Protein AF-A0A1Q9CQS1-F1 (afdb_monomer_lite)

Sequence (1114 aa):
MCAARSRPFFLSLGTTNGERVPVEINGAPVEFDSPGFKGLFHVIHDTGNEPGNVKPEHTNGPRKGLIVQFQGKFKHNATMGQENSTNIWAGGTLDGELNLGWIMSNVVSVGAKFAKKKTGGRFVIDLGSKTSPCQMGFHIRALMCFVRTPDGEEPPPLGSEEVENVAWAGPGLLEVDTTSTYTFIWRVAYLDLCTWELLKVPAISPLPLESVLGEIKSGCAFIYDLGRCGGEHGSWRDSLILQIFFARGSQGDEWQVERRPSMDAPAGMDDESPKTVLEVASDASEEVSAAGSDVQLVTADDQSDSETTQDSLDDDEAMYDQDEEEIRELSKSHSQALLQIESWRPRNVDEILPDKLQVQVPFYIEAIDRFRRRKVRYWYIFSLTDPGGTFWTAKDSQELASLCRPKRRLRTFRRGPGARRYTCCAVKTLEQFRTVVSSHLDLESESKLRSVVVRAAVTGSMTPDQTDASVEGSPRPDSGHLSSPARLARKVRRRTLGQRRRVQLMPPRFFVAADSIICGLAFAHARQGRASVIREALVGSVHFEGRICEELLRLSSDGFLRCFTPYDCEKPRISVHAGEILQIEALPGPTLGRFMLWQVHTFLRVFVFCCADSAEREQWISNLSRMVAQVGGDAHHADGAYQKDSKLSPEIGSPREPPSQEPPSPKTPATWKSGRSNPVDVFGFSIAKKAAGRVAGGARNGLRAITGGQRVPSKEAMLLMDSTRSRRWGHRRRLVLNDRILASLPEKRLAPDFAACLLEKALSLGAAPAAADVTAFLDATCLFKAVSFQNWTEAEMLTFWVNTYHCILLHGLLIFGAPQSKSELNNFRNRVSYLIGSRPMSLREIESAMLRVPKTDPQAARQARVRARQLLGFCGLCRKGATPPDPSSPASQRGQQRLPDAPMCLPKMPLPKGPWTYDKTQACLYIGSPPELWLPPKQDLRVVLTLNRGTLSSLSAVPIFDAASMDSQLNEMAHQFVGTFVEVQLRDGIPQKVTLPVWCRVLLQEFRDDEAQLLSFVWKFMSKEVPQLPDKKVQLKFKKFPQESRQRVQFFKAILGAQEAKPTSAFYALDGAAKAAHLTLLTRGQNSQALPLTVTEPEPEHDDEFKDLSLISL

Foldseek 3Di:
DLVPQFFDKWKWWQACVRATHTADEVDDWDWGHHPFWGWTKYKYAFLVSDPPPPPPPPPPDDGQGIKIKIKGFTPDWFDQDPVRAGQKKKKKWFPDAWPDDPVRVVVVVVVQVVLCVQLVNQKDWDRADPPGTTMIMGRQLSFKAKDKAAAPGDDDDPPDPVLVPRDRPHDDHDGHDRRIMMMIMGTDNQAHSRNCWGPPDPPDHTHRCCNGRPPGFKIKIFMFRCVQLVNDPRSRVSGTHIIMIMGGDDHPDDPPSDDDDDPPDDDDDDDDDDDDDDDDDDDDDDDDDDDDDDDDDDDDDDDDDDDDDDDDDDPPPVVVVVVVVVVVVLVVLVVVLLVVVLVLAADQDPPDPLLQKQKAFLAKEFFDPLPPPFETWIKTKIWIADPVFIAIDIDTPVVLLVQFPPRDDQDWDADDPPRPRYTDGDPVSVLVSNVSLRVCCDSPHPGPSSVVVSCSRHCSDDDPPPPPPDDDDDDDDDDDDDDDPVVVVVVVVCVVVVPPPPPPPDDHSAFDDQPDVSVCVLLVLLPPDDDFWPDKGWKFWCDPPNYTYTWIWTDGNVQWIFTGHSSGSPHGLDIDGLLQFLDKAWDPAAFSNFWTWIWTAGQAAIIIITHGDDVVVVVVRVVSVVSSVVVVVVVVVVVVVPPPDDDDDDDDDDDDDDDDDDDDDDDDDDDDDDDDDDDDDDDDDDDDDDDDDDDDDDDDDDDDDDDPDDPDPPPLVVVQVNDNCLVVDDDDGARARLPHALFDQDPDADFLCLLLLLLVLLQVQAPPRRSVSSVLSSLSLNNLLNHDCPPPDLLSLLLSLLSNLSSLVSSLCVVNNWQADPVRLVVSQVHRFHNGLQDTAGSVNSCCPQQVQFDPPVVVVVVVVVVVCVVVVVVVPPPDDDDDDDDDDDDDDDDDDDDDDDPPPDPPDPDPDPPCPPVPPDGNSSNVDRRDDDDRRDHDNLCLQQRDSQFPLHDLAHENDDSVCNVVQSLVSLLVSCVVAWDFDDDPLAGQEIEGAQSLVSVCVVVVVDPVVSCVVSQSNYDPPRDDHDPDDHHYHHDHDPRGGHTSNSHHHDPDDDPPDPPDPCSVVSSVSSVVSRSCSRPVTDDDDDDDDDDDDDDDDDDDDDDDDDDDDD

Radius of gyration: 41.97 Å; chains: 1; bounding box: 112×119×138 Å

Organism: Symbiodinium microadriaticum (NCBI:txid2951)

InterPro domains:
  IPR006869 Domain of unknown function DUF547 [PF04784] (790-857)
  IPR013897 Domain of unknown function at the cortex 1 [PF08588] (17-214)

Secondary structure (DSSP, 8-state):
-GGGS---EEEEEE-TTS-EEEE-TTS--EEEE-SSEEEEEEEEEESS--TT----TT--PPP-EEEEEEEEEESSPPPB-TTSSB-EEEEEEESS-----HHHHHHHHHHHHHHHHHTTT-EEEE--BTTB--EEEEEHHHH-EEEEE-TTSPPPPTTSHHHHH-----S-PPP--SSSEEEEEEEETTEETTTTEE-S-TT---EETHHHHTT--EEEEEEEETTTTTT-GGGGGGGEEEEEEEEEPPTT-------PPPS----------------------------------------------------SSTTHHHHHHHHHHHHHHHHHHHHHHGGGSPP--TT--GGG-EEEEEEEEEEEESSSTTEEEEEEEEEEEETTEEEEEEEEHHHHHHHSSS-----EEE-SSS-TT-EEE-HHHHHHHHHHHHHTSSTT---HHHHHHHHHHH-----TTSSSS-----PPPP------HHHHHHHHHHHHHH-------PPP-TT--TT-HHHHHHTHHHHSS-S-EEEEEEEEEEETTTEEEEEEEEEETTSEEEEEBTTB-SS-SEEEEGGGEEEEEEEEEEETTTEEEEEEEESS-EEEEEESSHHHHHHHHHHHHHHHHHHHHHHHHHHHTTSS-----PPPP----------------------------------------------------------PPPHHHHHTT--SSTTSSTTTT-EETT-SS-PPPPSSPPPTTHHHHHHHHHHHS-SS--HHHHHHHHHHHHGGGG---TT--HHHHHHHHHHHHHHHHHHHHHHH-S-SSHHHHHHHHHHEEEEETTEEEEHHHIIIIIS------HHHHHHHHHHHHHHHHHGGGS-S--PPPP-----------PPP--------PPPPPPS--GGGS---TTTSSPPPP-PPPPP-THHHHH---SBTTS-SEE----STTHHHHHHHHHHHHHHHH-EEEEETTEEEEEEEEGGGHHHHHHTTT-HHHHHHHHHTTS-TTSPPPPSS-PEEEEE----PBPPGGG-EE-----------TTHHHHHHHHHHHHHHHHHTTS--------PPPPPPP-------------

pLDDT: mean 71.09, std 24.12, range [22.05, 98.19]

Structure (mmCIF, N/CA/C/O backbone):
data_AF-A0A1Q9CQS1-F1
#
_entry.id   AF-A0A1Q9CQS1-F1
#
loop_
_atom_site.group_PDB
_atom_site.id
_atom_site.type_symbol
_atom_site.label_atom_id
_atom_site.label_alt_id
_atom_site.label_comp_id
_atom_site.label_asym_id
_atom_site.label_entity_id
_atom_site.label_seq_id
_atom_site.pdbx_PDB_ins_code
_atom_site.Cartn_x
_atom_site.Cartn_y
_atom_site.Cartn_z
_atom_site.occupancy
_atom_site.B_iso_or_equiv
_atom_site.auth_seq_id
_atom_site.auth_comp_id
_atom_site.auth_asym_id
_atom_site.auth_atom_id
_atom_site.pdbx_PDB_model_num
ATOM 1 N N . MET A 1 1 ? -3.249 12.258 -33.614 1.00 29.64 1 MET A N 1
ATOM 2 C CA . MET A 1 1 ? -4.246 12.072 -32.533 1.00 29.64 1 MET A CA 1
ATOM 3 C C . MET A 1 1 ? -4.119 13.097 -31.401 1.00 29.64 1 MET A C 1
ATOM 5 O O . MET A 1 1 ? -5.163 13.566 -30.985 1.00 29.64 1 MET A O 1
ATOM 9 N N . CYS A 1 2 ? -2.928 13.515 -30.933 1.00 27.11 2 CYS A N 1
ATOM 10 C CA . CYS A 1 2 ? -2.834 14.618 -29.946 1.00 27.11 2 CYS A CA 1
ATOM 11 C C . CYS A 1 2 ? -3.217 16.003 -30.506 1.00 27.11 2 CYS A C 1
ATOM 13 O O . CYS A 1 2 ? -3.766 16.808 -29.771 1.00 27.11 2 CYS A O 1
ATOM 15 N N . ALA A 1 3 ? -3.039 16.243 -31.810 1.00 35.03 3 ALA A N 1
ATOM 16 C CA . ALA A 1 3 ? -3.455 17.491 -32.464 1.00 35.03 3 ALA A CA 1
ATOM 17 C C . ALA A 1 3 ? -4.987 17.698 -32.541 1.00 35.03 3 ALA A C 1
ATOM 19 O O . ALA A 1 3 ? -5.436 18.770 -32.909 1.00 35.03 3 ALA A O 1
ATOM 20 N N . ALA A 1 4 ? -5.803 16.690 -32.199 1.00 38.72 4 ALA A N 1
ATOM 21 C CA . ALA A 1 4 ? -7.263 16.746 -32.344 1.00 38.72 4 ALA A CA 1
ATOM 22 C C . ALA A 1 4 ? -8.007 17.193 -31.066 1.00 38.72 4 ALA A C 1
ATOM 24 O O . ALA A 1 4 ? -9.222 17.034 -30.989 1.00 38.72 4 ALA A O 1
ATOM 25 N N . ARG A 1 5 ? -7.301 17.673 -30.028 1.00 52.53 5 ARG A N 1
ATOM 26 C CA . ARG A 1 5 ? -7.916 18.052 -28.736 1.00 52.53 5 ARG A CA 1
ATOM 27 C C . ARG A 1 5 ? -7.618 19.469 -28.245 1.00 52.53 5 ARG A C 1
ATOM 29 O O . ARG A 1 5 ? -8.295 19.905 -27.319 1.00 52.53 5 ARG A O 1
ATOM 36 N N . SER A 1 6 ? -6.659 20.189 -28.827 1.00 59.53 6 SER A N 1
ATOM 37 C CA . SER A 1 6 ? -6.400 21.581 -28.447 1.00 59.53 6 SER A CA 1
ATOM 38 C C . SER A 1 6 ? -7.469 22.476 -29.069 1.00 59.53 6 SER A C 1
ATOM 40 O O . SER A 1 6 ? -7.469 22.706 -30.277 1.00 59.53 6 SER A O 1
ATOM 42 N N . ARG A 1 7 ? -8.411 22.938 -28.248 1.00 71.06 7 ARG A N 1
ATOM 43 C CA . ARG A 1 7 ? -9.294 24.051 -28.611 1.00 71.06 7 ARG A CA 1
ATOM 44 C C . ARG A 1 7 ? -8.546 25.368 -28.377 1.00 71.06 7 ARG A C 1
ATOM 46 O O . ARG A 1 7 ? -7.728 25.400 -27.456 1.00 71.06 7 ARG A O 1
ATOM 53 N N . PRO A 1 8 ? -8.802 26.425 -29.163 1.00 78.19 8 PRO A N 1
ATOM 54 C CA . PRO A 1 8 ? -8.166 27.715 -28.937 1.00 78.19 8 PRO A CA 1
ATOM 55 C C . PRO A 1 8 ? -8.543 28.252 -27.550 1.00 78.19 8 PRO A C 1
ATOM 57 O O . PRO A 1 8 ? -9.701 28.180 -27.122 1.00 78.19 8 PRO A O 1
ATOM 60 N N . PHE A 1 9 ? -7.540 28.744 -26.828 1.00 86.06 9 PHE A N 1
ATOM 61 C CA . PHE A 1 9 ? -7.713 29.453 -25.568 1.00 86.06 9 PHE A CA 1
ATOM 62 C C . PHE A 1 9 ? -7.353 30.909 -25.801 1.00 86.06 9 PHE A C 1
ATOM 64 O O . PHE A 1 9 ? -6.274 31.208 -26.309 1.00 86.06 9 PHE A O 1
ATOM 71 N N . PHE A 1 10 ? -8.258 31.796 -25.427 1.00 90.12 10 PHE A N 1
ATOM 72 C CA . PHE A 1 10 ? -8.122 33.211 -25.686 1.00 90.12 10 PHE A CA 1
ATOM 73 C C . PHE A 1 10 ? -7.989 33.986 -24.389 1.00 90.12 10 PHE A C 1
ATOM 75 O O . PHE A 1 10 ? -8.675 33.699 -23.401 1.00 90.12 10 PHE A O 1
ATOM 82 N N . LEU A 1 11 ? -7.132 34.998 -24.423 1.00 93.75 11 LEU A N 1
ATOM 83 C CA . LEU A 1 11 ? -6.831 35.860 -23.296 1.00 93.75 11 LEU A CA 1
ATOM 84 C C . LEU A 1 11 ? -6.867 37.316 -23.757 1.00 93.75 11 LEU A C 1
ATOM 86 O O . LEU A 1 11 ? -6.361 37.641 -24.828 1.00 93.75 11 LEU A O 1
ATOM 90 N N . SER A 1 12 ? -7.466 38.198 -22.962 1.00 95.38 12 SER A N 1
ATOM 91 C CA . SER A 1 12 ? -7.425 39.642 -23.212 1.00 95.38 12 SER A CA 1
ATOM 92 C C . SER A 1 12 ? -7.436 40.449 -21.916 1.00 95.38 12 SER A C 1
ATOM 94 O O . SER A 1 12 ? -7.853 39.951 -20.870 1.00 95.38 12 SER A O 1
ATOM 96 N N . LEU A 1 13 ? -6.975 41.694 -21.981 1.00 95.06 13 LEU A N 1
ATOM 97 C CA . LEU A 1 13 ? -6.874 42.621 -20.854 1.00 95.06 13 LEU A CA 1
ATOM 98 C C . LEU A 1 13 ? -7.917 43.724 -20.983 1.00 95.06 13 LEU A C 1
ATOM 100 O O . LEU A 1 13 ? -8.109 44.247 -22.076 1.00 95.06 13 LEU A O 1
ATOM 104 N N . GLY A 1 14 ? -8.571 44.087 -19.882 1.00 92.12 14 GLY A N 1
ATOM 105 C CA . GLY A 1 14 ? -9.452 45.257 -19.841 1.00 92.12 14 GLY A CA 1
ATOM 106 C C . GLY A 1 14 ? -8.660 46.558 -19.691 1.00 92.12 14 GLY A C 1
ATOM 107 O O . GLY A 1 14 ? -7.793 46.645 -18.819 1.00 92.12 14 GLY A O 1
ATOM 108 N N . THR A 1 15 ? -8.973 47.565 -20.508 1.00 92.38 15 THR A N 1
ATOM 109 C CA . THR A 1 15 ? -8.370 48.908 -20.430 1.00 92.38 15 THR A CA 1
ATOM 110 C C . THR A 1 15 ? -9.268 49.915 -19.708 1.00 92.38 15 THR A C 1
ATOM 112 O O . THR A 1 15 ? -10.437 49.642 -19.431 1.00 92.38 15 THR A O 1
ATOM 115 N N . THR A 1 16 ? -8.744 51.114 -19.428 1.00 87.62 16 THR A N 1
ATOM 116 C CA . THR A 1 16 ? -9.516 52.253 -18.890 1.00 87.62 16 THR A CA 1
ATOM 117 C C . THR A 1 16 ? -10.746 52.600 -19.722 1.00 87.62 16 THR A C 1
ATOM 119 O O . THR A 1 16 ? -11.730 53.075 -19.167 1.00 87.62 16 THR A O 1
ATOM 122 N N . ASN A 1 17 ? -10.701 52.352 -21.032 1.00 88.69 17 ASN A N 1
ATOM 123 C CA . ASN A 1 17 ? -11.773 52.700 -21.965 1.00 88.69 17 ASN A CA 1
ATOM 124 C C . ASN A 1 17 ? -12.790 51.557 -22.134 1.00 88.69 17 ASN A C 1
ATOM 126 O O . ASN A 1 17 ? -13.693 51.652 -22.959 1.00 88.69 17 ASN A O 1
ATOM 130 N N . GLY A 1 18 ? -12.626 50.452 -21.395 1.00 87.06 18 GLY A N 1
ATOM 131 C CA . GLY A 1 18 ? -13.430 49.239 -21.554 1.00 87.06 18 GLY A CA 1
ATOM 132 C C . GLY A 1 18 ? -13.056 48.394 -22.778 1.00 87.06 18 GLY A C 1
ATOM 133 O O . GLY A 1 18 ? -13.695 47.371 -23.032 1.00 87.06 18 GLY A O 1
ATOM 134 N N . GLU A 1 19 ? -12.016 48.781 -23.521 1.00 90.75 19 GLU A N 1
ATOM 135 C CA . GLU A 1 19 ? -11.497 47.997 -24.641 1.00 90.75 19 GLU A CA 1
ATOM 136 C C . GLU A 1 19 ? -10.779 46.738 -24.141 1.00 90.75 19 GLU A C 1
ATOM 138 O O . GLU A 1 19 ? -10.294 46.672 -23.007 1.00 90.75 19 GLU A O 1
ATOM 143 N N . ARG A 1 20 ? -10.721 45.718 -25.004 1.00 91.69 20 ARG A N 1
ATOM 144 C CA . ARG A 1 20 ? -10.031 44.457 -24.728 1.00 91.69 20 ARG A CA 1
ATOM 145 C C . ARG A 1 20 ? -8.776 44.348 -25.578 1.00 91.69 20 ARG A C 1
ATOM 147 O O . ARG A 1 20 ? -8.879 44.244 -26.796 1.00 91.69 20 ARG A O 1
ATOM 154 N N . VAL A 1 21 ? -7.613 44.302 -24.935 1.00 94.94 21 VAL A N 1
ATOM 155 C CA . VAL A 1 21 ? -6.332 44.079 -25.620 1.00 94.94 21 VAL A CA 1
ATOM 156 C C . VAL A 1 21 ? -6.048 42.576 -25.655 1.00 94.94 21 VAL A C 1
ATOM 158 O O . VAL A 1 21 ? -5.940 41.980 -24.580 1.00 94.94 21 VAL A O 1
ATOM 161 N N . PRO A 1 22 ? -5.974 41.924 -26.828 1.00 94.75 22 PRO A N 1
ATOM 162 C CA . PRO A 1 22 ? -5.677 40.496 -26.912 1.00 94.75 22 PRO A CA 1
ATOM 163 C C . PRO A 1 22 ? -4.252 40.198 -26.425 1.00 94.75 22 PRO A C 1
ATOM 165 O O . PRO A 1 22 ? -3.335 40.983 -26.645 1.00 94.75 22 PRO A O 1
ATOM 168 N N . VAL A 1 23 ? -4.069 39.051 -25.768 1.00 94.19 23 VAL A N 1
ATOM 169 C CA . VAL A 1 23 ? -2.767 38.579 -25.280 1.00 94.19 23 VAL A CA 1
ATOM 170 C C . VAL A 1 23 ? -2.442 37.240 -25.921 1.00 94.19 23 VAL A C 1
ATOM 172 O O . VAL A 1 23 ? -3.169 36.261 -25.743 1.00 94.19 23 VAL A O 1
ATOM 175 N N . GLU A 1 24 ? -1.318 37.189 -26.629 1.00 92.00 24 GLU A N 1
ATOM 176 C CA . GLU A 1 24 ? -0.794 35.958 -27.209 1.00 92.00 24 GLU A CA 1
ATOM 177 C C . GLU A 1 24 ? -0.025 35.140 -26.156 1.00 92.00 24 GLU A C 1
ATOM 179 O O . GLU A 1 24 ? 0.829 35.652 -25.429 1.00 92.00 24 GLU A O 1
ATOM 184 N N . ILE A 1 25 ? -0.330 33.843 -26.057 1.00 90.75 25 ILE A N 1
ATOM 185 C CA . ILE A 1 25 ? 0.372 32.928 -25.148 1.00 90.75 25 ILE A CA 1
ATOM 186 C C . ILE A 1 25 ? 1.767 32.656 -25.710 1.00 90.75 25 ILE A C 1
ATOM 188 O O . ILE A 1 25 ? 1.883 32.180 -26.834 1.00 90.75 25 ILE A O 1
ATOM 192 N N . ASN A 1 26 ? 2.808 32.870 -24.901 1.00 91.56 26 ASN A N 1
ATOM 193 C CA . ASN A 1 26 ? 4.213 32.845 -25.326 1.00 91.56 26 ASN A CA 1
ATOM 194 C C . ASN A 1 26 ? 4.577 33.917 -26.375 1.00 91.56 26 ASN A C 1
ATOM 196 O O . ASN A 1 26 ? 5.634 33.805 -26.994 1.00 91.56 26 ASN A O 1
ATOM 200 N N . GLY A 1 27 ? 3.722 34.925 -26.581 1.00 92.62 27 GLY A N 1
ATOM 201 C CA . GLY A 1 27 ? 4.030 36.090 -27.409 1.00 92.62 27 GLY A CA 1
ATOM 202 C C . GLY A 1 27 ? 4.846 37.143 -26.654 1.00 92.62 27 GLY A C 1
ATOM 203 O O . GLY A 1 27 ? 5.245 36.944 -25.507 1.00 92.62 27 GLY A O 1
ATOM 204 N N . ALA A 1 28 ? 5.083 38.289 -27.293 1.00 95.44 28 ALA A N 1
ATOM 205 C CA . ALA A 1 28 ? 5.748 39.418 -26.647 1.00 95.44 28 ALA A CA 1
ATOM 206 C C . ALA A 1 28 ? 4.888 40.011 -25.505 1.00 95.44 28 ALA A C 1
ATOM 208 O O . ALA A 1 28 ? 3.656 39.941 -25.566 1.00 95.44 28 ALA A O 1
ATOM 209 N N . PRO A 1 29 ? 5.503 40.619 -24.469 1.00 97.31 29 PRO A N 1
ATOM 210 C CA . PRO A 1 29 ? 4.769 41.378 -23.463 1.00 97.31 29 PRO A CA 1
ATOM 211 C C . PRO A 1 29 ? 3.880 42.461 -24.088 1.00 97.31 29 PRO A C 1
ATOM 213 O O . PRO A 1 29 ? 4.308 43.188 -24.981 1.00 97.31 29 PRO A O 1
ATOM 216 N N . VAL A 1 30 ? 2.650 42.578 -23.592 1.00 97.25 30 VAL A N 1
ATOM 217 C CA . VAL A 1 30 ? 1.622 43.483 -24.115 1.00 97.25 30 VAL A CA 1
ATOM 218 C C . VAL A 1 30 ? 1.442 44.665 -23.170 1.00 97.25 30 VAL A C 1
ATOM 220 O O . VAL A 1 30 ? 1.226 44.472 -21.971 1.00 97.25 30 VAL A O 1
ATOM 223 N N . GLU A 1 31 ? 1.508 45.885 -23.699 1.00 96.94 31 GLU A N 1
ATOM 224 C CA . GLU A 1 31 ? 1.186 47.096 -22.943 1.00 96.94 31 GLU A CA 1
ATOM 225 C C . GLU A 1 31 ? -0.313 47.184 -22.645 1.00 96.94 31 GLU A C 1
ATOM 227 O O . GLU A 1 31 ? -1.162 46.913 -23.495 1.00 96.94 31 GLU A O 1
ATOM 232 N N . PHE A 1 32 ? -0.648 47.592 -21.424 1.00 96.50 32 PHE A N 1
ATOM 233 C CA . PHE A 1 32 ? -2.020 47.863 -21.026 1.00 96.50 32 PHE A CA 1
ATOM 234 C C . PHE A 1 32 ? -2.095 49.045 -20.060 1.00 96.50 32 PHE A C 1
ATOM 236 O O . PHE A 1 32 ? -1.202 49.293 -19.242 1.00 96.50 32 PHE A O 1
ATOM 243 N N . ASP A 1 33 ? -3.213 49.761 -20.141 1.00 96.75 33 ASP A N 1
ATOM 244 C CA . ASP A 1 33 ? -3.529 50.865 -19.250 1.00 96.75 33 ASP A CA 1
ATOM 245 C C . ASP A 1 33 ? -4.921 50.658 -18.646 1.00 96.75 33 ASP A C 1
ATOM 247 O O . ASP A 1 33 ? -5.927 50.633 -19.353 1.00 96.75 33 ASP A O 1
ATOM 251 N N . SER A 1 34 ? -4.976 50.463 -17.331 1.00 95.38 34 SER A N 1
ATOM 252 C CA . SER A 1 34 ? -6.194 50.203 -16.557 1.00 95.38 34 SER A CA 1
ATOM 253 C C . SER A 1 34 ? -6.444 51.334 -15.547 1.00 95.38 34 SER A C 1
ATOM 255 O O . SER A 1 34 ? -5.560 52.169 -15.327 1.00 95.38 34 SER A O 1
ATOM 257 N N . PRO A 1 35 ? -7.616 51.405 -14.891 1.00 94.12 35 PRO A N 1
ATOM 258 C CA . PRO A 1 35 ? -7.900 52.477 -13.934 1.00 94.12 35 PRO A CA 1
ATOM 259 C C . PRO A 1 35 ? -6.887 52.578 -12.782 1.00 94.12 35 PRO A C 1
ATOM 261 O O . PRO A 1 35 ? -6.521 53.684 -12.394 1.00 94.12 35 PRO A O 1
ATOM 264 N N . GLY A 1 36 ? -6.395 51.447 -12.264 1.00 94.50 36 GLY A N 1
ATOM 265 C CA . GLY A 1 36 ? -5.467 51.410 -11.128 1.00 94.50 36 GLY A CA 1
ATOM 266 C C . GLY A 1 36 ? -3.993 51.166 -11.470 1.00 94.50 36 GLY A C 1
ATOM 267 O O . GLY A 1 36 ? -3.140 51.348 -10.598 1.00 94.50 36 GLY A O 1
ATOM 268 N N . PHE A 1 37 ? -3.666 50.758 -12.700 1.00 97.00 37 PHE A N 1
ATOM 269 C CA . PHE A 1 37 ? -2.320 50.297 -13.066 1.00 97.00 37 PHE A CA 1
ATOM 270 C C . PHE A 1 37 ? -2.000 50.541 -14.540 1.00 97.00 37 PHE A C 1
ATOM 272 O O . PHE A 1 37 ? -2.856 50.324 -15.399 1.00 97.00 37 PHE A O 1
ATOM 279 N N . LYS A 1 38 ? -0.755 50.919 -14.834 1.00 97.44 38 LYS A N 1
ATOM 280 C CA . LYS A 1 38 ? -0.235 51.044 -16.202 1.00 97.44 38 LYS A CA 1
ATOM 281 C C . LYS A 1 38 ? 1.062 50.253 -16.332 1.00 97.44 38 LYS A C 1
ATOM 283 O O . LYS A 1 38 ? 1.961 50.430 -15.506 1.00 97.44 38 LYS A O 1
ATOM 288 N N . GLY A 1 39 ? 1.163 49.389 -17.342 1.00 97.25 39 GLY A N 1
ATOM 289 C CA . GLY A 1 39 ? 2.326 48.519 -17.486 1.00 97.25 39 GLY A CA 1
ATOM 290 C C . GLY A 1 39 ? 2.258 47.507 -18.627 1.00 97.25 39 GLY A C 1
ATOM 291 O O . GLY A 1 39 ? 1.511 47.669 -19.583 1.00 97.25 39 GLY A O 1
ATOM 292 N N . LEU A 1 40 ? 3.060 46.455 -18.492 1.00 98.06 40 LEU A N 1
ATOM 293 C CA . LEU A 1 40 ? 3.219 45.329 -19.404 1.00 98.06 40 LEU A CA 1
ATOM 294 C C . LEU A 1 40 ? 2.638 44.052 -18.789 1.00 98.06 40 LEU A C 1
ATOM 296 O O . LEU A 1 40 ? 2.734 43.833 -17.579 1.00 98.06 40 LEU A O 1
ATOM 300 N N . PHE A 1 41 ? 2.087 43.176 -19.620 1.00 97.88 41 PHE A N 1
ATOM 301 C CA . PHE A 1 41 ? 1.539 41.879 -19.234 1.00 97.88 41 PHE A CA 1
ATOM 302 C C . PHE A 1 41 ? 2.094 40.776 -20.135 1.00 97.88 41 PHE A C 1
ATOM 304 O O . PHE A 1 41 ? 2.152 40.932 -21.350 1.00 97.88 41 PHE A O 1
ATOM 311 N N . HIS A 1 42 ? 2.490 39.645 -19.556 1.00 97.31 42 HIS A N 1
ATOM 312 C CA . HIS A 1 42 ? 3.126 38.551 -20.284 1.00 97.31 42 HIS A CA 1
ATOM 313 C C . HIS A 1 42 ? 2.683 37.190 -19.736 1.00 97.31 42 HIS A C 1
ATOM 315 O O . HIS A 1 42 ? 2.576 36.989 -18.522 1.00 97.31 42 HIS A O 1
ATOM 321 N N . VAL A 1 43 ? 2.430 36.235 -20.634 1.00 95.88 43 VAL A N 1
ATOM 322 C CA . VAL A 1 43 ? 2.017 34.872 -20.280 1.00 95.88 43 VAL A CA 1
ATOM 323 C C . VAL A 1 43 ? 2.911 33.860 -20.961 1.00 95.88 43 VAL A C 1
ATOM 325 O O . VAL A 1 43 ? 2.973 33.795 -22.184 1.00 95.88 43 VAL A O 1
ATOM 328 N N . ILE A 1 44 ? 3.530 33.013 -20.145 1.00 94.00 44 ILE A N 1
ATOM 329 C CA . ILE A 1 44 ? 4.405 31.934 -20.585 1.00 94.00 44 ILE A CA 1
ATOM 330 C C . ILE A 1 44 ? 3.742 30.610 -20.215 1.00 94.00 44 ILE A C 1
ATOM 332 O O . ILE A 1 44 ? 3.371 30.375 -19.064 1.00 94.00 44 ILE A O 1
ATOM 336 N N . HIS A 1 45 ? 3.602 29.724 -21.188 1.00 92.06 45 HIS A N 1
ATOM 337 C CA . HIS A 1 45 ? 3.028 28.399 -21.038 1.00 92.06 45 HIS A CA 1
ATOM 338 C C . HIS A 1 45 ? 4.055 27.349 -21.472 1.00 92.06 45 HIS A C 1
ATOM 340 O O . HIS A 1 45 ? 4.373 27.230 -22.654 1.00 92.06 45 HIS A O 1
ATOM 346 N N . ASP A 1 46 ? 4.579 26.598 -20.499 1.00 89.25 46 ASP A N 1
ATOM 347 C CA . ASP A 1 46 ? 5.607 25.563 -20.666 1.00 89.25 46 ASP A CA 1
ATOM 348 C C . ASP A 1 46 ? 5.176 24.249 -19.992 1.00 89.25 46 ASP A C 1
ATOM 350 O O . ASP A 1 46 ? 5.709 23.776 -18.982 1.00 89.25 46 ASP A O 1
ATOM 354 N N . THR A 1 47 ? 4.134 23.662 -20.554 1.00 83.44 47 THR A N 1
ATOM 355 C CA . THR A 1 47 ? 3.564 22.361 -20.197 1.00 83.44 47 THR A CA 1
ATOM 356 C C . THR A 1 47 ? 3.981 21.262 -21.168 1.00 83.44 47 THR A C 1
ATOM 358 O O . THR A 1 47 ? 3.808 20.086 -20.839 1.00 83.44 47 THR A O 1
ATOM 361 N N . GLY A 1 48 ? 4.556 21.609 -22.325 1.00 81.12 48 GLY A N 1
ATOM 362 C CA . GLY A 1 48 ? 4.953 20.701 -23.401 1.00 81.12 48 GLY A CA 1
ATOM 363 C C . GLY A 1 48 ? 3.786 20.183 -24.244 1.00 81.12 48 GLY A C 1
ATOM 364 O O . GLY A 1 48 ? 3.928 19.125 -24.864 1.00 81.12 48 GLY A O 1
ATOM 365 N N . ASN A 1 49 ? 2.648 20.878 -24.195 1.00 79.06 49 ASN A N 1
ATOM 366 C CA . ASN A 1 49 ? 1.444 20.632 -24.989 1.00 79.06 49 ASN A CA 1
ATOM 367 C C . ASN A 1 49 ? 1.082 21.840 -25.875 1.00 79.06 49 ASN A C 1
ATOM 369 O O . ASN A 1 49 ? -0.006 21.879 -26.446 1.00 79.06 49 ASN A O 1
ATOM 373 N N . GLU A 1 50 ? 1.971 22.828 -25.978 1.00 77.94 50 GLU A N 1
ATOM 374 C CA . GLU A 1 50 ? 1.754 24.035 -26.766 1.00 77.94 50 GLU A CA 1
ATOM 375 C C . GLU A 1 50 ? 1.708 23.694 -28.269 1.00 77.94 50 GLU A C 1
ATOM 377 O O . GLU A 1 50 ? 2.572 22.954 -28.759 1.00 77.94 50 GLU A O 1
ATOM 382 N N . PRO A 1 51 ? 0.738 24.222 -29.035 1.00 66.00 51 PRO A N 1
ATOM 383 C CA . PRO A 1 51 ? 0.742 24.088 -30.487 1.00 66.00 51 PRO A CA 1
ATOM 384 C C . PRO A 1 51 ? 1.943 24.841 -31.085 1.00 66.00 51 PRO A C 1
ATOM 386 O O . PRO A 1 51 ? 2.222 25.974 -30.714 1.00 66.00 51 PRO A O 1
ATOM 389 N N . GLY A 1 52 ? 2.688 24.197 -31.989 1.00 67.81 52 GLY A N 1
ATOM 390 C CA . GLY A 1 52 ? 3.819 24.809 -32.708 1.00 67.81 52 GLY A CA 1
ATOM 391 C C . GLY A 1 52 ? 5.161 24.846 -31.961 1.00 67.81 52 GLY A C 1
ATOM 392 O O . GLY A 1 52 ? 6.200 24.934 -32.610 1.00 67.81 52 GLY A O 1
ATOM 393 N N . ASN A 1 53 ? 5.185 24.685 -30.633 1.00 61.00 53 ASN A N 1
ATOM 394 C CA . ASN A 1 53 ? 6.428 24.734 -29.856 1.00 61.00 53 ASN A CA 1
ATOM 395 C C . ASN A 1 53 ? 7.148 23.371 -29.850 1.00 61.00 53 ASN A C 1
ATOM 397 O O . ASN A 1 53 ? 7.102 22.604 -28.884 1.00 61.00 53 ASN A O 1
ATOM 401 N N . VAL A 1 54 ? 7.813 23.039 -30.958 1.00 55.50 54 VAL A N 1
ATOM 402 C CA . VAL A 1 54 ? 8.765 21.921 -31.011 1.00 55.50 54 VAL A CA 1
ATOM 403 C C . VAL A 1 54 ? 10.082 22.415 -30.416 1.00 55.50 54 VAL A C 1
ATOM 405 O O . VAL A 1 54 ? 11.022 22.713 -31.148 1.00 55.50 54 VAL A O 1
ATOM 408 N N . LYS A 1 55 ? 10.164 22.551 -29.084 1.00 55.81 55 LYS A N 1
ATOM 409 C CA . LYS A 1 55 ? 11.462 22.825 -28.447 1.00 55.81 55 LYS A CA 1
ATOM 410 C C . LYS A 1 55 ? 12.475 21.770 -28.929 1.00 55.81 55 LYS A C 1
ATOM 412 O O . LYS A 1 55 ? 12.137 20.579 -28.901 1.00 55.81 55 LYS A O 1
ATOM 417 N N . PRO A 1 56 ? 13.685 22.167 -29.366 1.00 50.16 56 PRO A N 1
ATOM 418 C CA . PRO A 1 56 ? 14.729 21.218 -29.735 1.00 50.16 56 PRO A CA 1
ATOM 419 C C . PRO A 1 56 ? 14.983 20.269 -28.556 1.00 50.16 56 PRO A C 1
ATOM 421 O O . PRO A 1 56 ? 15.002 20.696 -27.402 1.00 50.16 56 PRO A O 1
ATOM 424 N N . GLU A 1 57 ? 15.124 18.971 -28.841 1.00 48.59 57 GLU A N 1
ATOM 425 C CA . GLU A 1 57 ? 15.047 17.836 -27.896 1.00 48.59 57 GLU A CA 1
ATOM 426 C C . GLU A 1 57 ? 16.079 17.835 -26.731 1.00 48.59 57 GLU A C 1
ATOM 428 O O . GLU A 1 57 ? 16.189 16.838 -26.016 1.00 48.59 57 GLU A O 1
ATOM 433 N N . HIS A 1 58 ? 16.831 18.918 -26.493 1.00 44.16 58 HIS A N 1
ATOM 434 C CA . HIS A 1 58 ? 18.018 18.939 -25.627 1.00 44.16 58 HIS A CA 1
ATOM 435 C C . HIS A 1 58 ? 17.969 19.835 -24.381 1.00 44.16 58 HIS A C 1
ATOM 437 O O . HIS A 1 58 ? 18.859 19.723 -23.538 1.00 44.16 58 HIS A O 1
ATOM 443 N N . THR A 1 59 ? 16.935 20.648 -24.151 1.00 50.91 59 THR A N 1
ATOM 444 C CA . THR A 1 59 ? 16.819 21.358 -22.863 1.00 50.91 59 THR A CA 1
ATOM 445 C C . THR A 1 59 ? 16.167 20.449 -21.813 1.00 50.91 59 THR A C 1
ATOM 447 O O . THR A 1 59 ? 14.944 20.406 -21.693 1.00 50.91 59 THR A O 1
ATOM 450 N N . ASN A 1 60 ? 16.975 19.721 -21.033 1.00 61.50 60 ASN A N 1
ATOM 451 C CA . ASN A 1 60 ? 16.561 18.814 -19.940 1.00 61.50 60 ASN A CA 1
ATOM 452 C C . ASN A 1 60 ? 15.912 19.515 -18.715 1.00 61.50 60 ASN A C 1
ATOM 454 O O . ASN A 1 60 ? 15.879 18.960 -17.615 1.00 61.50 60 ASN A O 1
ATOM 458 N N . GLY A 1 61 ? 15.399 20.736 -18.873 1.00 73.25 61 GLY A N 1
ATOM 459 C CA . GLY A 1 61 ? 14.784 21.499 -17.791 1.00 73.25 61 GLY A CA 1
ATOM 460 C C . GLY A 1 61 ? 13.430 20.917 -17.351 1.00 73.25 61 GLY A C 1
ATOM 461 O O . GLY A 1 61 ? 12.664 20.413 -18.179 1.00 73.25 61 GLY A O 1
ATOM 462 N N . PRO A 1 62 ? 13.086 20.977 -16.050 1.00 78.00 62 PRO A N 1
ATOM 463 C CA . PRO A 1 62 ? 11.745 20.640 -15.592 1.00 78.00 62 PRO A CA 1
ATOM 464 C C . PRO A 1 62 ? 10.722 21.610 -16.202 1.00 78.00 62 PRO A C 1
ATOM 466 O O . PRO A 1 62 ? 10.872 22.822 -16.090 1.00 78.00 62 PRO A O 1
ATOM 469 N N . ARG A 1 63 ? 9.659 21.066 -16.810 1.00 82.00 63 ARG A N 1
ATOM 470 C CA . ARG A 1 63 ? 8.532 21.845 -17.362 1.00 82.00 63 ARG A CA 1
ATOM 471 C C . ARG A 1 63 ? 7.987 22.831 -16.328 1.00 82.00 63 ARG A C 1
ATOM 473 O O . ARG A 1 63 ? 7.581 22.392 -15.239 1.00 82.00 63 ARG A O 1
ATOM 480 N N . LYS A 1 64 ? 7.952 24.118 -16.682 1.00 83.75 64 LYS A N 1
ATOM 481 C CA . LYS A 1 64 ? 7.659 25.220 -15.753 1.00 83.75 64 LYS A CA 1
ATOM 482 C C . LYS A 1 64 ? 6.159 25.408 -15.471 1.00 83.75 64 LYS A C 1
ATOM 484 O O . LYS A 1 64 ? 5.805 25.909 -14.405 1.00 83.75 64 LYS A O 1
ATOM 489 N N . GLY A 1 65 ? 5.274 24.909 -16.338 1.00 90.06 65 GLY A N 1
ATOM 490 C CA . GLY A 1 65 ? 3.820 25.091 -16.220 1.00 90.06 65 GLY A CA 1
ATOM 491 C C . GLY A 1 65 ? 3.357 26.431 -16.794 1.00 90.06 65 GLY A C 1
ATOM 492 O O . GLY A 1 65 ? 3.953 26.919 -17.747 1.00 90.06 65 GLY A O 1
ATOM 493 N N . LEU A 1 66 ? 2.299 27.014 -16.227 1.00 93.62 66 LEU A N 1
ATOM 494 C CA . LEU A 1 66 ? 1.831 28.357 -16.579 1.00 93.62 66 LEU A CA 1
ATOM 495 C C . LEU A 1 66 ? 2.501 29.402 -15.678 1.00 93.62 66 LEU A C 1
ATOM 497 O O . LEU A 1 66 ? 2.481 29.273 -14.449 1.00 93.62 66 LEU A O 1
ATOM 501 N N . ILE A 1 67 ? 3.043 30.450 -16.291 1.00 95.06 67 ILE A N 1
ATOM 502 C CA . ILE A 1 67 ? 3.598 31.626 -15.628 1.00 95.06 67 ILE A CA 1
ATOM 503 C C . ILE A 1 67 ? 2.874 32.860 -16.167 1.00 95.06 67 ILE A C 1
ATOM 505 O O . ILE A 1 67 ? 2.891 33.122 -17.366 1.00 95.06 67 ILE A O 1
ATOM 509 N N . VAL A 1 68 ? 2.252 33.626 -15.276 1.00 96.12 68 VAL A N 1
ATOM 510 C CA . VAL A 1 68 ? 1.641 34.923 -15.592 1.00 96.12 68 VAL A CA 1
ATOM 511 C C . VAL A 1 68 ? 2.468 36.007 -14.923 1.00 96.12 68 VAL A C 1
ATOM 513 O O . VAL A 1 68 ? 2.721 35.931 -13.716 1.00 96.12 68 VAL A O 1
ATOM 516 N N . GLN A 1 69 ? 2.892 36.994 -15.702 1.00 97.56 69 GLN A N 1
ATOM 517 C CA . GLN A 1 69 ? 3.706 38.109 -15.242 1.00 97.56 69 GLN A CA 1
ATOM 518 C C . GLN A 1 69 ? 3.052 39.429 -15.635 1.00 97.56 69 GLN A C 1
ATOM 520 O O . GLN A 1 69 ? 2.511 39.555 -16.731 1.00 97.56 69 GLN A O 1
ATOM 525 N N . PHE A 1 70 ? 3.122 40.424 -14.761 1.00 97.38 70 PHE A N 1
ATOM 526 C CA . PHE A 1 70 ? 2.818 41.798 -15.145 1.00 97.38 70 PHE A CA 1
ATOM 527 C C . PHE A 1 70 ? 3.723 42.769 -14.403 1.00 97.38 70 PHE A C 1
ATOM 529 O O . PHE A 1 70 ? 4.083 42.532 -13.249 1.00 97.38 70 PHE A O 1
ATOM 536 N N . GLN A 1 71 ? 4.119 43.834 -15.086 1.00 98.19 71 GLN A N 1
ATOM 537 C CA . GLN A 1 71 ? 5.106 44.795 -14.617 1.00 98.19 71 GLN A CA 1
ATOM 538 C C . GLN A 1 71 ? 4.634 46.212 -14.902 1.00 98.19 71 GLN A C 1
ATOM 540 O O . GLN A 1 71 ? 4.233 46.497 -16.019 1.00 98.19 71 GLN A O 1
ATOM 545 N N . GLY A 1 72 ? 4.681 47.112 -13.927 1.00 97.75 72 GLY A N 1
ATOM 546 C CA . GLY A 1 72 ? 4.226 48.487 -14.137 1.00 97.75 72 GLY A CA 1
ATOM 547 C C . GLY A 1 72 ? 4.095 49.295 -12.857 1.00 97.75 72 GLY A C 1
ATOM 548 O O . GLY A 1 72 ? 4.518 48.853 -11.787 1.00 97.75 72 GLY A O 1
ATOM 549 N N . LYS A 1 73 ? 3.504 50.485 -12.973 1.00 97.88 73 LYS A N 1
ATOM 550 C CA . LYS A 1 73 ? 3.315 51.418 -11.856 1.00 97.88 73 LYS A CA 1
ATOM 551 C C . LYS A 1 73 ? 1.841 51.502 -11.466 1.00 97.88 73 LYS A C 1
ATOM 553 O O . LYS A 1 73 ? 0.946 51.507 -12.317 1.00 97.88 73 LYS A O 1
ATOM 558 N N . PHE A 1 74 ? 1.591 51.597 -10.163 1.00 97.25 74 PHE A N 1
ATOM 559 C CA . PHE A 1 74 ? 0.257 51.879 -9.641 1.00 97.25 74 PHE A CA 1
ATOM 560 C C . PHE A 1 74 ? -0.087 53.350 -9.871 1.00 97.25 74 PHE A C 1
ATOM 562 O O . PHE A 1 74 ? 0.728 54.234 -9.620 1.00 97.25 74 PHE A O 1
ATOM 569 N N . LYS A 1 75 ? -1.317 53.626 -10.310 1.00 96.38 75 LYS A N 1
ATOM 570 C CA . LYS A 1 75 ? -1.804 55.004 -10.498 1.00 96.38 75 LYS A CA 1
ATOM 571 C C . LYS A 1 75 ? -2.165 55.688 -9.186 1.00 96.38 75 LYS A C 1
ATOM 573 O O . LYS A 1 75 ? -2.221 56.914 -9.109 1.00 96.38 75 LYS A O 1
ATOM 578 N N . HIS A 1 76 ? -2.417 54.896 -8.149 1.00 94.38 76 HIS A N 1
ATOM 579 C CA . HIS A 1 76 ? -2.769 55.393 -6.833 1.00 94.38 76 HIS A CA 1
ATOM 580 C C . HIS A 1 76 ? -2.147 54.540 -5.728 1.00 94.38 76 HIS A C 1
ATOM 582 O O . HIS A 1 76 ? -1.957 53.338 -5.899 1.00 94.38 76 HIS A O 1
ATOM 588 N N . ASN A 1 77 ? -1.911 55.153 -4.565 1.00 92.06 77 ASN A N 1
ATOM 589 C CA . ASN A 1 77 ? -1.511 54.423 -3.364 1.00 92.06 77 ASN A CA 1
ATOM 590 C C . ASN A 1 77 ? -2.606 53.424 -2.960 1.00 92.06 77 ASN A C 1
ATOM 592 O O . ASN A 1 77 ? -3.800 53.763 -2.954 1.00 92.06 77 ASN A O 1
ATOM 596 N N . ALA A 1 78 ? -2.182 52.212 -2.604 1.00 89.88 78 ALA A N 1
ATOM 597 C CA . ALA A 1 78 ? -3.076 51.176 -2.107 1.00 89.88 78 ALA A CA 1
ATOM 598 C C . ALA A 1 78 ? -3.554 51.511 -0.690 1.00 89.88 78 ALA A C 1
ATOM 600 O O . ALA A 1 78 ? -2.795 52.022 0.136 1.00 89.88 78 ALA A O 1
ATOM 601 N N . THR A 1 79 ? -4.812 51.204 -0.390 1.00 90.19 79 THR A N 1
ATOM 602 C CA . THR A 1 79 ? -5.353 51.396 0.952 1.00 90.19 79 THR A CA 1
ATOM 603 C C . THR A 1 79 ? -4.739 50.400 1.930 1.00 90.19 79 THR A C 1
ATOM 605 O O . THR A 1 79 ? -4.458 49.240 1.603 1.00 90.19 79 THR A O 1
ATOM 608 N N . MET A 1 80 ? -4.541 50.863 3.162 1.00 83.50 80 MET A N 1
ATOM 609 C CA . MET A 1 80 ? -4.057 50.031 4.256 1.00 83.50 80 MET A CA 1
ATOM 610 C C . MET A 1 80 ? -5.231 49.284 4.899 1.00 83.50 80 MET A C 1
ATOM 612 O O . MET A 1 80 ? -6.258 49.873 5.233 1.00 83.50 80 MET A O 1
ATOM 616 N N . GLY A 1 81 ? -5.084 47.973 5.061 1.00 75.12 81 GLY A N 1
ATOM 617 C CA . GLY A 1 81 ? -6.019 47.102 5.769 1.00 75.12 81 GLY A CA 1
ATOM 618 C C . GLY A 1 81 ? -5.817 47.100 7.283 1.00 75.12 81 GLY A C 1
ATOM 619 O O . GLY A 1 81 ? -4.851 47.655 7.804 1.00 75.12 81 GLY A O 1
ATOM 620 N N . GLN A 1 82 ? -6.714 46.405 7.994 1.00 64.12 82 GLN A N 1
ATOM 621 C CA . GLN A 1 82 ? -6.743 46.334 9.467 1.00 64.12 82 GLN A CA 1
ATOM 622 C C . GLN A 1 82 ? -5.453 45.781 10.109 1.00 64.12 82 GLN A C 1
ATOM 624 O O . GLN A 1 82 ? -5.209 46.018 11.288 1.00 64.12 82 GLN A O 1
ATOM 629 N N . GLU A 1 83 ? -4.618 45.060 9.353 1.00 63.09 83 GLU A N 1
ATOM 630 C CA . GLU A 1 83 ? -3.368 44.445 9.831 1.00 63.09 83 GLU A CA 1
ATOM 631 C C . GLU A 1 83 ? -2.106 45.167 9.324 1.00 63.09 83 GLU A C 1
ATOM 633 O O . GLU A 1 83 ? -1.061 44.538 9.153 1.00 63.09 83 GLU A O 1
ATOM 638 N N . ASN A 1 84 ? -2.196 46.467 9.023 1.00 62.97 84 ASN A N 1
ATOM 639 C CA . ASN A 1 84 ? -1.121 47.241 8.391 1.00 62.97 84 ASN A CA 1
ATOM 640 C C . ASN A 1 84 ? -0.617 46.616 7.080 1.00 62.97 84 ASN A C 1
ATOM 642 O O . ASN A 1 84 ? 0.536 46.826 6.740 1.00 62.97 84 ASN A O 1
ATOM 646 N N . SER A 1 85 ? -1.443 45.842 6.364 1.00 69.06 85 SER A N 1
ATOM 647 C CA . SER A 1 85 ? -1.124 45.264 5.050 1.00 69.06 85 SER A CA 1
ATOM 648 C C . SER A 1 85 ? -1.921 45.919 3.940 1.00 69.06 85 SER A C 1
ATOM 650 O O . SER A 1 85 ? -3.051 46.337 4.170 1.00 69.06 85 SER A O 1
ATOM 652 N N . THR A 1 86 ? -1.336 46.053 2.747 1.00 75.38 86 THR A N 1
ATOM 653 C CA . THR A 1 86 ? -2.070 46.599 1.602 1.00 75.38 86 THR A CA 1
ATOM 654 C C . THR A 1 86 ? -3.257 45.713 1.268 1.00 75.38 86 THR A C 1
ATOM 656 O O . THR A 1 86 ? -3.143 44.493 1.185 1.00 75.38 86 THR A O 1
ATOM 659 N N . ASN A 1 87 ? -4.408 46.334 1.040 1.00 88.62 87 ASN A N 1
ATOM 660 C CA . ASN A 1 87 ? -5.651 45.652 0.702 1.00 88.62 87 ASN A CA 1
ATOM 661 C C . ASN A 1 87 ? -5.688 45.183 -0.762 1.00 88.62 87 ASN A C 1
ATOM 663 O O . ASN A 1 87 ? -6.747 45.184 -1.376 1.00 88.62 87 ASN A O 1
ATOM 667 N N . ILE A 1 88 ? -4.563 44.767 -1.349 1.00 95.25 88 ILE A N 1
ATOM 668 C CA . ILE A 1 88 ? -4.542 44.293 -2.737 1.00 95.25 88 ILE A CA 1
ATOM 669 C C . ILE A 1 88 ? -4.877 42.804 -2.779 1.00 95.25 88 ILE A C 1
ATOM 671 O O . ILE A 1 88 ? -4.186 41.957 -2.199 1.00 95.25 88 ILE A O 1
ATOM 675 N N . TRP A 1 89 ? -5.929 42.478 -3.520 1.00 95.75 89 TRP A N 1
ATOM 676 C CA . TRP A 1 89 ? -6.423 41.122 -3.706 1.00 95.75 89 TRP A CA 1
ATOM 677 C C . TRP A 1 89 ? -6.382 40.733 -5.176 1.00 95.75 89 TRP A C 1
ATOM 679 O O . TRP A 1 89 ? -6.647 41.546 -6.053 1.00 95.75 89 TRP A O 1
ATOM 689 N N . ALA A 1 90 ? -6.062 39.468 -5.428 1.00 96.56 90 ALA A N 1
ATOM 690 C CA . ALA A 1 90 ? -6.172 38.822 -6.724 1.00 96.56 90 ALA A CA 1
ATOM 691 C C . ALA A 1 90 ? -7.307 37.799 -6.649 1.00 96.56 90 ALA A C 1
ATOM 693 O O . ALA A 1 90 ? -7.313 36.919 -5.785 1.00 96.56 90 ALA A O 1
ATOM 694 N N . GLY A 1 91 ? -8.287 37.927 -7.528 1.00 95.31 91 GLY A N 1
ATOM 695 C CA . GLY A 1 91 ? -9.466 37.083 -7.560 1.00 95.31 91 GLY A CA 1
ATOM 696 C C . GLY A 1 91 ? -9.860 36.684 -8.967 1.00 95.31 91 GLY A C 1
ATOM 697 O O . GLY A 1 91 ? -9.178 36.980 -9.946 1.00 95.31 91 GLY A O 1
ATOM 698 N N . GLY A 1 92 ? -10.974 35.977 -9.052 1.00 95.12 92 GLY A N 1
ATOM 699 C CA . GLY A 1 92 ? -11.598 35.650 -10.317 1.00 95.12 92 GLY A CA 1
ATOM 700 C C . GLY A 1 92 ? -13.072 35.353 -10.139 1.00 95.12 92 GLY A C 1
ATOM 701 O O . GLY A 1 92 ? -13.509 34.963 -9.054 1.00 95.12 92 GLY A O 1
ATOM 702 N N . THR A 1 93 ? -13.815 35.551 -11.217 1.00 95.38 93 THR A N 1
ATOM 703 C CA . THR A 1 93 ? -15.227 35.210 -11.331 1.00 95.38 93 THR A CA 1
ATOM 704 C C . THR A 1 93 ? -15.451 34.394 -12.596 1.00 95.38 93 THR A C 1
ATOM 706 O O . THR A 1 93 ? -14.712 34.529 -13.576 1.00 95.38 93 THR A O 1
ATOM 709 N N . LEU A 1 94 ? -16.451 33.527 -12.559 1.00 93.06 94 LEU A N 1
ATOM 710 C CA . LEU A 1 94 ? -16.873 32.717 -13.696 1.00 93.06 94 LEU A CA 1
ATOM 711 C C . LEU A 1 94 ? -18.214 33.229 -14.222 1.00 93.06 94 LEU A C 1
ATOM 713 O O . LEU A 1 94 ? -19.048 33.675 -13.436 1.00 93.06 94 LEU A O 1
ATOM 717 N N . ASP A 1 95 ? -18.444 33.116 -15.531 1.00 88.38 95 ASP A N 1
ATOM 718 C CA . ASP A 1 95 ? -19.670 33.617 -16.176 1.00 88.38 95 ASP A CA 1
ATOM 719 C C . ASP A 1 95 ? -20.918 32.747 -15.890 1.00 88.38 95 ASP A C 1
ATOM 721 O O . ASP A 1 95 ? -21.986 32.982 -16.451 1.00 88.38 95 ASP A O 1
ATOM 725 N N . GLY A 1 96 ? -20.812 31.743 -15.012 1.00 85.50 96 GLY A N 1
ATOM 726 C CA . GLY A 1 96 ? -21.917 30.863 -14.632 1.00 85.50 96 GLY A CA 1
ATOM 727 C C . GLY A 1 96 ? -21.730 30.188 -13.271 1.00 85.50 96 GLY A C 1
ATOM 728 O O . GLY A 1 96 ? -20.687 30.309 -12.623 1.00 85.50 96 GLY A O 1
ATOM 729 N N . GLU A 1 97 ? -22.762 29.462 -12.837 1.00 84.19 97 GLU A N 1
ATOM 730 C CA . GLU A 1 97 ? -22.741 28.674 -11.602 1.00 84.19 97 GLU A CA 1
ATOM 731 C C . GLU A 1 97 ? -21.898 27.403 -11.754 1.00 84.19 97 GLU A C 1
ATOM 733 O O . GLU A 1 97 ? -22.001 26.666 -12.740 1.00 84.19 97 GLU A O 1
ATOM 738 N N . LEU A 1 98 ? -21.102 27.087 -10.731 1.00 85.88 98 LEU A N 1
ATOM 739 C CA . LEU A 1 98 ? -20.398 25.812 -10.680 1.00 85.88 98 LEU A CA 1
ATOM 740 C C . LEU A 1 98 ? -21.393 24.672 -10.416 1.00 85.88 98 LEU A C 1
ATOM 742 O O . LEU A 1 98 ? -21.795 24.428 -9.276 1.00 85.88 98 LEU A O 1
ATOM 746 N N . ASN A 1 99 ? -21.723 23.909 -11.457 1.00 81.31 99 ASN A N 1
ATOM 747 C CA . ASN A 1 99 ? -22.545 22.699 -11.362 1.00 81.31 99 ASN A CA 1
ATOM 748 C C . ASN A 1 99 ? -21.769 21.525 -10.733 1.00 81.31 99 ASN A C 1
ATOM 750 O O . ASN A 1 99 ? -21.456 20.519 -11.373 1.00 81.31 99 ASN A O 1
ATOM 754 N N . LEU A 1 100 ? -21.434 21.645 -9.445 1.00 83.94 100 LEU A N 1
ATOM 755 C CA . LEU A 1 100 ? -20.694 20.623 -8.710 1.00 83.94 100 LEU A CA 1
ATOM 756 C C . LEU A 1 100 ? -21.638 19.534 -8.198 1.00 83.94 100 LEU A C 1
ATOM 758 O O . LEU A 1 100 ? -22.451 19.756 -7.300 1.00 83.94 100 LEU A O 1
ATOM 762 N N . GLY A 1 101 ? -21.448 18.301 -8.671 1.00 83.00 101 GLY A N 1
ATOM 763 C CA . GLY A 1 101 ? -22.056 17.134 -8.030 1.00 83.00 101 GLY A CA 1
ATOM 764 C C . GLY A 1 101 ? -21.652 17.017 -6.549 1.00 83.00 101 GLY A C 1
ATOM 765 O O . GLY A 1 101 ? -20.600 17.509 -6.132 1.00 83.00 101 GLY A O 1
ATOM 766 N N . TRP A 1 102 ? -22.452 16.308 -5.744 1.00 80.38 102 TRP A N 1
ATOM 767 C CA . TRP A 1 102 ? -22.280 16.204 -4.280 1.00 80.38 102 TRP A CA 1
ATOM 768 C C . TRP A 1 102 ? -20.848 15.857 -3.824 1.00 80.38 102 TRP A C 1
ATOM 770 O O . TRP A 1 102 ? -20.349 16.388 -2.829 1.00 80.38 102 TRP A O 1
ATOM 780 N N . ILE A 1 103 ? -20.151 14.983 -4.557 1.00 77.25 103 ILE A N 1
ATOM 781 C CA . ILE A 1 103 ? -18.760 14.616 -4.253 1.00 77.25 103 ILE A CA 1
ATOM 782 C C . ILE A 1 103 ? -17.820 15.806 -4.485 1.00 77.25 103 ILE A C 1
ATOM 784 O O . ILE A 1 103 ? -17.017 16.131 -3.610 1.00 77.25 103 ILE A O 1
ATOM 788 N N . MET A 1 104 ? -17.934 16.474 -5.634 1.00 78.25 104 MET A N 1
ATOM 789 C CA . MET A 1 104 ? -17.067 17.594 -6.003 1.00 78.25 104 MET A CA 1
ATOM 790 C C . MET A 1 104 ? -17.303 18.815 -5.118 1.00 78.25 104 MET A C 1
ATOM 792 O O . MET A 1 104 ? -16.335 19.442 -4.702 1.00 78.25 104 MET A O 1
ATOM 796 N N . SER A 1 105 ? -18.548 19.083 -4.717 1.00 82.62 105 SER A N 1
ATOM 797 C CA . SER A 1 105 ? -18.866 20.135 -3.742 1.00 82.62 105 SER A CA 1
ATOM 798 C C . SER A 1 105 ? -18.128 19.923 -2.408 1.00 82.62 105 SER A C 1
ATOM 800 O O . SER A 1 105 ? -17.508 20.842 -1.865 1.00 82.62 105 SER A O 1
ATOM 802 N N . ASN A 1 106 ? -18.072 18.680 -1.914 1.00 80.94 106 ASN A N 1
ATOM 803 C CA . ASN A 1 106 ? -17.301 18.352 -0.712 1.00 80.94 106 ASN A CA 1
ATOM 804 C C . ASN A 1 106 ? -15.787 18.516 -0.917 1.00 80.94 106 ASN A C 1
ATOM 806 O O . ASN A 1 106 ? -15.100 19.007 -0.019 1.00 80.94 106 ASN A O 1
ATOM 810 N N . VAL A 1 107 ? -15.259 18.121 -2.080 1.00 79.00 107 VAL A N 1
ATOM 811 C CA . VAL A 1 107 ? -13.837 18.298 -2.420 1.00 79.00 107 VAL A CA 1
ATOM 812 C C . VAL A 1 107 ? -13.475 19.782 -2.466 1.00 79.00 107 VAL A C 1
ATOM 814 O O . VAL A 1 107 ? -12.502 20.181 -1.825 1.00 79.00 107 VAL A O 1
ATOM 817 N N . VAL A 1 108 ? -14.288 20.606 -3.131 1.00 82.94 108 VAL A N 1
ATOM 818 C CA . VAL A 1 108 ? -14.113 22.063 -3.198 1.00 82.94 108 VAL A CA 1
ATOM 819 C C . VAL A 1 108 ? -14.211 22.685 -1.805 1.00 82.94 108 VAL A C 1
ATOM 821 O O . VAL A 1 108 ? -13.348 23.475 -1.440 1.00 82.94 108 VAL A O 1
ATOM 824 N N . SER A 1 109 ? -15.154 22.258 -0.958 1.00 83.94 109 SER A N 1
ATOM 825 C CA . SER A 1 109 ? -15.256 22.733 0.433 1.00 83.94 109 SER A CA 1
ATOM 826 C C . SER A 1 109 ? -14.014 22.398 1.271 1.00 83.94 109 SER A C 1
ATOM 828 O O . SER A 1 109 ? -13.541 23.216 2.067 1.00 83.94 109 SER A O 1
ATOM 830 N N . VAL A 1 110 ? -13.455 21.195 1.109 1.00 83.62 110 VAL A N 1
ATOM 831 C CA . VAL A 1 110 ? -12.213 20.796 1.788 1.00 83.62 110 VAL A CA 1
ATOM 832 C C . VAL A 1 110 ? -11.024 21.597 1.256 1.00 83.62 110 VAL A C 1
ATOM 834 O O . VAL A 1 110 ? -10.223 22.081 2.059 1.00 83.62 110 VAL A O 1
ATOM 837 N N . GLY A 1 111 ? -10.936 21.784 -0.063 1.00 84.56 111 GLY A N 1
ATOM 838 C CA . GLY A 1 111 ? -9.925 22.616 -0.716 1.00 84.56 111 GLY A CA 1
ATOM 839 C C . GLY A 1 111 ? -9.979 24.065 -0.237 1.00 84.56 111 GLY A C 1
ATOM 840 O O . GLY A 1 111 ? -8.961 24.605 0.182 1.00 84.56 111 GLY A O 1
ATOM 841 N N . ALA A 1 112 ? -11.174 24.650 -0.166 1.00 87.31 112 ALA A N 1
ATOM 842 C CA . ALA A 1 112 ? -11.409 26.000 0.328 1.00 87.31 112 ALA A CA 1
ATOM 843 C C . ALA A 1 112 ? -10.984 26.169 1.793 1.00 87.31 112 ALA A C 1
ATOM 845 O O . ALA A 1 112 ? -10.290 27.123 2.142 1.00 87.31 112 ALA A O 1
ATOM 846 N N . LYS A 1 113 ? -11.329 25.212 2.666 1.00 87.00 113 LYS A N 1
ATOM 847 C CA . LYS A 1 113 ? -10.879 25.213 4.071 1.00 87.00 113 LYS A CA 1
ATOM 848 C C . LYS A 1 113 ? -9.364 25.089 4.185 1.00 87.00 113 LYS A C 1
ATOM 850 O O . LYS A 1 113 ? -8.760 25.714 5.056 1.00 87.00 113 LYS A O 1
ATOM 855 N N . PHE A 1 114 ? -8.749 24.276 3.329 1.00 85.44 114 PHE A N 1
ATOM 856 C CA . PHE A 1 114 ? -7.301 24.129 3.286 1.00 85.44 114 PHE A CA 1
ATOM 857 C C . PHE A 1 114 ? -6.619 25.416 2.810 1.00 85.44 114 PHE A C 1
ATOM 859 O O . PHE A 1 114 ? -5.695 25.872 3.482 1.00 85.44 114 PHE A O 1
ATOM 866 N N . ALA A 1 115 ? -7.108 26.026 1.728 1.00 85.00 115 ALA A N 1
ATOM 867 C CA . ALA A 1 115 ? -6.633 27.306 1.214 1.00 85.00 115 ALA A CA 1
ATOM 868 C C . ALA A 1 115 ? -6.757 28.395 2.284 1.00 85.00 115 ALA A C 1
ATOM 870 O O . ALA A 1 115 ? -5.744 28.964 2.678 1.00 85.00 115 ALA A O 1
ATOM 871 N N . LYS A 1 116 ? -7.944 28.563 2.884 1.00 89.31 116 LYS A N 1
ATOM 872 C CA . LYS A 1 116 ? -8.177 29.501 3.994 1.00 89.31 116 LYS A CA 1
ATOM 873 C C . LYS A 1 116 ? -7.224 29.280 5.163 1.00 89.31 116 LYS A C 1
ATOM 875 O O . LYS A 1 116 ? -6.691 30.235 5.713 1.00 89.31 116 LYS A O 1
ATOM 880 N N . LYS A 1 117 ? -6.952 28.028 5.538 1.00 87.25 117 LYS A N 1
ATOM 881 C CA . LYS A 1 117 ? -5.977 27.724 6.594 1.00 87.25 117 LYS A CA 1
ATOM 882 C C . LYS A 1 117 ? -4.545 28.085 6.183 1.00 87.25 117 LYS A C 1
ATOM 884 O O . LYS A 1 117 ? -3.788 28.577 7.013 1.00 87.25 117 LYS A O 1
ATOM 889 N N . LYS A 1 118 ? -4.152 27.812 4.936 1.00 83.81 118 LYS A N 1
ATOM 890 C CA . LYS A 1 118 ? -2.791 28.049 4.429 1.00 83.81 118 LYS A CA 1
ATOM 891 C C . LYS A 1 118 ? -2.482 29.522 4.192 1.00 83.81 118 LYS A C 1
ATOM 893 O O . LYS A 1 118 ? -1.338 29.914 4.380 1.00 83.81 118 LYS A O 1
ATOM 898 N N . THR A 1 119 ? -3.487 30.325 3.864 1.00 83.75 119 THR A N 1
ATOM 899 C CA . THR A 1 119 ? -3.356 31.777 3.691 1.00 83.75 119 THR A CA 1
ATOM 900 C C . THR A 1 119 ? -3.541 32.560 4.996 1.00 83.75 119 THR A C 1
ATOM 902 O O . THR A 1 119 ? -3.573 33.789 4.983 1.00 83.75 119 THR A O 1
ATOM 905 N N . GLY A 1 120 ? -3.673 31.876 6.140 1.00 86.94 120 GLY A N 1
ATOM 906 C CA . GLY A 1 120 ? -3.909 32.527 7.432 1.00 86.94 120 GLY A CA 1
ATOM 907 C C . GLY A 1 120 ? -5.257 33.250 7.501 1.00 86.94 120 GLY A C 1
ATOM 908 O O . GLY A 1 120 ? -5.365 34.271 8.158 1.00 86.94 120 GLY A O 1
ATOM 909 N N . GLY A 1 121 ? -6.271 32.753 6.790 1.00 87.56 121 GLY A N 1
ATOM 910 C CA . GLY A 1 121 ? -7.599 33.361 6.697 1.00 87.56 121 GLY A CA 1
ATOM 911 C C . GLY A 1 121 ? -7.803 34.251 5.470 1.00 87.56 121 GLY A C 1
ATOM 912 O O . GLY A 1 121 ? -8.950 34.535 5.138 1.00 87.56 121 GLY A O 1
ATOM 913 N N . ARG A 1 122 ? -6.733 34.613 4.750 1.00 89.06 122 ARG A N 1
ATOM 914 C CA . ARG A 1 122 ? -6.740 35.525 3.589 1.00 89.06 122 ARG A CA 1
ATOM 915 C C . ARG A 1 122 ? -7.106 34.834 2.272 1.00 89.06 122 ARG A C 1
ATOM 917 O O . ARG A 1 122 ? -6.375 34.889 1.284 1.00 89.06 122 ARG A O 1
ATOM 924 N N . PHE A 1 123 ? -8.201 34.086 2.300 1.00 93.50 123 PHE A N 1
ATOM 925 C CA . PHE A 1 123 ? -8.806 33.452 1.133 1.00 93.50 123 PHE A CA 1
ATOM 926 C C . PHE A 1 123 ? -10.322 33.454 1.296 1.00 93.50 123 PHE A C 1
ATOM 928 O O . PHE A 1 123 ? -10.842 33.007 2.327 1.00 93.50 123 PHE A O 1
ATOM 935 N N . VAL A 1 124 ? -11.006 33.931 0.263 1.00 93.31 124 VAL A N 1
ATOM 936 C CA . VAL A 1 124 ? -12.462 34.006 0.183 1.00 93.31 124 VAL A CA 1
ATOM 937 C C . VAL A 1 124 ? -12.913 33.258 -1.062 1.00 93.31 124 VAL A C 1
ATOM 939 O O . VAL A 1 124 ? -12.271 33.317 -2.107 1.00 93.31 124 VAL A O 1
ATOM 942 N N . ILE A 1 125 ? -14.002 32.512 -0.927 1.00 93.81 125 ILE A N 1
ATOM 943 C CA . ILE A 1 125 ? -14.672 31.853 -2.039 1.00 93.81 125 ILE A CA 1
ATOM 944 C C . ILE A 1 125 ? -16.173 31.942 -1.808 1.00 93.81 125 ILE A C 1
ATOM 946 O O . ILE A 1 125 ? -16.662 31.580 -0.736 1.00 93.81 125 ILE A O 1
ATOM 950 N N . ASP A 1 126 ? -16.865 32.423 -2.824 1.00 91.00 126 ASP A N 1
ATOM 951 C CA . ASP A 1 126 ? -18.297 32.341 -3.018 1.00 91.00 126 ASP A CA 1
ATOM 952 C C . ASP A 1 126 ? -18.525 31.407 -4.211 1.00 91.00 126 ASP A C 1
ATOM 954 O O . ASP A 1 126 ? -17.999 31.631 -5.297 1.00 91.00 126 ASP A O 1
ATOM 958 N N . LEU A 1 127 ? -19.260 30.314 -4.009 1.00 87.56 127 LEU A N 1
ATOM 959 C CA . LEU A 1 127 ? -19.523 29.347 -5.083 1.00 87.56 127 LEU A CA 1
ATOM 960 C C . LEU A 1 127 ? -20.602 29.831 -6.062 1.00 87.56 127 LEU A C 1
ATOM 962 O O . LEU A 1 127 ? -20.912 29.117 -7.015 1.00 87.56 127 LEU A O 1
ATOM 966 N N . GLY A 1 128 ? -21.126 31.036 -5.840 1.00 83.12 128 GLY A N 1
ATOM 967 C CA . GLY A 1 128 ? -22.187 31.628 -6.627 1.00 83.12 128 GLY A CA 1
ATOM 968 C C . GLY A 1 128 ? -23.567 31.162 -6.174 1.00 83.12 128 GLY A C 1
ATOM 969 O O . GLY A 1 128 ? -23.737 30.209 -5.407 1.00 83.12 128 GLY A O 1
ATOM 970 N N . SER A 1 129 ? -24.564 31.876 -6.670 1.00 82.06 129 SER A N 1
ATOM 971 C CA . SER A 1 129 ? -25.987 31.587 -6.566 1.00 82.06 129 SER A CA 1
ATOM 972 C C . SER A 1 129 ? -26.661 31.990 -7.877 1.00 82.06 129 SER A C 1
ATOM 974 O O . SER A 1 129 ? -26.025 32.595 -8.740 1.00 82.06 129 SER A O 1
ATOM 976 N N . LYS A 1 130 ? -27.973 31.766 -8.008 1.00 77.94 130 LYS A N 1
ATOM 977 C CA . LYS A 1 130 ? -28.693 32.112 -9.249 1.00 77.94 130 LYS A CA 1
ATOM 978 C C . LYS A 1 130 ? -28.593 33.593 -9.598 1.00 77.94 130 LYS A C 1
ATOM 980 O O . LYS A 1 130 ? -28.798 33.977 -10.743 1.00 77.94 130 LYS A O 1
ATOM 985 N N . THR A 1 131 ? -28.309 34.414 -8.593 1.00 81.50 131 THR A N 1
ATOM 986 C CA . THR A 1 131 ? -28.230 35.868 -8.676 1.00 81.50 131 THR A CA 1
ATOM 987 C C . THR A 1 131 ? -26.806 36.402 -8.529 1.00 81.50 131 THR A C 1
ATOM 989 O O . THR A 1 131 ? -26.607 37.599 -8.707 1.00 81.50 131 THR A O 1
ATOM 992 N N . SER A 1 132 ? -25.815 35.565 -8.194 1.00 83.44 132 SER A N 1
ATOM 993 C CA . SER A 1 132 ? -24.423 35.995 -7.999 1.00 83.44 132 SER A CA 1
ATOM 994 C C . SER A 1 132 ? -23.434 35.030 -8.660 1.00 83.44 132 SER A C 1
ATOM 996 O O . SER A 1 132 ? -23.510 33.822 -8.439 1.00 83.44 132 SER A O 1
ATOM 998 N N . PRO A 1 133 ? -22.475 35.520 -9.462 1.00 86.12 133 PRO A N 1
ATOM 999 C CA . PRO A 1 133 ? -21.501 34.642 -10.091 1.00 86.12 133 PRO A CA 1
ATOM 1000 C C . PRO A 1 133 ? -20.566 34.020 -9.045 1.00 86.12 133 PRO A C 1
ATOM 1002 O O . PRO A 1 133 ? -20.337 34.579 -7.971 1.00 86.12 133 PRO A O 1
ATOM 1005 N N . CYS A 1 134 ? -20.004 32.854 -9.366 1.00 89.38 134 CYS A N 1
ATOM 1006 C CA . CYS A 1 134 ? -18.993 32.227 -8.521 1.00 89.38 134 CYS A CA 1
ATOM 1007 C C . CYS A 1 134 ? -17.746 33.112 -8.471 1.00 89.38 134 CYS A C 1
ATOM 1009 O O . CYS A 1 134 ? -17.131 33.354 -9.507 1.00 89.38 134 CYS A O 1
ATOM 1011 N N . GLN A 1 135 ? -17.323 33.508 -7.273 1.00 92.31 135 GLN A N 1
ATOM 1012 C CA . GLN A 1 135 ? -16.184 34.386 -7.048 1.00 92.31 135 GLN A CA 1
ATOM 1013 C C . GLN A 1 135 ? -15.160 33.744 -6.108 1.00 92.31 135 GLN A C 1
ATOM 1015 O O . GLN A 1 135 ? -15.495 33.121 -5.107 1.00 92.31 135 GLN A O 1
ATOM 1020 N N . MET A 1 136 ? -13.871 33.943 -6.366 1.00 94.94 136 MET A N 1
ATOM 1021 C CA . MET A 1 136 ? -12.824 33.648 -5.386 1.00 94.94 136 MET A CA 1
ATOM 1022 C C . MET A 1 136 ? -11.801 34.773 -5.299 1.00 94.94 136 MET A C 1
ATOM 1024 O O . MET A 1 136 ? -11.609 35.518 -6.255 1.00 94.94 136 MET A O 1
ATOM 1028 N N . GLY A 1 137 ? -11.130 34.884 -4.156 1.00 94.75 137 GLY A N 1
ATOM 1029 C CA . GLY A 1 137 ? -10.144 35.922 -3.888 1.00 94.75 137 GLY A CA 1
ATOM 1030 C C . GLY A 1 137 ? -9.045 35.454 -2.943 1.00 94.75 137 GLY A C 1
ATOM 1031 O O . GLY A 1 137 ? -9.298 34.806 -1.925 1.00 94.75 137 GLY A O 1
ATOM 1032 N N . PHE A 1 138 ? -7.815 35.826 -3.271 1.00 94.88 138 PHE A N 1
ATOM 1033 C CA . PHE A 1 138 ? -6.621 35.676 -2.453 1.00 94.88 138 PHE A CA 1
ATOM 1034 C C . PHE A 1 138 ? -6.029 37.053 -2.198 1.00 94.88 138 PHE A C 1
ATOM 1036 O O . PHE A 1 138 ? -5.969 37.887 -3.099 1.00 94.88 138 PHE A O 1
ATOM 1043 N N . HIS A 1 139 ? -5.512 37.281 -0.997 1.00 93.50 139 HIS A N 1
ATOM 1044 C CA . HIS A 1 139 ? -4.620 38.417 -0.800 1.00 93.50 139 HIS A CA 1
ATOM 1045 C C . HIS A 1 139 ? -3.405 38.250 -1.725 1.00 93.50 139 HIS A C 1
ATOM 1047 O O . HIS A 1 139 ? -2.846 37.153 -1.788 1.00 93.50 139 HIS A O 1
ATOM 1053 N N . ILE A 1 140 ? -2.965 39.303 -2.421 1.00 93.44 140 ILE A N 1
ATOM 1054 C CA . ILE A 1 140 ? -2.030 39.168 -3.554 1.00 93.44 140 ILE A CA 1
ATOM 1055 C C . ILE A 1 140 ? -0.737 38.424 -3.187 1.00 93.44 140 ILE A C 1
ATOM 1057 O O . ILE A 1 140 ? -0.319 37.514 -3.895 1.00 93.44 140 ILE A O 1
ATOM 1061 N N . ARG A 1 141 ? -0.167 38.688 -2.004 1.00 89.94 141 ARG A N 1
ATOM 1062 C CA . ARG A 1 141 ? 1.029 37.984 -1.495 1.00 89.94 141 ARG A CA 1
ATOM 1063 C C . ARG A 1 141 ? 0.839 36.509 -1.145 1.00 89.94 141 ARG A C 1
ATOM 1065 O O . ARG A 1 141 ? 1.820 35.782 -1.004 1.00 89.94 141 ARG A O 1
ATOM 1072 N N . ALA A 1 142 ? -0.394 36.061 -0.938 1.00 89.94 142 ALA A N 1
ATOM 1073 C CA . ALA A 1 142 ? -0.676 34.645 -0.741 1.00 89.94 142 ALA A CA 1
ATOM 1074 C C . ALA A 1 142 ? -0.618 33.867 -2.066 1.00 89.94 142 ALA A C 1
ATOM 1076 O O . ALA A 1 142 ? -0.497 32.643 -2.034 1.00 89.94 142 ALA A O 1
ATOM 1077 N N . LEU A 1 143 ? -0.706 34.572 -3.201 1.00 89.94 143 LEU A N 1
ATOM 1078 C CA . LEU A 1 143 ? -0.789 33.988 -4.535 1.00 89.94 143 LEU A CA 1
ATOM 1079 C C . LEU A 1 143 ? 0.458 34.261 -5.391 1.00 89.94 143 LEU A C 1
ATOM 1081 O O . LEU A 1 143 ? 0.924 33.351 -6.071 1.00 89.94 143 LEU A O 1
ATOM 1085 N N . MET A 1 144 ? 0.993 35.483 -5.361 1.00 93.88 144 MET A N 1
ATOM 1086 C CA . MET A 1 144 ? 2.031 35.954 -6.283 1.00 93.88 144 MET A CA 1
ATOM 1087 C C . MET A 1 144 ? 3.353 36.262 -5.569 1.00 93.88 144 MET A C 1
ATOM 1089 O O . MET A 1 144 ? 3.374 36.731 -4.427 1.00 93.88 144 MET A O 1
ATOM 1093 N N . CYS A 1 145 ? 4.464 36.027 -6.268 1.00 94.94 145 CYS A N 1
ATOM 1094 C CA . CYS A 1 145 ? 5.748 36.655 -5.967 1.00 94.94 145 CYS A CA 1
ATOM 1095 C C . CYS A 1 145 ? 5.755 38.072 -6.545 1.00 94.94 145 CYS A C 1
ATOM 1097 O O . CYS A 1 145 ? 5.028 38.346 -7.502 1.00 94.94 145 CYS A O 1
ATOM 1099 N N . PHE A 1 146 ? 6.585 38.959 -6.002 1.00 95.50 146 PHE A N 1
ATOM 1100 C CA . PHE A 1 146 ? 6.788 40.265 -6.613 1.00 95.50 146 PHE A CA 1
ATOM 1101 C C . PHE A 1 146 ? 8.207 40.789 -6.401 1.00 95.50 146 PHE A C 1
ATOM 1103 O O . PHE A 1 146 ? 8.883 40.389 -5.453 1.00 95.50 146 PHE A O 1
ATOM 1110 N N . VAL A 1 147 ? 8.609 41.707 -7.274 1.00 96.19 147 VAL A N 1
ATOM 1111 C CA . VAL A 1 147 ? 9.811 42.539 -7.171 1.00 96.19 147 VAL A CA 1
ATOM 1112 C C . VAL A 1 147 ? 9.359 43.993 -7.216 1.00 96.19 147 VAL A C 1
ATOM 1114 O O . VAL A 1 147 ? 8.529 44.348 -8.053 1.00 96.19 147 VAL A O 1
ATOM 1117 N N . ARG A 1 148 ? 9.861 44.817 -6.296 1.00 96.50 148 ARG A N 1
ATOM 1118 C CA . ARG A 1 148 ? 9.694 46.273 -6.328 1.00 96.50 148 ARG A CA 1
ATOM 1119 C C . ARG A 1 148 ? 11.006 46.861 -6.820 1.00 96.50 148 ARG A C 1
ATOM 1121 O O . ARG A 1 148 ? 12.021 46.676 -6.157 1.00 96.50 148 ARG A O 1
ATOM 1128 N N . THR A 1 149 ? 10.951 47.555 -7.942 1.00 97.69 149 THR A N 1
ATOM 1129 C CA . THR A 1 149 ? 12.059 48.307 -8.518 1.00 97.69 149 THR A CA 1
ATOM 1130 C C . THR A 1 149 ? 11.832 49.784 -8.192 1.00 97.69 149 THR A C 1
ATOM 1132 O O . THR A 1 149 ? 10.832 50.346 -8.654 1.00 97.69 149 THR A O 1
ATOM 1135 N N . PRO A 1 150 ? 12.673 50.399 -7.344 1.00 97.44 150 PRO A N 1
ATOM 1136 C CA . PRO A 1 150 ? 12.626 51.827 -7.054 1.00 97.44 150 PRO A CA 1
ATOM 1137 C C . PRO A 1 150 ? 12.636 52.689 -8.319 1.00 97.44 150 PRO A C 1
ATOM 1139 O O . PRO A 1 150 ? 13.101 52.274 -9.379 1.00 97.44 150 PRO A O 1
ATOM 1142 N N . ASP A 1 151 ? 12.119 53.908 -8.202 1.00 96.88 151 ASP A N 1
ATOM 1143 C CA . ASP A 1 151 ? 12.158 54.857 -9.311 1.00 96.88 151 ASP A CA 1
ATOM 1144 C C . ASP A 1 151 ? 13.610 55.173 -9.711 1.00 96.88 151 ASP A C 1
ATOM 1146 O O . ASP A 1 151 ? 14.461 55.397 -8.850 1.00 96.88 151 ASP A O 1
ATOM 1150 N N . GLY A 1 152 ? 13.892 55.161 -11.014 1.00 95.44 152 GLY A N 1
ATOM 1151 C CA . GLY A 1 152 ? 15.240 55.328 -11.568 1.00 95.44 152 GLY A CA 1
ATOM 1152 C C . GLY A 1 152 ? 16.054 54.037 -11.735 1.00 95.44 152 GLY A C 1
ATOM 1153 O O . GLY A 1 152 ? 17.060 54.068 -12.440 1.00 95.44 152 GLY A O 1
ATOM 1154 N N . GLU A 1 153 ? 15.627 52.909 -11.159 1.00 97.44 153 GLU A N 1
ATOM 1155 C CA . GLU A 1 153 ? 16.234 51.596 -11.421 1.00 97.44 153 GLU A CA 1
ATOM 1156 C C . GLU A 1 153 ? 15.532 50.880 -12.590 1.00 97.44 153 GLU A C 1
ATOM 1158 O O . GLU A 1 153 ? 14.322 51.023 -12.797 1.00 97.44 153 GLU A O 1
ATOM 1163 N N . GLU A 1 154 ? 16.286 50.096 -13.365 1.00 96.94 154 GLU A N 1
ATOM 1164 C CA . GLU A 1 154 ? 15.736 49.318 -14.478 1.00 96.94 154 GLU A CA 1
ATOM 1165 C C . GLU A 1 154 ? 15.022 48.062 -13.945 1.00 96.94 154 GLU A C 1
ATOM 1167 O O . GLU A 1 154 ? 15.625 47.268 -13.216 1.00 96.94 154 GLU A O 1
ATOM 1172 N N . PRO A 1 155 ? 13.725 47.866 -14.246 1.00 97.50 155 PRO A N 1
ATOM 1173 C CA . PRO A 1 155 ? 13.002 46.697 -13.775 1.00 97.50 155 PRO A CA 1
ATOM 1174 C C . PRO A 1 155 ? 13.408 45.452 -14.580 1.00 97.50 155 PRO A C 1
ATOM 1176 O O . PRO A 1 155 ? 13.682 45.551 -15.775 1.00 97.50 155 PRO A O 1
ATOM 1179 N N . PRO A 1 156 ? 13.409 44.256 -13.966 1.00 97.25 156 PRO A N 1
ATOM 1180 C CA . PRO A 1 156 ? 13.885 43.054 -14.639 1.00 97.25 156 PRO A CA 1
ATOM 1181 C C . PRO A 1 156 ? 12.969 42.702 -15.826 1.00 97.25 156 PRO A C 1
ATOM 1183 O O . PRO A 1 156 ? 11.743 42.709 -15.667 1.00 97.25 156 PRO A O 1
ATOM 1186 N N . PRO A 1 157 ? 13.507 42.371 -17.012 1.00 97.44 157 PRO A N 1
ATOM 1187 C CA . PRO A 1 157 ? 12.692 42.190 -18.209 1.00 97.44 157 PRO A CA 1
ATOM 1188 C C . PRO A 1 157 ? 11.721 41.010 -18.063 1.00 97.44 157 PRO A C 1
ATOM 1190 O O . PRO A 1 157 ? 12.097 39.928 -17.597 1.00 97.44 157 PRO A O 1
ATOM 1193 N N . LEU A 1 158 ? 10.460 41.198 -18.469 1.00 97.31 158 LEU A N 1
ATOM 1194 C CA . LEU A 1 158 ? 9.455 40.131 -18.443 1.00 97.31 158 LEU A CA 1
ATOM 1195 C C . LEU A 1 158 ? 9.903 38.948 -19.316 1.00 97.31 158 LEU A C 1
ATOM 1197 O O . LEU A 1 158 ? 10.392 39.117 -20.425 1.00 97.31 158 LEU A O 1
ATOM 1201 N N . GLY A 1 159 ? 9.724 37.731 -18.807 1.00 94.31 159 GLY A N 1
ATOM 1202 C CA . GLY A 1 159 ? 10.188 36.492 -19.439 1.00 94.31 159 GLY A CA 1
ATOM 1203 C C . GLY A 1 159 ? 11.661 36.148 -19.228 1.00 94.31 159 GLY A C 1
ATOM 1204 O O . GLY A 1 159 ? 12.078 35.064 -19.628 1.00 94.31 159 GLY A O 1
ATOM 1205 N N . SER A 1 160 ? 12.432 37.004 -18.555 1.00 95.50 160 SER A N 1
ATOM 1206 C CA . SER A 1 160 ? 13.804 36.672 -18.175 1.00 95.50 160 SER A CA 1
ATOM 1207 C C . SER A 1 160 ? 13.870 35.626 -17.062 1.00 95.50 160 SER A C 1
ATOM 1209 O O . SER A 1 160 ? 12.967 35.490 -16.228 1.00 95.50 160 SER A O 1
ATOM 1211 N N . GLU A 1 161 ? 14.993 34.912 -17.015 1.00 91.31 161 GLU A N 1
ATOM 1212 C CA . GLU A 1 161 ? 15.281 33.937 -15.963 1.00 91.31 161 GLU A CA 1
ATOM 1213 C C . GLU A 1 161 ? 15.322 34.587 -14.564 1.00 91.31 161 GLU A C 1
ATOM 1215 O O . GLU A 1 161 ? 14.938 33.958 -13.576 1.00 91.31 161 GLU A O 1
ATOM 1220 N N . GLU A 1 162 ? 15.697 35.867 -14.470 1.00 94.44 162 GLU A N 1
ATOM 1221 C CA . GLU A 1 162 ? 15.675 36.637 -13.222 1.00 94.44 162 GLU A CA 1
ATOM 1222 C C . GLU A 1 162 ? 14.257 36.715 -12.637 1.00 94.44 162 GLU A C 1
ATOM 1224 O O . GLU A 1 162 ? 14.027 36.326 -11.488 1.00 94.44 162 GLU A O 1
ATOM 1229 N N . VAL A 1 163 ? 13.277 37.117 -13.457 1.00 93.50 163 VAL A N 1
ATOM 1230 C CA . VAL A 1 163 ? 11.855 37.177 -13.079 1.00 93.50 163 VAL A CA 1
ATOM 1231 C C . VAL A 1 163 ? 11.308 35.776 -12.783 1.00 93.50 163 VAL A C 1
ATOM 1233 O O . VAL A 1 163 ? 10.517 35.568 -11.855 1.00 93.50 163 VAL A O 1
ATOM 1236 N N . GLU A 1 164 ? 11.735 34.760 -13.528 1.00 88.94 164 GLU A N 1
ATOM 1237 C CA . GLU A 1 164 ? 11.306 33.378 -13.306 1.00 88.94 164 GLU A CA 1
ATOM 1238 C C . GLU A 1 164 ? 11.858 32.749 -12.019 1.00 88.94 164 GLU A C 1
ATOM 1240 O O . GLU A 1 164 ? 11.197 31.876 -11.450 1.00 88.94 164 GLU A O 1
ATOM 1245 N N . ASN A 1 165 ? 13.002 33.213 -11.518 1.00 90.62 165 ASN A N 1
ATOM 1246 C CA . ASN A 1 165 ? 13.653 32.659 -10.331 1.00 90.62 165 ASN A CA 1
ATOM 1247 C C . ASN A 1 165 ? 13.319 33.398 -9.026 1.00 90.62 165 ASN A C 1
ATOM 1249 O O . ASN A 1 165 ? 13.712 32.945 -7.949 1.00 90.62 165 ASN A O 1
ATOM 1253 N N . VAL A 1 166 ? 12.522 34.475 -9.074 1.00 93.19 166 VAL A N 1
ATOM 1254 C CA . VAL A 1 166 ? 12.078 35.197 -7.866 1.00 93.19 166 VAL A CA 1
ATOM 1255 C C . VAL A 1 166 ? 11.371 34.247 -6.894 1.00 93.19 166 VAL A C 1
ATOM 1257 O O . VAL A 1 166 ? 10.316 33.674 -7.205 1.00 93.19 166 VAL A O 1
ATOM 1260 N N . ALA A 1 167 ? 11.943 34.089 -5.701 1.00 90.94 167 ALA A N 1
ATOM 1261 C CA . ALA A 1 167 ? 11.410 33.232 -4.651 1.00 90.94 167 ALA A CA 1
ATOM 1262 C C . ALA A 1 167 ? 10.192 33.863 -3.957 1.00 90.94 167 ALA A C 1
ATOM 1264 O O . ALA A 1 167 ? 10.066 35.081 -3.834 1.00 90.94 167 ALA A O 1
ATOM 1265 N N . TRP A 1 168 ? 9.288 33.021 -3.456 1.00 89.50 168 TRP A N 1
ATOM 1266 C CA . TRP A 1 168 ? 8.130 33.497 -2.704 1.00 89.50 168 TRP A CA 1
ATOM 1267 C C . TRP A 1 168 ? 8.551 33.992 -1.316 1.00 89.50 168 TRP A C 1
ATOM 1269 O O . TRP A 1 168 ? 8.902 33.199 -0.444 1.00 89.50 168 TRP A O 1
ATOM 1279 N N . ALA A 1 169 ? 8.465 35.304 -1.093 1.00 81.88 169 ALA A N 1
ATOM 1280 C CA . ALA A 1 169 ? 8.857 35.970 0.154 1.00 81.88 169 ALA A CA 1
ATOM 1281 C C . ALA A 1 169 ? 7.843 35.812 1.311 1.00 81.88 169 ALA A C 1
ATOM 1283 O O . ALA A 1 169 ? 7.880 36.555 2.293 1.00 81.88 169 ALA A O 1
ATOM 1284 N N . GLY A 1 170 ? 6.888 34.886 1.201 1.00 82.06 170 GLY A N 1
ATOM 1285 C CA . GLY A 1 170 ? 5.858 34.675 2.213 1.00 82.06 170 GLY A CA 1
ATOM 1286 C C . GLY A 1 170 ? 4.808 35.798 2.297 1.00 82.06 170 GLY A C 1
ATOM 1287 O O . GLY A 1 170 ? 4.830 36.780 1.543 1.00 82.06 170 GLY A O 1
ATOM 1288 N N . PRO A 1 171 ? 3.862 35.688 3.245 1.00 75.25 171 PRO A N 1
ATOM 1289 C CA . PRO A 1 171 ? 2.655 36.505 3.261 1.00 75.25 171 PRO A CA 1
ATOM 1290 C C . PRO A 1 171 ? 2.809 37.806 4.082 1.00 75.25 171 PRO A C 1
ATOM 1292 O O . PRO A 1 171 ? 1.861 38.215 4.755 1.00 75.25 171 PRO A O 1
ATOM 1295 N N . GLY A 1 172 ? 4.011 38.402 4.076 1.00 74.38 172 GLY A N 1
ATOM 1296 C CA . GLY A 1 172 ? 4.369 39.626 4.813 1.00 74.38 172 GLY A CA 1
ATOM 1297 C C . GLY A 1 172 ? 3.690 40.906 4.303 1.00 74.38 172 GLY A C 1
ATOM 1298 O O . GLY A 1 172 ? 2.682 40.844 3.612 1.00 74.38 172 GLY A O 1
ATOM 1299 N N . LEU A 1 173 ? 4.237 42.075 4.634 1.00 76.06 173 LEU A N 1
ATOM 1300 C CA . LEU A 1 173 ? 3.696 43.374 4.221 1.00 76.06 173 LEU A CA 1
ATOM 1301 C C . LEU A 1 173 ? 4.138 43.745 2.794 1.00 76.06 173 LEU A C 1
ATOM 1303 O O . LEU A 1 173 ? 5.333 43.792 2.525 1.00 76.06 173 LEU A O 1
ATOM 1307 N N . LEU A 1 174 ? 3.205 43.960 1.857 1.00 85.94 174 LEU A N 1
ATOM 1308 C CA . LEU A 1 174 ? 3.484 44.622 0.571 1.00 85.94 174 LEU A CA 1
ATOM 1309 C C . LEU A 1 174 ? 3.178 46.109 0.746 1.00 85.94 174 LEU A C 1
ATOM 1311 O O . LEU A 1 174 ? 2.027 46.434 1.001 1.00 85.94 174 LEU A O 1
ATOM 1315 N N . GLU A 1 175 ? 4.169 46.981 0.609 1.00 88.19 175 GLU A N 1
ATOM 1316 C CA . GLU A 1 175 ? 3.965 48.433 0.564 1.00 88.19 175 GLU A CA 1
ATOM 1317 C C . GLU A 1 175 ? 3.915 48.872 -0.896 1.00 88.19 175 GLU A C 1
ATOM 1319 O O . GLU A 1 175 ? 4.825 48.557 -1.675 1.00 88.19 175 GLU A O 1
ATOM 1324 N N . VAL A 1 176 ? 2.830 49.553 -1.264 1.00 92.31 176 VAL A N 1
ATOM 1325 C CA . VAL A 1 176 ? 2.607 50.043 -2.624 1.00 92.31 176 VAL A CA 1
ATOM 1326 C C . VAL A 1 176 ? 2.674 51.559 -2.647 1.00 92.31 176 VAL A C 1
ATOM 1328 O O . VAL A 1 176 ? 1.880 52.215 -1.975 1.00 92.31 176 VAL A O 1
ATOM 1331 N N . ASP A 1 177 ? 3.598 52.083 -3.445 1.00 94.00 177 ASP A N 1
ATOM 1332 C CA . ASP A 1 177 ? 3.657 53.486 -3.842 1.00 94.00 177 ASP A CA 1
ATOM 1333 C C . ASP A 1 177 ? 3.370 53.637 -5.346 1.00 94.00 177 ASP A C 1
ATOM 1335 O O . ASP A 1 177 ? 3.215 52.655 -6.079 1.00 94.00 177 ASP A O 1
ATOM 1339 N N . THR A 1 178 ? 3.271 54.882 -5.803 1.00 96.62 178 THR A N 1
ATOM 1340 C CA . THR A 1 178 ? 3.025 55.221 -7.212 1.00 96.62 178 THR A CA 1
ATOM 1341 C C . THR A 1 178 ? 4.300 55.489 -8.014 1.00 96.62 178 THR A C 1
ATOM 1343 O O . THR A 1 178 ? 4.215 55.767 -9.209 1.00 96.62 178 THR A O 1
ATOM 1346 N N . THR A 1 179 ? 5.476 55.478 -7.381 1.00 96.94 179 THR A N 1
ATOM 1347 C CA . THR A 1 179 ? 6.748 55.863 -8.017 1.00 96.94 179 THR A CA 1
ATOM 1348 C C . THR A 1 179 ? 7.544 54.650 -8.485 1.00 96.94 179 THR A C 1
ATOM 1350 O O . THR A 1 179 ? 8.136 54.688 -9.562 1.00 96.94 179 THR A O 1
ATOM 1353 N N . SER A 1 180 ? 7.509 53.563 -7.723 1.00 97.75 180 SER A N 1
ATOM 1354 C CA . SER A 1 180 ? 8.194 52.303 -7.986 1.00 97.75 180 SER A CA 1
ATOM 1355 C C . SER A 1 180 ? 7.491 51.497 -9.079 1.00 97.75 180 SER A C 1
ATOM 1357 O O . SER A 1 180 ? 6.263 51.494 -9.201 1.00 97.75 180 SER A O 1
ATOM 1359 N N . THR A 1 181 ? 8.278 50.733 -9.833 1.00 98.06 181 THR A N 1
ATOM 1360 C CA . THR A 1 181 ? 7.777 49.720 -10.764 1.00 98.06 181 THR A CA 1
ATOM 1361 C C . THR A 1 181 ? 7.658 48.382 -10.040 1.00 98.06 181 THR A C 1
ATOM 1363 O O . THR A 1 181 ? 8.604 47.903 -9.419 1.00 98.06 181 THR A O 1
ATOM 1366 N N . TYR A 1 182 ? 6.494 47.747 -10.120 1.00 97.75 182 TYR A N 1
ATOM 1367 C CA . TYR A 1 182 ? 6.231 46.456 -9.496 1.00 97.75 182 TYR A CA 1
ATOM 1368 C C . TYR A 1 182 ? 6.130 45.372 -10.556 1.00 97.75 182 TYR A C 1
ATOM 1370 O O . TYR A 1 182 ? 5.342 45.504 -11.486 1.00 97.75 182 TYR A O 1
ATOM 1378 N N . THR A 1 183 ? 6.875 44.284 -10.374 1.00 98.00 183 THR A N 1
ATOM 1379 C CA . THR A 1 183 ? 6.802 43.075 -11.204 1.00 98.00 183 THR A CA 1
ATOM 1380 C C . THR A 1 183 ? 6.149 41.966 -10.400 1.00 98.00 183 THR A C 1
ATOM 1382 O O . THR A 1 183 ? 6.730 41.511 -9.420 1.00 98.00 183 THR A O 1
ATOM 1385 N N . PHE A 1 184 ? 4.964 41.513 -10.794 1.00 97.19 184 PHE A N 1
ATOM 1386 C CA . PHE A 1 184 ? 4.235 40.425 -10.146 1.00 97.19 184 PHE A CA 1
ATOM 1387 C C . PHE A 1 184 ? 4.320 39.148 -10.964 1.00 97.19 184 PHE A C 1
ATOM 1389 O O . PHE A 1 184 ? 4.231 39.174 -12.188 1.00 97.19 184 PHE A O 1
ATOM 1396 N N . ILE A 1 185 ? 4.473 38.018 -10.275 1.00 97.00 185 ILE A N 1
ATOM 1397 C CA . ILE A 1 185 ? 4.706 36.719 -10.901 1.00 97.00 185 ILE A CA 1
ATOM 1398 C C . ILE A 1 185 ? 3.828 35.668 -10.232 1.00 97.00 185 ILE A C 1
ATOM 1400 O O . ILE A 1 185 ? 3.929 35.421 -9.027 1.00 97.00 185 ILE A O 1
ATOM 1404 N N . TRP A 1 186 ? 2.997 35.002 -11.025 1.00 95.81 186 TRP A N 1
ATOM 1405 C CA . TRP A 1 186 ? 2.219 33.846 -10.599 1.00 95.81 186 TRP A CA 1
ATOM 1406 C C . TRP A 1 186 ? 2.648 32.614 -11.383 1.00 95.81 186 TRP A C 1
ATOM 1408 O O . TRP A 1 186 ? 2.673 32.635 -12.610 1.00 95.81 186 TRP A O 1
ATOM 1418 N N . ARG A 1 187 ? 2.992 31.536 -10.670 1.00 93.56 187 ARG A N 1
ATOM 1419 C CA . ARG A 1 187 ? 3.441 30.271 -11.265 1.00 93.56 187 ARG A CA 1
ATOM 1420 C C . ARG A 1 187 ? 2.523 29.144 -10.825 1.00 93.56 187 ARG A C 1
ATOM 1422 O O . ARG A 1 187 ? 2.323 28.936 -9.626 1.00 93.56 187 ARG A O 1
ATOM 1429 N N . VAL A 1 188 ? 2.015 28.372 -11.779 1.00 91.56 188 VAL A N 1
ATOM 1430 C CA . VAL A 1 188 ? 1.189 27.200 -11.499 1.00 91.56 188 VAL A CA 1
ATOM 1431 C C . VAL A 1 188 ? 1.602 26.019 -12.377 1.00 91.56 188 VAL A C 1
ATOM 1433 O O . VAL A 1 188 ? 1.396 25.977 -13.583 1.00 91.56 188 VAL A O 1
ATOM 1436 N N . ALA A 1 189 ? 2.155 24.991 -11.731 1.00 89.06 189 ALA A N 1
ATOM 1437 C CA . ALA A 1 189 ? 2.517 23.728 -12.382 1.00 89.06 189 ALA A CA 1
ATOM 1438 C C . ALA A 1 189 ? 1.326 22.763 -12.548 1.00 89.06 189 ALA A C 1
ATOM 1440 O O . ALA A 1 189 ? 1.504 21.644 -13.037 1.00 89.06 189 ALA A O 1
ATOM 1441 N N . TYR A 1 190 ? 0.145 23.168 -12.072 1.00 88.44 190 TYR A N 1
ATOM 1442 C CA . TYR A 1 190 ? -1.057 22.340 -11.980 1.00 88.44 190 TYR A CA 1
ATOM 1443 C C . TYR A 1 190 ? -2.127 22.691 -13.014 1.00 88.44 190 TYR A C 1
ATOM 1445 O O . TYR A 1 190 ? -3.187 22.081 -12.988 1.00 88.44 190 TYR A O 1
ATOM 1453 N N . LEU A 1 191 ? -1.884 23.662 -13.893 1.00 89.19 191 LEU A N 1
ATOM 1454 C CA . LEU A 1 191 ? -2.853 24.133 -14.876 1.00 89.19 191 LEU A CA 1
ATOM 1455 C C . LEU A 1 191 ? -2.209 24.123 -16.259 1.00 89.19 191 LEU A C 1
ATOM 1457 O O . LEU A 1 191 ? -1.104 24.636 -16.423 1.00 89.19 191 LEU A O 1
ATOM 1461 N N . ASP A 1 192 ? -2.906 23.540 -17.224 1.00 89.44 192 ASP A N 1
ATOM 1462 C CA . ASP A 1 192 ? -2.564 23.586 -18.639 1.00 89.44 192 ASP A CA 1
ATOM 1463 C C . ASP A 1 192 ? -3.717 24.256 -19.389 1.00 89.44 192 ASP A C 1
ATOM 1465 O O . ASP A 1 192 ? -4.818 23.709 -19.470 1.00 89.44 192 ASP A O 1
ATOM 1469 N N . LEU A 1 193 ? -3.473 25.471 -19.881 1.00 85.56 193 LEU A N 1
ATOM 1470 C CA . LEU A 1 193 ? -4.461 26.274 -20.601 1.00 85.56 193 LEU A CA 1
ATOM 1471 C C . LEU A 1 193 ? -4.717 25.723 -22.007 1.00 85.56 193 LEU A C 1
ATOM 1473 O O . LEU A 1 193 ? -5.844 25.792 -22.487 1.00 85.56 193 LEU A O 1
ATOM 1477 N N . CYS A 1 194 ? -3.695 25.141 -22.644 1.00 82.75 194 CYS A N 1
ATOM 1478 C CA . CYS A 1 194 ? -3.790 24.617 -24.008 1.00 82.75 194 CYS A CA 1
ATOM 1479 C C . CYS A 1 194 ? -4.637 23.339 -24.067 1.00 82.75 194 CYS A C 1
ATOM 1481 O O . CYS A 1 194 ? -5.424 23.144 -24.996 1.00 82.75 194 CYS A O 1
ATOM 1483 N N . THR A 1 195 ? -4.486 22.453 -23.078 1.00 85.00 195 THR A N 1
ATOM 1484 C CA . THR A 1 195 ? -5.293 21.223 -22.983 1.00 85.00 195 THR A CA 1
ATOM 1485 C C . THR A 1 195 ? -6.545 21.387 -22.131 1.00 85.00 195 THR A C 1
ATOM 1487 O O . THR A 1 195 ? -7.461 20.574 -22.250 1.00 85.00 195 THR A O 1
ATOM 1490 N N . TRP A 1 196 ? -6.627 22.463 -21.344 1.00 88.38 196 TRP A N 1
ATOM 1491 C CA . TRP A 1 196 ? -7.695 22.715 -20.377 1.00 88.38 196 TRP A CA 1
ATOM 1492 C C . TRP A 1 196 ? -7.774 21.624 -19.298 1.00 88.38 196 TRP A C 1
ATOM 1494 O O . TRP A 1 196 ? -8.851 21.178 -18.908 1.00 88.38 196 TRP A O 1
ATOM 1504 N N . GLU A 1 197 ? -6.618 21.176 -18.804 1.00 89.00 197 GLU A N 1
ATOM 1505 C CA . GLU A 1 197 ? -6.503 20.111 -17.804 1.00 89.00 197 GLU A CA 1
ATOM 1506 C C . GLU A 1 197 ? -5.787 20.593 -16.534 1.00 89.00 197 GLU A C 1
ATOM 1508 O O . GLU A 1 197 ? -4.842 21.386 -16.563 1.00 89.00 197 GLU A O 1
ATOM 1513 N N . LEU A 1 198 ? -6.200 20.052 -15.387 1.00 87.00 198 LEU A N 1
ATOM 1514 C CA . LEU A 1 198 ? -5.451 20.151 -14.143 1.00 87.00 198 LEU A CA 1
ATOM 1515 C C . LEU A 1 198 ? -4.366 19.075 -14.107 1.00 87.00 198 LEU A C 1
ATOM 1517 O O . LEU A 1 198 ? -4.646 17.876 -14.011 1.00 87.00 198 LEU A O 1
ATOM 1521 N N . LEU A 1 199 ? -3.111 19.509 -14.147 1.00 86.00 199 LEU A N 1
ATOM 1522 C CA . LEU A 1 199 ? -1.933 18.653 -14.095 1.00 86.00 199 LEU A CA 1
ATOM 1523 C C . LEU A 1 199 ? -1.478 18.417 -12.653 1.00 86.00 199 LEU A C 1
ATOM 1525 O O . LEU A 1 199 ? -1.754 19.204 -11.758 1.00 86.00 199 LEU A O 1
ATOM 1529 N N . LYS A 1 200 ? -0.731 17.329 -12.422 1.00 81.69 200 LYS A N 1
ATOM 1530 C CA . LYS A 1 200 ? 0.024 17.056 -11.177 1.00 81.69 200 LYS A CA 1
ATOM 1531 C C . LYS A 1 200 ? -0.786 17.133 -9.864 1.00 81.69 200 LYS A C 1
ATOM 1533 O O . LYS A 1 200 ? -0.185 17.201 -8.792 1.00 81.69 200 LYS A O 1
ATOM 1538 N N . VAL A 1 201 ? -2.119 17.066 -9.905 1.00 75.19 201 VAL A N 1
ATOM 1539 C CA . VAL A 1 201 ? -2.950 17.028 -8.694 1.00 75.19 201 VAL A CA 1
ATOM 1540 C C . VAL A 1 201 ? -2.692 15.702 -7.959 1.00 75.19 201 VAL A C 1
ATOM 1542 O O . VAL A 1 201 ? -2.877 14.630 -8.542 1.00 75.19 201 VAL A O 1
ATOM 1545 N N . PRO A 1 202 ? -2.243 15.711 -6.688 1.00 68.25 202 PRO A N 1
ATOM 1546 C CA . PRO A 1 202 ? -1.894 14.480 -5.989 1.00 68.25 202 PRO A CA 1
ATOM 1547 C C . PRO A 1 202 ? -3.041 13.463 -5.984 1.00 68.25 202 PRO A C 1
ATOM 1549 O O . PRO A 1 202 ? -4.150 13.757 -5.549 1.00 68.25 202 PRO A O 1
ATOM 1552 N N . ALA A 1 203 ? -2.739 12.237 -6.423 1.00 73.94 203 ALA A N 1
ATOM 1553 C CA . ALA A 1 203 ? -3.669 11.106 -6.514 1.00 73.94 203 ALA A CA 1
ATOM 1554 C C . ALA A 1 203 ? -4.800 11.220 -7.557 1.00 73.94 203 ALA A C 1
ATOM 1556 O O . ALA A 1 203 ? -5.649 10.326 -7.593 1.00 73.94 203 ALA A O 1
ATOM 1557 N N . ILE A 1 204 ? -4.782 12.240 -8.417 1.00 71.75 204 ILE A N 1
ATOM 1558 C CA . ILE A 1 204 ? -5.737 12.427 -9.512 1.00 71.75 204 ILE A CA 1
ATOM 1559 C C . ILE A 1 204 ? -4.932 12.439 -10.827 1.00 71.75 204 ILE A C 1
ATOM 1561 O O . ILE A 1 204 ? -3.916 13.124 -10.937 1.00 71.75 204 ILE A O 1
ATOM 1565 N N . SER A 1 205 ? -5.307 11.599 -11.802 1.00 78.94 205 SER A N 1
ATOM 1566 C CA . SER A 1 205 ? -4.780 11.703 -13.178 1.00 78.94 205 SER A CA 1
ATOM 1567 C C . SER A 1 205 ? -5.131 13.078 -13.757 1.00 78.94 205 SER A C 1
ATOM 1569 O O . SER A 1 205 ? -6.069 13.665 -13.227 1.00 78.94 205 SER A O 1
ATOM 1571 N N . PRO A 1 206 ? -4.460 13.581 -14.816 1.00 82.62 206 PRO A N 1
ATOM 1572 C CA . PRO A 1 206 ? -4.851 14.840 -15.453 1.00 82.62 206 PRO A CA 1
ATOM 1573 C C . PRO A 1 206 ? -6.374 14.954 -15.556 1.00 82.62 206 PRO A C 1
ATOM 1575 O O . PRO A 1 206 ? -7.030 14.036 -16.061 1.00 82.62 206 PRO A O 1
ATOM 1578 N N . LEU A 1 207 ? -6.924 15.983 -14.909 1.00 83.44 207 LEU A N 1
ATOM 1579 C CA . LEU A 1 207 ? -8.362 16.142 -14.720 1.00 83.44 207 LEU A CA 1
ATOM 1580 C C . LEU A 1 207 ? -8.832 17.254 -15.655 1.00 83.44 207 LEU A C 1
ATOM 1582 O O . LEU A 1 207 ? -8.444 18.398 -15.426 1.00 83.44 207 LEU A O 1
ATOM 1586 N N . PRO A 1 208 ? -9.657 16.956 -16.671 1.00 86.50 208 PRO A N 1
ATOM 1587 C CA . PRO A 1 208 ? -10.215 17.985 -17.541 1.00 86.50 208 PRO A CA 1
ATOM 1588 C C . PRO A 1 208 ? -10.955 19.034 -16.709 1.00 86.50 208 PRO A C 1
ATOM 1590 O O . PRO A 1 208 ? -11.790 18.673 -15.871 1.00 86.50 208 PRO A O 1
ATOM 1593 N N . LEU A 1 209 ? -10.647 20.318 -16.891 1.00 85.50 209 LEU A N 1
ATOM 1594 C CA . LEU A 1 209 ? -11.272 21.413 -16.141 1.00 85.50 209 LEU A CA 1
ATOM 1595 C C . LEU A 1 209 ? -12.785 21.452 -16.356 1.00 85.50 209 LEU A C 1
ATOM 1597 O O . LEU A 1 209 ? -13.509 21.833 -15.446 1.00 85.50 209 LEU A O 1
ATOM 1601 N N . GLU A 1 210 ? -13.281 20.981 -17.497 1.00 85.12 210 GLU A N 1
ATOM 1602 C CA . GLU A 1 210 ? -14.708 20.841 -17.816 1.00 85.12 210 GLU A CA 1
ATOM 1603 C C . GLU A 1 210 ? -15.434 19.934 -16.823 1.00 85.12 210 GLU A C 1
ATOM 1605 O O . GLU A 1 210 ? -16.612 20.125 -16.547 1.00 85.12 210 GLU A O 1
ATOM 1610 N N . SER A 1 211 ? -14.735 18.965 -16.224 1.00 81.75 211 SER A N 1
ATOM 1611 C CA . SER A 1 211 ? -15.330 18.125 -15.177 1.00 81.75 211 SER A CA 1
ATOM 1612 C C . SER A 1 211 ? -15.629 18.894 -13.884 1.00 81.75 211 SER A C 1
ATOM 1614 O O . SER A 1 211 ? -16.411 18.423 -13.059 1.00 81.75 211 SER A O 1
ATOM 1616 N N . VAL A 1 212 ? -15.003 20.062 -13.702 1.00 81.81 212 VAL A N 1
ATOM 1617 C CA . VAL A 1 212 ? -15.178 20.949 -12.544 1.00 81.81 212 VAL A CA 1
ATOM 1618 C C . VAL A 1 212 ? -16.028 22.165 -12.910 1.00 81.81 212 VAL A C 1
ATOM 1620 O O . VAL A 1 212 ? -16.915 22.535 -12.149 1.00 81.81 212 VAL A O 1
ATOM 1623 N N . LEU A 1 213 ? -15.752 22.775 -14.064 1.00 84.00 213 LEU A N 1
ATOM 1624 C CA . LEU A 1 213 ? -16.387 24.001 -14.548 1.00 84.00 213 LEU A CA 1
ATOM 1625 C C . LEU A 1 213 ? -17.709 23.739 -15.290 1.00 84.00 213 LEU A C 1
ATOM 1627 O O . LEU A 1 213 ? -18.475 24.670 -15.517 1.00 84.00 213 LEU A O 1
ATOM 1631 N N . GLY A 1 214 ? -17.996 22.492 -15.669 1.00 85.75 214 GLY A N 1
ATOM 1632 C CA . GLY A 1 214 ? -19.171 22.152 -16.466 1.00 85.75 214 GLY A CA 1
ATOM 1633 C C . GLY A 1 214 ? -19.120 22.809 -17.845 1.00 85.75 214 GLY A C 1
ATOM 1634 O O . GLY A 1 214 ? -18.130 22.688 -18.568 1.00 85.75 214 GLY A O 1
ATOM 1635 N N . GLU A 1 215 ? -20.196 23.509 -18.201 1.00 83.25 215 GLU A N 1
ATOM 1636 C CA . GLU A 1 215 ? -20.345 24.213 -19.481 1.00 83.25 215 GLU A CA 1
ATOM 1637 C C . GLU A 1 215 ? -19.764 25.633 -19.474 1.00 83.25 215 GLU A C 1
ATOM 1639 O O . GLU A 1 215 ? -19.808 26.315 -20.496 1.00 83.25 215 GLU A O 1
ATOM 1644 N N . ILE A 1 216 ? -19.194 26.087 -18.352 1.00 83.12 216 ILE A N 1
ATOM 1645 C CA . ILE A 1 216 ? -18.579 27.412 -18.260 1.00 83.12 216 ILE A CA 1
ATOM 1646 C C . ILE A 1 216 ? -17.333 27.446 -19.153 1.00 83.12 216 ILE A C 1
ATOM 1648 O O . ILE A 1 216 ? -16.339 26.759 -18.899 1.00 83.12 216 ILE A O 1
ATOM 1652 N N . LYS A 1 217 ? -17.389 28.272 -20.201 1.00 83.25 217 LYS A N 1
ATOM 1653 C CA . LYS A 1 217 ? -16.304 28.444 -21.181 1.00 83.25 217 LYS A CA 1
ATOM 1654 C C . LYS A 1 217 ? -15.486 29.714 -20.968 1.00 83.25 217 LYS A C 1
ATOM 1656 O O . LYS A 1 217 ? -14.420 29.829 -21.565 1.00 83.25 217 LYS A O 1
ATOM 1661 N N . SER A 1 218 ? -15.951 30.643 -20.140 1.00 90.25 218 SER A N 1
ATOM 1662 C CA . SER A 1 218 ? -15.321 31.948 -19.943 1.00 90.25 218 SER A CA 1
ATOM 1663 C C . SER A 1 218 ? -15.423 32.440 -18.502 1.00 90.25 218 SER A C 1
ATOM 1665 O O . SER A 1 218 ? -16.221 31.957 -17.693 1.00 90.25 218 SER A O 1
ATOM 1667 N N . GLY A 1 219 ? -14.558 33.390 -18.178 1.00 92.62 219 GLY A N 1
ATOM 16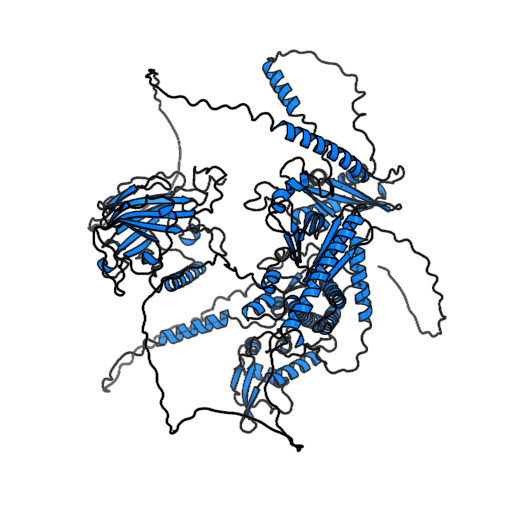68 C CA . GLY A 1 219 ? -14.566 34.105 -16.914 1.00 92.62 219 GLY A CA 1
ATOM 1669 C C . GLY A 1 219 ? -13.584 35.265 -16.948 1.00 92.62 219 GLY A C 1
ATOM 1670 O O . GLY A 1 219 ? -12.979 35.574 -17.982 1.00 92.62 219 GLY A O 1
ATOM 1671 N N . CYS A 1 220 ? -13.393 35.906 -15.800 1.00 94.81 220 CYS A N 1
ATOM 1672 C CA . CYS A 1 220 ? -12.344 36.902 -15.656 1.00 94.81 220 CYS A CA 1
ATOM 1673 C C . CYS A 1 220 ? -11.575 36.747 -14.348 1.00 94.81 220 CYS A C 1
ATOM 1675 O O . CYS A 1 220 ? -12.161 36.538 -13.288 1.00 94.81 220 CYS A O 1
ATOM 1677 N N . ALA A 1 221 ? -10.255 36.884 -14.427 1.00 95.81 221 ALA A N 1
ATOM 1678 C CA . ALA A 1 221 ? -9.393 37.114 -13.280 1.00 95.81 221 ALA A CA 1
ATOM 1679 C C . ALA A 1 221 ? -9.197 38.621 -13.099 1.00 95.81 221 ALA A C 1
ATOM 1681 O O . ALA A 1 221 ? -9.208 39.376 -14.070 1.00 95.81 221 ALA A O 1
ATOM 1682 N N . PHE A 1 222 ? -9.040 39.075 -11.865 1.00 96.06 222 PHE A N 1
ATOM 1683 C CA . PHE A 1 222 ? -8.898 40.495 -11.574 1.00 96.06 222 PHE A CA 1
ATOM 1684 C C . PHE A 1 222 ? -8.030 40.746 -10.347 1.00 96.06 222 PHE A C 1
ATOM 1686 O O . PHE A 1 222 ? -7.947 39.919 -9.440 1.00 96.06 222 PHE A O 1
ATOM 1693 N N . ILE A 1 223 ? -7.393 41.910 -10.318 1.00 97.19 223 ILE A N 1
ATOM 1694 C CA . ILE A 1 223 ? -6.666 42.444 -9.170 1.00 97.19 223 ILE A CA 1
ATOM 1695 C C . ILE A 1 223 ? -7.325 43.759 -8.790 1.00 97.19 223 ILE A C 1
ATOM 1697 O O . ILE A 1 223 ? -7.682 44.540 -9.668 1.00 97.19 223 ILE A O 1
ATOM 1701 N N . TYR A 1 224 ? -7.520 43.982 -7.497 1.00 97.06 224 TYR A N 1
ATOM 1702 C CA . TYR A 1 224 ? -8.277 45.116 -6.979 1.00 97.06 224 TYR A CA 1
ATOM 1703 C C . TYR A 1 224 ? -7.830 45.479 -5.566 1.00 97.06 224 TYR A C 1
ATOM 1705 O O . TYR A 1 224 ? -7.221 44.666 -4.864 1.00 97.06 224 TYR A O 1
ATOM 1713 N N . ASP A 1 225 ? -8.137 46.706 -5.156 1.00 96.19 225 ASP A N 1
ATOM 1714 C CA . ASP A 1 225 ? -7.907 47.192 -3.798 1.00 96.19 225 ASP A CA 1
ATOM 1715 C C . ASP A 1 225 ? -9.210 47.120 -2.984 1.00 96.19 225 ASP A C 1
ATOM 1717 O O . ASP A 1 225 ? -10.153 47.888 -3.182 1.00 96.19 225 ASP A O 1
ATOM 1721 N N . LEU A 1 226 ? -9.266 46.167 -2.054 1.00 94.69 226 LEU A N 1
ATOM 1722 C CA . LEU A 1 226 ? -10.443 45.856 -1.247 1.00 94.69 226 LEU A CA 1
ATOM 1723 C C . LEU A 1 226 ? -10.883 47.028 -0.360 1.00 94.69 226 LEU A C 1
ATOM 1725 O O . LEU A 1 226 ? -12.079 47.178 -0.117 1.00 94.69 226 LEU A O 1
ATOM 1729 N N . GLY A 1 227 ? -9.963 47.871 0.122 1.00 92.25 227 GLY A N 1
ATOM 1730 C CA . GLY A 1 227 ? -10.355 48.981 0.996 1.00 92.25 227 GLY A CA 1
ATOM 1731 C C . GLY A 1 227 ? -11.061 50.102 0.236 1.00 92.25 227 GLY A C 1
ATOM 1732 O O . GLY A 1 227 ? -11.928 50.762 0.801 1.00 92.25 227 GLY A O 1
ATOM 1733 N N . ARG A 1 228 ? -10.780 50.255 -1.063 1.00 92.31 228 ARG A N 1
ATOM 1734 C CA . ARG A 1 228 ? -11.550 51.138 -1.954 1.00 92.31 228 ARG A CA 1
ATOM 1735 C C . ARG A 1 228 ? -12.897 50.541 -2.367 1.00 92.31 228 ARG A C 1
ATOM 1737 O O . ARG A 1 228 ? -13.801 51.292 -2.698 1.00 92.31 228 ARG A O 1
ATOM 1744 N N . CYS A 1 229 ? -13.053 49.222 -2.264 1.00 91.25 229 CYS A N 1
ATOM 1745 C CA . CYS A 1 229 ? -14.323 48.513 -2.470 1.00 91.25 229 CYS A CA 1
ATOM 1746 C C . CYS A 1 229 ? -15.207 48.492 -1.202 1.00 91.25 229 CYS A C 1
ATOM 1748 O O . CYS A 1 229 ? -16.047 47.609 -1.049 1.00 91.25 229 CYS A O 1
ATOM 1750 N N . GLY A 1 230 ? -14.954 49.365 -0.218 1.00 91.25 230 GLY A N 1
ATOM 1751 C CA . GLY A 1 230 ? -15.694 49.376 1.051 1.00 91.25 230 GLY A CA 1
ATOM 1752 C C . GLY A 1 230 ? -15.476 48.141 1.940 1.00 91.25 230 GLY A C 1
ATOM 1753 O O . GLY A 1 230 ? -16.229 47.932 2.887 1.00 91.25 230 GLY A O 1
ATOM 1754 N N . GLY A 1 231 ? -14.457 47.317 1.666 1.00 88.25 231 GLY A N 1
ATOM 1755 C CA . GLY A 1 231 ? -14.212 46.062 2.384 1.00 88.25 231 GLY A CA 1
ATOM 1756 C C . GLY A 1 231 ? -14.966 44.849 1.827 1.00 88.25 231 GLY A C 1
ATOM 1757 O O . GLY A 1 231 ? -14.823 43.750 2.367 1.00 88.25 231 GLY A O 1
ATOM 1758 N N . GLU A 1 232 ? -15.732 45.012 0.747 1.00 90.50 232 GLU A N 1
ATOM 1759 C CA . GLU A 1 232 ? -16.538 43.948 0.152 1.00 90.50 232 GLU A CA 1
ATOM 1760 C C . GLU A 1 232 ? -15.892 43.392 -1.121 1.00 90.50 232 GLU A C 1
ATOM 1762 O O . GLU A 1 232 ? -15.590 44.111 -2.070 1.00 90.50 232 GLU A O 1
ATOM 1767 N N . HIS A 1 233 ? -15.700 42.070 -1.172 1.00 92.00 233 HIS A N 1
ATOM 1768 C CA . HIS A 1 233 ? -15.110 41.418 -2.345 1.00 92.00 233 HIS A CA 1
ATOM 1769 C C . HIS A 1 233 ? -16.021 41.481 -3.580 1.00 92.00 233 HIS A C 1
ATOM 1771 O O . HIS A 1 233 ? -15.508 41.464 -4.697 1.00 92.00 233 HIS A O 1
ATOM 1777 N N . GLY A 1 234 ? -17.345 41.559 -3.402 1.00 88.62 234 GLY A N 1
ATOM 1778 C CA . GLY A 1 234 ? -18.312 41.620 -4.506 1.00 88.62 234 GLY A CA 1
ATOM 1779 C C . GLY A 1 234 ? -18.182 42.886 -5.359 1.00 88.62 234 GLY A C 1
ATOM 1780 O O . GLY A 1 234 ? -18.397 42.831 -6.568 1.00 88.62 234 GLY A O 1
ATOM 1781 N N . SER A 1 235 ? -17.722 43.984 -4.757 1.00 92.88 235 SER A N 1
ATOM 1782 C CA . SER A 1 235 ? -17.600 45.311 -5.377 1.00 92.88 235 SER A CA 1
ATOM 1783 C C . SER A 1 235 ? -16.216 45.562 -5.990 1.00 92.88 235 SER A C 1
ATOM 1785 O O . SER A 1 235 ? -15.774 46.696 -6.129 1.00 92.88 235 SER A O 1
ATOM 1787 N N . TRP A 1 236 ? -15.505 44.499 -6.382 1.00 93.94 236 TRP A N 1
ATOM 1788 C CA . TRP A 1 236 ? -14.125 44.559 -6.891 1.00 93.94 236 TRP A CA 1
ATOM 1789 C C . TRP A 1 236 ? -13.922 45.492 -8.098 1.00 93.94 236 TRP A C 1
ATOM 1791 O O . TRP A 1 236 ? -12.798 45.929 -8.350 1.00 93.94 236 TRP A O 1
ATOM 1801 N N . ARG A 1 237 ? -14.987 45.792 -8.855 1.00 93.62 237 ARG A N 1
ATOM 1802 C CA . ARG A 1 237 ? -14.946 46.696 -10.016 1.00 93.62 237 ARG A CA 1
ATOM 1803 C C . ARG A 1 237 ? -14.662 48.144 -9.630 1.00 93.62 237 ARG A C 1
ATOM 1805 O O . ARG A 1 237 ? -14.000 48.835 -10.398 1.00 93.62 237 ARG A O 1
ATOM 1812 N N . ASP A 1 238 ? -15.073 48.560 -8.435 1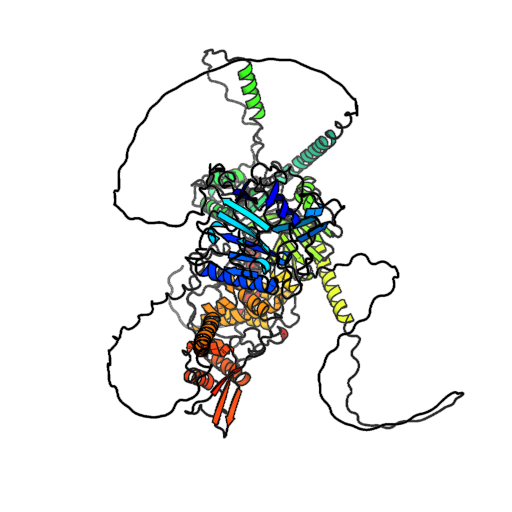.00 93.88 238 ASP A N 1
ATOM 1813 C CA . ASP A 1 238 ? -14.938 49.941 -7.955 1.00 93.88 238 ASP A CA 1
ATOM 1814 C C . ASP A 1 238 ? -13.473 50.335 -7.732 1.00 93.88 238 ASP A C 1
ATOM 1816 O O . ASP A 1 238 ? -13.132 51.513 -7.644 1.00 93.88 238 ASP A O 1
ATOM 1820 N N . SER A 1 239 ? -12.580 49.344 -7.658 1.00 94.25 239 SER A N 1
ATOM 1821 C CA . SER A 1 239 ? -11.154 49.572 -7.480 1.00 94.25 239 SER A CA 1
ATOM 1822 C C . SER A 1 239 ? -10.282 48.616 -8.283 1.00 94.25 239 SER A C 1
ATOM 1824 O O . SER A 1 239 ? -9.311 48.044 -7.772 1.00 94.25 239 SER A O 1
ATOM 1826 N N . LEU A 1 240 ? -10.627 48.459 -9.555 1.00 95.88 240 LEU A N 1
ATOM 1827 C CA . LEU A 1 240 ? -9.917 47.597 -10.483 1.00 95.88 240 LEU A CA 1
ATOM 1828 C C . LEU A 1 240 ? -8.475 48.072 -10.749 1.00 95.88 240 LEU A C 1
ATOM 1830 O O . LEU A 1 240 ? -8.235 49.193 -11.193 1.00 95.88 240 LEU A O 1
ATOM 1834 N N . ILE A 1 241 ? -7.515 47.176 -10.524 1.00 96.31 241 ILE A N 1
ATOM 1835 C CA . ILE A 1 241 ? -6.084 47.344 -10.830 1.00 96.31 241 ILE A CA 1
ATOM 1836 C C . ILE A 1 241 ? -5.721 46.585 -12.107 1.00 96.31 241 ILE A C 1
ATOM 1838 O O . ILE A 1 241 ? -4.910 47.050 -12.887 1.00 96.31 241 ILE A O 1
ATOM 1842 N N . LEU A 1 242 ? -6.285 45.398 -12.323 1.00 96.19 242 LEU A N 1
ATOM 1843 C CA . LEU A 1 242 ? -6.045 44.598 -13.523 1.00 96.19 242 LEU A CA 1
ATOM 1844 C C . LEU A 1 242 ? -7.261 43.714 -13.767 1.00 96.19 242 LEU A C 1
ATOM 1846 O O . LEU A 1 242 ? -7.765 43.113 -12.823 1.00 96.19 242 LEU A O 1
ATOM 1850 N N . GLN A 1 243 ? -7.698 43.587 -15.017 1.00 96.81 243 GLN A N 1
ATOM 1851 C CA . GLN A 1 243 ? -8.723 42.628 -15.419 1.00 96.81 243 GLN A CA 1
ATOM 1852 C C . GLN A 1 243 ? -8.231 41.805 -16.597 1.00 96.81 243 GLN A C 1
ATOM 1854 O O . GLN A 1 243 ? -7.810 42.352 -17.612 1.00 96.81 243 GLN A O 1
ATOM 1859 N N . ILE A 1 244 ? -8.320 40.490 -16.456 1.00 96.31 244 ILE A N 1
ATOM 1860 C CA . ILE A 1 244 ? -7.911 39.510 -17.448 1.00 96.31 244 ILE A CA 1
ATOM 1861 C C . ILE A 1 244 ? -9.150 38.697 -17.804 1.00 96.31 244 ILE A C 1
ATOM 1863 O O . ILE A 1 244 ? -9.677 37.958 -16.972 1.00 96.31 244 ILE A O 1
ATOM 1867 N N . PHE A 1 245 ? -9.618 38.820 -19.035 1.00 95.44 245 PHE A N 1
ATOM 1868 C CA . PHE A 1 245 ? -10.688 37.996 -19.576 1.00 95.44 245 PHE A CA 1
ATOM 1869 C C . PHE A 1 245 ? -10.091 36.763 -20.222 1.00 95.44 245 PHE A C 1
ATOM 1871 O O . PHE A 1 245 ? -9.138 36.865 -20.995 1.00 95.44 245 PHE A O 1
ATOM 1878 N N . PHE A 1 246 ? -10.688 35.612 -19.950 1.00 93.31 246 PHE A N 1
ATOM 1879 C CA . PHE A 1 246 ? -10.330 34.387 -20.635 1.00 93.31 246 PHE A CA 1
ATOM 1880 C C . PHE A 1 246 ? -11.566 33.666 -21.145 1.00 93.31 246 PHE A C 1
ATOM 1882 O O . PHE A 1 246 ? -12.610 33.640 -20.489 1.00 93.31 246 PHE A O 1
ATOM 1889 N N . ALA A 1 247 ? -11.432 33.057 -22.316 1.00 90.56 247 ALA A N 1
ATOM 1890 C CA . ALA A 1 247 ? -12.472 32.235 -22.902 1.00 90.56 247 ALA A CA 1
ATOM 1891 C C . ALA A 1 247 ? -11.859 31.063 -23.661 1.00 90.56 247 ALA A C 1
ATOM 1893 O O . ALA A 1 247 ? -10.784 31.161 -24.252 1.00 90.56 247 ALA A O 1
ATOM 1894 N N . ARG A 1 248 ? -12.569 29.942 -23.660 1.00 86.62 248 ARG A N 1
ATOM 1895 C CA . ARG A 1 248 ? -12.215 28.764 -24.435 1.00 86.62 248 ARG A CA 1
ATOM 1896 C C . ARG A 1 248 ? -13.122 28.657 -25.648 1.00 86.62 248 ARG A C 1
ATOM 1898 O O . ARG A 1 248 ? -14.327 28.449 -25.498 1.00 86.62 248 ARG A O 1
ATOM 1905 N N . GLY A 1 249 ? -12.525 28.764 -26.830 1.00 81.19 249 GLY A N 1
ATOM 1906 C CA . GLY A 1 249 ? -13.232 28.614 -28.094 1.00 81.19 249 GLY A CA 1
ATOM 1907 C C . GLY A 1 249 ? -13.627 27.171 -28.386 1.00 81.19 249 GLY A C 1
ATOM 1908 O O . GLY A 1 249 ? -13.163 26.211 -27.760 1.00 81.19 249 GLY A O 1
ATOM 1909 N N . SER A 1 250 ? -14.506 27.014 -29.361 1.00 78.75 250 SER A N 1
ATOM 1910 C CA . SER A 1 250 ? -14.763 25.769 -30.074 1.00 78.75 250 SER A CA 1
ATOM 1911 C C . SER A 1 250 ? -13.691 25.554 -31.150 1.00 78.75 250 SER A C 1
ATOM 1913 O O . SER A 1 250 ? -12.855 26.414 -31.421 1.00 78.75 250 SER A O 1
ATOM 1915 N N . GLN A 1 251 ? -13.632 24.350 -31.715 1.00 62.81 251 GLN A N 1
ATOM 1916 C CA . GLN A 1 251 ? -12.654 24.048 -32.758 1.00 62.81 251 GLN A CA 1
ATOM 1917 C C . GLN A 1 251 ? -12.986 24.852 -34.024 1.00 62.81 251 GLN A C 1
ATOM 1919 O O . GLN A 1 251 ? -14.065 24.665 -34.573 1.00 62.81 251 GLN A O 1
ATOM 1924 N N . GLY A 1 252 ? -12.052 25.689 -34.482 1.00 66.25 252 GLY A N 1
ATOM 1925 C CA . GLY A 1 252 ? -12.251 26.571 -35.638 1.00 66.25 252 GLY A CA 1
ATOM 1926 C C . GLY A 1 252 ? -12.759 27.971 -35.288 1.00 66.25 252 GLY A C 1
ATOM 1927 O O . GLY A 1 252 ? -12.873 28.789 -36.192 1.00 66.25 252 GLY A O 1
ATOM 1928 N N . ASP A 1 253 ? -13.017 28.264 -34.008 1.00 73.06 253 ASP A N 1
ATOM 1929 C CA . ASP A 1 253 ? -13.348 29.625 -33.588 1.00 73.06 253 ASP A CA 1
ATOM 1930 C C . ASP A 1 253 ? -12.100 30.507 -33.733 1.00 73.06 253 ASP A C 1
ATOM 1932 O O . ASP A 1 253 ? -11.054 30.220 -33.144 1.00 73.06 253 ASP A O 1
ATOM 1936 N N . GLU A 1 254 ? -12.217 31.584 -34.503 1.00 68.44 254 GLU A N 1
ATOM 1937 C CA . GLU A 1 254 ? -11.303 32.722 -34.441 1.00 68.44 254 GLU A CA 1
ATOM 1938 C C . GLU A 1 254 ? -11.787 33.694 -33.360 1.00 68.44 254 GLU A C 1
ATOM 1940 O O . GLU A 1 254 ? -12.970 33.724 -33.009 1.00 68.44 254 GLU A O 1
ATOM 1945 N N . TRP A 1 255 ? -10.872 34.480 -32.788 1.00 55.91 255 TRP A N 1
ATOM 1946 C CA . TRP A 1 255 ? -11.246 35.491 -31.803 1.00 55.91 255 TRP A CA 1
ATOM 1947 C C . TRP A 1 255 ? -12.091 36.566 -32.483 1.00 55.91 255 TRP A C 1
ATOM 1949 O O . TRP A 1 255 ? -11.561 37.459 -33.144 1.00 55.91 255 TRP A O 1
ATOM 1959 N N . GLN A 1 256 ? -13.411 36.489 -32.333 1.00 53.16 256 GLN A N 1
ATOM 1960 C CA . GLN A 1 256 ? -14.285 37.545 -32.817 1.00 53.16 256 GLN A CA 1
ATOM 1961 C C . GLN A 1 256 ? -14.075 38.784 -31.942 1.00 53.16 256 GLN A C 1
ATOM 1963 O O . GLN A 1 256 ? -14.469 38.820 -30.775 1.00 53.16 256 GLN A O 1
ATOM 1968 N N . VAL A 1 257 ? -13.436 39.811 -32.509 1.00 52.72 257 VAL A N 1
ATOM 1969 C CA . VAL A 1 257 ? -13.370 41.167 -31.944 1.00 52.72 257 VAL A CA 1
ATOM 1970 C C . VAL A 1 257 ? -14.756 41.809 -32.095 1.00 52.72 257 VAL A C 1
ATOM 1972 O O . VAL A 1 257 ? -14.941 42.793 -32.803 1.00 52.72 257 VAL A O 1
ATOM 1975 N N . GLU A 1 258 ? -15.782 41.217 -31.489 1.00 45.38 258 GLU A N 1
ATOM 1976 C CA . GLU A 1 258 ? -17.104 41.830 -31.456 1.00 45.38 258 GLU A CA 1
ATOM 1977 C C . GLU A 1 258 ? -17.104 42.958 -30.419 1.00 45.38 258 GLU A C 1
ATOM 1979 O O . GLU A 1 258 ? -16.949 42.736 -29.212 1.00 45.38 258 GLU A O 1
ATOM 1984 N N . ARG A 1 259 ? -17.306 44.194 -30.893 1.00 41.44 259 ARG A N 1
ATOM 1985 C CA . ARG A 1 259 ? -17.741 45.314 -30.051 1.00 41.44 259 ARG A CA 1
ATOM 1986 C C . ARG A 1 259 ? -19.077 44.921 -29.419 1.00 41.44 259 ARG A C 1
ATOM 1988 O O . ARG A 1 259 ? -20.096 44.917 -30.103 1.00 41.44 259 ARG A O 1
ATOM 1995 N N . ARG A 1 260 ? -19.098 44.605 -28.120 1.00 43.66 260 ARG A N 1
ATOM 1996 C CA . ARG A 1 260 ? -20.374 44.500 -27.398 1.00 43.66 260 ARG A CA 1
ATOM 1997 C C . ARG A 1 260 ? -21.098 45.855 -27.445 1.00 43.66 260 ARG A C 1
ATOM 1999 O O . ARG A 1 260 ? -20.442 46.875 -27.229 1.00 43.66 260 ARG A O 1
ATOM 2006 N N . PRO A 1 261 ? -22.427 45.884 -27.650 1.00 39.12 261 PRO A N 1
ATOM 2007 C CA . PRO A 1 261 ? -23.216 47.071 -27.356 1.00 39.12 261 PRO A CA 1
ATOM 2008 C C . PRO A 1 261 ? -23.148 47.346 -25.845 1.00 39.12 261 PRO A C 1
ATOM 2010 O O . PRO A 1 261 ? -23.169 46.420 -25.031 1.00 39.12 261 PRO A O 1
ATOM 2013 N N . SER A 1 262 ? -22.991 48.618 -25.483 1.00 37.47 262 SER A N 1
ATOM 2014 C CA . SER A 1 262 ? -22.854 49.110 -24.108 1.00 37.47 262 SER A CA 1
ATOM 2015 C C . SER A 1 262 ? -23.943 48.554 -23.187 1.00 37.47 262 SER A C 1
ATOM 2017 O O . SER A 1 262 ? -25.127 48.645 -23.501 1.00 37.47 262 SER A O 1
ATOM 2019 N N . MET A 1 263 ? -23.546 48.026 -22.028 1.00 41.06 263 MET A N 1
ATOM 2020 C CA . MET A 1 263 ? -24.444 47.408 -21.045 1.00 41.06 263 MET A CA 1
ATOM 2021 C C . MET A 1 263 ? -25.092 48.426 -20.077 1.00 41.06 263 MET A C 1
ATOM 2023 O O . MET A 1 263 ? -25.662 48.021 -19.070 1.00 41.06 263 MET A O 1
ATOM 2027 N N . ASP A 1 264 ? -25.049 49.724 -20.405 1.00 38.59 264 ASP A N 1
ATOM 2028 C CA . ASP A 1 264 ? -25.529 50.836 -19.568 1.00 38.59 264 ASP A CA 1
ATOM 2029 C C . ASP A 1 264 ? -26.692 51.617 -20.221 1.00 38.59 264 ASP A C 1
ATOM 2031 O O . ASP A 1 264 ? -26.636 52.837 -20.364 1.00 38.59 264 ASP A O 1
ATOM 2035 N N . ALA A 1 265 ? -27.766 50.930 -20.625 1.00 35.97 265 ALA A N 1
ATOM 2036 C CA . ALA A 1 265 ? -29.043 51.579 -20.949 1.00 35.97 265 ALA A CA 1
ATOM 2037 C C . ALA A 1 265 ? -30.113 51.172 -19.913 1.00 35.97 265 ALA A C 1
ATOM 2039 O O . ALA A 1 265 ? -30.283 49.972 -19.675 1.00 35.97 265 ALA A O 1
ATOM 2040 N N . PRO A 1 266 ? -30.830 52.120 -19.272 1.00 44.25 266 PRO A N 1
ATOM 2041 C CA . PRO A 1 266 ? -31.846 51.792 -18.279 1.00 44.25 266 PRO A CA 1
ATOM 2042 C C . PRO A 1 266 ? -33.063 51.134 -18.931 1.00 44.25 266 PRO A C 1
ATOM 2044 O O . PRO A 1 266 ? -33.492 51.519 -20.017 1.00 44.25 266 PRO A O 1
ATOM 2047 N N . ALA A 1 267 ? -33.641 50.167 -18.221 1.00 43.44 267 ALA A N 1
ATOM 2048 C CA . ALA A 1 267 ? -34.871 49.488 -18.592 1.00 43.44 267 ALA A CA 1
ATOM 2049 C C . ALA A 1 267 ? -36.054 50.469 -18.709 1.00 43.44 267 ALA A C 1
ATOM 2051 O O . ALA A 1 267 ? -36.427 51.116 -17.730 1.00 43.44 267 ALA A O 1
ATOM 2052 N N . GLY A 1 268 ? -36.673 50.515 -19.888 1.00 34.28 268 GLY A N 1
ATOM 2053 C CA . GLY A 1 268 ? -37.994 51.095 -20.117 1.00 34.28 268 GLY A CA 1
ATOM 2054 C C . GLY A 1 268 ? -38.855 50.129 -20.934 1.00 34.28 268 GLY A C 1
ATOM 2055 O O . GLY A 1 268 ? -38.397 49.671 -21.976 1.00 34.28 268 GLY A O 1
ATOM 2056 N N . MET A 1 269 ? -40.028 49.786 -20.376 1.00 40.06 269 MET A N 1
ATOM 2057 C CA . MET A 1 269 ? -41.355 49.607 -21.013 1.00 40.06 269 MET A CA 1
ATOM 2058 C C . MET A 1 269 ? -41.363 49.520 -22.557 1.00 40.06 269 MET A C 1
ATOM 2060 O O . MET A 1 269 ? -40.802 50.384 -23.215 1.00 40.06 269 MET A O 1
ATOM 2064 N N . ASP A 1 270 ? -41.963 48.535 -23.229 1.00 36.44 270 ASP A N 1
ATOM 2065 C CA . ASP A 1 270 ? -43.288 47.946 -23.030 1.00 36.44 270 ASP A CA 1
ATOM 2066 C C . ASP A 1 270 ? -43.435 46.581 -23.734 1.00 36.44 270 ASP A C 1
ATOM 2068 O O . ASP A 1 270 ? -42.614 46.146 -24.540 1.00 36.44 270 ASP A O 1
ATOM 2072 N N . ASP A 1 271 ? -44.538 45.960 -23.340 1.00 41.09 271 ASP A N 1
ATOM 2073 C CA . ASP A 1 271 ? -45.316 44.836 -23.845 1.00 41.09 271 ASP A CA 1
ATOM 2074 C C . ASP A 1 271 ? -45.220 44.469 -25.346 1.00 41.09 271 ASP A C 1
ATOM 2076 O O . ASP A 1 271 ? -45.318 45.319 -26.224 1.00 41.09 271 ASP A O 1
ATOM 2080 N N . GLU A 1 272 ? -45.101 43.165 -25.618 1.00 31.34 272 GLU A N 1
ATOM 2081 C CA . GLU A 1 272 ? -46.057 42.347 -26.393 1.00 31.34 272 GLU A CA 1
ATOM 2082 C C . GLU A 1 272 ? -45.369 41.092 -26.965 1.00 31.34 272 GLU A C 1
ATOM 2084 O O . GLU A 1 272 ? -44.438 41.125 -27.767 1.00 31.34 272 GLU A O 1
ATOM 2089 N N . SER A 1 273 ? -45.872 39.930 -26.545 1.00 38.91 273 SER A N 1
ATOM 2090 C CA . SER A 1 273 ? -45.634 38.647 -27.221 1.00 38.91 273 SER A CA 1
ATOM 2091 C C . SER A 1 273 ? -46.431 38.600 -28.539 1.00 38.91 273 SER A C 1
ATOM 2093 O O . SER A 1 273 ? -47.509 39.188 -28.588 1.00 38.91 273 SER A O 1
ATOM 2095 N N . PRO A 1 274 ? -46.042 37.796 -29.554 1.00 40.00 274 PRO A N 1
ATOM 2096 C CA . PRO A 1 274 ? -46.531 36.412 -29.537 1.00 40.00 274 PRO A CA 1
ATOM 2097 C C . PRO A 1 274 ? -45.609 35.338 -30.161 1.00 40.00 274 PRO A C 1
ATOM 2099 O O . PRO A 1 274 ? -45.042 35.482 -31.233 1.00 40.00 274 PRO A O 1
ATOM 2102 N N . LYS A 1 275 ? -45.569 34.202 -29.454 1.00 29.12 275 LYS A N 1
ATOM 2103 C CA . LYS A 1 275 ? -45.765 32.804 -29.898 1.00 29.12 275 LYS A CA 1
ATOM 2104 C C . LYS A 1 275 ? -45.254 32.307 -31.271 1.00 29.12 275 LYS A C 1
ATOM 2106 O O . LYS A 1 275 ? -45.742 32.708 -32.320 1.00 29.12 275 LYS A O 1
ATOM 2111 N N . THR A 1 276 ? -44.600 31.136 -31.154 1.00 31.53 276 THR A N 1
ATOM 2112 C CA . THR A 1 276 ? -44.615 29.946 -32.053 1.00 31.53 276 THR A CA 1
ATOM 2113 C C . THR A 1 276 ? -43.844 30.100 -33.381 1.00 31.53 276 THR A C 1
ATOM 2115 O O . THR A 1 276 ? -43.627 31.209 -33.825 1.00 31.53 276 THR A O 1
ATOM 2118 N N . VAL A 1 277 ? -43.297 29.078 -34.051 1.00 27.55 277 VAL A N 1
ATOM 2119 C CA . VAL A 1 277 ? -43.730 27.696 -34.322 1.00 27.55 277 VAL A CA 1
ATOM 2120 C C . VAL A 1 277 ? -42.490 26.825 -34.639 1.00 27.55 277 VAL A C 1
ATOM 2122 O O . VAL A 1 277 ? -41.452 27.321 -35.068 1.00 27.55 277 VAL A O 1
ATOM 2125 N N . LEU A 1 278 ? -42.632 25.524 -34.385 1.00 31.19 278 LEU A N 1
ATOM 2126 C CA . LEU A 1 278 ? -41.770 24.410 -34.783 1.00 31.19 278 LEU A CA 1
ATOM 2127 C C . LEU A 1 278 ? -41.565 24.295 -36.315 1.00 31.19 278 LEU A C 1
ATOM 2129 O O . LEU A 1 278 ? -42.437 24.639 -37.095 1.00 31.19 278 LEU A O 1
ATOM 2133 N N . GLU A 1 279 ? -40.512 23.562 -36.674 1.00 31.92 279 GLU A N 1
ATOM 2134 C CA . GLU A 1 279 ? -40.480 22.580 -37.773 1.00 31.92 279 GLU A CA 1
ATOM 2135 C C . GLU A 1 279 ? -40.026 22.944 -39.205 1.00 31.92 279 GLU A C 1
ATOM 2137 O O . GLU A 1 279 ? -40.459 23.900 -39.832 1.00 31.92 279 GLU A O 1
ATOM 2142 N N . VAL A 1 280 ? -39.237 21.981 -39.713 1.00 27.88 280 VAL A N 1
ATOM 2143 C CA . VAL A 1 280 ? -39.137 21.487 -41.100 1.00 27.88 280 VAL A CA 1
ATOM 2144 C C . VAL A 1 280 ? -38.132 22.179 -42.034 1.00 27.88 280 VAL A C 1
ATOM 2146 O O . VAL A 1 280 ? -38.400 23.178 -42.679 1.00 27.88 280 VAL A O 1
ATOM 2149 N N . ALA A 1 281 ? -36.979 21.505 -42.109 1.00 27.94 281 ALA A N 1
ATOM 2150 C CA . ALA A 1 281 ? -36.410 20.835 -43.285 1.00 27.94 281 ALA A CA 1
ATOM 2151 C C . ALA A 1 281 ? -36.026 21.607 -44.556 1.00 27.94 281 ALA A C 1
ATOM 2153 O O . ALA A 1 281 ? -36.672 22.550 -44.994 1.00 27.94 281 ALA A O 1
ATOM 2154 N N . SER A 1 282 ? -35.076 20.946 -45.232 1.00 28.34 282 SER A N 1
ATOM 2155 C CA . SER A 1 282 ? -34.776 20.991 -46.666 1.00 28.34 282 SER A CA 1
ATOM 2156 C C . SER A 1 282 ? -34.030 22.242 -47.122 1.00 28.34 282 SER A C 1
ATOM 2158 O O . SER A 1 282 ? -34.198 23.307 -46.549 1.00 28.34 282 SER A O 1
ATOM 2160 N N . ASP A 1 283 ? -33.210 22.246 -48.155 1.00 25.44 283 ASP A N 1
ATOM 2161 C CA . ASP A 1 283 ? -32.511 21.286 -49.020 1.00 25.44 283 ASP A CA 1
ATOM 2162 C C . ASP A 1 283 ? -31.961 22.194 -50.139 1.00 25.44 283 ASP A C 1
ATOM 2164 O O . ASP A 1 283 ? -32.522 23.270 -50.351 1.00 25.44 283 ASP A O 1
ATOM 2168 N N . ALA A 1 284 ? -30.948 21.732 -50.876 1.00 28.22 284 ALA A N 1
ATOM 2169 C CA . ALA A 1 284 ? -30.53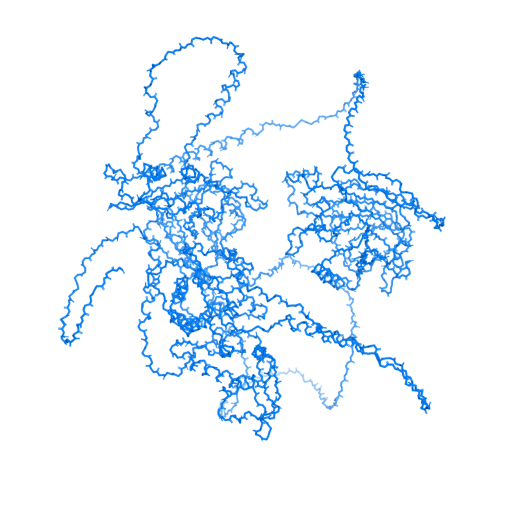7 22.282 -52.180 1.00 28.22 284 ALA A CA 1
ATOM 2170 C C . ALA A 1 284 ? -29.949 23.727 -52.142 1.00 28.22 284 ALA A C 1
ATOM 2172 O O . ALA A 1 284 ? -30.484 24.634 -51.524 1.00 28.22 284 ALA A O 1
ATOM 2173 N N . SER A 1 285 ? -28.811 24.098 -52.727 1.00 30.61 285 SER A N 1
ATOM 2174 C CA . SER A 1 285 ? -28.047 23.701 -53.919 1.00 30.61 285 SER A CA 1
ATOM 2175 C C . SER A 1 285 ? -27.570 25.029 -54.535 1.00 30.61 285 SER A C 1
ATOM 2177 O O . SER A 1 285 ? -28.249 26.037 -54.354 1.00 30.61 285 SER A O 1
ATOM 2179 N N . GLU A 1 286 ? -26.498 24.983 -55.339 1.00 28.14 286 GLU A N 1
ATOM 2180 C CA . GLU A 1 286 ? -26.208 25.966 -56.410 1.00 28.14 286 GLU A CA 1
ATOM 2181 C C . GLU A 1 286 ? -25.747 27.374 -55.951 1.00 28.14 286 GLU A C 1
ATOM 2183 O O . GLU A 1 286 ? -26.204 27.911 -54.956 1.00 28.14 286 GLU A O 1
ATOM 2188 N N . GLU A 1 287 ? -24.831 28.099 -56.593 1.00 28.25 287 GLU A N 1
ATOM 2189 C CA . GLU A 1 287 ? -23.870 27.898 -57.685 1.00 28.25 287 GLU A CA 1
ATOM 2190 C C . GLU A 1 287 ? -23.119 29.253 -57.861 1.00 28.25 287 GLU A C 1
ATOM 2192 O O . GLU A 1 287 ? -23.643 30.278 -57.430 1.00 28.25 287 GLU A O 1
ATOM 2197 N N . VAL A 1 288 ? -21.969 29.267 -58.570 1.00 28.78 288 VAL A N 1
ATOM 2198 C CA . VAL A 1 288 ? -21.395 30.434 -59.316 1.00 28.78 288 VAL A CA 1
ATOM 2199 C C . VAL A 1 288 ? -20.789 31.570 -58.442 1.00 28.78 288 VAL A C 1
ATOM 2201 O O . VAL A 1 288 ? -21.313 31.912 -57.396 1.00 28.78 288 VAL A O 1
ATOM 2204 N N . SER A 1 289 ? -19.642 32.223 -58.685 1.00 32.09 289 SER A N 1
ATOM 2205 C CA . SER A 1 289 ? -18.759 32.562 -59.831 1.00 32.09 289 SER A CA 1
ATOM 2206 C C . SER A 1 289 ? -17.391 32.979 -59.236 1.00 32.09 289 SER A C 1
ATOM 2208 O O . SER A 1 289 ? -17.362 33.581 -58.169 1.00 32.09 289 SER A O 1
ATOM 2210 N N . ALA A 1 290 ? -16.225 32.571 -59.750 1.00 29.53 290 ALA A N 1
ATOM 2211 C CA . ALA A 1 290 ? -15.482 33.107 -60.907 1.00 29.53 290 ALA A CA 1
ATOM 2212 C C . ALA A 1 290 ? -14.950 34.559 -60.772 1.00 29.53 290 ALA A C 1
ATOM 2214 O O . ALA A 1 290 ? -15.732 35.500 -60.810 1.00 29.53 290 ALA A O 1
ATOM 2215 N N . ALA A 1 291 ? -13.613 34.690 -60.686 1.00 31.42 291 ALA A N 1
ATOM 2216 C CA . ALA A 1 291 ? -12.699 35.727 -61.232 1.00 31.42 291 ALA A CA 1
ATOM 2217 C C . ALA A 1 291 ? -11.353 35.590 -60.469 1.00 31.42 291 ALA A C 1
ATOM 2219 O O . ALA A 1 291 ? -11.355 35.608 -59.245 1.00 31.42 291 ALA A O 1
ATOM 2220 N N . GLY A 1 292 ? -10.196 35.265 -61.063 1.00 27.72 292 GLY A N 1
ATOM 2221 C CA . GLY A 1 292 ? -9.491 35.996 -62.126 1.00 27.72 292 GLY A CA 1
ATOM 2222 C C . GLY A 1 292 ? -8.778 37.197 -61.487 1.00 27.72 292 GLY A C 1
ATOM 2223 O O . GLY A 1 292 ? -9.457 38.146 -61.130 1.00 27.72 292 GLY A O 1
ATOM 2224 N N . SER A 1 293 ? -7.470 37.171 -61.213 1.00 29.66 293 SER A N 1
ATOM 2225 C CA . SER A 1 293 ? -6.463 37.605 -62.193 1.00 29.66 293 SER A CA 1
ATOM 2226 C C . SER A 1 293 ? -5.018 37.238 -61.807 1.00 29.66 293 SER A C 1
ATOM 2228 O O . SER A 1 293 ? -4.601 37.417 -60.663 1.00 29.66 293 SER A O 1
ATOM 2230 N N . ASP A 1 294 ? -4.258 36.813 -62.817 1.00 29.17 294 ASP A N 1
ATOM 2231 C CA . ASP A 1 294 ? -2.793 36.830 -62.905 1.00 29.17 294 ASP A CA 1
ATOM 2232 C C . ASP A 1 294 ? -2.201 38.253 -62.773 1.00 29.17 294 ASP A C 1
ATOM 2234 O O . ASP A 1 294 ? -2.892 39.229 -63.064 1.00 29.17 294 ASP A O 1
ATOM 2238 N N . VAL A 1 295 ? -0.899 38.352 -62.441 1.00 30.44 295 VAL A N 1
ATOM 2239 C CA . VAL A 1 295 ? 0.172 38.989 -63.261 1.00 30.44 295 VAL A CA 1
ATOM 2240 C C . VAL A 1 295 ? 1.360 39.522 -62.416 1.00 30.44 295 VAL A C 1
ATOM 2242 O O . VAL A 1 295 ? 1.202 40.392 -61.572 1.00 30.44 295 VAL A O 1
ATOM 2245 N N . GLN A 1 296 ? 2.543 38.979 -62.760 1.00 27.88 296 GLN A N 1
ATOM 2246 C CA . GLN A 1 296 ? 3.943 39.485 -62.782 1.00 27.88 296 GLN A CA 1
ATOM 2247 C C . GLN A 1 296 ? 4.615 40.091 -61.527 1.00 27.88 296 GLN A C 1
ATOM 2249 O O . GLN A 1 296 ? 4.090 40.987 -60.888 1.00 27.88 296 GLN A O 1
ATOM 2254 N N . LEU A 1 297 ? 5.780 39.598 -61.066 1.00 35.81 297 LEU A N 1
ATOM 2255 C CA . LEU A 1 297 ? 7.152 39.628 -61.644 1.00 35.81 297 LEU A CA 1
ATOM 2256 C C . LEU A 1 297 ? 7.716 41.047 -61.851 1.00 35.81 297 LEU A C 1
ATOM 2258 O O . LEU A 1 297 ? 7.533 41.620 -62.919 1.00 35.81 297 LEU A O 1
ATOM 2262 N N . VAL A 1 298 ? 8.495 41.538 -60.876 1.00 29.53 298 VAL A N 1
ATOM 2263 C CA . VAL A 1 298 ? 9.604 42.489 -61.090 1.00 29.53 298 VAL A CA 1
ATOM 2264 C C . VAL A 1 298 ? 10.750 42.172 -60.118 1.00 29.53 298 VAL A C 1
ATOM 2266 O O . VAL A 1 298 ? 10.548 42.017 -58.916 1.00 29.53 298 VAL A O 1
ATOM 2269 N N . THR A 1 299 ? 11.940 42.049 -60.695 1.00 31.98 299 THR A N 1
ATOM 2270 C CA . THR A 1 299 ? 13.284 41.911 -60.115 1.00 31.98 299 THR A CA 1
ATOM 2271 C C . THR A 1 299 ? 13.970 43.273 -59.950 1.00 31.98 299 THR A C 1
ATOM 2273 O O . THR A 1 299 ? 13.800 44.108 -60.835 1.00 31.98 299 THR A O 1
ATOM 2276 N N . ALA A 1 300 ? 14.791 43.441 -58.906 1.00 32.09 300 ALA A N 1
ATOM 2277 C CA . ALA A 1 300 ? 16.058 44.210 -58.831 1.00 32.09 300 ALA A CA 1
ATOM 2278 C C . ALA A 1 300 ? 16.488 44.222 -57.344 1.00 32.09 300 ALA A C 1
ATOM 2280 O O . ALA A 1 300 ? 15.684 44.584 -56.491 1.00 32.09 300 ALA A O 1
ATOM 2281 N N . ASP A 1 301 ? 17.564 43.539 -56.948 1.00 35.69 301 ASP A N 1
ATOM 2282 C CA . ASP A 1 301 ? 18.964 44.010 -56.918 1.00 35.69 301 ASP A CA 1
ATOM 2283 C C . ASP A 1 301 ? 19.154 45.328 -56.151 1.00 35.69 301 ASP A C 1
ATOM 2285 O O . ASP A 1 301 ? 18.795 46.383 -56.661 1.00 35.69 301 ASP A O 1
ATOM 2289 N N . ASP A 1 302 ? 19.770 45.258 -54.961 1.00 34.38 302 ASP A N 1
ATOM 2290 C CA . ASP A 1 302 ? 20.921 46.116 -54.651 1.00 34.38 302 ASP A CA 1
ATOM 2291 C C . ASP A 1 302 ? 21.779 45.602 -53.476 1.00 34.38 302 ASP A C 1
ATOM 2293 O O . ASP A 1 302 ? 21.323 44.880 -52.588 1.00 34.38 302 ASP A O 1
ATOM 2297 N N . GLN A 1 303 ? 23.060 45.949 -53.566 1.00 38.12 303 GLN A N 1
ATOM 2298 C CA . GLN A 1 303 ? 24.248 45.413 -52.894 1.00 38.12 303 GLN A CA 1
ATOM 2299 C C . GLN A 1 303 ? 24.521 46.013 -51.499 1.00 38.12 303 GLN A C 1
ATOM 2301 O O . GLN A 1 303 ? 24.148 47.152 -51.249 1.00 38.12 303 GLN A O 1
ATOM 2306 N N . SER A 1 304 ? 25.272 45.290 -50.645 1.00 34.84 304 SER A N 1
ATOM 2307 C CA . SER A 1 304 ? 26.599 45.712 -50.116 1.00 34.84 304 SER A CA 1
ATOM 2308 C C . SER A 1 304 ? 27.067 44.858 -48.915 1.00 34.84 304 SER A C 1
ATOM 2310 O O . SER A 1 304 ? 26.344 44.787 -47.924 1.00 34.84 304 SER A O 1
ATOM 2312 N N . ASP A 1 305 ? 28.259 44.250 -49.054 1.00 33.47 305 ASP A N 1
ATOM 2313 C CA . ASP A 1 305 ? 29.436 44.170 -48.144 1.00 33.47 305 ASP A CA 1
ATOM 2314 C C . ASP A 1 305 ? 29.235 43.932 -46.628 1.00 33.47 305 ASP A C 1
ATOM 2316 O O . ASP A 1 305 ? 28.335 44.482 -46.013 1.00 33.47 305 ASP A O 1
ATOM 2320 N N . SER A 1 306 ? 30.055 43.225 -45.843 1.00 35.88 306 SER A N 1
ATOM 2321 C CA . SER A 1 306 ? 31.328 42.477 -45.900 1.00 35.88 306 SER A CA 1
ATOM 2322 C C . SER A 1 306 ? 31.464 41.883 -44.468 1.00 35.88 306 SER A C 1
ATOM 2324 O O . SER A 1 306 ? 30.953 42.477 -43.525 1.00 35.88 306 SER A O 1
ATOM 2326 N N . GLU A 1 307 ? 32.002 40.700 -44.182 1.00 31.73 307 GLU A N 1
ATOM 2327 C CA . GLU A 1 307 ? 33.427 40.441 -43.938 1.00 31.73 307 GLU A CA 1
ATOM 2328 C C . GLU A 1 307 ? 33.613 38.966 -43.526 1.00 31.73 307 GLU A C 1
ATOM 2330 O O . GLU A 1 307 ? 32.736 38.302 -42.975 1.00 31.73 307 GLU A O 1
ATOM 2335 N N . THR A 1 308 ? 34.808 38.487 -43.828 1.00 39.22 308 THR A N 1
ATOM 2336 C CA . THR A 1 308 ? 35.375 37.143 -43.732 1.00 39.22 308 THR A CA 1
ATOM 2337 C C . THR A 1 308 ? 35.571 36.595 -42.315 1.00 39.22 308 THR A C 1
ATOM 2339 O O . THR A 1 308 ? 36.143 37.262 -41.457 1.00 39.22 308 THR A O 1
ATOM 2342 N N . THR A 1 309 ? 35.286 35.304 -42.118 1.00 34.06 309 THR A N 1
ATOM 2343 C CA . THR A 1 309 ? 36.053 34.442 -41.197 1.00 34.06 309 THR A CA 1
ATOM 2344 C C . THR A 1 309 ? 36.165 33.045 -41.802 1.00 34.06 309 THR A C 1
ATOM 2346 O O . THR A 1 309 ? 35.174 32.410 -42.154 1.00 34.06 309 THR A O 1
ATOM 2349 N N . GLN A 1 310 ? 37.408 32.622 -41.998 1.00 41.06 310 GLN A N 1
ATOM 2350 C CA . GLN A 1 310 ? 37.819 31.393 -42.652 1.00 41.06 310 GLN A CA 1
ATOM 2351 C C . GLN A 1 310 ? 38.413 30.509 -41.556 1.00 41.06 310 GLN A C 1
ATOM 2353 O O . GLN A 1 310 ? 39.536 30.761 -41.137 1.00 41.06 310 GLN A O 1
ATOM 2358 N N . ASP A 1 311 ? 37.650 29.524 -41.080 1.00 35.56 311 ASP A N 1
ATOM 2359 C CA . ASP A 1 311 ? 38.130 28.500 -40.147 1.00 35.56 311 ASP A CA 1
ATOM 2360 C C . ASP A 1 311 ? 37.981 27.109 -40.774 1.00 35.56 311 ASP A C 1
ATOM 2362 O O . ASP A 1 311 ? 36.965 26.757 -41.377 1.00 35.56 311 ASP A O 1
ATOM 2366 N N . SER A 1 312 ? 39.072 26.361 -40.663 1.00 43.84 312 SER A N 1
ATOM 2367 C CA . SER A 1 312 ? 39.382 25.059 -41.244 1.00 43.84 312 SER A CA 1
ATOM 2368 C C . SER A 1 312 ? 38.449 23.935 -40.783 1.00 43.84 312 SER A C 1
ATOM 2370 O O . SER A 1 312 ? 38.315 23.692 -39.584 1.00 43.84 312 SER A O 1
ATOM 2372 N N . LEU A 1 313 ? 37.893 23.194 -41.744 1.00 45.69 313 LEU A N 1
ATOM 2373 C CA . LEU A 1 313 ? 37.138 21.953 -41.557 1.00 45.69 313 LEU A CA 1
ATOM 2374 C C . LEU A 1 313 ? 37.817 20.832 -42.357 1.00 45.69 313 LEU A C 1
ATOM 2376 O O . LEU A 1 313 ? 37.397 20.578 -43.477 1.00 45.69 313 LEU A O 1
ATOM 2380 N N . ASP A 1 314 ? 38.847 20.185 -41.803 1.00 44.38 314 ASP A N 1
ATOM 2381 C CA . ASP A 1 314 ? 39.492 19.020 -42.447 1.00 44.38 314 ASP A CA 1
ATOM 2382 C C . ASP A 1 314 ? 39.874 17.868 -41.477 1.00 44.38 314 ASP A C 1
ATOM 2384 O O . ASP A 1 314 ? 40.535 16.924 -41.895 1.00 44.38 314 ASP A O 1
ATOM 2388 N N . ASP A 1 315 ? 39.412 17.852 -40.215 1.00 46.91 315 ASP A N 1
ATOM 2389 C CA . ASP A 1 315 ? 39.832 16.829 -39.221 1.00 46.91 315 ASP A CA 1
ATOM 2390 C C . ASP A 1 315 ? 38.764 15.773 -38.822 1.00 46.91 315 ASP A C 1
ATOM 2392 O O . ASP A 1 315 ? 39.027 14.917 -37.976 1.00 46.91 315 ASP A O 1
ATOM 2396 N N . ASP A 1 316 ? 37.574 15.747 -39.439 1.00 46.59 316 ASP A N 1
ATOM 2397 C CA . ASP A 1 316 ? 36.464 14.864 -39.006 1.00 46.59 316 ASP A CA 1
ATOM 2398 C C . ASP A 1 316 ? 36.379 13.482 -39.706 1.00 46.59 316 ASP A C 1
ATOM 2400 O O . ASP A 1 316 ? 35.527 12.663 -39.345 1.00 46.59 316 ASP A O 1
ATOM 2404 N N . GLU A 1 317 ? 37.245 13.155 -40.676 1.00 46.06 317 GLU A N 1
ATOM 2405 C CA . GLU A 1 317 ? 37.190 11.838 -41.351 1.00 46.06 317 GLU A CA 1
ATOM 2406 C C . GLU A 1 317 ? 37.828 10.688 -40.544 1.00 46.06 317 GLU A C 1
ATOM 2408 O O . GLU A 1 317 ? 37.420 9.538 -40.700 1.00 46.06 317 GLU A O 1
ATOM 2413 N N . ALA A 1 318 ? 38.746 10.961 -39.609 1.00 46.81 318 ALA A N 1
ATOM 2414 C CA . ALA A 1 318 ? 39.464 9.908 -38.876 1.00 46.81 318 ALA A CA 1
ATOM 2415 C C . ALA A 1 318 ? 38.649 9.227 -37.750 1.00 46.81 318 ALA A C 1
ATOM 2417 O O . ALA A 1 318 ? 39.049 8.178 -37.242 1.00 46.81 318 ALA A O 1
ATOM 2418 N N . MET A 1 319 ? 37.498 9.786 -37.347 1.00 42.41 319 MET A N 1
ATOM 2419 C CA . MET A 1 319 ? 36.665 9.220 -36.270 1.00 42.41 319 MET A CA 1
ATOM 2420 C C . MET A 1 319 ? 35.776 8.054 -36.747 1.00 42.41 319 MET A C 1
ATOM 2422 O O . MET A 1 319 ? 35.337 7.243 -35.934 1.00 42.41 319 MET A O 1
ATOM 2426 N N . TYR A 1 320 ? 35.525 7.929 -38.055 1.00 49.94 320 TYR A N 1
ATOM 2427 C CA . TYR A 1 320 ? 34.626 6.903 -38.601 1.00 49.94 320 TYR A CA 1
ATOM 2428 C C . TYR A 1 320 ? 35.277 5.519 -38.768 1.00 49.94 320 TYR A C 1
ATOM 2430 O O . TYR A 1 320 ? 34.565 4.512 -38.756 1.00 49.94 320 TYR A O 1
ATOM 2438 N N . ASP A 1 321 ? 36.607 5.440 -38.855 1.00 48.91 321 ASP A N 1
ATOM 2439 C CA . ASP A 1 321 ? 37.314 4.167 -39.058 1.00 48.91 321 ASP A CA 1
ATOM 2440 C C . ASP A 1 321 ? 37.411 3.316 -37.777 1.00 48.91 321 ASP A C 1
ATOM 2442 O O . ASP A 1 321 ? 37.378 2.084 -37.849 1.00 48.91 321 ASP A O 1
ATOM 2446 N N . GLN A 1 322 ? 37.432 3.942 -36.591 1.00 51.69 322 GLN A N 1
ATOM 2447 C CA . GLN A 1 322 ? 37.411 3.216 -35.310 1.00 51.69 322 GLN A CA 1
ATOM 2448 C C . GLN A 1 322 ? 36.089 2.463 -35.092 1.00 51.69 322 GLN A C 1
ATOM 2450 O O . GLN A 1 322 ? 36.095 1.328 -34.610 1.00 51.69 322 GLN A O 1
ATOM 2455 N N . ASP A 1 323 ? 34.965 3.042 -35.524 1.00 55.75 323 ASP A N 1
ATOM 2456 C CA . ASP A 1 323 ? 33.649 2.405 -35.433 1.00 55.75 323 ASP A CA 1
ATOM 2457 C C . ASP A 1 323 ? 33.547 1.170 -36.356 1.00 55.75 323 ASP A C 1
ATOM 2459 O O . ASP A 1 323 ? 32.899 0.180 -36.005 1.00 55.75 323 ASP A O 1
ATOM 2463 N N . GLU A 1 324 ? 34.187 1.177 -37.533 1.00 58.22 324 GLU A N 1
ATOM 2464 C CA . GLU A 1 324 ? 34.168 0.041 -38.470 1.00 58.22 324 GLU A CA 1
ATOM 2465 C C . GLU A 1 324 ? 34.958 -1.171 -37.959 1.00 58.22 324 GLU A C 1
ATOM 2467 O O . GLU A 1 324 ? 34.513 -2.318 -38.111 1.00 58.22 324 GLU A O 1
ATOM 2472 N N . GLU A 1 325 ? 36.121 -0.942 -37.350 1.00 63.22 325 GLU A N 1
ATOM 2473 C CA . GLU A 1 325 ? 36.951 -2.012 -36.799 1.00 63.22 325 GLU A CA 1
ATOM 2474 C C . GLU A 1 325 ? 36.309 -2.629 -35.548 1.00 63.22 325 GLU A C 1
ATOM 2476 O O . GLU A 1 325 ? 36.213 -3.859 -35.447 1.00 63.22 325 GLU A O 1
ATOM 2481 N N . GLU A 1 326 ? 35.707 -1.798 -34.689 1.00 57.56 326 GLU A N 1
ATOM 2482 C CA . GLU A 1 326 ? 34.902 -2.255 -33.555 1.00 57.56 326 GLU A CA 1
ATOM 2483 C C . GLU A 1 326 ? 33.695 -3.086 -34.040 1.00 57.56 326 GLU A C 1
ATOM 2485 O O . GLU A 1 326 ? 33.407 -4.164 -33.507 1.00 57.56 326 GLU A O 1
ATOM 2490 N N . ILE A 1 327 ? 33.036 -2.674 -35.134 1.00 56.25 327 ILE A N 1
ATOM 2491 C CA . ILE A 1 327 ? 31.963 -3.441 -35.795 1.00 56.25 327 ILE A CA 1
ATOM 2492 C C . ILE A 1 327 ? 32.470 -4.786 -36.362 1.00 56.25 327 ILE A C 1
ATOM 2494 O O . ILE A 1 327 ? 31.737 -5.786 -36.311 1.00 56.25 327 ILE A O 1
ATOM 2498 N N . ARG A 1 328 ? 33.704 -4.867 -36.881 1.00 59.94 328 ARG A N 1
ATOM 2499 C CA . ARG A 1 328 ? 34.295 -6.122 -37.392 1.00 59.94 328 ARG A CA 1
ATOM 2500 C C . ARG A 1 328 ? 34.669 -7.089 -36.273 1.00 59.94 328 ARG A C 1
ATOM 2502 O O . ARG A 1 328 ? 34.361 -8.279 -36.395 1.00 59.94 328 ARG A O 1
ATOM 2509 N N . GLU A 1 329 ? 35.256 -6.623 -35.176 1.00 58.22 329 GLU A N 1
ATOM 2510 C CA . GLU A 1 329 ? 35.499 -7.457 -33.988 1.00 58.22 329 GLU A CA 1
ATOM 2511 C C . GLU A 1 329 ? 34.186 -7.918 -33.335 1.00 58.22 329 GLU A C 1
ATOM 2513 O O . GLU A 1 329 ? 34.031 -9.091 -32.963 1.00 58.22 329 GLU A O 1
ATOM 2518 N N . LEU A 1 330 ? 33.171 -7.047 -33.318 1.00 50.41 330 LEU A N 1
ATOM 2519 C CA . LEU A 1 330 ? 31.796 -7.384 -32.941 1.00 50.41 330 LEU A CA 1
ATOM 2520 C C . LEU A 1 330 ? 31.198 -8.487 -33.820 1.00 50.41 330 LEU A C 1
ATOM 2522 O O . LEU A 1 330 ? 30.405 -9.286 -33.321 1.00 50.41 330 LEU A O 1
ATOM 2526 N N . SER A 1 331 ? 31.559 -8.542 -35.105 1.00 48.34 331 SER A N 1
ATOM 2527 C CA . SER A 1 331 ? 31.127 -9.566 -36.066 1.00 48.34 331 SER A CA 1
ATOM 2528 C C . SER A 1 331 ? 31.882 -10.898 -35.904 1.00 48.34 331 SER A C 1
ATOM 2530 O O . SER A 1 331 ? 31.286 -11.976 -36.003 1.00 48.34 331 SER A O 1
ATOM 2532 N N . LYS A 1 332 ? 33.180 -10.864 -35.575 1.00 52.31 332 LYS A N 1
ATOM 2533 C CA . LYS A 1 332 ? 33.983 -12.072 -35.300 1.00 52.31 332 LYS A CA 1
ATOM 2534 C C . LYS A 1 332 ? 33.567 -12.747 -33.989 1.00 52.31 332 LYS A C 1
ATOM 2536 O O . LYS A 1 332 ? 33.242 -13.935 -33.992 1.00 52.31 332 LYS A O 1
ATOM 2541 N N . SER A 1 333 ? 33.447 -11.977 -32.904 1.00 49.53 333 SER A N 1
ATOM 2542 C CA . SER A 1 333 ? 32.893 -12.461 -31.627 1.00 49.53 333 SER A CA 1
ATOM 2543 C C . SER A 1 333 ? 31.438 -12.935 -31.771 1.00 49.53 333 SER A C 1
ATOM 2545 O O . SER A 1 333 ? 31.022 -13.891 -31.115 1.00 49.53 333 SER A O 1
ATOM 2547 N N . HIS A 1 334 ? 30.670 -12.331 -32.695 1.00 43.94 334 HIS A N 1
ATOM 2548 C CA . HIS A 1 334 ? 29.354 -12.828 -33.114 1.00 43.94 334 HIS A CA 1
ATOM 2549 C C . HIS A 1 334 ? 29.451 -14.262 -33.613 1.00 43.94 334 HIS A C 1
ATOM 2551 O O . HIS A 1 334 ? 28.757 -15.124 -33.093 1.00 43.94 334 HIS A O 1
ATOM 2557 N N . SER A 1 335 ? 30.303 -14.496 -34.608 1.00 42.84 335 SER A N 1
ATOM 2558 C CA . SER A 1 335 ? 30.402 -15.760 -35.338 1.00 42.84 335 SER A CA 1
ATOM 2559 C C . SER A 1 335 ? 30.843 -16.902 -34.420 1.00 42.84 335 SER A C 1
ATOM 2561 O O . SER A 1 335 ? 30.306 -18.003 -34.495 1.00 42.84 335 SER A O 1
ATOM 2563 N N . GLN A 1 336 ? 31.725 -16.614 -33.463 1.00 44.00 336 GLN A N 1
ATOM 2564 C CA . GLN A 1 336 ? 32.161 -17.579 -32.455 1.00 44.00 336 GLN A CA 1
ATOM 2565 C C . GLN A 1 336 ? 31.056 -17.913 -31.432 1.00 44.00 336 GLN A C 1
ATOM 2567 O O . GLN A 1 336 ? 30.881 -19.073 -31.063 1.00 44.00 336 GLN A O 1
ATOM 2572 N N . ALA A 1 337 ? 30.238 -16.931 -31.033 1.00 42.47 337 ALA A N 1
ATOM 2573 C CA . ALA A 1 337 ? 29.058 -17.173 -30.198 1.00 42.47 337 ALA A CA 1
ATOM 2574 C C . ALA A 1 337 ? 27.954 -17.953 -30.944 1.00 42.47 337 ALA A C 1
ATOM 2576 O O . ALA A 1 337 ? 27.193 -18.684 -30.314 1.00 42.47 337 ALA A O 1
ATOM 2577 N N . LEU A 1 338 ? 27.874 -17.834 -32.277 1.00 37.19 338 LEU A N 1
ATOM 2578 C CA . LEU A 1 338 ? 26.957 -18.628 -33.104 1.00 37.19 338 LEU A CA 1
ATOM 2579 C C . LEU A 1 338 ? 27.344 -20.103 -33.131 1.00 37.19 338 LEU A C 1
ATOM 2581 O O . LEU A 1 338 ? 26.467 -20.936 -32.921 1.00 37.19 338 LEU A O 1
ATOM 2585 N N . LEU A 1 339 ? 28.635 -20.416 -33.262 1.00 44.81 339 LEU A N 1
ATOM 2586 C CA . LEU A 1 339 ? 29.149 -21.786 -33.138 1.00 44.81 339 LEU A CA 1
ATOM 2587 C C . LEU A 1 339 ? 28.818 -22.399 -31.762 1.00 44.81 339 LEU A C 1
ATOM 2589 O O . LEU A 1 339 ? 28.512 -23.581 -31.655 1.00 44.81 339 LEU A O 1
ATOM 2593 N N . GLN A 1 340 ? 28.770 -21.589 -30.698 1.00 46.81 340 GLN A N 1
ATOM 2594 C CA . GLN A 1 340 ? 28.342 -22.045 -29.368 1.00 46.81 340 GLN A CA 1
ATOM 2595 C C . GLN A 1 340 ? 26.816 -22.188 -29.206 1.00 46.81 340 GLN A C 1
ATOM 2597 O O . GLN A 1 340 ? 26.362 -22.871 -28.285 1.00 46.81 340 GLN A O 1
ATOM 2602 N N . ILE A 1 341 ? 26.000 -21.549 -30.052 1.00 45.94 341 ILE A N 1
ATOM 2603 C CA . ILE A 1 341 ? 24.536 -21.734 -30.106 1.00 45.94 341 ILE A CA 1
ATOM 2604 C C . ILE A 1 341 ? 24.180 -23.011 -30.876 1.00 45.94 341 ILE A C 1
ATOM 2606 O O . ILE A 1 341 ? 23.158 -23.629 -30.582 1.00 45.94 341 ILE A O 1
ATOM 2610 N N . GLU A 1 342 ? 25.044 -23.476 -31.784 1.00 44.09 342 GLU A N 1
ATOM 2611 C CA . GLU A 1 342 ? 24.868 -24.761 -32.475 1.00 44.09 342 GLU A CA 1
ATOM 2612 C C . GLU A 1 342 ? 24.843 -25.976 -31.526 1.00 44.09 342 GLU A C 1
ATOM 2614 O O . GLU A 1 342 ? 24.377 -27.040 -31.919 1.00 44.09 342 GLU A O 1
ATOM 2619 N N . SER A 1 343 ? 25.202 -25.799 -30.248 1.00 48.94 343 SER A N 1
ATOM 2620 C CA . SER A 1 343 ? 25.016 -26.791 -29.173 1.00 48.94 343 SER A CA 1
ATOM 2621 C C . SER A 1 343 ? 23.557 -27.030 -28.737 1.00 48.94 343 SER A C 1
ATOM 2623 O O . SER A 1 343 ? 23.299 -27.978 -28.005 1.00 48.94 343 SER A O 1
ATOM 2625 N N . TRP A 1 344 ? 22.590 -26.204 -29.172 1.00 52.19 344 TRP A N 1
ATOM 2626 C CA . TRP A 1 344 ? 21.143 -26.458 -29.002 1.00 52.19 344 TRP A CA 1
ATOM 2627 C C . TRP A 1 344 ? 20.556 -27.326 -30.124 1.00 52.19 344 TRP A C 1
ATOM 2629 O O . TRP A 1 344 ? 19.337 -27.518 -30.183 1.00 52.19 344 TRP A O 1
ATOM 2639 N N . ARG A 1 345 ? 21.387 -27.819 -31.054 1.00 55.84 345 ARG A N 1
ATOM 2640 C CA . ARG A 1 345 ? 20.899 -28.747 -32.070 1.00 55.84 345 ARG A CA 1
ATOM 2641 C C . ARG A 1 345 ? 20.419 -30.042 -31.406 1.00 55.84 345 ARG A C 1
ATOM 2643 O O . ARG A 1 345 ? 20.988 -30.474 -30.402 1.00 55.84 345 ARG A O 1
ATOM 2650 N N . PRO A 1 346 ? 19.350 -30.637 -31.951 1.00 51.88 346 PRO A N 1
ATOM 2651 C CA . PRO A 1 346 ? 18.854 -31.917 -31.482 1.00 51.88 346 PRO A CA 1
ATOM 2652 C C . PRO A 1 346 ? 19.955 -32.970 -31.509 1.00 51.88 346 PRO A C 1
ATOM 2654 O O . PRO A 1 346 ? 20.876 -32.891 -32.327 1.00 51.88 346 PRO A O 1
ATOM 2657 N N . ARG A 1 347 ? 19.853 -33.962 -30.616 1.00 57.25 347 ARG A N 1
ATOM 2658 C CA . ARG A 1 347 ? 20.660 -35.175 -30.756 1.00 57.25 347 ARG A CA 1
ATOM 2659 C C . ARG A 1 347 ? 20.498 -35.671 -32.200 1.00 57.25 347 ARG A C 1
ATOM 2661 O O . ARG A 1 347 ? 19.387 -35.674 -32.728 1.00 57.25 347 ARG A O 1
ATOM 2668 N N . ASN A 1 348 ? 21.602 -36.063 -32.823 1.00 57.41 348 ASN A N 1
ATOM 2669 C CA . ASN A 1 348 ? 21.582 -36.729 -34.118 1.00 57.41 348 ASN A CA 1
ATOM 2670 C C . ASN A 1 348 ? 20.994 -38.125 -33.869 1.00 57.41 348 ASN A C 1
ATOM 2672 O O . ASN A 1 348 ? 21.710 -39.021 -33.430 1.00 57.41 348 ASN A O 1
ATOM 2676 N N . VAL A 1 349 ? 19.674 -38.265 -33.966 1.00 56.09 349 VAL A N 1
ATOM 2677 C CA . VAL A 1 349 ? 18.990 -39.530 -33.686 1.00 56.09 349 VAL A CA 1
ATOM 2678 C C . VAL A 1 349 ? 18.098 -39.829 -34.870 1.00 56.09 349 VAL A C 1
ATOM 2680 O O . VAL A 1 349 ? 16.953 -39.385 -34.936 1.00 56.09 349 VAL A O 1
ATOM 2683 N N . ASP A 1 350 ? 18.639 -40.611 -35.795 1.00 62.12 350 ASP A N 1
ATOM 2684 C CA . ASP A 1 350 ? 17.907 -41.150 -36.940 1.00 62.12 350 ASP A CA 1
ATOM 2685 C C . ASP A 1 350 ? 16.753 -42.097 -36.512 1.00 62.12 350 ASP A C 1
ATOM 2687 O O . ASP A 1 350 ? 15.970 -42.539 -37.346 1.00 62.12 350 ASP A O 1
ATOM 2691 N N . GLU A 1 351 ? 16.589 -42.366 -35.206 1.00 64.50 351 GLU A N 1
ATOM 2692 C CA . GLU A 1 351 ? 15.626 -43.321 -34.630 1.00 64.50 351 GLU A CA 1
ATOM 2693 C C . GLU A 1 351 ? 14.457 -42.698 -33.831 1.00 64.50 351 GLU A C 1
ATOM 2695 O O . GLU A 1 351 ? 13.628 -43.427 -33.279 1.00 64.50 351 GLU A O 1
ATOM 2700 N N . ILE A 1 352 ? 14.337 -41.367 -33.733 1.00 70.12 352 ILE A N 1
ATOM 2701 C CA . ILE A 1 352 ? 13.216 -40.760 -32.988 1.00 70.12 352 ILE A CA 1
ATOM 2702 C C . ILE A 1 352 ? 11.914 -40.926 -33.779 1.00 70.12 352 ILE A C 1
ATOM 2704 O O . ILE A 1 352 ? 11.691 -40.240 -34.775 1.00 70.12 352 ILE A O 1
ATOM 2708 N N . LEU A 1 353 ? 11.010 -41.779 -33.284 1.00 77.94 353 LEU A N 1
ATOM 2709 C CA . LEU A 1 353 ? 9.618 -41.833 -33.740 1.00 77.94 353 LEU A CA 1
ATOM 2710 C C . LEU A 1 353 ? 8.900 -40.528 -33.335 1.00 77.94 353 LEU A C 1
ATOM 2712 O O . LEU A 1 353 ? 8.640 -40.337 -32.141 1.00 77.94 353 LEU A O 1
ATOM 2716 N N . PRO A 1 354 ? 8.539 -39.641 -34.286 1.00 78.00 354 PRO A N 1
ATOM 2717 C CA . PRO A 1 354 ? 7.935 -38.333 -33.998 1.00 78.00 354 PRO A CA 1
ATOM 2718 C C . PRO A 1 354 ? 6.657 -38.422 -33.152 1.00 78.00 354 PRO A C 1
ATOM 2720 O O . PRO A 1 354 ? 6.355 -37.520 -32.366 1.00 78.00 354 PRO A O 1
ATOM 2723 N N . ASP A 1 355 ? 5.935 -39.533 -33.290 1.00 79.38 355 ASP A N 1
ATOM 2724 C CA . ASP A 1 355 ? 4.639 -39.773 -32.655 1.00 79.38 355 ASP A CA 1
ATOM 2725 C C . ASP A 1 355 ? 4.756 -40.071 -31.155 1.00 79.38 355 ASP A C 1
ATOM 2727 O O . ASP A 1 355 ? 3.801 -39.874 -30.408 1.00 79.38 355 ASP A O 1
ATOM 2731 N N . LYS A 1 356 ? 5.939 -40.485 -30.682 1.00 81.31 356 LYS A N 1
ATOM 2732 C CA . LYS A 1 356 ? 6.183 -40.814 -29.266 1.00 81.31 356 LYS A CA 1
ATOM 2733 C C . LYS A 1 356 ? 6.783 -39.662 -28.462 1.00 81.31 356 LYS A C 1
ATOM 2735 O O . LYS A 1 356 ? 7.006 -39.806 -27.263 1.00 81.31 356 LYS A O 1
ATOM 2740 N N . LEU A 1 357 ? 7.055 -38.527 -29.100 1.00 85.06 357 LEU A N 1
ATOM 2741 C CA . LEU A 1 357 ? 7.723 -37.410 -28.450 1.00 85.06 357 LEU A CA 1
ATOM 2742 C C . LEU A 1 357 ? 6.744 -36.614 -27.579 1.00 85.06 357 LEU A C 1
ATOM 2744 O O . LEU A 1 357 ? 5.749 -36.062 -28.071 1.00 85.06 357 LEU A O 1
ATOM 2748 N N . GLN A 1 358 ? 7.045 -36.492 -26.287 1.00 86.50 358 GLN A N 1
ATOM 2749 C CA . GLN A 1 358 ? 6.296 -35.601 -25.410 1.00 86.50 358 GLN A CA 1
ATOM 2750 C C . GLN A 1 358 ? 6.851 -34.182 -25.553 1.00 86.50 358 GLN A C 1
ATOM 2752 O O . GLN A 1 358 ? 7.999 -33.918 -25.198 1.00 86.50 358 GLN A O 1
ATOM 2757 N N . VAL A 1 359 ? 6.038 -33.259 -26.074 1.00 86.44 359 VAL A N 1
ATOM 2758 C CA . VAL A 1 359 ? 6.428 -31.855 -26.254 1.00 86.44 359 VAL A CA 1
ATOM 2759 C C . VAL A 1 359 ? 5.721 -30.991 -25.220 1.00 86.44 359 VAL A C 1
ATOM 2761 O O . VAL A 1 359 ? 4.496 -30.931 -25.176 1.00 86.44 359 VAL A O 1
ATOM 2764 N N . GLN A 1 360 ? 6.490 -30.273 -24.411 1.00 84.44 360 GLN A N 1
ATOM 2765 C CA . GLN A 1 360 ? 5.971 -29.308 -23.443 1.00 84.44 360 GLN A CA 1
ATOM 2766 C C . GLN A 1 360 ? 6.570 -27.929 -23.700 1.00 84.44 360 GLN A C 1
ATOM 2768 O O . GLN A 1 360 ? 7.685 -27.815 -24.194 1.00 84.44 360 GLN A O 1
ATOM 2773 N N . VAL A 1 361 ? 5.867 -26.863 -23.316 1.00 81.38 361 VAL A N 1
ATOM 2774 C CA . VAL A 1 361 ? 6.407 -25.491 -23.340 1.00 81.38 361 VAL A CA 1
ATOM 2775 C C . VAL A 1 361 ? 6.495 -24.968 -21.915 1.00 81.38 361 VAL A C 1
ATOM 2777 O O . VAL A 1 361 ? 5.570 -24.304 -21.431 1.00 81.38 361 VAL A O 1
ATOM 2780 N N . PRO A 1 362 ? 7.571 -25.311 -21.189 1.00 70.31 362 PRO A N 1
ATOM 2781 C CA . PRO A 1 362 ? 7.698 -24.948 -19.784 1.00 70.31 362 PRO A CA 1
ATOM 2782 C C . PRO A 1 362 ? 8.119 -23.488 -19.572 1.00 70.31 362 PRO A C 1
ATOM 2784 O O . PRO A 1 362 ? 7.834 -22.938 -18.506 1.00 70.31 362 PRO A O 1
ATOM 2787 N N . PHE A 1 363 ? 8.729 -22.839 -20.573 1.00 76.44 363 PHE A N 1
ATOM 2788 C CA . PHE A 1 363 ? 9.288 -21.496 -20.411 1.00 76.44 363 PHE A CA 1
ATOM 2789 C C . PHE A 1 363 ? 9.137 -20.613 -21.653 1.00 76.44 363 PHE A C 1
ATOM 2791 O O . PHE A 1 363 ? 8.943 -21.089 -22.772 1.00 76.44 363 PHE A O 1
ATOM 2798 N N . TYR A 1 364 ? 9.302 -19.305 -21.462 1.00 80.81 364 TYR A N 1
ATOM 2799 C CA . TYR A 1 364 ? 9.639 -18.380 -22.541 1.00 80.81 364 TYR A CA 1
ATOM 2800 C C . TYR A 1 364 ? 10.684 -17.360 -22.092 1.00 80.81 364 TYR A C 1
ATOM 2802 O O . TYR A 1 364 ? 10.784 -17.015 -20.915 1.00 80.81 364 TYR A O 1
ATOM 2810 N N . ILE A 1 365 ? 11.470 -16.859 -23.040 1.00 78.62 365 ILE A N 1
ATOM 2811 C CA . ILE A 1 365 ? 12.585 -15.958 -22.791 1.00 78.62 365 ILE A CA 1
ATOM 2812 C C . ILE A 1 365 ? 12.293 -14.555 -23.323 1.00 78.62 365 ILE A C 1
ATOM 2814 O O . ILE A 1 365 ? 12.064 -14.336 -24.512 1.00 78.62 365 ILE A O 1
ATOM 2818 N N . GLU A 1 366 ? 12.320 -13.636 -22.364 1.00 79.31 366 GLU A N 1
ATOM 2819 C CA . GLU A 1 366 ? 12.583 -12.202 -22.410 1.00 79.31 366 GLU A CA 1
ATOM 2820 C C . GLU A 1 366 ? 13.942 -11.795 -22.997 1.00 79.31 366 GLU A C 1
ATOM 2822 O O . GLU A 1 366 ? 14.870 -11.688 -22.198 1.00 79.31 366 GLU A O 1
ATOM 2827 N N . ALA A 1 367 ? 14.097 -11.533 -24.302 1.00 73.44 367 ALA A N 1
ATOM 2828 C CA . ALA A 1 367 ? 15.395 -11.109 -24.857 1.00 73.44 367 ALA A CA 1
ATOM 2829 C C . ALA A 1 367 ? 15.331 -9.806 -25.669 1.00 73.44 367 ALA A C 1
ATOM 2831 O O . ALA A 1 367 ? 14.362 -9.534 -26.384 1.00 73.44 367 ALA A O 1
ATOM 2832 N N . ILE A 1 368 ? 16.394 -9.001 -25.602 1.00 65.00 368 ILE A N 1
ATOM 2833 C CA . ILE A 1 368 ? 16.540 -7.795 -26.430 1.00 65.00 368 ILE A CA 1
ATOM 2834 C C . ILE A 1 368 ? 16.992 -8.197 -27.836 1.00 65.00 368 ILE A C 1
ATOM 2836 O O . ILE A 1 368 ? 17.964 -8.931 -28.004 1.00 65.00 368 ILE A O 1
ATOM 2840 N N . ASP A 1 369 ? 16.336 -7.660 -28.864 1.00 66.12 369 ASP A N 1
ATOM 2841 C CA . ASP A 1 369 ? 16.830 -7.727 -30.238 1.00 66.12 369 ASP A CA 1
ATOM 2842 C C . ASP A 1 369 ? 18.039 -6.791 -30.388 1.00 66.12 369 ASP A C 1
ATOM 2844 O O . ASP A 1 369 ? 17.898 -5.575 -30.535 1.00 66.12 369 ASP A O 1
ATOM 2848 N N . ARG A 1 370 ? 19.241 -7.371 -30.311 1.00 60.44 370 ARG A N 1
ATOM 2849 C CA . ARG A 1 370 ? 20.516 -6.639 -30.355 1.00 60.44 370 ARG A CA 1
ATOM 2850 C C . ARG A 1 370 ? 20.824 -6.052 -31.742 1.00 60.44 370 ARG A C 1
ATOM 2852 O O . ARG A 1 370 ? 21.546 -5.068 -31.832 1.00 60.44 370 ARG A O 1
ATOM 2859 N N . PHE A 1 371 ? 20.246 -6.604 -32.814 1.00 52.91 371 PHE A N 1
ATOM 2860 C CA . PHE A 1 371 ? 20.464 -6.134 -34.191 1.00 52.91 371 PHE A CA 1
ATOM 2861 C C . PHE A 1 371 ? 19.577 -4.955 -34.566 1.00 52.91 371 PHE A C 1
ATOM 2863 O O . PHE A 1 371 ? 19.976 -4.050 -35.296 1.00 52.91 371 PHE A O 1
ATOM 2870 N N . ARG A 1 372 ? 18.328 -4.976 -34.105 1.00 53.38 372 ARG A N 1
ATOM 2871 C CA . ARG A 1 372 ? 17.385 -3.893 -34.351 1.00 53.38 372 ARG A CA 1
ATOM 2872 C C . ARG A 1 372 ? 17.254 -3.125 -33.061 1.00 53.38 372 ARG A C 1
ATOM 2874 O O . ARG A 1 372 ? 16.380 -3.452 -32.257 1.00 53.38 372 ARG A O 1
ATOM 2881 N N . ARG A 1 373 ? 18.114 -2.104 -32.898 1.00 54.41 373 ARG A N 1
ATOM 2882 C CA . ARG A 1 373 ? 18.029 -1.113 -31.814 1.00 54.41 373 ARG A CA 1
ATOM 2883 C C . ARG A 1 373 ? 16.539 -0.908 -31.508 1.00 54.41 373 ARG A C 1
ATOM 2885 O O . ARG A 1 373 ? 15.821 -0.385 -32.362 1.00 54.41 373 ARG A O 1
ATOM 2892 N N . ARG A 1 374 ? 16.094 -1.301 -30.304 1.00 62.97 374 ARG A N 1
ATOM 2893 C CA . ARG A 1 374 ? 14.769 -0.982 -29.725 1.00 62.97 374 ARG A CA 1
ATOM 2894 C C . ARG A 1 374 ? 13.606 -2.001 -29.883 1.00 62.97 374 ARG A C 1
ATOM 2896 O O . ARG A 1 374 ? 12.454 -1.602 -29.719 1.00 62.97 374 ARG A O 1
ATOM 2903 N N . LYS A 1 375 ? 13.823 -3.306 -30.126 1.00 67.88 375 LYS A N 1
ATOM 2904 C CA . LYS A 1 375 ? 12.743 -4.331 -30.019 1.00 67.88 375 LYS A CA 1
ATOM 2905 C C . LYS A 1 375 ? 13.028 -5.401 -28.962 1.00 67.88 375 LYS A C 1
ATOM 2907 O O . LYS A 1 375 ? 14.148 -5.872 -28.844 1.00 67.88 375 LYS A O 1
ATOM 2912 N N . VAL A 1 376 ? 11.998 -5.795 -28.213 1.00 72.25 376 VAL A N 1
ATOM 2913 C CA . VAL A 1 376 ? 12.024 -6.967 -27.323 1.00 72.25 376 VAL A CA 1
ATOM 2914 C C . VAL A 1 376 ? 11.406 -8.140 -28.071 1.00 72.25 376 VAL A C 1
ATOM 2916 O O . VAL A 1 376 ? 10.366 -7.977 -28.718 1.00 72.25 376 VAL A O 1
ATOM 2919 N N . ARG A 1 377 ? 12.044 -9.306 -28.001 1.00 79.00 377 ARG A N 1
ATOM 2920 C CA . ARG A 1 377 ? 11.534 -10.554 -28.564 1.00 79.00 377 ARG A CA 1
ATOM 2921 C C . ARG A 1 377 ? 11.257 -11.565 -27.471 1.00 79.00 377 ARG A C 1
ATOM 2923 O O . ARG A 1 377 ? 11.861 -11.538 -26.403 1.00 79.00 377 ARG A O 1
ATOM 2930 N N . TYR A 1 378 ? 10.323 -12.445 -27.792 1.00 84.00 378 TYR A N 1
ATOM 2931 C CA . TYR A 1 378 ? 9.837 -13.488 -26.912 1.00 84.00 378 TYR A CA 1
ATOM 2932 C C . TYR A 1 378 ? 10.094 -14.822 -27.585 1.00 84.00 378 TYR A C 1
ATOM 2934 O O . TYR A 1 378 ? 9.618 -15.038 -28.699 1.00 84.00 378 TYR A O 1
ATOM 2942 N N . TRP A 1 379 ? 10.831 -15.696 -26.915 1.00 83.81 379 TRP A N 1
ATOM 2943 C CA . TRP A 1 379 ? 11.172 -17.021 -27.425 1.00 83.81 379 TRP A CA 1
ATOM 2944 C C . TRP A 1 379 ? 10.527 -18.064 -26.541 1.00 83.81 379 TRP A C 1
ATOM 2946 O O . TRP A 1 379 ? 10.809 -18.084 -25.355 1.00 83.81 379 TRP A O 1
ATOM 2956 N N . TYR A 1 380 ? 9.662 -18.914 -27.072 1.00 84.06 380 TYR A N 1
ATOM 2957 C CA . TYR A 1 380 ? 9.106 -20.011 -26.286 1.00 84.06 380 TYR A CA 1
ATOM 2958 C C . TYR A 1 380 ? 10.066 -21.187 -26.343 1.00 84.06 380 TYR A C 1
ATOM 2960 O O . TYR A 1 380 ? 10.559 -21.520 -27.422 1.00 84.06 380 TYR A O 1
ATOM 2968 N N . ILE A 1 381 ? 10.340 -21.773 -25.183 1.00 83.81 381 ILE A N 1
ATOM 2969 C CA . ILE A 1 381 ? 11.221 -22.926 -25.050 1.00 83.81 381 ILE A CA 1
ATOM 2970 C C . ILE A 1 381 ? 10.361 -24.173 -24.974 1.00 83.81 381 ILE A C 1
ATOM 2972 O O . ILE A 1 381 ? 9.430 -24.240 -24.171 1.00 83.81 381 ILE A O 1
ATOM 2976 N N . PHE A 1 382 ? 10.705 -25.147 -25.796 1.00 84.31 382 PHE A N 1
ATOM 2977 C CA . PHE A 1 382 ? 10.061 -26.439 -25.883 1.00 84.31 382 PHE A CA 1
ATOM 2978 C C . PHE A 1 382 ? 10.983 -27.470 -25.239 1.00 84.31 382 PHE A C 1
ATOM 2980 O O . PHE A 1 382 ? 12.160 -27.542 -25.585 1.00 84.31 382 PHE A O 1
ATOM 2987 N N . SER A 1 383 ? 10.437 -28.230 -24.298 1.00 85.62 383 SER A N 1
ATOM 2988 C CA . SER A 1 383 ? 11.016 -29.460 -23.770 1.00 85.62 383 SER A CA 1
ATOM 2989 C C . SER A 1 383 ? 10.503 -30.608 -24.619 1.00 85.62 383 SER A C 1
ATOM 2991 O O . SER A 1 383 ? 9.293 -30.707 -24.830 1.00 85.62 383 SER A O 1
ATOM 2993 N N . LEU A 1 384 ? 11.401 -31.452 -25.101 1.00 87.56 384 LEU A N 1
ATOM 2994 C CA . LEU A 1 384 ? 11.085 -32.636 -25.881 1.00 87.56 384 LEU A CA 1
ATOM 2995 C C . LEU A 1 384 ? 11.653 -33.830 -25.131 1.00 87.56 384 LEU A C 1
ATOM 2997 O O . LEU A 1 384 ? 12.858 -33.887 -24.892 1.00 87.56 384 LEU A O 1
ATOM 3001 N N . THR A 1 385 ? 10.778 -34.735 -24.714 1.00 86.88 385 THR A N 1
ATOM 3002 C CA . THR A 1 385 ? 11.161 -35.910 -23.935 1.00 86.88 385 THR A CA 1
ATOM 3003 C C . THR A 1 385 ? 10.906 -37.162 -24.759 1.00 86.88 385 THR A C 1
ATOM 3005 O O . THR A 1 385 ? 9.803 -37.368 -25.273 1.00 86.88 385 THR A O 1
ATOM 3008 N N . ASP A 1 386 ? 11.948 -37.976 -24.878 1.00 86.12 386 ASP A N 1
ATOM 3009 C CA . ASP A 1 386 ? 11.929 -39.318 -25.445 1.00 86.12 386 ASP A CA 1
ATOM 3010 C C . ASP A 1 386 ? 12.449 -40.331 -24.396 1.00 86.12 386 ASP A C 1
ATOM 3012 O O . ASP A 1 386 ? 12.881 -39.927 -23.308 1.00 86.12 386 ASP A O 1
ATOM 3016 N N . PRO A 1 387 ? 12.416 -41.651 -24.666 1.00 84.19 387 PRO A N 1
ATOM 3017 C CA . PRO A 1 387 ? 12.980 -42.648 -23.750 1.00 84.19 387 PRO A CA 1
ATOM 3018 C C . PRO A 1 387 ? 14.483 -42.474 -23.458 1.00 84.19 387 PRO A C 1
ATOM 3020 O O . PRO A 1 387 ? 14.972 -42.989 -22.456 1.00 84.19 387 PRO A O 1
ATOM 3023 N N . GLY A 1 388 ? 15.224 -41.765 -24.315 1.00 83.31 388 GLY A N 1
ATOM 3024 C CA . GLY A 1 388 ? 16.650 -41.473 -24.172 1.00 83.31 388 GLY A CA 1
ATOM 3025 C C . GLY A 1 388 ? 16.961 -40.191 -23.386 1.00 83.31 388 GLY A C 1
ATOM 3026 O O . GLY A 1 388 ? 18.143 -39.897 -23.155 1.00 83.31 388 GLY A O 1
ATOM 3027 N N . GLY A 1 389 ? 15.947 -39.422 -22.984 1.00 83.00 389 GLY A N 1
ATOM 3028 C CA . GLY A 1 389 ? 16.061 -38.250 -22.122 1.00 83.00 389 GLY A CA 1
ATOM 3029 C C . GLY A 1 389 ? 15.283 -37.029 -22.615 1.00 83.00 389 GLY A C 1
ATOM 3030 O O . GLY A 1 389 ? 14.494 -37.071 -23.554 1.00 83.00 389 GLY A O 1
ATOM 3031 N N . THR A 1 390 ? 15.513 -35.898 -21.947 1.00 81.69 390 THR A N 1
ATOM 3032 C CA . THR A 1 390 ? 14.880 -34.617 -22.286 1.00 81.69 390 THR A CA 1
ATOM 3033 C C . THR A 1 390 ? 15.875 -33.689 -22.977 1.00 81.69 390 THR A C 1
ATOM 3035 O O . THR A 1 390 ? 16.974 -33.464 -22.467 1.00 81.69 390 THR A O 1
ATOM 3038 N N . PHE A 1 391 ? 15.476 -33.100 -24.101 1.00 82.69 391 PHE A N 1
ATOM 3039 C CA . PHE A 1 391 ? 16.226 -32.072 -24.822 1.00 82.69 391 PHE A CA 1
ATOM 3040 C C . PHE A 1 391 ? 15.351 -30.845 -25.117 1.00 82.69 391 PHE A C 1
ATOM 3042 O O . PHE A 1 391 ? 14.151 -30.834 -24.842 1.00 82.69 391 PHE A O 1
ATOM 3049 N N . TRP A 1 392 ? 15.960 -29.770 -25.624 1.00 81.94 392 TRP A N 1
ATOM 3050 C CA . TRP A 1 392 ? 15.339 -28.444 -25.651 1.00 81.94 392 TRP A CA 1
ATOM 3051 C C . TRP A 1 392 ? 15.453 -27.786 -27.028 1.00 81.94 392 TRP A C 1
ATOM 3053 O O . TRP A 1 392 ? 16.491 -27.868 -27.675 1.00 81.94 392 TRP A O 1
ATOM 3063 N N . THR A 1 393 ? 14.408 -27.079 -27.464 1.00 83.94 393 THR A N 1
ATOM 3064 C CA . THR A 1 393 ? 14.471 -26.165 -28.620 1.00 83.94 393 THR A CA 1
ATOM 3065 C C . THR A 1 393 ? 13.731 -24.862 -28.321 1.00 83.94 393 THR A C 1
ATOM 3067 O O . THR A 1 393 ? 12.972 -24.780 -27.358 1.00 83.94 393 THR A O 1
ATOM 3070 N N . ALA A 1 394 ? 13.938 -23.814 -29.117 1.00 83.31 394 ALA A N 1
ATOM 3071 C CA . ALA A 1 394 ? 13.264 -22.529 -28.935 1.00 83.31 394 ALA A CA 1
ATOM 3072 C C . ALA A 1 394 ? 12.730 -21.964 -30.253 1.00 83.31 394 ALA A C 1
ATOM 3074 O O . ALA A 1 394 ? 13.361 -22.091 -31.301 1.00 83.31 394 ALA A O 1
ATOM 3075 N N . LYS A 1 395 ? 11.576 -21.289 -30.192 1.00 84.12 395 LYS A N 1
ATOM 3076 C CA . LYS A 1 395 ? 10.949 -20.624 -31.347 1.00 84.12 395 LYS A CA 1
ATOM 3077 C C . LYS A 1 395 ? 10.492 -19.211 -31.015 1.00 84.12 395 LYS A C 1
ATOM 3079 O O . LYS A 1 395 ? 10.015 -18.943 -29.911 1.00 84.12 395 LYS A O 1
ATOM 3084 N N . ASP A 1 396 ? 10.611 -18.307 -31.985 1.00 86.19 396 ASP A N 1
ATOM 3085 C CA . ASP A 1 396 ? 10.176 -16.918 -31.832 1.00 86.19 396 ASP A CA 1
ATOM 3086 C C . ASP A 1 396 ? 8.641 -16.830 -31.759 1.00 86.19 396 ASP A C 1
ATOM 3088 O O . ASP A 1 396 ? 7.906 -17.481 -32.502 1.00 86.19 396 ASP A O 1
ATOM 3092 N N . SER A 1 397 ? 8.137 -15.988 -30.862 1.00 84.62 397 SER A N 1
ATOM 3093 C CA . SER A 1 397 ? 6.700 -15.789 -30.645 1.00 84.62 397 SER A CA 1
ATOM 3094 C C . SER A 1 397 ? 5.923 -15.377 -31.900 1.00 84.62 397 SER A C 1
ATOM 3096 O O . SER A 1 397 ? 4.751 -15.729 -32.016 1.00 84.62 397 SER A O 1
ATOM 3098 N N . GLN A 1 398 ? 6.533 -14.651 -32.844 1.00 84.69 398 GLN A N 1
ATOM 3099 C CA . GLN A 1 398 ? 5.885 -14.251 -34.095 1.00 84.69 398 GLN A CA 1
ATOM 3100 C C . GLN A 1 398 ? 5.795 -15.419 -35.078 1.00 84.69 398 GLN A C 1
ATOM 3102 O O . GLN A 1 398 ? 4.774 -15.554 -35.755 1.00 84.69 398 GLN A O 1
ATOM 3107 N N . GLU A 1 399 ? 6.821 -16.276 -35.122 1.00 86.12 399 GLU A N 1
ATOM 3108 C CA . GLU A 1 399 ? 6.784 -17.540 -35.867 1.00 86.12 399 GLU A CA 1
ATOM 3109 C C . GLU A 1 399 ? 5.640 -18.405 -35.331 1.00 86.12 399 GLU A C 1
ATOM 3111 O O . GLU A 1 399 ? 4.740 -18.776 -36.084 1.00 86.12 399 GLU A O 1
ATOM 3116 N N . LEU A 1 400 ? 5.580 -18.602 -34.012 1.00 85.25 400 LEU A N 1
ATOM 3117 C CA . LEU A 1 400 ? 4.530 -19.385 -33.358 1.00 85.25 400 LEU A CA 1
ATOM 3118 C C . LEU A 1 400 ? 3.132 -18.798 -33.571 1.00 85.25 400 LEU A C 1
ATOM 3120 O O . LEU A 1 400 ? 2.196 -19.523 -33.898 1.00 85.25 400 LEU A O 1
ATOM 3124 N N . ALA A 1 401 ? 2.971 -17.478 -33.444 1.00 84.25 401 ALA A N 1
ATOM 3125 C CA . ALA A 1 401 ? 1.670 -16.826 -33.601 1.00 84.25 401 ALA A CA 1
ATOM 3126 C C . ALA A 1 401 ? 1.109 -16.975 -35.023 1.00 84.25 401 ALA A C 1
ATOM 3128 O O . ALA A 1 401 ? -0.108 -16.920 -35.217 1.00 84.25 401 ALA A O 1
ATOM 3129 N N . SER A 1 402 ? 1.983 -17.175 -36.015 1.00 84.75 402 SER A N 1
ATOM 3130 C CA . SER A 1 402 ? 1.588 -17.464 -37.393 1.00 84.75 402 SER A CA 1
ATOM 3131 C C . SER A 1 402 ? 1.100 -18.906 -37.599 1.00 84.75 402 SER A C 1
ATOM 3133 O O . SER A 1 402 ? 0.344 -19.155 -38.543 1.00 84.75 402 SER A O 1
ATOM 3135 N N . LEU A 1 403 ? 1.504 -19.824 -36.712 1.00 82.38 403 LEU A N 1
ATOM 3136 C CA . LEU A 1 403 ? 1.192 -21.254 -36.752 1.00 82.38 403 LEU A CA 1
ATOM 3137 C C . LEU A 1 403 ? -0.059 -21.616 -35.935 1.00 82.38 403 LEU A C 1
ATOM 3139 O O . LEU A 1 403 ? -0.758 -22.556 -36.304 1.00 82.38 403 LEU A O 1
ATOM 3143 N N . CYS A 1 404 ? -0.382 -20.861 -34.879 1.00 83.25 404 CYS A N 1
ATOM 3144 C CA . CYS A 1 404 ? -1.596 -21.072 -34.081 1.00 83.25 404 CYS A CA 1
ATOM 3145 C C . CYS A 1 404 ? -2.864 -20.595 -34.821 1.00 83.25 404 CYS A C 1
ATOM 3147 O O . CYS A 1 404 ? -2.877 -19.517 -35.430 1.00 83.25 404 CYS A O 1
ATOM 3149 N N . ARG A 1 405 ? -3.966 -21.355 -34.726 1.00 76.62 405 ARG A N 1
ATOM 3150 C CA . ARG A 1 405 ? -5.289 -20.965 -35.254 1.00 76.62 405 ARG A CA 1
ATOM 3151 C C . ARG A 1 405 ? -6.328 -20.901 -34.121 1.00 76.62 405 ARG A C 1
ATOM 3153 O O . ARG A 1 405 ? -6.408 -21.849 -33.353 1.00 76.62 405 ARG A O 1
ATOM 3160 N N . PRO A 1 406 ? -7.142 -19.827 -34.028 1.00 77.69 406 PRO A N 1
ATOM 3161 C CA . PRO A 1 406 ? -7.122 -18.622 -34.864 1.00 77.69 406 PRO A CA 1
ATOM 3162 C C . PRO A 1 406 ? -5.863 -17.775 -34.625 1.00 77.69 406 PRO A C 1
ATOM 3164 O O . PRO A 1 406 ? -5.334 -17.734 -33.514 1.00 77.69 406 PRO A O 1
ATOM 3167 N N . LYS A 1 407 ? -5.398 -17.067 -35.666 1.00 75.69 407 LYS A N 1
ATOM 3168 C CA . LYS A 1 407 ? -4.205 -16.207 -35.588 1.00 75.69 407 LYS A CA 1
ATOM 3169 C C . LYS A 1 407 ? -4.373 -15.183 -34.465 1.00 75.69 407 LYS A C 1
ATOM 3171 O O . LYS A 1 407 ? -5.217 -14.288 -34.544 1.00 75.69 407 LYS A O 1
ATOM 3176 N N . ARG A 1 408 ? -3.553 -15.284 -33.420 1.00 73.62 408 ARG A N 1
ATOM 3177 C CA . ARG A 1 408 ? -3.580 -14.346 -32.293 1.00 73.62 408 ARG A CA 1
ATOM 3178 C C . ARG A 1 408 ? -2.652 -13.172 -32.585 1.00 73.62 408 ARG A C 1
ATOM 3180 O O . ARG A 1 408 ? -1.453 -13.341 -32.776 1.00 73.62 408 ARG A O 1
ATOM 3187 N N . ARG A 1 409 ? -3.194 -11.952 -32.572 1.00 75.75 409 ARG A N 1
ATOM 3188 C CA . ARG A 1 409 ? -2.364 -10.741 -32.520 1.00 75.75 409 ARG A CA 1
ATOM 3189 C C . ARG A 1 409 ? -1.875 -10.549 -31.085 1.00 75.75 409 ARG A C 1
ATOM 3191 O O . ARG A 1 409 ? -2.667 -10.177 -30.218 1.00 75.75 409 ARG A O 1
ATOM 3198 N N . LEU A 1 410 ? -0.585 -10.781 -30.843 1.00 78.12 410 LEU A N 1
ATOM 3199 C CA . LEU A 1 410 ? 0.064 -10.418 -29.583 1.00 78.12 410 LEU A CA 1
ATOM 3200 C C . LEU A 1 410 ? 0.025 -8.894 -29.443 1.00 78.12 410 LEU A C 1
ATOM 3202 O O . LEU A 1 410 ? 0.716 -8.169 -30.158 1.00 78.12 410 LEU A O 1
ATOM 3206 N N . ARG A 1 411 ? -0.849 -8.393 -28.565 1.00 76.31 411 ARG A N 1
ATOM 3207 C CA . ARG A 1 411 ? -0.961 -6.955 -28.315 1.00 76.31 411 ARG A CA 1
ATOM 3208 C C . ARG A 1 411 ? 0.290 -6.482 -27.582 1.00 76.31 411 ARG A C 1
ATOM 3210 O O . ARG A 1 411 ? 0.515 -6.834 -26.426 1.00 76.31 411 ARG A O 1
ATOM 3217 N N . THR A 1 412 ? 1.081 -5.658 -28.256 1.00 77.44 412 THR A N 1
ATOM 3218 C CA . THR A 1 412 ? 2.219 -4.969 -27.651 1.00 77.44 412 THR A CA 1
ATOM 3219 C C . THR A 1 412 ? 1.783 -3.639 -27.048 1.00 77.44 412 THR A C 1
ATOM 3221 O O . THR A 1 412 ? 0.952 -2.939 -27.626 1.00 77.44 412 THR A O 1
ATOM 3224 N N . PHE A 1 413 ? 2.390 -3.244 -25.938 1.00 71.75 413 PHE A N 1
ATOM 3225 C CA . PHE A 1 413 ? 2.260 -1.922 -25.340 1.00 71.75 413 PHE A CA 1
ATOM 3226 C C . PHE A 1 413 ? 3.636 -1.258 -25.212 1.00 71.75 413 PHE A C 1
ATOM 3228 O O . PHE A 1 413 ? 4.674 -1.922 -25.263 1.00 71.75 413 PHE A O 1
ATOM 3235 N N . ARG A 1 414 ? 3.644 0.069 -25.065 1.00 71.12 414 ARG A N 1
ATOM 3236 C CA . ARG A 1 414 ? 4.857 0.860 -24.810 1.00 71.12 414 ARG A CA 1
ATOM 3237 C C . ARG A 1 414 ? 4.971 1.122 -23.308 1.00 71.12 414 ARG A C 1
ATOM 3239 O O . ARG A 1 414 ? 3.970 1.462 -22.678 1.00 71.12 414 ARG A O 1
ATOM 3246 N N . ARG A 1 415 ? 6.158 0.947 -22.721 1.00 59.53 415 ARG A N 1
ATOM 3247 C CA . ARG A 1 415 ? 6.388 1.199 -21.288 1.00 59.53 415 ARG A CA 1
ATOM 3248 C C . ARG A 1 415 ? 6.828 2.649 -21.060 1.00 59.53 415 ARG A C 1
ATOM 3250 O O . ARG A 1 415 ? 7.876 3.035 -21.538 1.00 59.53 415 ARG A O 1
ATOM 3257 N N . GLY A 1 416 ? 6.060 3.413 -20.281 1.00 52.19 416 GLY A N 1
ATOM 3258 C CA . GLY A 1 416 ? 6.487 4.666 -19.634 1.00 52.19 416 GLY A CA 1
ATOM 3259 C C . GLY A 1 416 ? 6.694 5.912 -20.528 1.00 52.19 416 GLY A C 1
ATOM 3260 O O . GLY A 1 416 ? 6.821 5.796 -21.746 1.00 52.19 416 GLY A O 1
ATOM 3261 N N . PRO A 1 417 ? 6.742 7.124 -19.931 1.00 43.94 417 PRO A N 1
ATOM 3262 C CA . PRO A 1 417 ? 6.936 8.388 -20.657 1.00 43.94 417 PRO A CA 1
ATOM 3263 C C . PRO A 1 417 ? 8.339 8.558 -21.271 1.00 43.94 417 PRO A C 1
ATOM 3265 O O . PRO A 1 417 ? 8.458 9.233 -22.292 1.00 43.94 417 PRO A O 1
ATOM 3268 N N . GLY A 1 418 ? 9.370 7.921 -20.691 1.00 53.81 418 GLY A N 1
ATOM 3269 C CA . GLY A 1 418 ? 10.764 7.939 -21.174 1.00 53.81 418 GLY A CA 1
ATOM 3270 C C . GLY A 1 418 ? 11.156 6.747 -22.061 1.00 53.81 418 GLY A C 1
ATOM 3271 O O . GLY A 1 418 ? 11.992 6.877 -22.949 1.00 53.81 418 GLY A O 1
ATOM 3272 N N . ALA A 1 419 ? 10.482 5.599 -21.934 1.00 49.62 419 ALA A N 1
ATOM 3273 C CA . ALA A 1 419 ? 10.732 4.409 -22.754 1.00 49.62 419 ALA A CA 1
ATOM 3274 C C . ALA A 1 419 ? 9.849 4.380 -24.021 1.00 49.62 419 ALA A C 1
ATOM 3276 O O . ALA A 1 419 ? 9.307 3.348 -24.427 1.00 49.62 419 ALA A O 1
ATOM 3277 N N . ARG A 1 420 ? 9.785 5.519 -24.736 1.00 49.31 420 ARG A N 1
ATOM 3278 C CA . ARG A 1 420 ? 9.105 5.661 -26.047 1.00 49.31 420 ARG A CA 1
ATOM 3279 C C . ARG A 1 420 ? 9.626 4.702 -27.133 1.00 49.31 420 ARG A C 1
ATOM 3281 O O . ARG A 1 420 ? 9.074 4.681 -28.231 1.00 49.31 420 ARG A O 1
ATOM 3288 N N . ARG A 1 421 ? 10.669 3.915 -26.853 1.00 56.53 421 ARG A N 1
ATOM 3289 C CA . ARG A 1 421 ? 11.407 3.137 -27.850 1.00 56.53 421 ARG A CA 1
ATOM 3290 C C . ARG A 1 421 ? 11.139 1.624 -27.824 1.00 56.53 421 ARG A C 1
ATOM 3292 O O . ARG A 1 421 ? 11.264 1.030 -28.884 1.00 56.53 421 ARG A O 1
ATOM 3299 N N . TYR A 1 422 ? 10.700 1.005 -26.720 1.00 60.72 422 TYR A N 1
ATOM 3300 C CA . TYR A 1 422 ? 10.521 -0.460 -26.652 1.00 60.72 422 TYR A CA 1
ATOM 3301 C C . TYR A 1 422 ? 9.045 -0.892 -26.689 1.00 60.72 422 TYR A C 1
ATOM 3303 O O . TYR A 1 422 ? 8.212 -0.403 -25.924 1.00 60.72 422 TYR A O 1
ATOM 3311 N N . THR A 1 423 ? 8.718 -1.844 -27.569 1.00 67.81 423 THR A N 1
ATOM 3312 C CA . THR A 1 423 ? 7.425 -2.547 -27.579 1.00 67.81 423 THR A CA 1
ATOM 3313 C C . THR A 1 423 ? 7.531 -3.838 -26.772 1.00 67.81 423 THR A C 1
ATOM 3315 O O . THR A 1 423 ? 8.311 -4.713 -27.142 1.00 67.81 423 THR A O 1
ATOM 3318 N N . CYS A 1 424 ? 6.730 -3.973 -25.716 1.00 72.69 424 CYS A N 1
ATOM 3319 C CA . CYS A 1 424 ? 6.656 -5.174 -24.879 1.00 72.69 424 CYS A CA 1
ATOM 3320 C C . CYS A 1 424 ? 5.274 -5.826 -25.000 1.00 72.69 424 CYS A C 1
ATOM 3322 O O . CYS A 1 424 ? 4.280 -5.139 -25.224 1.00 72.69 424 CYS A O 1
ATOM 3324 N N . CYS A 1 425 ? 5.176 -7.133 -24.789 1.00 78.00 425 CYS A N 1
ATOM 3325 C CA . CYS A 1 425 ? 3.905 -7.833 -24.602 1.00 78.00 425 CYS A CA 1
ATOM 3326 C C . CYS A 1 425 ? 3.538 -7.857 -23.115 1.00 78.00 425 CYS A C 1
ATOM 3328 O O . CYS A 1 425 ? 4.410 -7.947 -22.245 1.00 78.00 425 CYS A O 1
ATOM 3330 N N . ALA A 1 426 ? 2.246 -7.749 -22.792 1.00 76.06 426 ALA A N 1
ATOM 3331 C CA . ALA A 1 426 ? 1.807 -7.929 -21.410 1.00 76.06 426 ALA A CA 1
ATOM 3332 C C . ALA A 1 426 ? 2.031 -9.388 -21.005 1.00 76.06 426 ALA A C 1
ATOM 3334 O O . ALA A 1 426 ? 1.739 -10.287 -21.787 1.00 76.06 426 ALA A O 1
ATOM 3335 N N . VAL A 1 427 ? 2.496 -9.624 -19.778 1.00 70.56 427 VAL A N 1
ATOM 3336 C CA . VAL A 1 427 ? 2.694 -10.978 -19.229 1.00 70.56 427 VAL A CA 1
ATOM 3337 C C . VAL A 1 427 ? 1.439 -11.830 -19.411 1.00 70.56 427 VAL A C 1
ATOM 3339 O O . VAL A 1 427 ? 1.505 -12.907 -19.982 1.00 70.56 427 VAL A O 1
ATOM 3342 N N . LYS A 1 428 ? 0.265 -11.284 -19.062 1.00 72.06 428 LYS A N 1
ATOM 3343 C CA . LYS A 1 428 ? -1.030 -11.942 -19.284 1.00 72.06 428 LYS A CA 1
ATOM 3344 C C . LYS A 1 428 ? -1.229 -12.386 -20.739 1.00 72.06 428 LYS A C 1
ATOM 3346 O O . LYS A 1 428 ? -1.787 -13.446 -20.978 1.00 72.06 428 LYS A O 1
ATOM 3351 N N . THR A 1 429 ? -0.789 -11.585 -21.709 1.00 79.38 429 THR A N 1
ATOM 3352 C CA . THR A 1 429 ? -0.872 -11.922 -23.137 1.00 79.38 429 THR A CA 1
ATOM 3353 C C . THR A 1 429 ? 0.080 -13.057 -23.506 1.00 79.38 429 THR A C 1
ATOM 3355 O O . THR A 1 429 ? -0.293 -13.906 -24.308 1.00 79.38 429 THR A O 1
ATOM 3358 N N . LEU A 1 430 ? 1.277 -13.091 -22.919 1.00 79.88 430 LEU A N 1
ATOM 3359 C CA . LEU A 1 430 ? 2.262 -14.150 -23.148 1.00 79.88 430 LEU A CA 1
ATOM 3360 C C . LEU A 1 430 ? 1.835 -15.473 -22.508 1.00 79.88 430 LEU A C 1
ATOM 3362 O O . LEU A 1 430 ? 1.960 -16.501 -23.164 1.00 79.88 430 LEU A O 1
ATOM 3366 N N . GLU A 1 431 ? 1.262 -15.449 -21.301 1.00 78.00 431 GLU A N 1
ATOM 3367 C CA . GLU A 1 431 ? 0.692 -16.643 -20.660 1.00 78.00 431 GLU A CA 1
ATOM 3368 C C . GLU A 1 431 ? -0.510 -17.176 -21.433 1.00 78.00 431 GLU A C 1
ATOM 3370 O O . GLU A 1 431 ? -0.568 -18.354 -21.757 1.00 78.00 431 GLU A O 1
ATOM 3375 N N . GLN A 1 432 ? -1.441 -16.302 -21.826 1.00 80.00 432 GLN A N 1
ATOM 3376 C CA . GLN A 1 432 ? -2.561 -16.708 -22.678 1.00 80.00 432 GLN A CA 1
ATOM 3377 C C . GLN A 1 432 ? -2.071 -17.330 -23.987 1.00 80.00 432 GLN A C 1
ATOM 3379 O O . GLN A 1 432 ? -2.636 -18.315 -24.457 1.00 80.00 432 GLN A O 1
ATOM 3384 N N . PHE A 1 433 ? -1.015 -16.769 -24.578 1.00 83.50 433 PHE A N 1
ATOM 3385 C CA . PHE A 1 433 ? -0.420 -17.332 -25.780 1.00 83.50 433 PHE A CA 1
ATOM 3386 C C . PHE A 1 433 ? 0.289 -18.664 -25.506 1.00 83.50 433 PHE A C 1
ATOM 3388 O O . PHE A 1 433 ? 0.164 -19.578 -26.313 1.00 83.50 433 PHE A O 1
ATOM 3395 N N . ARG A 1 434 ? 0.935 -18.823 -24.347 1.00 82.12 434 ARG A N 1
ATOM 3396 C CA . ARG A 1 434 ? 1.527 -20.086 -23.892 1.00 82.12 434 ARG A CA 1
ATOM 3397 C C . ARG A 1 434 ? 0.484 -21.189 -23.750 1.00 82.12 434 ARG A C 1
ATOM 3399 O O . ARG A 1 434 ? 0.725 -22.297 -24.215 1.00 82.12 434 ARG A O 1
ATOM 3406 N N . THR A 1 435 ? -0.670 -20.896 -23.149 1.00 82.25 435 THR A N 1
ATOM 3407 C CA . THR A 1 435 ? -1.780 -21.854 -23.030 1.00 82.25 435 THR A CA 1
ATOM 3408 C C . THR A 1 435 ? -2.277 -22.283 -24.409 1.00 82.25 435 THR A C 1
ATOM 3410 O O . THR A 1 435 ? -2.462 -23.471 -24.648 1.00 82.25 435 THR A O 1
ATOM 3413 N N . VAL A 1 436 ? -2.409 -21.338 -25.349 1.00 84.44 436 VAL A N 1
ATOM 3414 C CA . VAL A 1 436 ? -2.780 -21.643 -26.744 1.00 84.44 436 VAL A CA 1
ATOM 3415 C C . VAL A 1 436 ? -1.727 -22.520 -27.421 1.00 84.44 436 VAL A C 1
ATOM 3417 O O . VAL A 1 436 ? -2.072 -23.518 -28.046 1.00 84.44 436 VAL A O 1
ATOM 3420 N N . VAL A 1 437 ? -0.443 -22.182 -27.284 1.00 84.50 437 VAL A N 1
ATOM 3421 C CA . VAL A 1 437 ? 0.659 -23.002 -27.803 1.00 84.50 437 VAL A CA 1
ATOM 3422 C C . VAL A 1 437 ? 0.601 -24.407 -27.202 1.00 84.50 437 VAL A C 1
ATOM 3424 O O . VAL A 1 437 ? 0.651 -25.370 -27.952 1.00 84.50 437 VAL A O 1
ATOM 3427 N N . SER A 1 438 ? 0.403 -24.531 -25.889 1.00 84.19 438 SER A N 1
ATOM 3428 C CA . SER A 1 438 ? 0.339 -25.823 -25.192 1.00 84.19 438 SER A CA 1
ATOM 3429 C C . SER A 1 438 ? -0.828 -26.683 -25.682 1.00 84.19 438 SER A C 1
ATOM 3431 O O . SER A 1 438 ? -0.629 -27.857 -25.958 1.00 84.19 438 SER A O 1
ATOM 3433 N N . SER A 1 439 ? -2.011 -26.094 -25.905 1.00 85.12 439 SER A N 1
ATOM 3434 C CA . SER A 1 439 ? -3.163 -26.824 -26.466 1.00 85.12 439 SER A CA 1
ATOM 3435 C C . SER A 1 439 ? -2.931 -27.351 -27.888 1.00 85.12 439 SER A C 1
ATOM 3437 O O . SER A 1 439 ? -3.562 -28.311 -28.305 1.00 85.12 439 SER A O 1
ATOM 3439 N N . HIS A 1 440 ? -2.014 -26.738 -28.641 1.00 85.62 440 HIS A N 1
ATOM 3440 C CA . HIS A 1 440 ? -1.613 -27.202 -29.969 1.00 85.62 440 HIS A CA 1
ATOM 3441 C C . HIS A 1 440 ? -0.467 -28.227 -29.931 1.00 85.62 440 HIS A C 1
ATOM 3443 O O . HIS A 1 440 ? -0.048 -28.692 -30.989 1.00 85.62 440 HIS A O 1
ATOM 3449 N N . LEU A 1 441 ? 0.095 -28.524 -28.761 1.00 85.44 441 LEU A N 1
ATOM 3450 C CA . LEU A 1 441 ? 1.171 -29.502 -28.589 1.00 85.44 441 LEU A CA 1
ATOM 3451 C C . LEU A 1 441 ? 0.685 -30.801 -27.959 1.00 85.44 441 LEU A C 1
ATOM 3453 O O . LEU A 1 441 ? 1.493 -31.708 -27.779 1.00 85.44 441 LEU A O 1
ATOM 3457 N N . ASP A 1 442 ? -0.604 -30.899 -27.640 1.00 84.31 442 ASP A N 1
ATOM 3458 C CA . ASP A 1 442 ? -1.176 -32.107 -27.064 1.00 84.31 442 ASP A CA 1
ATOM 3459 C C . ASP A 1 442 ? -0.953 -33.313 -27.990 1.00 84.31 442 ASP A C 1
ATOM 3461 O O . ASP A 1 442 ? -0.856 -33.144 -29.214 1.00 84.31 442 ASP A O 1
ATOM 3465 N N . LEU A 1 443 ? -0.806 -34.508 -27.414 1.00 75.75 443 LEU A N 1
ATOM 3466 C CA . LEU A 1 443 ? -0.475 -35.744 -28.146 1.00 75.75 443 LEU A CA 1
ATOM 3467 C C . LEU A 1 443 ? -1.496 -36.062 -29.235 1.00 75.75 443 LEU A C 1
ATOM 3469 O O . LEU A 1 443 ? -1.120 -36.466 -30.328 1.00 75.75 443 LEU A O 1
ATOM 3473 N N . GLU A 1 444 ? -2.760 -35.763 -28.967 1.00 79.00 444 GLU A N 1
ATOM 3474 C CA . GLU A 1 444 ? -3.873 -35.996 -29.888 1.00 79.00 444 GLU A CA 1
ATOM 3475 C C . GLU A 1 444 ? -4.001 -34.910 -30.970 1.00 79.00 444 GLU A C 1
ATOM 3477 O O . GLU A 1 444 ? -4.807 -35.022 -31.892 1.00 79.00 444 GLU A O 1
ATOM 3482 N N . SER A 1 445 ? -3.220 -33.828 -30.880 1.00 76.06 445 SER A N 1
ATOM 3483 C CA . SER A 1 445 ? -3.328 -32.711 -31.814 1.00 76.06 445 SER A CA 1
ATOM 3484 C C . SER A 1 445 ? -2.399 -32.882 -33.025 1.00 76.06 445 SER A C 1
ATOM 3486 O O . SER A 1 445 ? -1.188 -32.673 -32.943 1.00 76.06 445 SER A O 1
ATOM 3488 N N . GLU A 1 446 ? -2.962 -33.136 -34.211 1.00 81.00 446 GLU A N 1
ATOM 3489 C CA . GLU A 1 446 ? -2.246 -33.050 -35.502 1.00 81.00 446 GLU A CA 1
ATOM 3490 C C . GLU A 1 446 ? -2.018 -31.590 -35.938 1.00 81.00 446 GLU A C 1
ATOM 3492 O O . GLU A 1 446 ? -2.262 -31.165 -37.072 1.00 81.00 446 GLU A O 1
ATOM 3497 N N . SER A 1 447 ? -1.600 -30.737 -35.004 1.00 86.75 447 SER A N 1
ATOM 3498 C CA . SER A 1 447 ? -1.458 -29.322 -35.297 1.00 86.75 447 SER A CA 1
ATOM 3499 C C . SER A 1 447 ? -0.223 -29.072 -36.170 1.00 86.75 447 SER A C 1
ATOM 3501 O O . SER A 1 447 ? 0.869 -29.612 -35.956 1.00 86.75 447 SER A O 1
ATOM 3503 N N . LYS A 1 448 ? -0.352 -28.139 -37.124 1.00 87.81 448 LYS A N 1
ATOM 3504 C CA . LYS A 1 448 ? 0.797 -27.639 -37.895 1.00 87.81 448 LYS A CA 1
ATOM 3505 C C . LYS A 1 448 ? 1.914 -27.147 -36.968 1.00 87.81 448 LYS A C 1
ATOM 3507 O O . LYS A 1 448 ? 3.085 -27.299 -37.299 1.00 87.81 448 LYS A O 1
ATOM 3512 N N . LEU A 1 449 ? 1.565 -26.590 -35.806 1.00 87.44 449 LEU A N 1
ATOM 3513 C CA . LEU A 1 449 ? 2.536 -26.140 -34.818 1.00 87.44 449 LEU A CA 1
ATOM 3514 C C . LEU A 1 449 ? 3.381 -27.303 -34.277 1.00 87.44 449 LEU A C 1
ATOM 3516 O O . LEU A 1 449 ? 4.605 -27.208 -34.330 1.00 87.44 449 LEU A O 1
ATOM 3520 N N . ARG A 1 450 ? 2.747 -28.393 -33.824 1.00 88.12 450 ARG A N 1
ATOM 3521 C CA . ARG A 1 450 ? 3.432 -29.600 -33.337 1.00 88.12 450 ARG A CA 1
ATOM 3522 C C . ARG A 1 450 ? 4.370 -30.146 -34.407 1.00 88.12 450 ARG A C 1
ATOM 3524 O O . ARG A 1 450 ? 5.553 -30.316 -34.135 1.00 88.12 450 ARG A O 1
ATOM 3531 N N . SER A 1 451 ? 3.888 -30.287 -35.645 1.00 86.50 451 SER A N 1
ATOM 3532 C CA . SER A 1 451 ? 4.714 -30.773 -36.760 1.00 86.50 451 SER A CA 1
ATOM 3533 C C . SER A 1 451 ? 5.943 -29.895 -37.026 1.00 86.50 451 SER A C 1
ATOM 3535 O O . SER A 1 451 ? 7.019 -30.415 -37.292 1.00 86.50 451 SER A O 1
ATOM 3537 N N . VAL A 1 452 ? 5.821 -28.565 -36.919 1.00 86.44 452 VAL A N 1
ATOM 3538 C CA . VAL A 1 452 ? 6.938 -27.632 -37.133 1.00 86.44 452 VAL A CA 1
ATOM 3539 C C . VAL A 1 452 ? 7.933 -27.684 -35.979 1.00 86.44 452 VAL A C 1
ATOM 3541 O O . VAL A 1 452 ? 9.134 -27.625 -36.225 1.00 86.44 452 VAL A O 1
ATOM 3544 N N . VAL A 1 453 ? 7.456 -27.790 -34.736 1.00 85.12 453 VAL A N 1
ATOM 3545 C CA . VAL A 1 453 ? 8.318 -27.903 -33.552 1.00 85.12 453 VAL A CA 1
ATOM 3546 C C . VAL A 1 453 ? 9.076 -29.229 -33.571 1.00 85.12 453 VAL A C 1
ATOM 3548 O O . VAL A 1 453 ? 10.296 -29.213 -33.451 1.00 85.12 453 VAL A O 1
ATOM 3551 N N . VAL A 1 454 ? 8.380 -30.347 -33.802 1.00 85.38 454 VAL A N 1
ATOM 3552 C CA . VAL A 1 454 ? 8.987 -31.684 -33.890 1.00 85.38 454 VAL A CA 1
ATOM 3553 C C . VAL A 1 454 ? 9.931 -31.767 -35.087 1.00 85.38 454 VAL A C 1
ATOM 3555 O O . VAL A 1 454 ? 11.069 -32.180 -34.928 1.00 85.38 454 VAL A O 1
ATOM 3558 N N . ARG A 1 455 ? 9.538 -31.275 -36.270 1.00 83.94 455 ARG A N 1
ATOM 3559 C CA . ARG A 1 455 ? 10.433 -31.247 -37.437 1.00 83.94 455 ARG A CA 1
ATOM 3560 C C . ARG A 1 455 ? 11.671 -30.397 -37.182 1.00 83.94 455 ARG A C 1
ATOM 3562 O O . ARG A 1 455 ? 12.763 -30.861 -37.458 1.00 83.94 455 ARG A O 1
ATOM 3569 N N . ALA A 1 456 ? 11.531 -29.195 -36.619 1.00 79.88 456 ALA A N 1
ATOM 3570 C CA . ALA A 1 456 ? 12.683 -28.357 -36.273 1.00 79.88 456 ALA A CA 1
ATOM 3571 C C . ALA A 1 456 ? 13.620 -29.029 -35.254 1.00 79.88 456 ALA A C 1
ATOM 3573 O O . ALA A 1 456 ? 14.814 -28.745 -35.247 1.00 79.88 456 ALA A O 1
ATOM 3574 N N . ALA A 1 457 ? 13.071 -29.910 -34.420 1.00 75.00 457 ALA A N 1
ATOM 3575 C CA . ALA A 1 457 ? 13.803 -30.747 -33.487 1.00 75.00 457 ALA A CA 1
ATOM 3576 C C . ALA A 1 457 ? 14.350 -32.051 -34.097 1.00 75.00 457 ALA A C 1
ATOM 3578 O O . ALA A 1 457 ? 15.143 -32.699 -33.443 1.00 75.00 457 ALA A O 1
ATOM 3579 N N . VAL A 1 458 ? 13.970 -32.456 -35.309 1.00 75.75 458 VAL A N 1
ATOM 3580 C CA . VAL A 1 458 ? 14.478 -33.687 -35.949 1.00 75.75 458 VAL A CA 1
ATOM 3581 C C . VAL A 1 458 ? 15.428 -33.350 -37.099 1.00 75.75 458 VAL A C 1
ATOM 3583 O O . VAL A 1 458 ? 16.519 -33.896 -37.195 1.00 75.75 458 VAL A O 1
ATOM 3586 N N . THR A 1 459 ? 15.076 -32.391 -37.958 1.00 69.94 459 THR A N 1
ATOM 3587 C CA . THR A 1 459 ? 15.808 -32.079 -39.196 1.00 69.94 459 THR A CA 1
ATOM 3588 C C . THR A 1 459 ? 16.990 -31.134 -38.969 1.00 69.94 459 THR A C 1
ATOM 3590 O O . THR A 1 459 ? 17.151 -30.159 -39.700 1.00 69.94 459 THR A O 1
ATOM 3593 N N . GLY A 1 460 ? 17.823 -31.386 -37.958 1.00 55.47 460 GLY A N 1
ATOM 3594 C CA . GLY A 1 460 ? 18.979 -30.556 -37.586 1.00 55.47 460 GLY A CA 1
ATOM 3595 C C . GLY A 1 460 ? 20.074 -30.384 -38.657 1.00 55.47 460 GLY A C 1
ATOM 3596 O O . GLY A 1 460 ? 21.129 -29.841 -38.339 1.00 55.47 460 GLY A O 1
ATOM 3597 N N . SER A 1 461 ? 19.851 -30.798 -39.907 1.00 41.94 461 SER A N 1
ATOM 3598 C CA . SER A 1 461 ? 20.791 -30.721 -41.025 1.00 41.94 461 SER A CA 1
ATOM 3599 C C . SER A 1 461 ? 20.065 -30.400 -42.337 1.00 41.94 461 SER A C 1
ATOM 3601 O O . SER A 1 461 ? 19.515 -31.284 -42.981 1.00 41.94 461 SER A O 1
ATOM 3603 N N . MET A 1 462 ? 20.067 -29.127 -42.739 1.00 36.84 462 MET A N 1
ATOM 3604 C CA . MET A 1 462 ? 20.221 -28.744 -44.146 1.00 36.84 462 MET A CA 1
ATOM 3605 C C . MET A 1 462 ? 21.016 -27.442 -44.176 1.00 36.84 462 MET A C 1
ATOM 3607 O O . MET A 1 462 ? 20.555 -26.399 -43.706 1.00 36.84 462 MET A O 1
ATOM 3611 N N . THR A 1 463 ? 22.247 -27.517 -44.671 1.00 40.69 463 THR A N 1
ATOM 3612 C CA . THR A 1 463 ? 23.022 -26.334 -45.036 1.00 40.69 463 THR A CA 1
ATOM 3613 C C . THR A 1 463 ? 22.289 -25.614 -46.180 1.00 40.69 463 THR A C 1
ATOM 3615 O O . THR A 1 463 ? 21.790 -26.277 -47.089 1.00 40.69 463 THR A O 1
ATOM 3618 N N . PRO A 1 464 ? 22.181 -24.272 -46.176 1.00 39.62 464 PRO A N 1
ATOM 3619 C CA . PRO A 1 464 ? 21.424 -23.528 -47.193 1.00 39.62 464 PRO A CA 1
ATOM 3620 C C . PRO A 1 464 ? 21.984 -23.598 -48.626 1.00 39.62 464 PRO A C 1
ATOM 3622 O O . PRO A 1 464 ? 21.435 -22.946 -49.508 1.00 39.62 464 PRO A O 1
ATOM 3625 N N . ASP A 1 465 ? 23.063 -24.346 -48.862 1.00 39.69 465 ASP A N 1
ATOM 3626 C CA . ASP A 1 465 ? 23.825 -24.333 -50.116 1.00 39.69 465 ASP A CA 1
ATOM 3627 C C . ASP A 1 465 ? 23.323 -25.319 -51.185 1.00 39.69 465 ASP A C 1
ATOM 3629 O O . ASP A 1 465 ? 23.865 -25.345 -52.285 1.00 39.69 465 ASP A O 1
ATOM 3633 N N . GLN A 1 466 ? 22.288 -26.127 -50.914 1.00 38.12 466 GLN A N 1
ATOM 3634 C CA . GLN A 1 466 ? 21.862 -27.194 -51.840 1.00 38.12 466 GLN A CA 1
ATOM 3635 C C . GLN A 1 466 ? 20.504 -26.995 -52.535 1.00 38.12 466 GLN A C 1
ATOM 3637 O O . GLN A 1 466 ? 20.104 -27.851 -53.317 1.00 38.12 466 GLN A O 1
ATOM 3642 N N . THR A 1 467 ? 19.793 -25.882 -52.328 1.00 37.78 467 THR A N 1
ATOM 3643 C CA . THR A 1 467 ? 18.463 -25.676 -52.951 1.00 37.78 467 THR A CA 1
ATOM 3644 C C . THR A 1 467 ? 18.437 -24.923 -54.287 1.00 37.78 467 THR A C 1
ATOM 3646 O O . THR A 1 467 ? 17.349 -24.749 -54.823 1.00 37.78 467 THR A O 1
ATOM 3649 N N . ASP A 1 468 ? 19.579 -24.530 -54.865 1.00 37.06 468 ASP A N 1
ATOM 3650 C CA . ASP A 1 468 ? 19.612 -23.740 -56.117 1.00 37.06 468 ASP A CA 1
ATOM 3651 C C . ASP A 1 468 ? 20.223 -24.465 -57.337 1.00 37.06 468 ASP A C 1
ATOM 3653 O O . ASP A 1 468 ? 20.527 -23.833 -58.348 1.00 37.06 468 ASP A O 1
ATOM 3657 N N . ALA A 1 469 ? 20.351 -25.795 -57.308 1.00 42.12 469 ALA A N 1
ATOM 3658 C CA . ALA A 1 469 ? 20.708 -26.571 -58.498 1.00 42.12 469 ALA A CA 1
ATOM 3659 C C . ALA A 1 469 ? 19.534 -27.459 -58.932 1.00 42.12 469 ALA A C 1
ATOM 3661 O O . ALA A 1 469 ? 19.079 -28.297 -58.161 1.00 42.12 469 ALA A O 1
ATOM 3662 N N . SER A 1 470 ? 19.109 -27.298 -60.191 1.00 44.59 470 SER A N 1
ATOM 3663 C CA . SER A 1 470 ? 18.131 -28.099 -60.958 1.00 44.59 470 SER A CA 1
ATOM 3664 C C . SER A 1 470 ? 16.652 -27.665 -60.947 1.00 44.59 470 SER A C 1
ATOM 3666 O O . SER A 1 470 ? 15.779 -28.346 -60.425 1.00 44.59 470 SER A O 1
ATOM 3668 N N . VAL A 1 471 ? 16.348 -26.580 -61.674 1.00 39.25 471 VAL A N 1
ATOM 3669 C CA . VAL A 1 471 ? 15.133 -26.506 -62.515 1.00 39.25 471 VAL A CA 1
ATOM 3670 C C . VAL A 1 471 ? 15.507 -25.821 -63.836 1.00 39.25 471 VAL A C 1
ATOM 3672 O O . VAL A 1 471 ? 15.363 -24.611 -63.997 1.00 39.25 471 VAL A O 1
ATOM 3675 N N . GLU A 1 472 ? 16.030 -26.601 -64.782 1.00 41.62 472 GLU A N 1
ATOM 3676 C CA . GLU A 1 472 ? 16.056 -26.237 -66.202 1.00 41.62 472 GLU A CA 1
ATOM 3677 C C . GLU A 1 472 ? 14.754 -26.709 -66.860 1.00 41.62 472 GLU A C 1
ATOM 3679 O O . GLU A 1 472 ? 14.356 -27.860 -66.697 1.00 41.62 472 GLU A O 1
ATOM 3684 N N . GLY A 1 473 ? 14.116 -25.823 -67.631 1.00 43.09 473 GLY A N 1
ATOM 3685 C CA . GLY A 1 473 ? 13.137 -26.208 -68.651 1.00 43.09 473 GLY A CA 1
ATOM 3686 C C . GLY A 1 473 ? 11.723 -25.646 -68.486 1.00 43.09 473 GLY A C 1
ATOM 3687 O O . GLY A 1 473 ? 10.834 -26.339 -68.009 1.00 43.09 473 GLY A O 1
ATOM 3688 N N . SER A 1 474 ? 11.473 -24.428 -68.989 1.00 30.75 474 SER A N 1
ATOM 3689 C CA . SER A 1 474 ? 10.244 -24.130 -69.754 1.00 30.75 474 SER A CA 1
ATOM 3690 C C . SER A 1 474 ? 10.389 -22.819 -70.562 1.00 30.75 474 SER A C 1
ATOM 3692 O O . SER A 1 474 ? 11.151 -21.939 -70.147 1.00 30.75 474 SER A O 1
ATOM 3694 N N . PRO A 1 475 ? 9.713 -22.686 -71.720 1.00 44.81 475 PRO A N 1
ATOM 3695 C CA . PRO A 1 475 ? 10.059 -21.728 -72.768 1.00 44.81 475 PRO A CA 1
ATOM 3696 C C . PRO A 1 475 ? 9.508 -20.312 -72.534 1.00 44.81 475 PRO A C 1
ATOM 3698 O O . PRO A 1 475 ? 8.435 -20.108 -71.968 1.00 44.81 475 PRO A O 1
ATOM 3701 N N . ARG A 1 476 ? 10.263 -19.322 -73.026 1.00 38.06 476 ARG A N 1
ATOM 3702 C CA . ARG A 1 476 ? 9.886 -17.901 -73.089 1.00 38.06 476 ARG A CA 1
ATOM 3703 C C . ARG A 1 476 ? 8.799 -17.671 -74.149 1.00 38.06 476 ARG A C 1
ATOM 3705 O O . ARG A 1 476 ? 8.947 -18.200 -75.248 1.00 38.06 476 ARG A O 1
ATOM 3712 N N . PRO A 1 477 ? 7.815 -16.789 -73.903 1.00 40.50 477 PRO A N 1
ATOM 3713 C CA . PRO A 1 477 ? 7.142 -16.071 -74.968 1.00 40.50 477 PRO A CA 1
ATOM 3714 C C . PRO A 1 477 ? 7.721 -14.658 -75.103 1.00 40.50 477 PRO A C 1
ATOM 3716 O O . PRO A 1 477 ? 7.850 -13.909 -74.130 1.00 40.50 477 PRO A O 1
ATOM 3719 N N . ASP A 1 478 ? 8.057 -14.317 -76.341 1.00 46.12 478 ASP A N 1
ATOM 3720 C CA . ASP A 1 478 ? 8.339 -12.964 -76.793 1.00 46.12 478 ASP A CA 1
ATOM 3721 C C . ASP A 1 478 ? 7.108 -12.063 -76.641 1.00 46.12 478 ASP A C 1
ATOM 3723 O O . ASP A 1 478 ? 5.985 -12.443 -76.972 1.00 46.12 478 ASP A O 1
ATOM 3727 N N . SER A 1 479 ? 7.317 -10.836 -76.172 1.00 37.94 479 SER A N 1
ATOM 3728 C CA . SER A 1 479 ? 6.692 -9.630 -76.737 1.00 37.94 479 SER A CA 1
ATOM 3729 C C . SER A 1 479 ? 7.178 -8.393 -75.987 1.00 37.94 479 SER A C 1
ATOM 3731 O O . SER A 1 479 ? 7.237 -8.334 -74.757 1.00 37.94 479 SER A O 1
ATOM 3733 N N . GLY A 1 480 ? 7.606 -7.409 -76.772 1.00 43.44 480 GLY A N 1
ATOM 3734 C CA . GLY A 1 480 ? 8.225 -6.189 -76.296 1.00 43.44 480 GLY A CA 1
ATOM 3735 C C . GLY A 1 480 ? 7.246 -5.218 -75.646 1.00 43.44 480 GLY A C 1
ATOM 3736 O O . GLY A 1 480 ? 6.112 -5.044 -76.074 1.00 43.44 480 GLY A O 1
ATOM 3737 N N . HIS A 1 481 ? 7.760 -4.496 -74.656 1.00 40.25 481 HIS A N 1
ATOM 3738 C CA . HIS A 1 481 ? 7.430 -3.091 -74.468 1.00 40.25 481 HIS A CA 1
ATOM 3739 C C . HIS A 1 481 ? 8.623 -2.406 -73.799 1.00 40.25 481 HIS A C 1
ATOM 3741 O O . HIS A 1 481 ? 8.967 -2.679 -72.647 1.00 40.25 481 HIS A O 1
ATOM 3747 N N . LEU A 1 482 ? 9.282 -1.530 -74.557 1.00 43.28 482 LEU A N 1
ATOM 3748 C CA . LEU A 1 482 ? 10.384 -0.692 -74.097 1.00 43.28 482 LEU A CA 1
ATOM 3749 C C . LEU A 1 482 ? 9.886 0.236 -72.981 1.00 43.28 482 LEU A C 1
ATOM 3751 O O . LEU A 1 482 ? 9.173 1.206 -73.229 1.00 43.28 482 LEU A O 1
ATOM 3755 N N . SER A 1 483 ? 10.273 -0.050 -71.738 1.00 46.75 483 SER A N 1
ATOM 3756 C CA . SER A 1 483 ? 10.158 0.904 -70.634 1.00 46.75 483 SER A CA 1
ATOM 3757 C C . SER A 1 483 ? 11.513 1.566 -70.383 1.00 46.75 483 SER A C 1
ATOM 3759 O O . SER A 1 483 ? 12.510 0.868 -70.210 1.00 46.75 483 SER A O 1
ATOM 3761 N N . SER A 1 484 ? 11.516 2.901 -70.344 1.00 53.47 484 SER A N 1
ATOM 3762 C CA . SER A 1 484 ? 12.677 3.785 -70.152 1.00 53.47 484 SER A CA 1
ATOM 3763 C C . SER A 1 484 ? 13.723 3.273 -69.130 1.00 53.47 484 SER A C 1
ATOM 3765 O O . SER A 1 484 ? 13.339 2.857 -68.024 1.00 53.47 484 SER A O 1
ATOM 3767 N N . PRO A 1 485 ? 15.039 3.389 -69.430 1.00 49.09 485 PRO A N 1
ATOM 3768 C CA . PRO A 1 485 ? 16.150 2.960 -68.565 1.00 49.09 485 PRO A CA 1
ATOM 3769 C C . PRO A 1 485 ? 16.074 3.489 -67.122 1.00 49.09 485 PRO A C 1
ATOM 3771 O O . PRO A 1 485 ? 16.474 2.809 -66.174 1.00 49.09 485 PRO A O 1
ATOM 3774 N N . ALA A 1 486 ? 15.468 4.664 -66.917 1.00 49.69 486 ALA A N 1
ATOM 3775 C CA . ALA A 1 486 ? 15.323 5.287 -65.602 1.00 49.69 486 ALA A CA 1
ATOM 3776 C C . ALA A 1 486 ? 14.345 4.538 -64.669 1.00 49.69 486 ALA A C 1
ATOM 3778 O O . ALA A 1 486 ? 14.521 4.519 -63.444 1.00 49.69 486 ALA A O 1
ATOM 3779 N N . ARG A 1 487 ? 13.323 3.866 -65.223 1.00 50.59 487 ARG A N 1
ATOM 3780 C CA . ARG A 1 487 ? 12.382 3.039 -64.445 1.00 50.59 487 ARG A CA 1
ATOM 3781 C C . ARG A 1 487 ? 12.991 1.689 -64.075 1.00 50.59 487 ARG A C 1
ATOM 3783 O O . ARG A 1 487 ? 12.732 1.201 -62.972 1.00 50.59 487 ARG A O 1
ATOM 3790 N N . LEU A 1 488 ? 13.837 1.126 -64.938 1.00 49.22 488 LEU A N 1
ATOM 3791 C CA . LEU A 1 488 ? 14.561 -0.113 -64.656 1.00 49.22 488 LEU A CA 1
ATOM 3792 C C . LEU A 1 488 ? 15.633 0.113 -63.581 1.00 49.22 488 LEU A C 1
ATOM 3794 O O . LEU A 1 488 ? 15.679 -0.644 -62.617 1.00 49.22 488 LEU A O 1
ATOM 3798 N N . ALA A 1 489 ? 16.378 1.223 -63.639 1.00 51.41 489 ALA A N 1
ATOM 3799 C CA . ALA A 1 489 ? 17.352 1.590 -62.609 1.00 51.41 489 ALA A CA 1
ATOM 3800 C C . ALA A 1 489 ? 16.703 1.816 -61.226 1.00 51.41 489 ALA A C 1
ATOM 3802 O O . ALA A 1 489 ? 17.211 1.325 -60.219 1.00 51.41 489 ALA A O 1
ATOM 3803 N N . ARG A 1 490 ? 15.523 2.459 -61.144 1.00 53.00 490 ARG A N 1
ATOM 3804 C CA . ARG A 1 490 ? 14.770 2.586 -59.872 1.00 53.00 490 ARG A CA 1
ATOM 3805 C C . ARG A 1 490 ? 14.194 1.260 -59.368 1.00 53.00 490 ARG A C 1
ATOM 3807 O O . ARG A 1 490 ? 14.111 1.067 -58.154 1.00 53.00 490 ARG A O 1
ATOM 3814 N N . LYS A 1 491 ? 13.794 0.343 -60.257 1.00 52.56 491 LYS A N 1
ATOM 3815 C CA . LYS A 1 491 ? 13.237 -0.973 -59.888 1.00 52.56 491 LYS A CA 1
ATOM 3816 C C . LYS A 1 491 ? 14.331 -1.964 -59.482 1.00 52.56 491 LYS A C 1
ATOM 3818 O O . LYS A 1 491 ? 14.126 -2.722 -58.537 1.00 52.56 491 LYS A O 1
ATOM 3823 N N . VAL A 1 492 ? 15.499 -1.891 -60.121 1.00 50.44 492 VAL A N 1
ATOM 3824 C CA . VAL A 1 492 ? 16.709 -2.628 -59.743 1.00 50.44 492 VAL A CA 1
ATOM 3825 C C . VAL A 1 492 ? 17.242 -2.092 -58.417 1.00 50.44 492 VAL A C 1
ATOM 3827 O O . VAL A 1 492 ? 17.352 -2.884 -57.494 1.00 50.44 492 VAL A O 1
ATOM 3830 N N . ARG A 1 493 ? 17.387 -0.769 -58.227 1.00 45.88 493 ARG A N 1
ATOM 3831 C CA . ARG A 1 493 ? 17.831 -0.169 -56.946 1.00 45.88 493 ARG A CA 1
ATOM 3832 C C . ARG A 1 493 ? 16.857 -0.430 -55.783 1.00 45.88 493 ARG A C 1
ATOM 3834 O O . ARG A 1 493 ? 17.294 -0.623 -54.652 1.00 45.88 493 ARG A O 1
ATOM 3841 N N . ARG A 1 494 ? 15.540 -0.528 -56.040 1.00 47.16 494 ARG A N 1
ATOM 3842 C CA . ARG A 1 494 ? 14.546 -0.989 -55.042 1.00 47.16 494 ARG A CA 1
ATOM 3843 C C . ARG A 1 494 ? 14.594 -2.498 -54.778 1.00 47.16 494 ARG A C 1
ATOM 3845 O O . ARG A 1 494 ? 14.229 -2.905 -53.679 1.00 47.16 494 ARG A O 1
ATOM 3852 N N . ARG A 1 495 ? 15.040 -3.328 -55.728 1.00 41.69 495 ARG A N 1
ATOM 3853 C CA . ARG A 1 495 ? 15.249 -4.770 -55.507 1.00 41.69 495 ARG A CA 1
ATOM 3854 C C . ARG A 1 495 ? 16.571 -5.055 -54.788 1.00 41.69 495 ARG A C 1
ATOM 3856 O O . ARG A 1 495 ? 16.538 -5.824 -53.836 1.00 41.69 495 ARG A O 1
ATOM 3863 N N . THR A 1 496 ? 17.670 -4.371 -55.114 1.00 40.72 496 THR A N 1
ATOM 3864 C CA . THR A 1 496 ? 18.960 -4.528 -54.411 1.00 40.72 496 THR A CA 1
ATOM 3865 C C . THR A 1 496 ? 18.967 -3.940 -52.997 1.00 40.72 496 THR A C 1
ATOM 3867 O O . THR A 1 496 ? 19.621 -4.501 -52.128 1.00 40.72 496 THR A O 1
ATOM 3870 N N . LEU A 1 497 ? 18.182 -2.892 -52.700 1.00 43.53 497 LEU A N 1
ATOM 3871 C CA . LEU A 1 497 ? 17.987 -2.414 -51.314 1.00 43.53 497 LEU A CA 1
ATOM 3872 C C . LEU A 1 497 ? 16.818 -3.105 -50.578 1.00 43.53 497 LEU A C 1
ATOM 3874 O O . LEU A 1 497 ? 16.782 -3.110 -49.347 1.00 43.53 497 LEU A O 1
ATOM 3878 N N . GLY A 1 498 ? 15.865 -3.698 -51.309 1.00 35.69 498 GLY A N 1
ATOM 3879 C CA . GLY A 1 498 ? 14.689 -4.393 -50.762 1.00 35.69 498 GLY A CA 1
ATOM 3880 C C . GLY A 1 498 ? 14.917 -5.873 -50.435 1.00 35.69 498 GLY A C 1
ATOM 3881 O O . GLY A 1 498 ? 14.279 -6.399 -49.525 1.00 35.69 498 GLY A O 1
ATOM 3882 N N . GLN A 1 499 ? 15.868 -6.529 -51.107 1.00 36.84 499 GLN A N 1
ATOM 3883 C CA . GLN A 1 499 ? 16.451 -7.811 -50.703 1.00 36.84 499 GLN A CA 1
ATOM 3884 C C . GLN A 1 499 ? 17.683 -7.571 -49.822 1.00 36.84 499 GLN A C 1
ATOM 3886 O O . GLN A 1 499 ? 18.758 -8.115 -50.054 1.00 36.84 499 GLN A O 1
ATOM 3891 N N . ARG A 1 500 ? 17.530 -6.831 -48.715 1.00 39.19 500 ARG A N 1
ATOM 3892 C CA . ARG A 1 500 ? 18.321 -7.229 -47.545 1.00 39.19 500 ARG A CA 1
ATOM 3893 C C . ARG A 1 500 ? 17.883 -8.660 -47.273 1.00 39.19 500 ARG A C 1
ATOM 3895 O O . ARG A 1 500 ? 16.731 -8.849 -46.869 1.00 39.19 500 ARG A O 1
ATOM 3902 N N . ARG A 1 501 ? 18.744 -9.643 -47.600 1.00 40.00 501 ARG A N 1
ATOM 3903 C CA . ARG A 1 501 ? 18.570 -11.059 -47.242 1.00 40.00 501 ARG A CA 1
ATOM 3904 C C . ARG A 1 501 ? 17.884 -11.053 -45.885 1.00 40.00 501 ARG A C 1
ATOM 3906 O O . ARG A 1 501 ? 18.359 -10.356 -44.985 1.00 40.00 501 ARG A O 1
ATOM 3913 N N . ARG A 1 502 ? 16.713 -11.690 -45.765 1.00 41.31 502 ARG A N 1
ATOM 3914 C CA . ARG A 1 502 ? 16.075 -11.888 -44.461 1.00 41.31 502 ARG A CA 1
ATOM 3915 C C . ARG A 1 502 ? 17.085 -12.700 -43.662 1.00 41.31 502 ARG A C 1
ATOM 3917 O O . ARG A 1 502 ? 17.067 -13.919 -43.748 1.00 41.31 502 ARG A O 1
ATOM 3924 N N . VAL A 1 503 ? 18.015 -12.012 -42.998 1.00 43.69 503 VAL A N 1
ATOM 3925 C CA . VAL A 1 503 ? 19.026 -12.616 -42.144 1.00 43.69 503 VAL A CA 1
ATOM 3926 C C . VAL A 1 503 ? 18.216 -13.475 -41.202 1.00 43.69 503 VAL A C 1
ATOM 3928 O O . VAL A 1 503 ? 17.293 -12.966 -40.550 1.00 43.69 503 VAL A O 1
ATOM 3931 N N . GLN A 1 504 ? 18.460 -14.781 -41.285 1.00 44.22 504 GLN A N 1
ATOM 3932 C CA . GLN A 1 504 ? 17.730 -15.782 -40.534 1.00 44.22 504 GLN A CA 1
ATOM 3933 C C . GLN A 1 504 ? 17.720 -15.301 -39.085 1.00 44.22 504 GLN A C 1
ATOM 3935 O O . GLN A 1 504 ? 18.758 -14.911 -38.548 1.00 44.22 504 GLN A O 1
ATOM 3940 N N . LEU A 1 505 ? 16.521 -15.152 -38.517 1.00 40.59 505 LEU A N 1
ATOM 3941 C CA . LEU A 1 505 ? 16.363 -14.585 -37.185 1.00 40.59 505 LEU A CA 1
ATOM 3942 C C . LEU A 1 505 ? 17.178 -15.444 -36.215 1.00 40.59 505 LEU A C 1
ATOM 3944 O O . LEU A 1 505 ? 16.824 -16.590 -35.965 1.00 40.59 505 LEU A O 1
ATOM 3948 N N . MET A 1 506 ? 18.263 -14.882 -35.693 1.00 45.16 506 MET A N 1
ATOM 3949 C CA . MET A 1 506 ? 19.144 -15.611 -34.790 1.00 45.16 506 MET A CA 1
ATOM 3950 C C . MET A 1 506 ? 18.471 -15.760 -33.420 1.00 45.16 506 MET A C 1
ATOM 3952 O O . MET A 1 506 ? 17.817 -14.803 -32.977 1.00 45.16 506 MET A O 1
ATOM 3956 N N . PRO A 1 507 ? 18.613 -16.920 -32.749 1.00 47.50 507 PRO A N 1
ATOM 3957 C CA . PRO A 1 507 ? 18.201 -17.082 -31.359 1.00 47.50 507 PRO A CA 1
ATOM 3958 C C . PRO A 1 507 ? 18.838 -16.001 -30.475 1.00 47.50 507 PRO A C 1
ATOM 3960 O O . PRO A 1 507 ? 19.870 -15.428 -30.847 1.00 47.50 507 PRO A O 1
ATOM 3963 N N . PRO A 1 508 ? 18.267 -15.695 -29.299 1.00 50.50 508 PRO A N 1
ATOM 3964 C CA . PRO A 1 508 ? 18.916 -14.810 -28.348 1.00 50.50 508 PRO A CA 1
ATOM 3965 C C . PRO A 1 508 ? 20.311 -15.335 -28.049 1.00 50.50 508 PRO A C 1
ATOM 3967 O O . PRO A 1 508 ? 20.496 -16.523 -27.794 1.00 50.50 508 PRO A O 1
ATOM 3970 N N . ARG A 1 509 ? 21.292 -14.436 -28.058 1.00 58.00 509 ARG A N 1
ATOM 3971 C CA . ARG A 1 509 ? 22.622 -14.744 -27.548 1.00 58.00 509 ARG A CA 1
ATOM 3972 C C . ARG A 1 509 ? 22.518 -14.900 -26.029 1.00 58.00 509 ARG A C 1
ATOM 3974 O O . ARG A 1 509 ? 22.596 -13.909 -25.308 1.00 58.00 509 ARG A O 1
ATOM 3981 N N . PHE A 1 510 ? 22.248 -16.110 -25.555 1.00 56.88 510 PHE A N 1
ATOM 3982 C CA . PHE A 1 510 ? 22.157 -16.388 -24.125 1.00 56.88 510 PHE A CA 1
ATOM 3983 C C . PHE A 1 510 ? 23.542 -16.267 -23.483 1.00 56.88 510 PHE A C 1
ATOM 3985 O O . PHE A 1 510 ? 24.480 -16.897 -23.961 1.00 56.88 510 PHE A O 1
ATOM 3992 N N . PHE A 1 511 ? 23.637 -15.414 -22.455 1.00 58.06 511 PHE A N 1
ATOM 3993 C CA . PHE A 1 511 ? 24.829 -15.071 -21.659 1.00 58.06 511 PHE A CA 1
ATOM 3994 C C . PHE A 1 511 ? 26.128 -15.075 -22.466 1.00 58.06 511 PHE A C 1
ATOM 3996 O O . PHE A 1 511 ? 26.994 -15.928 -22.302 1.00 58.06 511 PHE A O 1
ATOM 4003 N N . VAL A 1 512 ? 26.256 -14.089 -23.359 1.00 56.97 512 VAL A N 1
ATOM 4004 C CA . VAL A 1 512 ? 27.592 -13.675 -23.810 1.00 56.97 512 VAL A CA 1
ATOM 4005 C C . VAL A 1 512 ? 28.386 -13.268 -22.567 1.00 56.97 512 VAL A C 1
ATOM 4007 O O . VAL A 1 512 ? 27.790 -12.718 -21.636 1.00 56.97 512 VAL A O 1
ATOM 4010 N N . ALA A 1 513 ? 29.692 -13.536 -22.563 1.00 57.75 513 ALA A N 1
ATOM 4011 C CA . ALA A 1 513 ? 30.590 -13.122 -21.493 1.00 57.75 513 ALA A CA 1
ATOM 4012 C C . ALA A 1 513 ? 30.335 -11.655 -21.086 1.00 57.75 513 ALA A C 1
ATOM 4014 O O . ALA A 1 513 ? 29.970 -10.802 -21.907 1.00 57.75 513 ALA A O 1
ATOM 4015 N N . ALA A 1 514 ? 30.431 -11.391 -19.780 1.00 56.41 514 ALA A N 1
ATOM 4016 C CA . ALA A 1 514 ? 30.034 -10.126 -19.154 1.00 56.41 514 ALA A CA 1
ATOM 4017 C C . ALA A 1 514 ? 30.783 -8.893 -19.704 1.00 56.41 514 ALA A C 1
ATOM 4019 O O . ALA A 1 514 ? 30.331 -7.761 -19.527 1.00 56.41 514 ALA A O 1
ATOM 4020 N N . ASP A 1 515 ? 31.903 -9.121 -20.384 1.00 61.50 515 ASP A N 1
ATOM 4021 C CA . ASP A 1 515 ? 32.754 -8.152 -21.070 1.00 61.50 515 ASP A CA 1
ATOM 4022 C C . ASP A 1 515 ? 32.260 -7.762 -22.475 1.00 61.50 515 ASP A C 1
ATOM 4024 O O . ASP A 1 515 ? 32.832 -6.875 -23.102 1.00 61.50 515 ASP A O 1
ATOM 4028 N N . SER A 1 516 ? 31.168 -8.350 -22.976 1.00 65.44 516 SER A N 1
ATOM 4029 C CA . SER A 1 516 ? 30.646 -8.006 -24.298 1.00 65.44 516 SER A CA 1
ATOM 4030 C C . SER A 1 516 ? 30.310 -6.513 -24.413 1.00 65.44 516 SER A C 1
ATOM 4032 O O . SER A 1 516 ? 29.452 -5.989 -23.696 1.00 65.44 516 SER A O 1
ATOM 4034 N N . ILE A 1 517 ? 30.914 -5.847 -25.402 1.00 64.12 517 ILE A N 1
ATOM 4035 C CA . ILE A 1 517 ? 30.695 -4.429 -25.746 1.00 64.12 517 ILE A CA 1
ATOM 4036 C C . ILE A 1 517 ? 29.198 -4.105 -25.871 1.00 64.12 517 ILE A C 1
ATOM 4038 O O . ILE A 1 517 ? 28.715 -3.100 -25.353 1.00 64.12 517 ILE A O 1
ATOM 4042 N N . ILE A 1 518 ? 28.408 -5.009 -26.464 1.00 58.44 518 ILE A N 1
ATOM 4043 C CA . ILE A 1 518 ? 26.953 -4.837 -26.624 1.00 58.44 518 ILE A CA 1
ATOM 4044 C C . ILE A 1 518 ? 26.240 -4.743 -25.269 1.00 58.44 518 ILE A C 1
ATOM 4046 O O . ILE A 1 518 ? 25.269 -4.001 -25.122 1.00 58.44 518 ILE A O 1
ATOM 4050 N N . CYS A 1 519 ? 26.705 -5.492 -24.273 1.00 60.53 519 CYS A N 1
ATOM 4051 C CA . CYS A 1 519 ? 26.176 -5.459 -22.914 1.00 60.53 519 CYS A CA 1
ATOM 4052 C C . CYS A 1 519 ? 26.605 -4.169 -22.207 1.00 60.53 519 CYS A C 1
ATOM 4054 O O . CYS A 1 519 ? 25.779 -3.538 -21.543 1.00 60.53 519 CYS A O 1
ATOM 4056 N N . GLY A 1 520 ? 27.844 -3.725 -22.449 1.00 67.38 520 GLY A N 1
ATOM 4057 C CA . GLY A 1 520 ? 28.311 -2.383 -22.107 1.00 67.38 520 GLY A CA 1
ATOM 4058 C C . GLY A 1 520 ? 27.377 -1.293 -22.631 1.00 67.38 520 GLY A C 1
ATOM 4059 O O . GLY A 1 520 ? 26.952 -0.447 -21.852 1.00 67.38 520 GLY A O 1
ATOM 4060 N N . LEU A 1 521 ? 26.959 -1.373 -23.897 1.00 70.25 521 LEU A N 1
ATOM 4061 C CA . LEU A 1 521 ? 26.051 -0.408 -24.523 1.00 70.25 521 LEU A CA 1
ATOM 4062 C C . LEU A 1 521 ? 24.606 -0.510 -24.007 1.00 70.25 521 LEU A C 1
ATOM 4064 O O . LEU A 1 521 ? 23.988 0.506 -23.690 1.00 70.25 521 LEU A O 1
ATOM 4068 N N . ALA A 1 522 ? 24.050 -1.722 -23.893 1.00 65.00 522 ALA A N 1
ATOM 4069 C CA . ALA A 1 522 ? 22.666 -1.934 -23.451 1.00 65.00 522 ALA A CA 1
ATOM 4070 C C . ALA A 1 522 ? 22.430 -1.461 -22.006 1.00 65.00 522 ALA A C 1
ATOM 4072 O O . ALA A 1 522 ? 21.341 -0.995 -21.667 1.00 65.00 522 ALA A O 1
ATOM 4073 N N . PHE A 1 523 ? 23.466 -1.540 -21.173 1.00 74.62 523 PHE A N 1
ATOM 4074 C CA . PHE A 1 523 ? 23.427 -1.149 -19.771 1.00 74.62 523 PHE A CA 1
ATOM 4075 C C . PHE A 1 523 ? 24.339 0.041 -19.454 1.00 74.62 523 PHE A C 1
ATOM 4077 O O . PHE A 1 523 ? 24.612 0.282 -18.282 1.00 74.62 523 PHE A O 1
ATOM 4084 N N . ALA A 1 524 ? 24.763 0.826 -20.451 1.00 75.44 524 ALA A N 1
ATOM 4085 C CA . ALA A 1 524 ? 25.713 1.931 -20.270 1.00 75.44 524 ALA A CA 1
ATOM 4086 C C . ALA A 1 524 ? 25.265 2.900 -19.166 1.00 75.44 524 ALA A C 1
ATOM 4088 O O . ALA A 1 524 ? 26.010 3.187 -18.230 1.00 75.44 524 ALA A O 1
ATOM 4089 N N . HIS A 1 525 ? 23.986 3.290 -19.187 1.00 70.88 525 HIS A N 1
ATOM 4090 C CA . HIS A 1 525 ? 23.392 4.130 -18.146 1.00 70.88 525 HIS A CA 1
ATOM 4091 C C . HIS A 1 525 ? 23.409 3.451 -16.768 1.00 70.88 525 HIS A C 1
ATOM 4093 O O . HIS A 1 525 ? 23.679 4.082 -15.748 1.00 70.88 525 HIS A O 1
ATOM 4099 N N . ALA A 1 526 ? 23.155 2.138 -16.730 1.00 74.69 526 ALA A N 1
ATOM 4100 C CA . ALA A 1 526 ? 23.271 1.342 -15.518 1.00 74.69 526 ALA A CA 1
ATOM 4101 C C . ALA A 1 526 ? 24.730 1.122 -15.086 1.00 74.69 526 ALA A C 1
ATOM 4103 O O . ALA A 1 526 ? 24.896 0.609 -13.990 1.00 74.69 526 ALA A O 1
ATOM 4104 N N . ARG A 1 527 ? 25.766 1.491 -15.854 1.00 79.25 527 ARG A N 1
ATOM 4105 C CA . ARG A 1 527 ? 27.195 1.336 -15.500 1.00 79.25 527 ARG A CA 1
ATOM 4106 C C . ARG A 1 527 ? 27.907 2.661 -15.193 1.00 79.25 527 ARG A C 1
ATOM 4108 O O . ARG A 1 527 ? 28.809 2.668 -14.366 1.00 79.25 527 ARG A O 1
ATOM 4115 N N . GLN A 1 528 ? 27.467 3.784 -15.761 1.00 76.19 528 GLN A N 1
ATOM 4116 C CA . GLN A 1 528 ? 28.128 5.088 -15.609 1.00 76.19 528 GLN A CA 1
ATOM 4117 C C . GLN A 1 528 ? 28.165 5.588 -14.146 1.00 76.19 528 GLN A C 1
ATOM 4119 O O . GLN A 1 528 ? 27.153 5.503 -13.443 1.00 76.19 528 GLN A O 1
ATOM 4124 N N . GLY A 1 529 ? 29.326 6.116 -13.719 1.00 64.88 529 GLY A N 1
ATOM 4125 C CA . GLY A 1 529 ? 29.502 6.950 -12.515 1.00 64.88 529 GLY A CA 1
ATOM 4126 C C . GLY A 1 529 ? 29.537 6.233 -11.160 1.00 64.88 529 GLY A C 1
ATOM 4127 O O . GLY A 1 529 ? 28.952 6.740 -10.205 1.00 64.88 529 GLY A O 1
ATOM 4128 N N . ARG A 1 530 ? 30.147 5.042 -11.049 1.00 70.75 530 ARG A N 1
ATOM 4129 C CA . ARG A 1 530 ? 29.956 4.184 -9.862 1.00 70.75 530 ARG A CA 1
ATOM 4130 C C . ARG A 1 530 ? 31.263 3.783 -9.193 1.00 70.75 530 ARG A C 1
ATOM 4132 O O . ARG A 1 530 ? 31.991 2.938 -9.699 1.00 70.75 530 ARG A O 1
ATOM 4139 N N . ALA A 1 531 ? 31.495 4.329 -8.003 1.00 65.31 531 ALA A N 1
ATOM 4140 C CA . ALA A 1 531 ? 32.357 3.698 -7.009 1.00 65.31 531 ALA A CA 1
ATOM 4141 C C . ALA A 1 531 ? 31.653 2.442 -6.449 1.00 65.31 531 ALA A C 1
ATOM 4143 O O . ALA A 1 531 ? 30.432 2.320 -6.572 1.00 65.31 531 ALA A O 1
ATOM 4144 N N . SER A 1 532 ? 32.376 1.528 -5.793 1.00 84.62 532 SER A N 1
ATOM 4145 C CA . SER A 1 532 ? 31.808 0.438 -4.964 1.00 84.62 532 SER A CA 1
ATOM 4146 C C . SER A 1 532 ? 31.061 -0.719 -5.669 1.00 84.62 532 SER A C 1
ATOM 4148 O O . SER A 1 532 ? 30.059 -1.215 -5.152 1.00 84.62 532 SER A O 1
ATOM 4150 N N . VAL A 1 533 ? 31.520 -1.212 -6.826 1.00 92.44 533 VAL A N 1
ATOM 4151 C CA . VAL A 1 533 ? 30.996 -2.468 -7.415 1.00 92.44 533 VAL A CA 1
ATOM 4152 C C . VAL A 1 533 ? 31.917 -3.635 -7.051 1.00 92.44 533 VAL A C 1
ATOM 4154 O O . VAL A 1 533 ? 33.086 -3.618 -7.411 1.00 92.44 533 VAL A O 1
ATOM 4157 N N . ILE A 1 534 ? 31.395 -4.651 -6.353 1.00 92.75 534 ILE A N 1
ATOM 4158 C CA . ILE A 1 534 ? 32.126 -5.902 -6.072 1.00 92.75 534 ILE A CA 1
ATOM 4159 C C . ILE A 1 534 ? 32.091 -6.801 -7.307 1.00 92.75 534 ILE A C 1
ATOM 4161 O O . ILE A 1 534 ? 33.099 -7.382 -7.699 1.00 92.75 534 ILE A O 1
ATOM 4165 N N . ARG A 1 535 ? 30.905 -6.941 -7.908 1.00 92.88 535 ARG A N 1
ATOM 4166 C CA . ARG A 1 535 ? 30.694 -7.740 -9.114 1.00 92.88 535 ARG A CA 1
ATOM 4167 C C . ARG A 1 535 ? 29.510 -7.216 -9.906 1.00 92.88 535 ARG A C 1
ATOM 4169 O O . ARG A 1 535 ? 28.474 -6.888 -9.336 1.00 92.88 535 ARG A O 1
ATOM 4176 N N . GLU A 1 536 ? 29.627 -7.224 -11.222 1.00 92.06 536 GLU A N 1
ATOM 4177 C CA . GLU A 1 536 ? 28.502 -7.042 -12.130 1.00 92.06 536 GLU A CA 1
ATOM 4178 C C . GLU A 1 536 ? 28.622 -8.007 -13.308 1.00 92.06 536 GLU A C 1
ATOM 4180 O O . GLU A 1 536 ? 29.706 -8.176 -13.856 1.00 92.06 536 GLU A O 1
ATOM 4185 N N . ALA A 1 537 ? 27.527 -8.671 -13.668 1.00 89.88 537 ALA A N 1
ATOM 4186 C CA . ALA A 1 537 ? 27.461 -9.515 -14.858 1.00 89.88 537 ALA A CA 1
ATOM 4187 C C . ALA A 1 537 ? 26.011 -9.657 -15.328 1.00 89.88 537 ALA A C 1
ATOM 4189 O O . ALA A 1 537 ? 25.063 -9.363 -14.587 1.00 89.88 537 ALA A O 1
ATOM 4190 N N . LEU A 1 538 ? 25.839 -10.109 -16.567 1.00 87.06 538 LEU A N 1
ATOM 4191 C CA . LEU A 1 538 ? 24.529 -10.515 -17.046 1.00 87.06 538 LEU A CA 1
ATOM 4192 C C . LEU A 1 538 ? 24.157 -11.864 -16.462 1.00 87.06 538 LEU A C 1
ATOM 4194 O O . LEU A 1 538 ? 24.934 -12.809 -16.498 1.00 87.06 538 LEU A O 1
ATOM 4198 N N . VAL A 1 539 ? 22.931 -11.947 -15.974 1.00 88.81 539 VAL A N 1
ATOM 4199 C CA . VAL A 1 539 ? 22.338 -13.190 -15.502 1.00 88.81 539 VAL A CA 1
ATOM 4200 C C . VAL A 1 539 ? 20.979 -13.351 -16.147 1.00 88.81 539 VAL A C 1
ATOM 4202 O O . VAL A 1 539 ? 20.324 -12.380 -16.541 1.00 88.81 539 VAL A O 1
ATOM 4205 N N . GLY A 1 540 ? 20.517 -14.587 -16.233 1.00 84.50 540 GLY A N 1
ATOM 4206 C CA . GLY A 1 540 ? 19.120 -14.841 -16.511 1.00 84.50 540 GLY A CA 1
ATOM 4207 C C . GLY A 1 540 ? 18.409 -14.891 -15.191 1.00 84.50 540 GLY A C 1
ATOM 4208 O O . GLY A 1 540 ? 18.612 -15.826 -14.426 1.00 84.50 540 GLY A O 1
ATOM 4209 N N . SER A 1 541 ? 17.569 -13.916 -14.901 1.00 82.06 541 SER A N 1
ATOM 4210 C CA . SER A 1 541 ? 16.661 -14.056 -13.781 1.00 82.06 541 SER A CA 1
ATOM 4211 C C . SER A 1 541 ? 15.458 -14.867 -14.244 1.00 82.06 541 SER A C 1
ATOM 4213 O O . SER A 1 541 ? 14.749 -14.521 -15.197 1.00 82.06 541 SER A O 1
ATOM 4215 N N . VAL A 1 542 ? 15.215 -15.984 -13.567 1.00 76.12 542 VAL A N 1
ATOM 4216 C CA . VAL A 1 542 ? 13.990 -16.748 -13.761 1.00 76.12 542 VAL A CA 1
ATOM 4217 C C . VAL A 1 542 ? 12.899 -15.984 -13.026 1.00 76.12 542 VAL A C 1
ATOM 4219 O O . VAL A 1 542 ? 12.751 -16.024 -11.805 1.00 76.12 542 VAL A O 1
ATOM 4222 N N . HIS A 1 543 ? 12.159 -15.190 -13.787 1.00 72.56 543 HIS A N 1
ATOM 4223 C CA . HIS A 1 543 ? 10.951 -14.565 -13.307 1.00 72.56 543 HIS A CA 1
ATOM 4224 C C . HIS A 1 543 ? 9.877 -15.629 -13.130 1.00 72.56 543 HIS A C 1
ATOM 4226 O O . HIS A 1 543 ? 9.759 -16.619 -13.855 1.00 72.56 543 HIS A O 1
ATOM 4232 N N . PHE A 1 544 ? 9.030 -15.354 -12.157 1.00 57.50 544 PHE A N 1
ATOM 4233 C CA . PHE A 1 544 ? 7.814 -16.104 -11.926 1.00 57.50 544 PHE A CA 1
ATOM 4234 C C . PHE A 1 544 ? 6.948 -16.113 -13.189 1.00 57.50 544 PHE A C 1
ATOM 4236 O O . PHE A 1 544 ? 6.895 -15.090 -13.867 1.00 57.50 544 PHE A O 1
ATOM 4243 N N . GLU A 1 545 ? 6.286 -17.249 -13.452 1.00 56.59 545 GLU A N 1
ATOM 4244 C CA . GLU A 1 545 ? 5.554 -17.610 -14.693 1.00 56.59 545 GLU A CA 1
ATOM 4245 C C . GLU A 1 545 ? 6.388 -18.366 -15.752 1.00 56.59 545 GLU A C 1
ATOM 4247 O O . GLU A 1 545 ? 5.963 -18.539 -16.891 1.00 56.59 545 GLU A O 1
ATOM 4252 N N . GLY A 1 546 ? 7.568 -18.878 -15.381 1.00 62.81 546 GLY A N 1
ATOM 4253 C CA . GLY A 1 546 ? 8.437 -19.598 -16.321 1.00 62.81 546 GLY A CA 1
ATOM 4254 C C . GLY A 1 546 ? 9.067 -18.656 -17.357 1.00 62.81 546 GLY A C 1
ATOM 4255 O O . GLY A 1 546 ? 9.392 -19.049 -18.475 1.00 62.81 546 GLY A O 1
ATOM 4256 N N . ARG A 1 547 ? 9.217 -17.383 -16.989 1.00 76.62 547 ARG A N 1
ATOM 4257 C CA . ARG A 1 547 ? 9.794 -16.349 -17.836 1.00 76.62 547 ARG A CA 1
ATOM 4258 C C . ARG A 1 547 ? 11.253 -16.159 -17.467 1.00 76.62 547 ARG A C 1
ATOM 4260 O O . ARG A 1 547 ? 11.539 -15.707 -16.369 1.00 76.62 547 ARG A O 1
ATOM 4267 N N . ILE A 1 548 ? 12.179 -16.402 -18.379 1.00 81.75 548 ILE A N 1
ATOM 4268 C CA . ILE A 1 548 ? 13.586 -16.051 -18.149 1.00 81.75 548 ILE A CA 1
ATOM 4269 C C . ILE A 1 548 ? 13.812 -14.657 -18.727 1.00 81.75 548 ILE A C 1
ATOM 4271 O O . ILE A 1 548 ? 13.397 -14.376 -19.851 1.00 81.75 548 ILE A O 1
ATOM 4275 N N . CYS A 1 549 ? 14.394 -13.752 -17.947 1.00 83.50 549 CYS A N 1
ATOM 4276 C CA . CYS A 1 549 ? 14.782 -12.425 -18.411 1.00 83.50 549 CYS A CA 1
ATOM 4277 C C . CYS A 1 549 ? 16.285 -12.283 -18.353 1.00 83.50 549 CYS A C 1
ATOM 4279 O O . CYS A 1 549 ? 16.894 -12.568 -17.330 1.00 83.50 549 CYS A O 1
ATOM 4281 N N . GLU A 1 550 ? 16.864 -11.776 -19.430 1.00 84.19 550 GLU A N 1
ATOM 4282 C CA . GLU A 1 550 ? 18.223 -11.266 -19.378 1.00 84.19 550 GLU A CA 1
ATOM 4283 C C . GLU A 1 550 ? 18.244 -9.956 -18.576 1.00 84.19 550 GLU A C 1
ATOM 4285 O O . GLU A 1 550 ? 17.562 -8.988 -18.927 1.00 84.19 550 GLU A O 1
ATOM 4290 N N . GLU A 1 551 ? 18.999 -9.934 -17.481 1.00 88.12 551 GLU A N 1
ATOM 4291 C CA . GLU A 1 551 ? 19.113 -8.793 -16.575 1.00 88.12 551 GLU A CA 1
ATOM 4292 C C . GLU A 1 551 ? 20.568 -8.571 -16.156 1.00 88.12 551 GLU A C 1
ATOM 4294 O O . GLU A 1 551 ? 21.374 -9.498 -16.117 1.00 88.12 551 GLU A O 1
ATOM 4299 N N . LEU A 1 552 ? 20.909 -7.328 -15.813 1.00 89.94 552 LEU A N 1
ATOM 4300 C CA . LEU A 1 552 ? 22.203 -7.014 -15.213 1.00 89.94 552 LEU A CA 1
ATOM 4301 C C . LEU A 1 552 ? 22.094 -7.188 -13.699 1.00 89.94 552 LEU A C 1
ATOM 4303 O O . LEU A 1 552 ? 21.379 -6.426 -13.041 1.00 89.94 552 LEU A O 1
ATOM 4307 N N . LEU A 1 553 ? 22.810 -8.163 -13.145 1.00 93.31 553 LEU A N 1
ATOM 4308 C CA . LEU A 1 553 ? 22.947 -8.338 -11.705 1.00 93.31 553 LEU A CA 1
ATOM 4309 C C . LEU A 1 553 ? 24.201 -7.616 -11.230 1.00 93.31 553 LEU A C 1
ATOM 4311 O O . LEU A 1 553 ? 25.281 -7.766 -11.798 1.00 93.31 553 LEU A O 1
ATOM 4315 N N . ARG A 1 554 ? 24.053 -6.831 -10.170 1.00 93.69 554 ARG A N 1
ATOM 4316 C CA . ARG A 1 554 ? 25.128 -6.083 -9.536 1.00 93.69 554 ARG A CA 1
ATOM 4317 C C . ARG A 1 554 ? 25.159 -6.368 -8.050 1.00 93.69 554 ARG A C 1
ATOM 4319 O O . ARG A 1 554 ? 24.158 -6.196 -7.362 1.00 93.69 554 ARG A O 1
ATOM 4326 N N . LEU A 1 555 ? 26.344 -6.693 -7.572 1.00 94.94 555 LEU A N 1
ATOM 4327 C CA . LEU A 1 555 ? 26.712 -6.714 -6.173 1.00 94.94 555 LEU A CA 1
ATOM 4328 C C . LEU A 1 555 ? 27.559 -5.482 -5.867 1.00 94.94 555 LEU A C 1
ATOM 4330 O O . LEU A 1 555 ? 28.621 -5.288 -6.463 1.00 94.94 555 LEU A O 1
ATOM 4334 N N . SER A 1 556 ? 27.085 -4.647 -4.955 1.00 94.25 556 SER A N 1
ATOM 4335 C CA . SER A 1 556 ? 27.753 -3.408 -4.563 1.00 94.25 556 SER A CA 1
ATOM 4336 C C . SER A 1 556 ? 28.354 -3.534 -3.161 1.00 94.25 556 SER A C 1
ATOM 4338 O O . SER A 1 556 ? 27.844 -4.284 -2.332 1.00 94.25 556 SER A O 1
ATOM 4340 N N . SER A 1 557 ? 29.439 -2.806 -2.879 1.00 93.56 557 SER A N 1
ATOM 4341 C CA . SER A 1 557 ? 30.100 -2.857 -1.563 1.00 93.56 557 SER A CA 1
ATOM 4342 C C . SER A 1 557 ? 29.336 -2.120 -0.462 1.00 93.56 557 SER A C 1
ATOM 4344 O O . SER A 1 557 ? 29.723 -2.187 0.695 1.00 93.56 557 SER A O 1
ATOM 4346 N N . ASP A 1 558 ? 28.228 -1.463 -0.807 1.00 92.69 558 ASP A N 1
ATOM 4347 C CA . ASP A 1 558 ? 27.237 -0.932 0.132 1.00 92.69 558 ASP A CA 1
ATOM 4348 C C . ASP A 1 558 ? 26.298 -2.018 0.697 1.00 92.69 558 ASP A C 1
ATOM 4350 O O . ASP A 1 558 ? 25.311 -1.701 1.358 1.00 92.69 558 ASP A O 1
ATOM 4354 N N . GLY A 1 559 ? 26.570 -3.294 0.409 1.00 94.19 559 GLY A N 1
ATOM 4355 C CA . GLY A 1 559 ? 25.789 -4.416 0.914 1.00 94.19 559 GLY A CA 1
ATOM 4356 C C . GLY A 1 559 ? 24.507 -4.688 0.126 1.00 94.19 559 GLY A C 1
ATOM 4357 O O . GLY A 1 559 ? 23.625 -5.371 0.641 1.00 94.19 559 GLY A O 1
ATOM 4358 N N . PHE A 1 560 ? 24.353 -4.164 -1.096 1.00 94.88 560 PHE A N 1
ATOM 4359 C CA . PHE A 1 560 ? 23.150 -4.386 -1.906 1.00 94.88 560 PHE A CA 1
ATOM 4360 C C . PHE A 1 560 ? 23.386 -5.268 -3.138 1.00 94.88 560 PHE A C 1
ATOM 4362 O O . PHE A 1 560 ? 24.288 -5.042 -3.948 1.00 94.88 560 PHE A O 1
ATOM 4369 N N . LEU A 1 561 ? 22.456 -6.206 -3.338 1.00 95.31 561 LEU A N 1
ATOM 4370 C CA . LEU A 1 561 ? 22.235 -6.945 -4.575 1.00 95.31 561 LEU A CA 1
ATOM 4371 C C . LEU A 1 561 ? 21.161 -6.236 -5.409 1.00 95.31 561 LEU A C 1
ATOM 4373 O O . LEU A 1 561 ? 20.001 -6.132 -5.005 1.00 95.31 561 LEU A O 1
ATOM 4377 N N . ARG A 1 562 ? 21.536 -5.753 -6.592 1.00 93.56 562 ARG A N 1
ATOM 4378 C CA . ARG A 1 562 ? 20.675 -4.989 -7.497 1.00 93.56 562 ARG A CA 1
ATOM 4379 C C . ARG A 1 562 ? 20.518 -5.699 -8.828 1.00 93.56 562 ARG A C 1
ATOM 4381 O O . ARG A 1 562 ? 21.504 -6.109 -9.421 1.00 93.56 562 ARG A O 1
ATOM 4388 N N . CYS A 1 563 ? 19.294 -5.800 -9.329 1.00 92.06 563 CYS A N 1
ATOM 4389 C CA . CYS A 1 563 ? 19.017 -6.394 -10.632 1.00 92.06 563 CYS A CA 1
ATOM 4390 C C . CYS A 1 563 ? 18.322 -5.380 -11.539 1.00 92.06 563 CYS A C 1
ATOM 4392 O O . CYS A 1 563 ? 17.282 -4.835 -11.162 1.00 92.06 563 CYS A O 1
ATOM 4394 N N . PHE A 1 564 ? 18.894 -5.105 -12.708 1.00 88.38 564 PHE A N 1
ATOM 4395 C CA . PHE A 1 564 ? 18.415 -4.097 -13.652 1.00 88.38 564 PHE A CA 1
ATOM 4396 C C . PHE A 1 564 ? 17.818 -4.768 -14.884 1.00 88.38 564 PHE A C 1
ATOM 4398 O O . PHE A 1 564 ? 18.446 -5.623 -15.510 1.00 88.38 564 PHE A O 1
ATOM 4405 N N . THR A 1 565 ? 16.618 -4.333 -15.267 1.00 83.75 565 THR A N 1
ATOM 4406 C CA . THR A 1 565 ? 16.051 -4.722 -16.559 1.00 83.75 565 THR A CA 1
ATOM 4407 C C . THR A 1 565 ? 16.691 -3.905 -17.674 1.00 83.75 565 THR A C 1
ATOM 4409 O O . THR A 1 565 ? 16.937 -2.716 -17.471 1.00 83.75 565 THR A O 1
ATOM 4412 N N . PRO A 1 566 ? 16.843 -4.456 -18.884 1.00 69.38 566 PRO A N 1
ATOM 4413 C CA . PRO A 1 566 ? 17.554 -3.758 -19.953 1.00 69.38 566 PRO A CA 1
ATOM 4414 C C . PRO A 1 566 ? 16.918 -2.462 -20.473 1.00 69.38 566 PRO A C 1
ATOM 4416 O O . PRO A 1 566 ? 17.547 -1.691 -21.187 1.00 69.38 566 PRO A O 1
ATOM 4419 N N . TYR A 1 567 ? 15.641 -2.237 -20.175 1.00 71.25 567 TYR A N 1
ATOM 4420 C CA . TYR A 1 567 ? 14.876 -1.071 -20.627 1.00 71.25 567 TYR A CA 1
ATOM 4421 C C . TYR A 1 567 ? 14.569 -0.073 -19.500 1.00 71.25 567 TYR A C 1
ATOM 4423 O O . TYR A 1 567 ? 13.911 0.933 -19.754 1.00 71.25 567 TYR A O 1
ATOM 4431 N N . ASP A 1 568 ? 15.006 -0.356 -18.270 1.00 72.44 568 ASP A N 1
ATOM 4432 C CA . ASP A 1 568 ? 14.863 0.518 -17.099 1.00 72.44 568 ASP A CA 1
ATOM 4433 C C . ASP A 1 568 ? 16.170 0.457 -16.294 1.00 72.44 568 ASP A C 1
ATOM 4435 O O . ASP A 1 568 ? 16.283 -0.201 -15.262 1.00 72.44 568 ASP A O 1
ATOM 4439 N N . CYS A 1 569 ? 17.206 1.068 -16.870 1.00 74.94 569 CYS A N 1
ATOM 4440 C CA . CYS A 1 569 ? 18.573 1.066 -16.345 1.00 74.94 569 CYS A CA 1
ATOM 4441 C C . CYS A 1 569 ? 18.809 2.159 -15.285 1.00 74.94 569 CYS A C 1
ATOM 4443 O O . CYS A 1 569 ? 19.859 2.181 -14.642 1.00 74.94 569 CYS A O 1
ATOM 4445 N N . GLU A 1 570 ? 17.856 3.079 -15.105 1.00 77.88 570 GLU A N 1
ATOM 4446 C CA . GLU A 1 570 ? 17.926 4.152 -14.106 1.00 77.88 570 GLU A CA 1
ATOM 4447 C C . GLU A 1 570 ? 17.669 3.629 -12.694 1.00 77.88 570 GLU A C 1
ATOM 4449 O O . GLU A 1 570 ? 18.309 4.068 -11.738 1.00 77.88 570 GLU A O 1
ATOM 4454 N N . LYS A 1 571 ? 16.734 2.683 -12.551 1.00 83.25 571 LYS A N 1
ATOM 4455 C CA . LYS A 1 571 ? 16.328 2.150 -11.252 1.00 83.25 571 LYS A CA 1
ATOM 4456 C C . LYS A 1 571 ? 16.422 0.632 -11.264 1.00 83.25 571 LYS A C 1
ATOM 4458 O O . LYS A 1 571 ? 15.867 0.000 -12.159 1.00 83.25 571 LYS A O 1
ATOM 4463 N N . PRO A 1 572 ? 17.091 0.022 -10.271 1.00 88.06 572 PRO A N 1
ATOM 4464 C CA . PRO A 1 572 ? 17.116 -1.424 -10.186 1.00 88.06 572 PRO A CA 1
ATOM 4465 C C . PRO A 1 572 ? 15.685 -1.933 -10.021 1.00 88.06 572 PRO A C 1
ATOM 4467 O O . PRO A 1 572 ? 14.921 -1.425 -9.196 1.00 88.06 572 PRO A O 1
ATOM 4470 N N . ARG A 1 573 ? 15.322 -2.952 -10.803 1.00 85.50 573 ARG A N 1
ATOM 4471 C CA . ARG A 1 573 ? 14.065 -3.668 -10.615 1.00 85.50 573 ARG A CA 1
ATOM 4472 C C . ARG A 1 573 ? 14.075 -4.300 -9.236 1.00 85.50 573 ARG A C 1
ATOM 4474 O O . ARG A 1 573 ? 13.142 -4.078 -8.485 1.00 85.50 573 ARG A O 1
ATOM 4481 N N . ILE A 1 574 ? 15.113 -5.063 -8.905 1.00 89.19 574 ILE A N 1
ATOM 4482 C CA . ILE A 1 574 ? 15.281 -5.688 -7.588 1.00 89.19 574 ILE A CA 1
ATOM 4483 C C . ILE A 1 574 ? 16.398 -4.966 -6.848 1.00 89.19 574 ILE A C 1
ATOM 4485 O O . ILE A 1 574 ? 17.453 -4.746 -7.428 1.00 89.19 574 ILE A O 1
ATOM 4489 N N . SER A 1 575 ? 16.185 -4.650 -5.575 1.00 92.38 575 SER A N 1
ATOM 4490 C CA . SER A 1 575 ? 17.229 -4.189 -4.662 1.00 92.38 575 SER A CA 1
ATOM 4491 C C . SER A 1 575 ? 17.044 -4.932 -3.345 1.00 92.38 575 SER A C 1
ATOM 4493 O O . SER A 1 575 ? 16.020 -4.740 -2.697 1.00 92.38 575 SER A O 1
ATOM 4495 N N . VAL A 1 576 ? 17.995 -5.794 -2.996 1.00 93.00 576 VAL A N 1
ATOM 4496 C CA . VAL A 1 576 ? 17.981 -6.630 -1.787 1.00 93.00 576 VAL A CA 1
ATOM 4497 C C . VAL A 1 576 ? 19.215 -6.291 -0.971 1.00 93.00 576 VAL A C 1
ATOM 4499 O O . VAL A 1 576 ? 20.324 -6.300 -1.505 1.00 93.00 576 VAL A O 1
ATOM 4502 N N . HIS A 1 577 ? 19.029 -5.969 0.302 1.00 94.62 577 HIS A N 1
ATOM 4503 C CA . HIS A 1 577 ? 20.152 -5.749 1.211 1.00 94.62 577 HIS A CA 1
ATOM 4504 C C . HIS A 1 577 ? 20.716 -7.097 1.687 1.00 94.62 577 HIS A C 1
ATOM 4506 O O . HIS A 1 577 ? 19.960 -8.046 1.872 1.00 94.62 577 HIS A O 1
ATOM 4512 N N . ALA A 1 578 ? 22.021 -7.199 1.939 1.00 94.25 578 ALA A N 1
ATOM 4513 C CA . ALA A 1 578 ? 22.678 -8.441 2.355 1.00 94.25 578 ALA A CA 1
ATOM 4514 C C . ALA A 1 578 ? 22.027 -9.056 3.602 1.00 94.25 578 ALA A C 1
ATOM 4516 O O . ALA A 1 578 ? 21.753 -10.247 3.636 1.00 94.25 578 ALA A O 1
ATOM 4517 N N . GLY A 1 579 ? 21.683 -8.221 4.586 1.00 91.88 579 GLY A N 1
ATOM 4518 C CA . GLY A 1 579 ? 20.974 -8.652 5.798 1.00 91.88 579 GLY A CA 1
ATOM 4519 C C . GLY A 1 579 ? 19.529 -9.135 5.584 1.00 91.88 579 GLY A C 1
ATOM 4520 O O . GLY A 1 579 ? 18.882 -9.534 6.543 1.00 91.88 579 GLY A O 1
ATOM 4521 N N . GLU A 1 580 ? 18.991 -9.068 4.363 1.00 91.44 580 GLU A N 1
ATOM 4522 C CA . GLU A 1 580 ? 17.697 -9.665 3.996 1.00 91.44 580 GLU A CA 1
ATOM 4523 C C . GLU A 1 580 ? 17.852 -11.054 3.358 1.00 91.44 580 GLU A C 1
ATOM 4525 O O . GLU A 1 580 ? 16.848 -11.736 3.132 1.00 91.44 580 GLU A O 1
ATOM 4530 N N . ILE A 1 581 ? 19.085 -11.461 3.035 1.00 93.69 581 ILE A N 1
ATOM 4531 C CA . ILE A 1 581 ? 19.402 -12.753 2.430 1.00 93.69 581 ILE A CA 1
ATOM 4532 C C . ILE A 1 581 ? 19.528 -13.790 3.548 1.00 93.69 581 ILE A C 1
ATOM 4534 O O . ILE A 1 581 ? 20.396 -13.695 4.409 1.00 93.69 581 ILE A O 1
ATOM 4538 N N . LEU A 1 582 ? 18.646 -14.785 3.517 1.00 91.44 582 LEU A N 1
ATOM 4539 C CA . LEU A 1 582 ? 18.582 -15.880 4.485 1.00 91.44 582 LEU A CA 1
ATOM 4540 C C . LEU A 1 582 ? 19.500 -17.040 4.106 1.00 91.44 582 LEU A C 1
ATOM 4542 O O . LEU A 1 582 ? 20.121 -17.654 4.964 1.00 91.44 582 LEU A O 1
ATOM 4546 N N . GLN A 1 583 ? 19.529 -17.367 2.816 1.00 93.38 583 GLN A N 1
ATOM 4547 C CA . GLN A 1 583 ? 20.237 -18.524 2.288 1.00 93.38 583 GLN A CA 1
ATOM 4548 C C . GLN A 1 583 ? 20.565 -18.287 0.815 1.00 93.38 583 GLN A C 1
ATOM 4550 O O . GLN A 1 583 ? 19.808 -17.639 0.086 1.00 93.38 583 GLN A O 1
ATOM 4555 N N . ILE A 1 584 ? 21.699 -18.818 0.377 1.00 95.25 584 ILE A N 1
ATOM 4556 C CA . ILE A 1 584 ? 22.103 -18.854 -1.025 1.00 95.25 584 ILE A CA 1
ATOM 4557 C C . ILE A 1 584 ? 22.407 -20.313 -1.335 1.00 95.25 584 ILE A C 1
ATOM 4559 O O . ILE A 1 584 ? 23.154 -20.949 -0.596 1.00 95.25 584 ILE A O 1
ATOM 4563 N N . GLU A 1 585 ? 21.811 -20.851 -2.390 1.00 93.81 585 GLU A N 1
ATOM 4564 C CA . GLU A 1 585 ? 21.922 -22.274 -2.703 1.00 93.81 585 GLU A CA 1
ATOM 4565 C C . GLU A 1 585 ? 22.157 -22.486 -4.196 1.00 93.81 585 GLU A C 1
ATOM 4567 O O . GLU A 1 585 ? 21.484 -21.892 -5.043 1.00 93.81 585 GLU A O 1
ATOM 4572 N N . ALA A 1 586 ? 23.126 -23.342 -4.514 1.00 94.56 586 ALA A N 1
ATOM 4573 C CA . ALA A 1 586 ? 23.319 -23.866 -5.855 1.00 94.56 586 ALA A CA 1
ATOM 4574 C C . ALA A 1 586 ? 22.249 -24.923 -6.132 1.00 94.56 586 ALA A C 1
ATOM 4576 O O . ALA A 1 586 ? 22.108 -25.880 -5.377 1.00 94.56 586 ALA A O 1
ATOM 4577 N N . LEU A 1 587 ? 21.524 -24.783 -7.238 1.00 89.56 587 LEU A N 1
ATOM 4578 C CA . LEU A 1 587 ? 20.576 -25.809 -7.656 1.00 89.56 587 LEU A CA 1
ATOM 4579 C C . LEU A 1 587 ? 21.316 -26.887 -8.471 1.00 89.56 587 LEU A C 1
ATOM 4581 O O . LEU A 1 587 ? 22.198 -26.547 -9.274 1.00 89.56 587 LEU A O 1
ATOM 4585 N N . PRO A 1 588 ? 21.016 -28.179 -8.254 1.00 88.69 588 PRO A N 1
ATOM 4586 C CA . PRO A 1 588 ? 21.709 -29.266 -8.929 1.00 88.69 588 PRO A CA 1
ATOM 4587 C C . PRO A 1 588 ? 21.341 -29.328 -10.415 1.00 88.69 588 PRO A C 1
ATOM 4589 O O . PRO A 1 588 ? 20.186 -29.144 -10.796 1.00 88.69 588 PRO A O 1
ATOM 4592 N N . GLY A 1 589 ? 22.344 -29.641 -11.236 1.00 83.19 589 GLY A N 1
ATOM 4593 C CA . GLY A 1 589 ? 22.191 -29.858 -12.672 1.00 83.19 589 GLY A CA 1
ATOM 4594 C C . GLY A 1 589 ? 21.994 -28.580 -13.506 1.00 83.19 589 GLY A C 1
ATOM 4595 O O . GLY A 1 589 ? 21.627 -27.518 -12.994 1.00 83.19 589 GLY A O 1
ATOM 4596 N N . PRO A 1 590 ? 22.254 -28.660 -14.820 1.00 81.38 590 PRO A N 1
ATOM 4597 C CA . PRO A 1 590 ? 21.986 -27.564 -15.733 1.00 81.38 590 PRO A CA 1
ATOM 4598 C C . PRO A 1 590 ? 20.493 -27.509 -16.093 1.00 81.38 590 PRO A C 1
ATOM 4600 O O . PRO A 1 590 ? 19.889 -28.489 -16.528 1.00 81.38 590 PRO A O 1
ATOM 4603 N N . THR A 1 591 ? 19.890 -26.331 -15.981 1.00 75.12 591 THR A N 1
ATOM 4604 C CA . THR A 1 591 ? 18.545 -26.052 -16.495 1.00 75.12 591 THR A CA 1
ATOM 4605 C C . THR A 1 591 ? 18.605 -25.726 -17.979 1.00 75.12 591 THR A C 1
ATOM 4607 O O . THR A 1 591 ? 19.543 -25.082 -18.452 1.00 75.12 591 THR A O 1
ATOM 4610 N N . LEU A 1 592 ? 17.615 -26.206 -18.739 1.00 72.69 592 LEU A N 1
ATOM 4611 C CA . LEU A 1 592 ? 17.626 -26.165 -20.208 1.00 72.69 592 LEU A CA 1
ATOM 4612 C C . LEU A 1 592 ? 18.863 -26.853 -20.816 1.00 72.69 592 LEU A C 1
ATOM 4614 O O . LEU A 1 592 ? 19.334 -26.459 -21.879 1.00 72.69 592 LEU A O 1
ATOM 4618 N N . GLY A 1 593 ? 19.440 -27.825 -20.099 1.00 74.69 593 GLY A N 1
ATOM 4619 C CA . GLY A 1 593 ? 20.642 -28.555 -20.511 1.00 74.69 593 GLY A CA 1
ATOM 4620 C C . GLY A 1 593 ? 21.934 -27.730 -20.542 1.00 74.69 593 GLY A C 1
ATOM 4621 O O . GLY A 1 593 ? 22.974 -28.283 -20.882 1.00 74.69 593 GLY A O 1
ATOM 4622 N N . ARG A 1 594 ? 21.900 -26.436 -20.184 1.00 76.00 594 ARG A N 1
ATOM 4623 C CA . ARG A 1 594 ? 23.065 -25.542 -20.297 1.00 76.00 594 ARG A CA 1
ATOM 4624 C C . ARG A 1 594 ? 23.290 -24.610 -19.112 1.00 76.00 594 ARG A C 1
ATOM 4626 O O . ARG A 1 594 ? 24.436 -24.333 -18.792 1.00 76.00 594 ARG A O 1
ATOM 4633 N N . PHE A 1 595 ? 22.240 -24.079 -18.492 1.00 84.25 595 PHE A N 1
ATOM 4634 C CA . PHE A 1 595 ? 22.405 -22.984 -17.537 1.00 84.25 595 PHE A CA 1
ATOM 4635 C C . PHE A 1 595 ? 22.512 -23.485 -16.110 1.00 84.25 595 PHE A C 1
ATOM 4637 O O . PHE A 1 595 ? 21.653 -24.229 -15.638 1.00 84.25 595 PHE A O 1
ATOM 4644 N N . MET A 1 596 ? 23.520 -23.012 -15.392 1.00 89.75 596 MET A N 1
ATOM 4645 C CA . MET A 1 596 ? 23.678 -23.336 -13.982 1.00 89.75 596 MET A CA 1
ATOM 4646 C C . MET A 1 596 ? 22.792 -22.407 -13.164 1.00 89.75 596 MET A C 1
ATOM 4648 O O . MET A 1 596 ? 22.877 -21.185 -13.288 1.00 89.75 596 MET A O 1
ATOM 4652 N N . LEU A 1 597 ? 21.912 -22.990 -12.351 1.00 91.19 597 LEU A N 1
ATOM 4653 C CA . LEU A 1 597 ? 20.983 -22.242 -11.513 1.00 91.19 597 LEU A CA 1
ATOM 4654 C C . LEU A 1 597 ? 21.534 -22.045 -10.102 1.00 91.19 597 LEU A C 1
ATOM 4656 O O . LEU A 1 597 ? 22.160 -22.940 -9.529 1.00 91.19 597 LEU A O 1
ATOM 4660 N N . TRP A 1 598 ? 21.215 -20.900 -9.512 1.00 94.62 598 TRP A N 1
ATOM 4661 C CA . TRP A 1 598 ? 21.309 -20.677 -8.074 1.00 94.62 598 TRP A CA 1
ATOM 4662 C C . TRP A 1 598 ? 20.131 -19.844 -7.596 1.00 94.62 598 TRP A C 1
ATOM 4664 O O . TRP A 1 598 ? 19.499 -19.114 -8.365 1.00 94.62 598 TRP A O 1
ATOM 4674 N N . GLN A 1 599 ? 19.839 -19.953 -6.309 1.00 93.75 599 GLN A N 1
ATOM 4675 C CA . GLN A 1 599 ? 18.743 -19.249 -5.676 1.00 93.75 599 GLN A CA 1
ATOM 4676 C C . GLN A 1 599 ? 19.225 -18.391 -4.510 1.00 93.75 599 GLN A C 1
ATOM 4678 O O . GLN A 1 599 ? 20.084 -18.789 -3.727 1.00 93.75 599 GLN A O 1
ATOM 4683 N N . VAL A 1 600 ? 18.659 -17.192 -4.409 1.00 94.00 600 VAL A N 1
ATOM 4684 C CA . VAL A 1 600 ? 18.871 -16.247 -3.312 1.00 94.00 600 VAL A CA 1
ATOM 4685 C C . VAL A 1 600 ? 17.569 -16.157 -2.532 1.00 94.00 600 VAL A C 1
ATOM 4687 O O . VAL A 1 600 ? 16.572 -15.601 -3.006 1.00 94.00 600 VAL A O 1
ATOM 4690 N N . HIS A 1 601 ? 17.573 -16.732 -1.336 1.00 91.62 601 HIS A N 1
ATOM 4691 C CA . HIS A 1 601 ? 16.436 -16.751 -0.436 1.00 91.62 601 HIS A CA 1
ATOM 4692 C C . HIS A 1 601 ? 16.416 -15.470 0.380 1.00 91.62 601 HIS A C 1
ATOM 4694 O O . HIS A 1 601 ? 17.372 -15.148 1.076 1.00 91.62 601 HIS A O 1
ATOM 4700 N N . THR A 1 602 ? 15.289 -14.777 0.350 1.00 91.56 602 THR A N 1
ATOM 4701 C CA . THR A 1 602 ? 14.986 -13.648 1.231 1.00 91.56 602 THR A CA 1
ATOM 4702 C C . THR A 1 602 ? 13.753 -13.967 2.068 1.00 91.56 602 THR A C 1
ATOM 4704 O O . THR A 1 602 ? 13.074 -14.971 1.823 1.00 91.56 602 THR A O 1
ATOM 4707 N N . PHE A 1 603 ? 13.423 -13.095 3.022 1.00 83.69 603 PHE A N 1
ATOM 4708 C CA . PHE A 1 603 ? 12.199 -13.210 3.826 1.00 83.69 603 PHE A CA 1
ATOM 4709 C C . PHE A 1 603 ? 10.920 -13.269 2.987 1.00 83.69 603 PHE A C 1
ATOM 4711 O O . PHE A 1 603 ? 9.973 -13.964 3.336 1.00 83.69 603 PHE A O 1
ATOM 4718 N N . LEU A 1 604 ? 10.880 -12.537 1.873 1.00 83.75 604 LEU A N 1
ATOM 4719 C CA . LEU A 1 604 ? 9.666 -12.405 1.068 1.00 83.75 604 LEU A CA 1
ATOM 4720 C C . LEU A 1 604 ? 9.692 -13.268 -0.192 1.00 83.75 604 LEU A C 1
ATOM 4722 O O . LEU A 1 604 ? 8.634 -13.562 -0.749 1.00 83.75 604 LEU A O 1
ATOM 4726 N N . ARG A 1 605 ? 10.882 -13.597 -0.712 1.00 85.31 605 ARG A N 1
ATOM 4727 C CA . ARG A 1 605 ? 11.047 -14.168 -2.058 1.00 85.31 605 ARG A CA 1
ATOM 4728 C C . ARG A 1 605 ? 12.271 -15.049 -2.193 1.00 85.31 605 ARG A C 1
ATOM 4730 O O . ARG A 1 605 ? 13.317 -14.741 -1.631 1.00 85.31 605 ARG A O 1
ATOM 4737 N N . VAL A 1 606 ? 12.155 -16.059 -3.044 1.00 88.19 606 VAL A N 1
ATOM 4738 C CA . VAL A 1 606 ? 13.308 -16.740 -3.633 1.00 88.19 606 VAL A CA 1
ATOM 4739 C C . VAL A 1 606 ? 13.547 -16.161 -5.023 1.00 88.19 606 VAL A C 1
ATOM 4741 O O . VAL A 1 606 ? 12.648 -16.160 -5.866 1.00 88.19 606 VAL A O 1
ATOM 4744 N N . PHE A 1 607 ? 14.739 -15.619 -5.253 1.00 90.31 607 PHE A N 1
ATOM 4745 C CA . PHE A 1 607 ? 15.174 -15.186 -6.577 1.00 90.31 607 PHE A CA 1
ATOM 4746 C C . PHE A 1 607 ? 16.020 -16.287 -7.192 1.00 90.31 607 PHE A C 1
ATOM 4748 O O . PHE A 1 607 ? 17.057 -16.627 -6.636 1.00 90.31 607 PHE A O 1
ATOM 4755 N N . VAL A 1 608 ? 15.588 -16.830 -8.326 1.00 90.06 608 VAL A N 1
ATOM 4756 C CA . VAL A 1 608 ? 16.353 -17.834 -9.069 1.00 90.06 608 VAL A CA 1
ATOM 4757 C C . VAL A 1 608 ? 17.072 -17.132 -10.213 1.00 90.06 608 VAL A C 1
ATOM 4759 O O . VAL A 1 608 ? 16.448 -16.447 -11.030 1.00 90.06 608 VAL A O 1
ATOM 4762 N N . PHE A 1 609 ? 18.385 -17.292 -10.257 1.00 92.25 609 PHE A N 1
ATOM 4763 C CA . PHE A 1 609 ? 19.252 -16.764 -11.297 1.00 92.25 609 PHE A CA 1
ATOM 4764 C C . PHE A 1 609 ? 19.920 -17.916 -12.043 1.00 92.25 609 PHE A C 1
ATOM 4766 O O . PHE A 1 609 ? 20.032 -19.028 -11.528 1.00 92.25 609 PHE A O 1
ATOM 4773 N N . CYS A 1 610 ? 20.339 -17.644 -13.272 1.00 90.56 610 CYS A N 1
ATOM 4774 C CA . CYS A 1 610 ? 21.040 -18.585 -14.122 1.00 90.56 610 CYS A CA 1
ATOM 4775 C C . CYS A 1 610 ? 22.199 -17.907 -14.858 1.00 90.56 610 CYS A C 1
ATOM 4777 O O . CYS A 1 610 ? 22.129 -16.717 -15.177 1.00 90.56 610 CYS A O 1
ATOM 4779 N N . CYS A 1 611 ? 23.261 -18.670 -15.098 1.00 89.56 611 CYS A N 1
ATOM 4780 C CA . CYS A 1 611 ? 24.483 -18.244 -15.776 1.00 89.56 611 CYS A CA 1
ATOM 4781 C C . CYS A 1 611 ? 24.966 -19.348 -16.718 1.00 89.56 611 CYS A C 1
ATOM 4783 O O . CYS A 1 611 ? 24.395 -20.444 -16.751 1.00 89.56 611 CYS A O 1
ATOM 4785 N N . ALA A 1 612 ? 25.979 -19.039 -17.526 1.00 84.75 612 ALA A N 1
ATOM 4786 C CA . ALA A 1 612 ? 26.439 -19.933 -18.582 1.00 84.75 612 ALA A CA 1
ATOM 4787 C C . ALA A 1 612 ? 27.188 -21.162 -18.051 1.00 84.75 612 ALA A C 1
ATOM 4789 O O . ALA A 1 612 ? 27.042 -22.239 -18.623 1.00 84.75 612 ALA A O 1
ATOM 4790 N N . ASP A 1 613 ? 27.967 -21.007 -16.981 1.00 86.12 613 ASP A N 1
ATOM 4791 C CA . ASP A 1 613 ? 28.843 -22.057 -16.463 1.00 86.12 613 ASP A CA 1
ATOM 4792 C C . ASP A 1 613 ? 28.820 -22.151 -14.928 1.00 86.12 613 ASP A C 1
ATOM 4794 O O . ASP A 1 613 ? 28.306 -21.278 -14.222 1.00 86.12 613 ASP A O 1
ATOM 4798 N N . SER A 1 614 ? 29.337 -23.263 -14.401 1.00 91.12 614 SER A N 1
ATOM 4799 C CA . SER A 1 614 ? 29.316 -23.549 -12.964 1.00 91.12 614 SER A CA 1
ATOM 4800 C C . SER A 1 614 ? 30.296 -22.687 -12.180 1.00 91.12 614 SER A C 1
ATOM 4802 O O . SER A 1 614 ? 30.005 -22.348 -11.037 1.00 91.12 614 SER A O 1
ATOM 4804 N N . ALA A 1 615 ? 31.430 -22.306 -12.771 1.00 92.44 615 ALA A N 1
ATOM 4805 C CA . ALA A 1 615 ? 32.428 -21.477 -12.104 1.00 92.44 615 ALA A CA 1
ATOM 4806 C C . ALA A 1 615 ? 31.875 -20.069 -11.835 1.00 92.44 615 ALA A C 1
ATOM 4808 O O . ALA A 1 615 ? 32.034 -19.535 -10.735 1.00 92.44 615 ALA A O 1
ATOM 4809 N N . GLU A 1 616 ? 31.147 -19.499 -12.796 1.00 91.38 616 GLU A N 1
ATOM 4810 C CA . GLU A 1 616 ? 30.468 -18.217 -12.669 1.00 91.38 616 GLU A CA 1
ATOM 4811 C C . GLU A 1 616 ? 29.425 -18.258 -11.546 1.00 91.38 616 GLU A C 1
ATOM 4813 O O . GLU A 1 616 ? 29.392 -17.354 -10.702 1.00 91.38 616 GLU A O 1
ATOM 4818 N N . ARG A 1 617 ? 28.627 -19.335 -11.483 1.00 94.31 617 ARG A N 1
ATOM 4819 C CA . ARG A 1 617 ? 27.663 -19.572 -10.400 1.00 94.31 617 ARG A CA 1
ATOM 4820 C C . ARG A 1 617 ? 28.353 -19.598 -9.041 1.00 94.31 617 ARG A C 1
ATOM 4822 O O . ARG A 1 617 ? 27.954 -18.851 -8.149 1.00 94.31 617 ARG A O 1
ATOM 4829 N N . GLU A 1 618 ? 29.371 -20.442 -8.871 1.00 96.19 618 GLU A N 1
ATOM 4830 C CA . GLU A 1 618 ? 30.064 -20.584 -7.583 1.00 96.19 618 GLU A CA 1
ATOM 4831 C C . GLU A 1 618 ? 30.713 -19.268 -7.149 1.00 96.19 618 GLU A C 1
ATOM 4833 O O . GLU A 1 618 ? 30.686 -18.898 -5.975 1.00 96.19 618 GLU A O 1
ATOM 4838 N N . GLN A 1 619 ? 31.227 -18.491 -8.100 1.00 95.25 619 GLN A N 1
ATOM 4839 C CA . GLN A 1 619 ? 31.804 -17.185 -7.815 1.00 95.25 619 GLN A CA 1
ATOM 4840 C C . GLN A 1 619 ? 30.722 -16.151 -7.423 1.00 95.25 619 GLN A C 1
ATOM 4842 O O . GLN A 1 619 ? 30.978 -15.292 -6.575 1.00 95.25 619 GLN A O 1
ATOM 4847 N N . TRP A 1 620 ? 29.506 -16.209 -7.986 1.00 95.81 620 TRP A N 1
ATOM 4848 C CA . TRP A 1 620 ? 28.360 -15.416 -7.512 1.00 95.81 620 TRP A CA 1
ATOM 4849 C C . TRP A 1 620 ? 27.953 -15.796 -6.085 1.00 95.81 620 TRP A C 1
ATOM 4851 O O . TRP A 1 620 ? 27.790 -14.904 -5.248 1.00 95.81 620 TRP A O 1
ATOM 4861 N N . ILE A 1 621 ? 27.837 -17.096 -5.801 1.00 96.94 621 ILE A N 1
ATOM 4862 C CA . ILE A 1 621 ? 27.499 -17.623 -4.472 1.00 96.94 621 ILE A CA 1
ATOM 4863 C C . ILE A 1 621 ? 28.554 -17.191 -3.449 1.00 96.94 621 ILE A C 1
ATOM 4865 O O . ILE A 1 621 ? 28.206 -16.597 -2.433 1.00 96.94 621 ILE A O 1
ATOM 4869 N N . SER A 1 622 ? 29.840 -17.391 -3.744 1.00 96.94 622 SER A N 1
ATOM 4870 C CA . SER A 1 622 ? 30.955 -17.011 -2.868 1.00 96.94 622 SER A CA 1
ATOM 4871 C C . SER A 1 622 ? 30.950 -15.517 -2.525 1.00 96.94 622 SER A C 1
ATOM 4873 O O . SER A 1 622 ? 31.055 -15.140 -1.355 1.00 96.94 622 SER A O 1
ATOM 4875 N N . ASN A 1 623 ? 30.770 -14.647 -3.526 1.00 96.56 623 ASN A N 1
ATOM 4876 C CA . ASN A 1 623 ? 30.749 -13.199 -3.312 1.00 96.56 623 ASN A CA 1
ATOM 4877 C C . ASN A 1 623 ? 29.537 -12.742 -2.489 1.00 96.56 623 ASN A C 1
ATOM 4879 O O . ASN A 1 623 ? 29.684 -11.891 -1.610 1.00 96.56 623 ASN A O 1
ATOM 4883 N N . LEU A 1 624 ? 28.356 -13.309 -2.746 1.00 96.12 624 LEU A N 1
ATOM 4884 C CA . LEU A 1 624 ? 27.155 -13.021 -1.962 1.00 96.12 624 LEU A CA 1
ATOM 4885 C C . LEU A 1 624 ? 27.303 -13.509 -0.516 1.00 96.12 624 LEU A C 1
ATOM 4887 O O . LEU A 1 624 ? 27.031 -12.742 0.403 1.00 96.12 624 LEU A O 1
ATOM 4891 N N . SER A 1 625 ? 27.794 -14.731 -0.304 1.00 96.38 625 SER A N 1
ATOM 4892 C CA . SER A 1 625 ? 28.029 -15.287 1.033 1.00 96.38 625 SER A CA 1
ATOM 4893 C C . SER A 1 625 ? 29.022 -14.446 1.835 1.00 96.38 625 SER A C 1
ATOM 4895 O O . SER A 1 625 ? 28.778 -14.162 3.006 1.00 96.38 625 SER A O 1
ATOM 4897 N N . ARG A 1 626 ? 30.102 -13.963 1.200 1.00 96.19 626 ARG A N 1
ATOM 4898 C CA . ARG A 1 626 ? 31.062 -13.046 1.836 1.00 96.19 626 ARG A CA 1
ATOM 4899 C C . ARG A 1 626 ? 30.400 -11.732 2.255 1.00 96.19 626 ARG A C 1
ATOM 4901 O O . ARG A 1 626 ? 30.618 -11.277 3.372 1.00 96.19 626 ARG A O 1
ATOM 4908 N N . MET A 1 627 ? 29.574 -11.147 1.386 1.00 95.38 627 MET A N 1
ATOM 4909 C CA . MET A 1 627 ? 28.843 -9.914 1.692 1.00 95.38 627 MET A CA 1
ATOM 4910 C C . MET A 1 627 ? 27.858 -10.105 2.859 1.00 95.38 627 MET A C 1
ATOM 4912 O O . MET A 1 627 ? 27.776 -9.249 3.737 1.00 95.38 627 MET A O 1
ATOM 4916 N N . VAL A 1 628 ? 27.126 -11.224 2.894 1.00 94.69 628 VAL A N 1
ATOM 4917 C CA . VAL A 1 628 ? 26.200 -11.547 3.996 1.00 94.69 628 VAL A CA 1
ATOM 4918 C C . VAL A 1 628 ? 26.958 -11.711 5.314 1.00 94.69 628 VAL A C 1
ATOM 4920 O O . VAL A 1 628 ? 26.541 -11.148 6.325 1.00 94.69 628 VAL A O 1
ATOM 4923 N N . ALA A 1 629 ? 28.099 -12.408 5.300 1.00 94.31 629 ALA A N 1
ATOM 4924 C CA . ALA A 1 629 ? 28.941 -12.580 6.482 1.00 94.31 629 ALA A CA 1
ATOM 4925 C C . ALA A 1 629 ? 29.493 -11.244 7.017 1.00 94.31 629 ALA A C 1
ATOM 4927 O O . ALA A 1 629 ? 29.474 -11.020 8.224 1.00 94.31 629 ALA A O 1
ATOM 4928 N N . GLN A 1 630 ? 29.926 -10.337 6.131 1.00 93.75 630 GLN A N 1
ATOM 4929 C CA . GLN A 1 630 ? 30.415 -9.003 6.509 1.00 93.75 630 GLN A CA 1
ATOM 4930 C C . GLN A 1 630 ? 29.332 -8.177 7.211 1.00 93.75 630 GLN A C 1
ATOM 4932 O O . GLN A 1 630 ? 29.541 -7.687 8.317 1.00 93.75 630 GLN A O 1
ATOM 4937 N N . VAL A 1 631 ? 28.139 -8.097 6.616 1.00 92.25 631 VAL A N 1
ATOM 4938 C CA . VAL A 1 631 ? 27.019 -7.330 7.185 1.00 92.25 631 VAL A CA 1
ATOM 4939 C C . VAL A 1 631 ? 26.505 -7.940 8.496 1.00 92.25 631 VAL A C 1
ATOM 4941 O O . VAL A 1 631 ? 26.058 -7.208 9.378 1.00 92.25 631 VAL A O 1
ATOM 4944 N N . GLY A 1 632 ? 26.571 -9.267 8.644 1.00 87.38 632 GLY A N 1
ATOM 4945 C CA . GLY A 1 632 ? 26.232 -9.950 9.895 1.00 87.38 632 GLY A CA 1
ATOM 4946 C C . GLY A 1 632 ? 27.230 -9.683 11.028 1.00 87.38 632 GLY A C 1
ATOM 4947 O O . GLY A 1 632 ? 26.816 -9.531 12.175 1.00 87.38 632 GLY A O 1
ATOM 4948 N N . GLY A 1 633 ? 28.528 -9.581 10.717 1.00 85.19 633 GLY A N 1
ATOM 4949 C CA . GLY A 1 633 ? 29.580 -9.300 11.701 1.00 85.19 633 GLY A CA 1
ATOM 4950 C C . GLY A 1 633 ? 29.483 -7.899 12.311 1.00 85.19 633 GLY A C 1
ATOM 4951 O O . GLY A 1 633 ? 29.589 -7.746 13.529 1.00 85.19 633 GLY A O 1
ATOM 4952 N N . ASP A 1 634 ? 29.195 -6.888 11.488 1.00 76.50 634 ASP A N 1
ATOM 4953 C CA . ASP A 1 634 ? 29.106 -5.492 11.938 1.00 76.50 634 ASP A CA 1
ATOM 4954 C C . ASP A 1 634 ? 27.923 -5.249 12.890 1.00 76.50 634 ASP A C 1
ATOM 4956 O O . ASP A 1 634 ? 28.020 -4.453 13.829 1.00 76.50 634 ASP A O 1
ATOM 4960 N N . ALA A 1 635 ? 26.812 -5.970 12.697 1.00 65.88 635 ALA A N 1
ATOM 4961 C CA . ALA A 1 635 ? 25.634 -5.857 13.557 1.00 65.88 635 ALA A CA 1
ATOM 4962 C C . ALA A 1 635 ? 25.932 -6.265 15.012 1.00 65.88 635 ALA A C 1
ATOM 4964 O O . ALA A 1 635 ? 25.440 -5.630 15.942 1.00 65.88 635 ALA A O 1
ATOM 4965 N N . HIS A 1 636 ? 26.793 -7.266 15.221 1.00 58.50 636 HIS A N 1
ATOM 4966 C CA . HIS A 1 636 ? 27.185 -7.704 16.563 1.00 58.50 636 HIS A CA 1
ATOM 4967 C C . HIS A 1 636 ? 28.167 -6.749 17.259 1.00 58.50 636 HIS A C 1
ATOM 4969 O O . HIS A 1 636 ? 28.226 -6.732 18.487 1.00 58.50 636 HIS A O 1
ATOM 4975 N N . HIS A 1 637 ? 28.918 -5.929 16.515 1.00 52.09 637 HIS A N 1
ATOM 4976 C CA . HIS A 1 637 ? 29.789 -4.902 17.102 1.00 52.09 637 HIS A CA 1
ATOM 4977 C C . HIS A 1 637 ? 29.037 -3.617 17.477 1.00 52.09 637 HIS A C 1
ATOM 4979 O O . HIS A 1 637 ? 29.395 -2.970 18.463 1.00 52.09 637 HIS A O 1
ATOM 4985 N N . ALA A 1 638 ? 27.972 -3.263 16.750 1.00 43.56 638 ALA A N 1
ATOM 4986 C CA . ALA A 1 638 ? 27.181 -2.064 17.035 1.00 43.56 638 ALA A CA 1
ATOM 4987 C C . ALA A 1 638 ? 26.410 -2.142 18.371 1.00 43.56 638 ALA A C 1
ATOM 4989 O O . ALA A 1 638 ? 26.324 -1.137 19.078 1.00 43.56 638 ALA A O 1
ATOM 4990 N N . ASP A 1 639 ? 25.924 -3.326 18.764 1.00 42.94 639 ASP A N 1
ATOM 4991 C CA . ASP A 1 639 ? 25.195 -3.507 20.032 1.00 42.94 639 ASP A CA 1
ATOM 4992 C C . ASP A 1 639 ? 26.119 -3.552 21.269 1.00 42.94 639 ASP A C 1
ATOM 4994 O O . ASP A 1 639 ? 25.692 -3.222 22.375 1.00 42.94 639 ASP A O 1
ATOM 4998 N N . GLY A 1 640 ? 27.410 -3.868 21.102 1.00 35.78 640 GLY A N 1
ATOM 4999 C CA . GLY A 1 640 ? 28.390 -3.882 22.200 1.00 35.78 640 GLY A CA 1
ATOM 5000 C C . GLY A 1 640 ? 28.875 -2.494 22.646 1.00 35.78 640 GLY A C 1
ATOM 5001 O O . GLY A 1 640 ? 29.353 -2.334 23.769 1.00 35.78 640 GLY A O 1
ATOM 5002 N N . ALA A 1 641 ? 28.732 -1.470 21.800 1.00 33.97 641 ALA A N 1
ATOM 5003 C CA . ALA A 1 641 ? 29.197 -0.110 22.090 1.00 33.97 641 ALA A CA 1
ATOM 5004 C C . ALA A 1 641 ? 28.176 0.749 22.866 1.00 33.97 641 ALA A C 1
ATOM 5006 O O . ALA A 1 641 ? 28.527 1.824 23.347 1.00 33.97 641 ALA A O 1
ATOM 5007 N N . TYR A 1 642 ? 26.933 0.278 23.033 1.00 31.64 642 TYR A N 1
ATOM 5008 C CA . TYR A 1 642 ? 25.859 1.012 23.722 1.00 31.64 642 TYR A CA 1
ATOM 5009 C C . TYR A 1 642 ? 25.640 0.599 25.191 1.00 31.64 642 TYR A C 1
ATOM 5011 O O . TYR A 1 642 ? 24.719 1.094 25.837 1.00 31.64 642 TYR A O 1
ATOM 5019 N N . GLN A 1 643 ? 26.492 -0.274 25.746 1.00 32.41 643 GLN A N 1
ATOM 5020 C CA . GLN A 1 643 ? 26.355 -0.813 27.110 1.00 32.41 643 GLN A CA 1
ATOM 5021 C C . GLN A 1 643 ? 27.422 -0.324 28.108 1.00 32.41 643 GLN A C 1
ATOM 5023 O O . GLN A 1 643 ? 27.671 -0.964 29.130 1.00 32.41 643 GLN A O 1
ATOM 5028 N N . LYS A 1 644 ? 28.051 0.827 27.849 1.00 34.72 644 LYS A N 1
ATOM 5029 C CA . LYS A 1 644 ? 29.045 1.432 28.748 1.00 34.72 644 LYS A CA 1
ATOM 5030 C C . LYS A 1 644 ? 28.651 2.870 29.090 1.00 34.72 644 LYS A C 1
ATOM 5032 O O . LYS A 1 644 ? 29.245 3.792 28.565 1.00 34.72 644 LYS A O 1
ATOM 5037 N N . ASP A 1 645 ? 27.585 3.021 29.882 1.00 35.41 645 ASP A N 1
ATOM 5038 C CA . ASP A 1 645 ? 27.357 4.129 30.833 1.00 35.41 645 ASP A CA 1
ATOM 5039 C C . ASP A 1 645 ? 25.945 4.037 31.439 1.00 35.41 645 ASP A C 1
ATOM 5041 O O . ASP A 1 645 ? 25.010 4.741 31.068 1.00 35.41 645 ASP A O 1
ATOM 5045 N N . SER A 1 646 ? 25.782 3.150 32.421 1.00 29.83 646 SER A N 1
ATOM 5046 C CA . SER A 1 646 ? 24.676 3.235 33.380 1.00 29.83 646 SER A CA 1
ATOM 5047 C C . SER A 1 646 ? 25.134 2.703 34.739 1.00 29.83 646 SER A C 1
ATOM 5049 O O . SER A 1 646 ? 24.909 1.546 35.090 1.00 29.83 646 SER A O 1
ATOM 5051 N N . LYS A 1 647 ? 25.825 3.556 35.503 1.00 32.56 647 LYS A N 1
ATOM 5052 C CA . LYS A 1 647 ? 26.017 3.387 36.948 1.00 32.56 647 LYS A CA 1
ATOM 5053 C C . LYS A 1 647 ? 25.077 4.339 37.694 1.00 32.56 647 LYS A C 1
ATOM 5055 O O . LYS A 1 647 ? 24.987 5.505 37.329 1.00 32.56 647 LYS A O 1
ATOM 5060 N N . LEU A 1 648 ? 24.518 3.808 38.788 1.00 32.25 648 LEU A N 1
ATOM 5061 C CA . LEU A 1 648 ? 23.892 4.447 39.961 1.00 32.25 648 LEU A CA 1
ATOM 5062 C C . LEU A 1 648 ? 22.355 4.541 40.001 1.00 32.25 648 LEU A C 1
ATOM 5064 O O . LEU A 1 648 ? 21.738 5.496 39.541 1.00 32.25 648 LEU A O 1
ATOM 5068 N N . SER A 1 649 ? 21.758 3.605 40.743 1.00 29.28 649 SER A N 1
ATOM 5069 C CA . SER A 1 649 ? 20.848 3.921 41.856 1.00 29.28 649 SER A CA 1
ATOM 5070 C C . SER A 1 649 ? 21.007 2.864 42.966 1.00 29.28 649 SER A C 1
ATOM 5072 O O . SER A 1 649 ? 21.423 1.747 42.654 1.00 29.28 649 SER A O 1
ATOM 5074 N N . PRO A 1 650 ? 20.796 3.226 44.246 1.00 39.75 650 PRO A N 1
ATOM 5075 C CA . PRO A 1 650 ? 21.432 2.565 45.383 1.00 39.75 650 PRO A CA 1
ATOM 5076 C C . PRO A 1 650 ? 20.536 1.511 46.040 1.00 39.75 650 PRO A C 1
ATOM 5078 O O . PRO A 1 650 ? 19.343 1.735 46.239 1.00 39.75 650 PRO A O 1
ATOM 5081 N N . GLU A 1 651 ? 21.142 0.395 46.442 1.00 31.80 651 GLU A N 1
ATOM 5082 C CA . GLU A 1 651 ? 20.536 -0.552 47.373 1.00 31.80 651 GLU A CA 1
ATOM 5083 C C . GLU A 1 651 ? 20.872 -0.206 48.826 1.00 31.80 651 GLU A C 1
ATOM 5085 O O . GLU A 1 651 ? 21.933 0.321 49.167 1.00 31.80 651 GLU A O 1
ATOM 5090 N N . ILE A 1 652 ? 19.875 -0.491 49.654 1.00 36.28 652 ILE A N 1
ATOM 5091 C CA . ILE A 1 652 ? 19.745 -0.251 51.084 1.00 36.28 652 ILE A CA 1
ATOM 5092 C C . ILE A 1 652 ? 20.748 -1.116 51.854 1.00 36.28 652 ILE A C 1
ATOM 5094 O O . ILE A 1 652 ? 20.924 -2.298 51.571 1.00 36.28 652 ILE A O 1
ATOM 5098 N N . GLY A 1 653 ? 21.414 -0.499 52.830 1.00 30.66 653 GLY A N 1
ATOM 5099 C CA . GLY A 1 653 ? 22.522 -1.094 53.564 1.00 30.66 653 GLY A CA 1
ATOM 5100 C C . GLY A 1 653 ? 22.146 -2.139 54.614 1.00 30.66 653 GLY A C 1
ATOM 5101 O O . GLY A 1 653 ? 21.005 -2.255 55.057 1.00 30.66 653 GLY A O 1
ATOM 5102 N N . SER A 1 654 ? 23.182 -2.838 55.075 1.00 30.39 654 SER A N 1
ATOM 5103 C CA . SER A 1 654 ? 23.330 -3.351 56.440 1.00 30.39 654 SER A CA 1
ATOM 5104 C C . SER A 1 654 ? 24.818 -3.632 56.732 1.00 30.39 654 SER A C 1
ATOM 5106 O O . SER A 1 654 ? 25.597 -3.793 55.792 1.00 30.39 654 SER A O 1
ATOM 5108 N N . PRO A 1 655 ? 25.243 -3.594 58.009 1.00 48.34 655 PRO A N 1
ATOM 5109 C CA . PRO A 1 655 ? 26.550 -3.073 58.411 1.00 48.34 655 PRO A CA 1
ATOM 5110 C C . PRO A 1 655 ? 27.562 -4.174 58.753 1.00 48.34 655 PRO A C 1
ATOM 5112 O O . PRO A 1 655 ? 27.171 -5.235 59.237 1.00 48.34 655 PRO A O 1
ATOM 5115 N N . ARG A 1 656 ? 28.864 -3.889 58.602 1.00 30.56 656 ARG A N 1
ATOM 5116 C CA . ARG A 1 656 ? 29.935 -4.522 59.395 1.00 30.56 656 ARG A CA 1
ATOM 5117 C C . ARG A 1 656 ? 31.243 -3.719 59.365 1.00 30.56 656 ARG A C 1
ATOM 5119 O O . ARG A 1 656 ? 31.520 -2.990 58.421 1.00 30.56 656 ARG A O 1
ATOM 5126 N N . GLU A 1 657 ? 31.946 -3.846 60.482 1.00 32.12 657 GLU A N 1
ATOM 5127 C CA . GLU A 1 657 ? 33.002 -3.028 61.096 1.00 32.12 657 GLU A CA 1
ATOM 5128 C C . GLU A 1 657 ? 34.373 -2.958 60.375 1.00 32.12 657 GLU A C 1
ATOM 5130 O O . GLU A 1 657 ? 34.618 -3.732 59.450 1.00 32.12 657 GLU A O 1
ATOM 5135 N N . PRO A 1 658 ? 35.274 -2.034 60.799 1.00 46.66 658 PRO A N 1
ATOM 5136 C CA . PRO A 1 658 ? 36.521 -1.682 60.110 1.00 46.66 658 PRO A CA 1
ATOM 5137 C C . PRO A 1 658 ? 37.783 -2.315 60.737 1.00 46.66 658 PRO A C 1
ATOM 5139 O O . PRO A 1 658 ? 37.744 -2.808 61.864 1.00 46.66 658 PRO A O 1
ATOM 5142 N N . PRO A 1 659 ? 38.938 -2.207 60.054 1.00 38.94 659 PRO A N 1
ATOM 5143 C CA . PRO A 1 659 ? 40.192 -1.889 60.760 1.00 38.94 659 PRO A CA 1
ATOM 5144 C C . PRO A 1 659 ? 41.051 -0.839 60.006 1.00 38.94 659 PRO A C 1
ATOM 5146 O O . PRO A 1 659 ? 41.181 -0.881 58.786 1.00 38.94 659 PRO A O 1
ATOM 5149 N N . SER A 1 660 ? 41.411 0.274 60.666 1.00 30.17 660 SER A N 1
ATOM 5150 C CA . SER A 1 660 ? 42.734 0.597 61.271 1.00 30.17 660 SER A CA 1
ATOM 5151 C C . SER A 1 660 ? 43.835 0.952 60.247 1.00 30.17 660 SER A C 1
ATOM 5153 O O . SER A 1 660 ? 44.276 0.097 59.493 1.00 30.17 660 SER A O 1
ATOM 5155 N N . GLN A 1 661 ? 44.143 2.246 60.069 1.00 32.84 661 GLN A N 1
ATOM 5156 C CA . GLN A 1 661 ? 45.272 3.000 60.675 1.00 32.84 661 GLN A CA 1
ATOM 5157 C C . GLN A 1 661 ? 46.635 2.772 59.986 1.00 32.84 661 GLN A C 1
ATOM 5159 O O . GLN A 1 661 ? 47.163 1.673 60.056 1.00 32.84 661 GLN A O 1
ATOM 5164 N N . GLU A 1 662 ? 47.211 3.818 59.366 1.00 31.02 662 GLU A N 1
ATOM 5165 C CA . GLU A 1 662 ? 48.452 4.514 59.803 1.00 31.02 662 GLU A CA 1
ATOM 5166 C C . GLU A 1 662 ? 48.960 5.587 58.780 1.00 31.02 662 GLU A C 1
ATOM 5168 O O . GLU A 1 662 ? 48.483 5.601 57.645 1.00 31.02 662 GLU A O 1
ATOM 5173 N N . PRO A 1 663 ? 49.818 6.563 59.187 1.00 51.06 663 PRO A N 1
ATOM 5174 C CA . PRO A 1 663 ? 49.856 7.965 58.691 1.00 51.06 663 PRO A CA 1
ATOM 5175 C C . PRO A 1 663 ? 51.249 8.356 58.084 1.00 51.06 663 PRO A C 1
ATOM 5177 O O . PRO A 1 663 ? 51.942 7.440 57.652 1.00 51.06 663 PRO A O 1
ATOM 5180 N N . PRO A 1 664 ? 51.800 9.612 58.095 1.00 54.62 664 PRO A N 1
ATOM 5181 C CA . PRO A 1 664 ? 51.280 11.005 58.057 1.00 54.62 664 PRO A CA 1
ATOM 5182 C C . PRO A 1 664 ? 51.965 11.977 57.022 1.00 54.62 664 PRO A C 1
ATOM 5184 O O . PRO A 1 664 ? 53.178 11.971 56.873 1.00 54.62 664 PRO A O 1
ATOM 5187 N N . SER A 1 665 ? 51.210 12.988 56.532 1.00 32.09 665 SER A N 1
ATOM 5188 C CA . SER A 1 665 ? 51.566 14.443 56.370 1.00 32.09 665 SER A CA 1
ATOM 5189 C C . SER A 1 665 ? 52.737 14.913 55.441 1.00 32.09 665 SER A C 1
ATOM 5191 O O . SER A 1 665 ? 53.502 14.071 54.990 1.00 32.09 665 SER A O 1
ATOM 5193 N N . PRO A 1 666 ? 52.980 16.238 55.181 1.00 53.00 666 PRO A N 1
ATOM 5194 C CA . PRO A 1 666 ? 52.233 17.460 55.557 1.00 53.00 666 PRO A CA 1
ATOM 5195 C C . PRO A 1 666 ? 52.108 18.583 54.465 1.00 53.00 666 PRO A C 1
ATOM 5197 O O . PRO A 1 666 ? 52.792 18.584 53.447 1.00 53.00 666 PRO A O 1
ATOM 5200 N N . LYS A 1 667 ? 51.341 19.634 54.832 1.00 32.38 667 LYS A N 1
ATOM 5201 C CA . LYS A 1 667 ? 51.434 21.085 54.478 1.00 32.38 667 LYS A CA 1
ATOM 5202 C C . LYS A 1 667 ? 50.379 21.714 53.531 1.00 32.38 667 LYS A C 1
ATOM 5204 O O . LYS A 1 667 ? 50.459 21.672 52.313 1.00 32.38 667 LYS A O 1
ATOM 5209 N N . THR A 1 668 ? 49.437 22.381 54.207 1.00 30.69 668 THR A N 1
ATOM 5210 C CA . THR A 1 668 ? 48.578 23.561 53.912 1.00 30.69 668 THR A CA 1
ATOM 5211 C C . THR A 1 668 ? 49.363 24.842 53.519 1.00 30.69 668 THR A C 1
ATOM 5213 O O . THR A 1 668 ? 50.589 24.740 53.478 1.00 30.69 668 THR A O 1
ATOM 5216 N N . PRO A 1 669 ? 48.780 26.075 53.400 1.00 48.09 669 PRO A N 1
ATOM 5217 C CA . PRO A 1 669 ? 47.374 26.566 53.469 1.00 48.09 669 PRO A CA 1
ATOM 5218 C C . PRO A 1 669 ? 46.997 27.500 52.278 1.00 48.09 669 PRO A C 1
ATOM 5220 O O . PRO A 1 669 ? 47.833 27.820 51.446 1.00 48.09 669 PRO A O 1
ATOM 5223 N N . ALA A 1 670 ? 45.748 27.917 52.056 1.00 32.12 670 ALA A N 1
ATOM 5224 C CA . ALA A 1 670 ? 45.051 29.092 52.625 1.00 32.12 670 ALA A CA 1
ATOM 5225 C C . ALA A 1 670 ? 43.987 29.476 51.553 1.00 32.12 670 ALA A C 1
ATOM 5227 O O . ALA A 1 670 ? 44.235 29.244 50.377 1.00 32.12 670 ALA A O 1
ATOM 5228 N N . THR A 1 671 ? 42.791 30.014 51.782 1.00 30.97 671 THR A N 1
ATOM 5229 C CA . THR A 1 671 ? 42.246 30.810 52.882 1.00 30.97 671 THR A CA 1
ATOM 5230 C C . THR A 1 671 ? 40.713 30.768 52.808 1.00 30.97 671 THR A C 1
ATOM 5232 O O . THR A 1 671 ? 40.107 30.833 51.742 1.00 30.97 671 THR A O 1
ATOM 5235 N N . TRP A 1 672 ? 40.110 30.691 53.992 1.00 27.75 672 TRP A N 1
ATOM 5236 C CA . TRP A 1 672 ? 38.726 31.019 54.347 1.00 27.75 672 TRP A CA 1
ATOM 5237 C C . TRP A 1 672 ? 38.332 32.466 53.933 1.00 27.75 672 TRP A C 1
ATOM 5239 O O . TRP A 1 672 ? 39.216 33.291 53.736 1.00 27.75 672 TRP A O 1
ATOM 5249 N N . LYS A 1 673 ? 37.060 32.902 53.879 1.00 27.97 673 LYS A N 1
ATOM 5250 C CA . LYS A 1 673 ? 36.093 32.878 54.994 1.00 27.97 673 LYS A CA 1
ATOM 5251 C C . LYS A 1 673 ? 34.696 33.371 54.571 1.00 27.97 673 LYS A C 1
ATOM 5253 O O . LYS A 1 673 ? 34.590 34.360 53.859 1.00 27.97 673 LYS A O 1
ATOM 5258 N N . SER A 1 674 ? 33.692 32.721 55.177 1.00 28.00 674 SER A N 1
ATOM 5259 C CA . SER A 1 674 ? 32.398 33.240 55.679 1.00 28.00 674 SER A CA 1
ATOM 5260 C C . SER A 1 674 ? 31.417 33.920 54.712 1.00 28.00 674 SER A C 1
ATOM 5262 O O . SER A 1 674 ? 31.776 34.838 54.001 1.00 28.00 674 SER A O 1
ATOM 5264 N N . GLY A 1 675 ? 30.117 33.635 54.745 1.00 26.92 675 GLY A N 1
ATOM 5265 C CA . GLY A 1 675 ? 29.340 32.813 55.669 1.00 26.92 675 GLY A CA 1
ATOM 5266 C C . GLY A 1 675 ? 27.862 33.219 55.641 1.00 26.92 675 GLY A C 1
ATOM 5267 O O . GLY A 1 675 ? 27.560 34.354 55.303 1.00 26.92 675 GLY A O 1
ATOM 5268 N N . ARG A 1 676 ? 27.008 32.261 56.042 1.00 27.92 676 ARG A N 1
ATOM 5269 C CA . ARG A 1 676 ? 25.681 32.379 56.696 1.00 27.92 676 ARG A CA 1
ATOM 5270 C C . ARG A 1 676 ? 24.689 33.380 56.067 1.00 27.92 676 ARG A C 1
ATOM 5272 O O . ARG A 1 676 ? 24.905 34.576 56.076 1.00 27.92 676 ARG A O 1
ATOM 5279 N N . SER A 1 677 ? 23.481 32.997 55.673 1.00 27.73 677 SER A N 1
ATOM 5280 C CA . SER A 1 677 ? 22.454 32.413 56.545 1.00 27.73 677 SER A CA 1
ATOM 5281 C C . SER A 1 677 ? 21.162 32.181 55.734 1.00 27.73 677 SER A C 1
ATOM 5283 O O . SER A 1 677 ? 20.826 32.973 54.861 1.00 27.73 677 SER A O 1
ATOM 5285 N N . ASN A 1 678 ? 20.461 31.085 56.040 1.00 25.84 678 ASN A N 1
ATOM 5286 C CA . ASN A 1 678 ? 19.027 30.846 55.781 1.00 25.84 678 ASN A CA 1
ATOM 5287 C C . ASN A 1 678 ? 18.154 31.814 56.640 1.00 25.84 678 ASN A C 1
ATOM 5289 O O . ASN A 1 678 ? 18.763 32.550 57.421 1.00 25.84 678 ASN A O 1
ATOM 5293 N N . PRO A 1 679 ? 16.794 31.750 56.705 1.00 47.03 679 PRO A N 1
ATOM 5294 C CA . PRO A 1 679 ? 15.803 30.888 56.019 1.00 47.03 679 PRO A CA 1
ATOM 5295 C C . PRO A 1 679 ? 14.496 31.627 55.581 1.00 47.03 679 PRO A C 1
ATOM 5297 O O . PRO A 1 679 ? 14.355 32.832 55.749 1.00 47.03 679 PRO A O 1
ATOM 5300 N N . VAL A 1 680 ? 13.508 30.817 55.167 1.00 26.67 680 VAL A N 1
ATOM 5301 C CA . VAL A 1 680 ? 12.043 30.946 55.381 1.00 26.67 680 VAL A CA 1
ATOM 5302 C C . VAL A 1 680 ? 11.191 31.309 54.156 1.00 26.67 680 VAL A C 1
ATOM 5304 O O . VAL A 1 680 ? 11.161 32.440 53.690 1.00 26.67 680 VAL A O 1
ATOM 5307 N N . ASP A 1 681 ? 10.497 30.261 53.700 1.00 25.72 681 ASP A N 1
ATOM 5308 C CA . ASP A 1 681 ? 9.092 30.116 53.296 1.00 25.72 681 ASP A CA 1
ATOM 5309 C C . ASP A 1 681 ? 8.329 31.237 52.565 1.00 25.72 681 ASP A C 1
ATOM 5311 O O . ASP A 1 681 ? 8.234 32.378 53.000 1.00 25.72 681 ASP A O 1
ATOM 5315 N N . VAL A 1 682 ? 7.605 30.799 51.528 1.00 26.39 682 VAL A N 1
ATOM 5316 C CA . VAL A 1 682 ? 6.126 30.798 51.415 1.00 26.39 682 VAL A CA 1
ATOM 5317 C C . VAL A 1 682 ? 5.706 31.015 49.952 1.00 26.39 682 VAL A C 1
ATOM 5319 O O . VAL A 1 682 ? 6.110 31.962 49.290 1.00 26.39 682 VAL A O 1
ATOM 5322 N N . PHE A 1 683 ? 4.872 30.078 49.484 1.00 24.97 683 PHE A N 1
ATOM 5323 C CA . PHE A 1 683 ? 3.839 30.149 48.441 1.00 24.97 683 PHE A CA 1
ATOM 5324 C C . PHE A 1 683 ? 3.744 31.391 47.538 1.00 24.97 683 PHE A C 1
ATOM 5326 O O . PHE A 1 683 ? 3.554 32.508 48.005 1.00 24.97 683 PHE A O 1
ATOM 5333 N N . GLY A 1 684 ? 3.557 31.146 46.235 1.00 24.09 684 GLY A N 1
ATOM 5334 C CA . GLY A 1 684 ? 2.800 32.093 45.415 1.00 24.09 684 GLY A CA 1
ATOM 5335 C C . GLY A 1 684 ? 2.887 31.885 43.913 1.00 24.09 684 GLY A C 1
ATOM 5336 O O . GLY A 1 684 ? 3.852 32.279 43.276 1.00 24.09 684 GLY A O 1
ATOM 5337 N N . PHE A 1 685 ? 1.828 31.309 43.351 1.00 23.30 685 PHE A N 1
ATOM 5338 C CA . PHE A 1 685 ? 1.470 31.341 41.934 1.00 23.30 685 PHE A CA 1
ATOM 5339 C C . PHE A 1 685 ? 1.672 32.721 41.275 1.00 23.30 685 PHE A C 1
ATOM 5341 O O . PHE A 1 685 ? 1.272 33.731 41.844 1.00 23.30 685 PHE A O 1
ATOM 5348 N N . SER A 1 686 ? 2.104 32.739 40.007 1.00 22.05 686 SER A N 1
ATOM 5349 C CA . SER A 1 686 ? 1.294 33.209 38.860 1.00 22.05 686 SER A CA 1
ATOM 5350 C C . SER A 1 686 ? 2.146 33.802 37.724 1.00 22.05 686 SER A C 1
ATOM 5352 O O . SER A 1 686 ? 2.907 34.743 37.905 1.00 22.05 686 SER A O 1
ATOM 5354 N N . ILE A 1 687 ? 1.977 33.215 36.535 1.00 24.19 687 ILE A N 1
ATOM 5355 C CA . ILE A 1 687 ? 1.701 33.862 35.238 1.00 24.19 687 ILE A CA 1
ATOM 5356 C C . ILE A 1 687 ? 2.270 35.285 35.026 1.00 24.19 687 ILE A C 1
ATOM 5358 O O . ILE A 1 687 ? 1.730 36.245 35.559 1.00 24.19 687 ILE A O 1
ATOM 5362 N N . ALA A 1 688 ? 3.210 35.438 34.080 1.00 24.16 688 ALA A N 1
ATOM 5363 C CA . ALA A 1 688 ? 3.035 36.228 32.841 1.00 24.16 688 ALA A CA 1
ATOM 5364 C C . ALA A 1 688 ? 4.364 36.707 32.213 1.00 24.16 688 ALA A C 1
ATOM 5366 O O . ALA A 1 688 ? 5.196 37.325 32.859 1.00 24.16 688 ALA A O 1
ATOM 5367 N N . LYS A 1 689 ? 4.453 36.501 30.890 1.00 26.02 689 LYS A N 1
ATOM 5368 C CA . LYS A 1 689 ? 4.965 37.414 29.842 1.00 26.02 689 LYS A CA 1
ATOM 5369 C C . LYS A 1 689 ? 6.195 38.305 30.117 1.00 26.02 689 LYS A C 1
ATOM 5371 O O . LYS A 1 689 ? 6.082 39.316 30.797 1.00 26.02 689 LYS A O 1
ATOM 5376 N N . LYS A 1 690 ? 7.236 38.101 29.298 1.00 25.84 690 LYS A N 1
ATOM 5377 C CA . LYS A 1 690 ? 7.865 39.056 28.335 1.00 25.84 690 LYS A CA 1
ATOM 5378 C C . LYS A 1 690 ? 9.189 38.418 27.877 1.00 25.84 690 LYS A C 1
ATOM 5380 O O . LYS A 1 690 ? 9.924 37.925 28.713 1.00 25.84 690 LYS A O 1
ATOM 5385 N N . ALA A 1 691 ? 9.521 38.218 26.600 1.00 30.45 691 ALA A N 1
ATOM 5386 C CA . ALA A 1 691 ? 9.550 39.130 25.453 1.00 30.45 691 ALA A CA 1
ATOM 5387 C C . ALA A 1 691 ? 10.389 40.399 25.696 1.00 30.45 691 ALA A C 1
ATOM 5389 O O . ALA A 1 691 ? 9.844 41.445 26.028 1.00 30.45 691 ALA A O 1
ATOM 5390 N N . ALA A 1 692 ? 11.706 40.264 25.518 1.00 26.95 692 ALA A N 1
ATOM 5391 C CA . ALA A 1 692 ? 12.682 41.250 25.022 1.00 26.95 692 ALA A CA 1
ATOM 5392 C C . ALA A 1 692 ? 14.023 40.484 24.940 1.00 26.95 692 ALA A C 1
ATOM 5394 O O . ALA A 1 692 ? 14.395 39.825 25.899 1.00 26.95 692 ALA A O 1
ATOM 5395 N N . GLY A 1 693 ? 14.738 40.366 23.825 1.00 25.89 693 GLY A N 1
ATOM 5396 C CA . GLY A 1 693 ? 15.075 41.393 22.850 1.00 25.89 693 GLY A CA 1
ATOM 5397 C C . GLY A 1 693 ? 16.521 41.819 23.111 1.00 25.89 693 GLY A C 1
ATOM 5398 O O . GLY A 1 693 ? 16.760 42.538 24.073 1.00 25.89 693 GLY A O 1
ATOM 5399 N N . ARG A 1 694 ? 17.478 41.374 22.281 1.00 28.56 694 ARG A N 1
ATOM 5400 C CA . ARG A 1 694 ? 18.784 42.037 22.103 1.00 28.56 694 ARG A CA 1
ATOM 5401 C C . ARG A 1 694 ? 19.477 41.603 20.806 1.00 28.56 694 ARG A C 1
ATOM 5403 O O . ARG A 1 694 ? 20.020 40.513 20.693 1.00 28.56 694 ARG A O 1
ATOM 5410 N N . VAL A 1 695 ? 19.309 42.474 19.815 1.00 27.23 695 VAL A N 1
ATOM 5411 C CA . VAL A 1 695 ? 20.317 43.125 18.959 1.00 27.23 695 VAL A CA 1
ATOM 5412 C C . VAL A 1 695 ? 21.725 42.507 18.897 1.00 27.23 695 VAL A C 1
ATOM 5414 O O . VAL A 1 695 ? 22.454 42.472 19.881 1.00 27.23 695 VAL A O 1
ATOM 5417 N N . ALA A 1 696 ? 22.045 42.105 17.662 1.00 31.05 696 ALA A N 1
ATOM 5418 C CA . ALA A 1 696 ? 23.281 42.182 16.875 1.00 31.05 696 ALA A CA 1
ATOM 5419 C C . ALA A 1 696 ? 24.642 42.498 17.530 1.00 31.05 696 ALA A C 1
ATOM 5421 O O . ALA A 1 696 ? 24.817 43.500 18.217 1.00 31.05 696 ALA A O 1
ATOM 5422 N N . GLY A 1 697 ? 25.651 41.738 17.083 1.00 25.92 697 GLY A N 1
ATOM 5423 C CA . GLY A 1 697 ? 27.040 42.187 17.026 1.00 25.92 697 GLY A CA 1
ATOM 5424 C C . GLY A 1 697 ? 28.040 41.090 16.646 1.00 25.92 697 GLY A C 1
ATOM 5425 O O . GLY A 1 697 ? 28.344 40.237 17.469 1.00 25.92 697 GLY A O 1
ATOM 5426 N N . GLY A 1 698 ? 28.615 41.185 15.441 1.00 25.72 698 GLY A N 1
ATOM 5427 C CA . GLY A 1 698 ? 30.050 40.930 15.249 1.00 25.72 698 GLY A CA 1
ATOM 5428 C C . GLY A 1 698 ? 30.489 39.581 14.671 1.00 25.72 698 GLY A C 1
ATOM 5429 O O . GLY A 1 698 ? 30.494 38.560 15.344 1.00 25.72 698 GLY A O 1
ATOM 5430 N N . ALA A 1 699 ? 30.954 39.644 13.424 1.00 27.72 699 ALA A N 1
ATOM 5431 C CA . ALA A 1 699 ? 31.608 38.615 12.624 1.00 27.72 699 ALA A CA 1
ATOM 5432 C C . ALA A 1 699 ? 32.783 37.869 13.294 1.00 27.72 699 ALA A C 1
ATOM 5434 O O . ALA A 1 699 ? 33.587 38.475 14.000 1.00 27.72 699 ALA A O 1
ATOM 5435 N N . ARG A 1 700 ? 32.968 36.591 12.917 1.00 28.19 700 ARG A N 1
ATOM 5436 C CA . ARG A 1 700 ? 34.280 35.978 12.622 1.00 28.19 700 ARG A CA 1
ATOM 5437 C C . ARG A 1 700 ? 34.119 34.712 11.765 1.00 28.19 700 ARG A C 1
ATOM 5439 O O . ARG A 1 700 ? 33.221 33.906 11.978 1.00 28.19 700 ARG A O 1
ATOM 5446 N N . ASN A 1 701 ? 35.000 34.618 10.773 1.00 28.17 701 ASN A N 1
ATOM 5447 C CA . ASN A 1 701 ? 35.085 33.647 9.682 1.00 28.17 701 ASN A CA 1
ATOM 5448 C C . ASN A 1 701 ? 35.271 32.184 10.122 1.00 28.17 701 ASN A C 1
ATOM 5450 O O . ASN A 1 701 ? 35.910 31.922 11.137 1.00 28.17 701 ASN A O 1
ATOM 5454 N N . GLY A 1 702 ? 34.862 31.246 9.255 1.00 23.97 702 GLY A N 1
ATOM 5455 C CA . GLY A 1 702 ? 35.481 29.915 9.180 1.00 23.97 702 GLY A CA 1
ATOM 5456 C C . GLY A 1 702 ? 34.553 28.782 8.733 1.00 23.97 702 GLY A C 1
ATOM 5457 O O . GLY A 1 702 ? 33.769 28.291 9.531 1.00 23.97 702 GLY A O 1
ATOM 5458 N N . LEU A 1 703 ? 34.690 28.365 7.467 1.00 26.83 703 LEU A N 1
ATOM 5459 C CA . LEU A 1 703 ? 34.366 27.046 6.890 1.00 26.83 703 LEU A CA 1
ATOM 5460 C C . LEU A 1 703 ? 33.194 26.238 7.497 1.00 26.83 703 LEU A C 1
ATOM 5462 O O . LEU A 1 703 ? 33.351 25.582 8.525 1.00 26.83 703 LEU A O 1
ATOM 5466 N N . ARG A 1 704 ? 32.100 26.074 6.736 1.00 25.11 704 ARG A N 1
ATOM 5467 C CA . ARG A 1 704 ? 31.377 24.785 6.668 1.00 25.11 704 ARG A CA 1
ATOM 5468 C C . ARG A 1 704 ? 30.499 24.685 5.422 1.00 25.11 704 ARG A C 1
ATOM 5470 O O . ARG A 1 704 ? 29.392 25.211 5.364 1.00 25.11 704 ARG A O 1
ATOM 5477 N N . ALA A 1 705 ? 31.015 23.961 4.436 1.00 25.45 705 ALA A N 1
ATOM 5478 C CA . ALA A 1 705 ? 30.250 23.418 3.330 1.00 25.45 705 ALA A CA 1
ATOM 5479 C C . ALA A 1 705 ? 29.524 22.129 3.775 1.00 25.45 705 ALA A C 1
ATOM 5481 O O . ALA A 1 705 ? 30.122 21.241 4.372 1.00 25.45 705 ALA A O 1
ATOM 5482 N N . ILE A 1 706 ? 28.226 22.076 3.468 1.00 26.09 706 ILE A N 1
ATOM 5483 C CA . ILE A 1 706 ? 27.456 20.913 2.995 1.00 26.09 706 ILE A CA 1
ATOM 5484 C C . ILE A 1 706 ? 27.528 19.623 3.840 1.00 26.09 706 ILE A C 1
ATOM 5486 O O . ILE A 1 706 ? 28.311 18.722 3.577 1.00 26.09 706 ILE A O 1
ATOM 5490 N N . THR A 1 707 ? 26.558 19.452 4.743 1.00 25.97 707 THR A N 1
ATOM 5491 C CA . THR A 1 707 ? 25.922 18.143 5.011 1.00 25.97 707 THR A CA 1
ATOM 5492 C C . THR A 1 707 ? 24.417 18.344 5.199 1.00 25.97 707 THR A C 1
ATOM 5494 O O . THR A 1 707 ? 23.863 18.289 6.294 1.00 25.97 707 THR A O 1
ATOM 5497 N N . GLY A 1 708 ? 23.722 18.609 4.091 1.00 25.62 708 GLY A N 1
ATOM 5498 C CA . GLY A 1 708 ? 22.265 18.520 4.030 1.00 25.62 708 GLY A CA 1
ATOM 5499 C C . GLY A 1 708 ? 21.838 17.055 4.012 1.00 25.62 708 GLY A C 1
ATOM 5500 O O . GLY A 1 708 ? 21.544 16.511 2.952 1.00 25.62 708 GLY A O 1
ATOM 5501 N N . GLY A 1 709 ? 21.843 16.401 5.174 1.00 24.02 709 GLY A N 1
ATOM 5502 C CA . GLY A 1 709 ? 21.336 15.041 5.331 1.00 24.02 709 GLY A CA 1
ATOM 5503 C C . GLY A 1 709 ? 19.836 14.987 5.049 1.00 24.02 709 GLY A C 1
ATOM 5504 O O . GLY A 1 709 ? 19.016 15.265 5.926 1.00 24.02 709 GLY A O 1
ATOM 5505 N N . GLN A 1 710 ? 19.458 14.613 3.825 1.00 25.56 710 GLN A N 1
ATOM 5506 C CA . GLN A 1 710 ? 18.120 14.099 3.553 1.00 25.56 710 GLN A CA 1
ATOM 5507 C C . GLN A 1 710 ? 17.887 12.896 4.475 1.00 25.56 710 GLN A C 1
ATOM 5509 O O . GLN A 1 710 ? 18.619 11.910 4.411 1.00 25.56 710 GLN A O 1
ATOM 5514 N N . ARG A 1 711 ? 16.869 12.970 5.343 1.00 25.44 711 ARG A N 1
ATOM 5515 C CA . ARG A 1 711 ? 16.413 11.818 6.131 1.00 25.44 711 ARG A CA 1
ATOM 5516 C C . ARG A 1 711 ? 16.037 10.686 5.173 1.00 25.44 711 ARG A C 1
ATOM 5518 O O . ARG A 1 711 ? 14.991 10.744 4.526 1.00 25.44 711 ARG A O 1
ATOM 5525 N N . VAL A 1 712 ? 16.892 9.670 5.104 1.00 31.30 712 VAL A N 1
ATOM 5526 C CA . VAL A 1 712 ? 16.589 8.384 4.474 1.00 31.30 712 VAL A CA 1
ATOM 5527 C C . VAL A 1 712 ? 15.360 7.805 5.196 1.00 31.30 712 VAL A C 1
ATOM 5529 O O . VAL A 1 712 ? 15.315 7.845 6.429 1.00 31.30 712 VAL A O 1
ATOM 5532 N N . PRO A 1 713 ? 14.319 7.336 4.481 1.00 31.97 713 PRO A N 1
ATOM 5533 C CA . PRO A 1 713 ? 13.196 6.637 5.103 1.00 31.97 713 PRO A CA 1
ATOM 5534 C C . PRO A 1 713 ? 13.713 5.479 5.966 1.00 31.97 713 PRO A C 1
ATOM 5536 O O . PRO A 1 713 ? 14.683 4.833 5.576 1.00 31.97 713 PRO A O 1
ATOM 5539 N N . SER A 1 714 ? 13.085 5.197 7.113 1.00 43.06 714 SER A N 1
ATOM 5540 C CA . SER A 1 714 ? 13.517 4.070 7.951 1.00 43.06 714 SER A CA 1
ATOM 5541 C C . SER A 1 714 ? 13.497 2.752 7.159 1.00 43.06 714 SER A C 1
ATOM 5543 O O . SER A 1 714 ? 12.726 2.594 6.203 1.00 43.06 714 SER A O 1
ATOM 5545 N N . LYS A 1 715 ? 14.353 1.799 7.542 1.00 45.41 715 LYS A N 1
ATOM 5546 C CA . LYS A 1 715 ? 14.496 0.484 6.892 1.00 45.41 715 LYS A CA 1
ATOM 5547 C C . LYS A 1 715 ? 13.144 -0.244 6.777 1.00 45.41 715 LYS A C 1
ATOM 5549 O O . LYS A 1 715 ? 12.844 -0.825 5.733 1.00 45.41 715 LYS A O 1
ATOM 5554 N N . GLU A 1 716 ? 12.268 -0.103 7.779 1.00 41.12 716 GLU A N 1
ATOM 5555 C CA . GLU A 1 716 ? 10.904 -0.654 7.760 1.00 41.12 716 GLU A CA 1
ATOM 5556 C C . GLU A 1 716 ? 10.013 0.033 6.710 1.00 41.12 716 GLU A C 1
ATOM 5558 O O . GLU A 1 716 ? 9.223 -0.617 6.019 1.00 41.12 716 GLU A O 1
ATOM 5563 N N . ALA A 1 717 ? 10.166 1.348 6.517 1.00 40.62 717 ALA A N 1
ATOM 5564 C CA . ALA A 1 717 ? 9.422 2.101 5.512 1.00 40.62 717 ALA A CA 1
ATOM 5565 C C . ALA A 1 717 ? 9.822 1.720 4.074 1.00 40.62 717 ALA A C 1
ATOM 5567 O O . ALA A 1 717 ? 8.957 1.726 3.194 1.00 40.62 717 ALA A O 1
ATOM 5568 N N . MET A 1 718 ? 11.090 1.359 3.825 1.00 44.38 718 MET A N 1
ATOM 5569 C CA . MET A 1 718 ? 11.556 0.871 2.515 1.00 44.38 718 MET A CA 1
ATOM 5570 C C . MET A 1 718 ? 11.040 -0.538 2.192 1.00 44.38 718 MET A C 1
ATOM 5572 O O . MET A 1 718 ? 10.549 -0.756 1.083 1.00 44.38 718 MET A O 1
ATOM 5576 N N . LEU A 1 719 ? 11.050 -1.461 3.159 1.00 43.56 719 LEU A N 1
ATOM 5577 C CA . LEU A 1 719 ? 10.471 -2.806 3.011 1.00 43.56 719 LEU A CA 1
ATOM 5578 C C . LEU A 1 719 ? 8.960 -2.751 2.736 1.00 43.56 719 LEU A C 1
ATOM 5580 O O . LEU A 1 719 ? 8.436 -3.436 1.854 1.00 43.56 719 LEU A O 1
ATOM 5584 N N . LEU A 1 720 ? 8.255 -1.830 3.397 1.00 39.50 720 LEU A N 1
ATOM 5585 C CA . LEU A 1 720 ? 6.854 -1.524 3.110 1.00 39.50 720 LEU A CA 1
ATOM 5586 C C . LEU A 1 720 ? 6.639 -0.869 1.728 1.00 39.50 720 LEU A C 1
ATOM 5588 O O . LEU A 1 720 ? 5.486 -0.656 1.342 1.00 39.50 720 LEU A O 1
ATOM 5592 N N . MET A 1 721 ? 7.676 -0.531 0.961 1.00 36.41 721 MET A N 1
ATOM 5593 C CA . MET A 1 721 ? 7.578 0.089 -0.369 1.00 36.41 721 MET A CA 1
ATOM 5594 C C . MET A 1 721 ? 7.983 -0.849 -1.519 1.00 36.41 721 MET A C 1
ATOM 5596 O O . MET A 1 721 ? 7.916 -0.405 -2.669 1.00 36.41 721 MET A O 1
ATOM 5600 N N . ASP A 1 722 ? 8.330 -2.123 -1.256 1.00 41.41 722 ASP A N 1
ATOM 5601 C CA . ASP A 1 722 ? 8.711 -3.086 -2.304 1.00 41.41 722 ASP A CA 1
ATOM 5602 C C . ASP A 1 722 ? 7.668 -3.104 -3.431 1.00 41.41 722 ASP A C 1
ATOM 5604 O O . ASP A 1 722 ? 6.488 -3.415 -3.242 1.00 41.41 722 ASP A O 1
ATOM 5608 N N . SER A 1 723 ? 8.119 -2.710 -4.621 1.00 39.44 723 SER A N 1
ATOM 5609 C CA . SER A 1 723 ? 7.292 -2.364 -5.774 1.00 39.44 723 SER A CA 1
ATOM 5610 C C . SER A 1 723 ? 7.139 -3.499 -6.790 1.00 39.44 723 SER A C 1
ATOM 5612 O O . SER A 1 723 ? 6.386 -3.357 -7.757 1.00 39.44 723 SER A O 1
ATOM 5614 N N . THR A 1 724 ? 7.818 -4.630 -6.582 1.00 47.50 724 THR A N 1
ATOM 5615 C CA . THR A 1 724 ? 8.108 -5.585 -7.666 1.00 47.50 724 THR A CA 1
ATOM 5616 C C . THR A 1 724 ? 7.127 -6.762 -7.785 1.00 47.50 724 THR A C 1
ATOM 5618 O O . THR A 1 724 ? 7.120 -7.439 -8.810 1.00 47.50 724 THR A O 1
ATOM 5621 N N . ARG A 1 725 ? 6.228 -6.968 -6.806 1.00 53.25 725 ARG A N 1
ATOM 5622 C CA . ARG A 1 725 ? 5.071 -7.900 -6.890 1.00 53.25 725 ARG A CA 1
ATOM 5623 C C . ARG A 1 725 ? 3.791 -7.391 -6.231 1.00 53.25 725 ARG A C 1
ATOM 5625 O O . ARG A 1 725 ? 2.704 -7.714 -6.705 1.00 53.25 725 ARG A O 1
ATOM 5632 N N . SER A 1 726 ? 3.904 -6.525 -5.223 1.00 42.53 726 SER A N 1
ATOM 5633 C CA . SER A 1 726 ? 2.785 -5.855 -4.529 1.00 42.53 726 SER A CA 1
ATOM 5634 C C . SER A 1 726 ? 1.837 -5.073 -5.459 1.00 42.53 726 SER A C 1
ATOM 5636 O O . SER A 1 726 ? 0.736 -4.690 -5.059 1.00 42.53 726 SER A O 1
ATOM 5638 N N . ARG A 1 727 ? 2.250 -4.840 -6.715 1.00 48.03 727 ARG A N 1
ATOM 5639 C CA . ARG A 1 727 ? 1.450 -4.207 -7.772 1.00 48.03 727 ARG A CA 1
ATOM 5640 C C . ARG A 1 727 ? 0.495 -5.156 -8.509 1.00 48.03 727 ARG A C 1
ATOM 5642 O O . ARG A 1 727 ? -0.419 -4.640 -9.145 1.00 48.03 727 ARG A O 1
ATOM 5649 N N . ARG A 1 728 ? 0.674 -6.489 -8.444 1.00 56.25 728 ARG A N 1
ATOM 5650 C CA . ARG A 1 728 ? -0.215 -7.458 -9.132 1.00 56.25 728 ARG A CA 1
ATOM 5651 C C . ARG A 1 728 ? -1.645 -7.396 -8.586 1.00 56.25 728 ARG A C 1
ATOM 5653 O O . ARG A 1 728 ? -2.604 -7.447 -9.347 1.00 56.25 728 ARG A O 1
ATOM 5660 N N . TRP A 1 729 ? -1.780 -7.206 -7.277 1.00 58.78 729 TRP A N 1
ATOM 5661 C CA . TRP A 1 729 ? -3.068 -7.156 -6.594 1.00 58.78 729 TRP A CA 1
ATOM 5662 C C . TRP A 1 729 ? -3.507 -5.693 -6.407 1.00 58.78 729 TRP A C 1
ATOM 5664 O O . TRP A 1 729 ? -3.084 -5.003 -5.474 1.00 58.78 729 TRP A O 1
ATOM 5674 N N . GLY A 1 730 ? -4.319 -5.180 -7.339 1.00 54.22 730 GLY A N 1
ATOM 5675 C CA . GLY A 1 730 ? -4.940 -3.854 -7.217 1.00 54.22 730 GLY A CA 1
ATOM 5676 C C . GLY A 1 730 ? -5.959 -3.810 -6.059 1.00 54.22 730 GLY A C 1
ATOM 5677 O O . GLY A 1 730 ? -6.619 -4.804 -5.797 1.00 54.22 730 GLY A O 1
ATOM 5678 N N . HIS A 1 731 ? -6.146 -2.718 -5.307 1.00 46.81 731 HIS A N 1
ATOM 5679 C CA . HIS A 1 731 ? -5.585 -1.374 -5.437 1.00 46.81 731 HIS A CA 1
ATOM 5680 C C . HIS A 1 731 ? -5.083 -0.859 -4.072 1.00 46.81 731 HIS A C 1
ATOM 5682 O O . HIS A 1 731 ? -5.848 -0.685 -3.130 1.00 46.81 731 HIS A O 1
ATOM 5688 N N . ARG A 1 732 ? -3.780 -0.545 -4.039 1.00 54.31 732 ARG A N 1
ATOM 5689 C CA . ARG A 1 732 ? -2.959 0.028 -2.949 1.00 54.31 732 ARG A CA 1
ATOM 5690 C C . ARG A 1 732 ? -2.286 -0.977 -1.994 1.00 54.31 732 ARG A C 1
ATOM 5692 O O . ARG A 1 732 ? -2.479 -0.956 -0.786 1.00 54.31 732 ARG A O 1
ATOM 5699 N N . ARG A 1 733 ? -1.313 -1.688 -2.588 1.00 66.62 733 ARG A N 1
ATOM 5700 C CA . ARG A 1 733 ? -0.053 -2.162 -1.976 1.00 66.62 733 ARG A CA 1
ATOM 5701 C C . ARG A 1 733 ? -0.166 -3.345 -1.002 1.00 66.62 733 ARG A C 1
ATOM 5703 O O . ARG A 1 733 ? 0.472 -3.317 0.050 1.00 66.62 733 ARG A O 1
ATOM 5710 N N . ARG A 1 734 ? -0.927 -4.392 -1.337 1.00 83.12 734 ARG A N 1
ATOM 5711 C CA . ARG A 1 734 ? -0.886 -5.648 -0.562 1.00 83.12 734 ARG A CA 1
ATOM 5712 C C . ARG A 1 734 ? 0.528 -6.238 -0.573 1.00 83.12 734 ARG A C 1
ATOM 5714 O O . ARG A 1 734 ? 1.220 -6.176 -1.588 1.00 83.12 734 ARG A O 1
ATOM 5721 N N . LEU A 1 735 ? 0.939 -6.782 0.562 1.00 88.31 735 LEU A N 1
ATOM 5722 C CA . LEU A 1 735 ? 2.177 -7.518 0.770 1.00 88.31 735 LEU A CA 1
ATOM 5723 C C . LEU A 1 735 ? 1.775 -8.964 1.040 1.00 88.31 735 LEU A C 1
ATOM 5725 O O . LEU A 1 735 ? 1.194 -9.267 2.082 1.00 88.31 735 LEU A O 1
ATOM 5729 N N . VAL A 1 736 ? 2.004 -9.827 0.055 1.00 90.94 736 VAL A N 1
ATOM 5730 C CA . VAL A 1 736 ? 1.737 -11.258 0.183 1.00 90.94 736 VAL A CA 1
ATOM 5731 C C . VAL A 1 736 ? 2.987 -11.910 0.752 1.00 90.94 736 VAL A C 1
ATOM 5733 O O . VAL A 1 736 ? 4.010 -11.957 0.074 1.00 90.94 736 VAL A O 1
ATOM 5736 N N . LEU A 1 737 ? 2.905 -12.367 1.995 1.00 92.69 737 LEU A N 1
ATOM 5737 C CA . LEU A 1 737 ? 4.056 -12.879 2.735 1.00 92.69 737 LEU A CA 1
ATOM 5738 C C . LEU A 1 737 ? 4.434 -14.310 2.349 1.00 92.69 737 LEU A C 1
ATOM 5740 O O . LEU A 1 737 ? 5.609 -14.641 2.283 1.00 92.69 737 LEU A O 1
ATOM 5744 N N . ASN A 1 738 ? 3.450 -15.146 2.029 1.00 92.56 738 ASN A N 1
ATOM 5745 C CA . ASN A 1 738 ? 3.674 -16.535 1.635 1.00 92.56 738 ASN A CA 1
ATOM 5746 C C . ASN A 1 738 ? 3.855 -16.706 0.117 1.00 92.56 738 ASN A C 1
ATOM 5748 O O . ASN A 1 738 ? 3.553 -17.758 -0.441 1.00 92.56 738 ASN A O 1
ATOM 5752 N N . ASP A 1 739 ? 4.309 -15.664 -0.585 1.00 86.12 739 ASP A N 1
ATOM 5753 C CA . ASP A 1 739 ? 4.590 -15.742 -2.020 1.00 86.12 739 ASP A CA 1
ATOM 5754 C C . ASP A 1 739 ? 6.053 -16.114 -2.319 1.00 86.12 739 ASP A C 1
ATOM 5756 O O . ASP A 1 739 ? 6.538 -15.905 -3.432 1.00 86.12 739 ASP A O 1
ATOM 5760 N N . ARG A 1 740 ? 6.762 -16.658 -1.325 1.00 85.38 740 ARG A N 1
ATOM 5761 C CA . ARG A 1 740 ? 8.202 -16.918 -1.373 1.00 85.38 740 ARG A CA 1
ATOM 5762 C C . ARG A 1 740 ? 8.580 -17.960 -2.425 1.00 85.38 740 ARG A C 1
ATOM 5764 O O . ARG A 1 740 ? 9.395 -17.654 -3.295 1.00 85.38 740 ARG A O 1
ATOM 5771 N N . ILE A 1 741 ? 7.945 -19.131 -2.369 1.00 82.44 741 ILE A N 1
ATOM 5772 C CA . ILE A 1 741 ? 8.129 -20.250 -3.301 1.00 82.44 741 ILE A CA 1
ATOM 5773 C C . ILE A 1 741 ? 6.901 -20.389 -4.210 1.00 82.44 741 ILE A C 1
ATOM 5775 O O . ILE A 1 741 ? 5.754 -20.134 -3.815 1.00 82.44 741 ILE A O 1
ATOM 5779 N N . LEU A 1 742 ? 7.144 -20.784 -5.460 1.00 69.62 742 LEU A N 1
ATOM 5780 C CA . LEU A 1 742 ? 6.110 -21.349 -6.318 1.00 69.62 742 LEU A CA 1
ATOM 5781 C C . LEU A 1 742 ? 5.878 -22.777 -5.831 1.00 69.62 742 LEU A C 1
ATOM 5783 O O . LEU A 1 742 ? 6.640 -23.663 -6.177 1.00 69.62 742 LEU A O 1
ATOM 5787 N N . ALA A 1 743 ? 4.909 -22.991 -4.945 1.00 65.62 743 ALA A N 1
ATOM 5788 C CA . ALA A 1 743 ? 4.576 -24.349 -4.542 1.00 65.62 743 ALA A CA 1
ATOM 5789 C C . ALA A 1 743 ? 3.871 -25.037 -5.717 1.00 65.62 743 ALA A C 1
ATOM 5791 O O . ALA A 1 743 ? 2.914 -24.479 -6.268 1.00 65.62 743 ALA A O 1
ATOM 5792 N N . SER A 1 744 ? 4.329 -26.230 -6.098 1.00 68.19 744 SER A N 1
ATOM 5793 C CA . SER A 1 744 ? 3.490 -27.145 -6.864 1.00 68.19 744 SER A CA 1
ATOM 5794 C C . SER A 1 744 ? 2.282 -27.481 -6.001 1.00 68.19 744 SER A C 1
ATOM 5796 O O . SER A 1 744 ? 2.396 -27.540 -4.773 1.00 68.19 744 SER A O 1
ATOM 5798 N N . LEU A 1 745 ? 1.119 -27.679 -6.620 1.00 66.56 745 LEU A N 1
ATOM 5799 C CA . LEU A 1 745 ? -0.008 -28.230 -5.880 1.00 66.56 745 LEU A CA 1
ATOM 5800 C C . LEU A 1 745 ? 0.448 -29.581 -5.299 1.00 66.56 745 LEU A C 1
ATOM 5802 O O . LEU A 1 745 ? 0.869 -30.436 -6.081 1.00 66.56 745 LEU A O 1
ATOM 5806 N N . PRO A 1 746 ? 0.445 -29.763 -3.967 1.00 75.81 746 PRO A N 1
ATOM 5807 C CA . PRO A 1 746 ? 0.637 -31.076 -3.389 1.00 75.81 746 PRO A CA 1
ATOM 5808 C C . PRO A 1 746 ? -0.465 -31.989 -3.930 1.00 75.81 746 PRO A C 1
ATOM 5810 O O . PRO A 1 746 ? -1.618 -31.572 -4.052 1.00 75.81 746 PRO A O 1
ATOM 5813 N N . GLU A 1 747 ? -0.109 -33.229 -4.257 1.00 76.44 747 GLU A N 1
ATOM 5814 C CA . GLU A 1 747 ? -1.088 -34.237 -4.684 1.00 76.44 747 GLU A CA 1
ATOM 5815 C C . GLU A 1 747 ? -2.129 -34.479 -3.585 1.00 76.44 747 GLU A C 1
ATOM 5817 O O . GLU A 1 747 ? -3.317 -34.652 -3.854 1.00 76.44 747 GLU A O 1
ATOM 5822 N N . LYS A 1 748 ? -1.692 -34.405 -2.322 1.00 83.88 748 LYS A N 1
ATOM 5823 C CA . LYS A 1 748 ? -2.558 -34.513 -1.153 1.00 83.88 748 LYS A CA 1
ATOM 5824 C C . LYS A 1 748 ? -3.133 -33.151 -0.763 1.00 83.88 748 LYS A C 1
ATOM 5826 O O . LYS A 1 748 ? -2.398 -32.187 -0.543 1.00 83.88 748 LYS A O 1
ATOM 5831 N N . ARG A 1 749 ? -4.459 -33.099 -0.605 1.00 84.69 749 ARG A N 1
ATOM 5832 C CA . ARG A 1 749 ? -5.168 -31.939 -0.044 1.00 84.69 749 ARG A CA 1
ATOM 5833 C C . ARG A 1 749 ? -4.676 -31.660 1.377 1.00 84.69 749 ARG A C 1
ATOM 5835 O O . ARG A 1 749 ? -4.466 -32.584 2.161 1.00 84.69 749 ARG A O 1
ATOM 5842 N N . LEU A 1 750 ? -4.508 -30.382 1.704 1.00 90.56 750 LEU A N 1
ATOM 5843 C CA . LEU A 1 750 ? -4.123 -29.963 3.050 1.00 90.56 750 LEU A CA 1
ATOM 5844 C C . LEU A 1 750 ? -5.295 -30.145 4.015 1.00 90.56 750 LEU A C 1
ATOM 5846 O O . LEU A 1 750 ? -6.428 -29.792 3.688 1.00 90.56 750 LEU A O 1
ATOM 5850 N N . ALA A 1 751 ? -5.003 -30.688 5.192 1.00 92.50 751 ALA A N 1
ATOM 5851 C CA . ALA A 1 751 ? -5.982 -30.884 6.249 1.00 92.50 751 ALA A CA 1
ATOM 5852 C C . ALA A 1 751 ? -6.299 -29.558 6.986 1.00 92.50 751 ALA A C 1
ATOM 5854 O O . ALA A 1 751 ? -5.494 -28.619 6.937 1.00 92.50 751 ALA A O 1
ATOM 5855 N N . PRO A 1 752 ? -7.465 -29.450 7.655 1.00 90.88 752 PRO A N 1
ATOM 5856 C CA . PRO A 1 752 ? -7.867 -28.238 8.379 1.00 90.88 752 PRO A CA 1
ATOM 5857 C C . PRO A 1 752 ? -6.900 -27.809 9.496 1.00 90.88 752 PRO A C 1
ATOM 5859 O O . PRO A 1 752 ? -6.740 -26.615 9.764 1.00 90.88 752 PRO A O 1
ATOM 5862 N N . ASP A 1 753 ? -6.223 -28.773 10.119 1.00 94.62 753 ASP A N 1
ATOM 5863 C CA . ASP A 1 753 ? -5.238 -28.589 11.193 1.00 94.62 753 ASP A CA 1
ATOM 5864 C C . ASP A 1 753 ? -3.919 -27.954 10.716 1.00 94.62 753 ASP A C 1
ATOM 5866 O O . ASP A 1 753 ? -3.142 -27.440 11.522 1.00 94.62 753 ASP A O 1
ATOM 5870 N N . PHE A 1 754 ? -3.685 -27.877 9.404 1.00 95.56 754 PHE A N 1
ATOM 5871 C CA . PHE A 1 754 ? -2.471 -27.301 8.828 1.00 95.56 754 PHE A CA 1
ATOM 5872 C C . PHE A 1 754 ? -2.180 -25.874 9.328 1.00 95.56 754 PHE A C 1
ATOM 5874 O O . PHE A 1 754 ? -1.033 -25.521 9.623 1.00 95.56 754 PHE A O 1
ATOM 5881 N N . ALA A 1 755 ? -3.220 -25.043 9.468 1.00 96.62 755 ALA A N 1
ATOM 5882 C CA . ALA A 1 755 ? -3.075 -23.686 9.995 1.00 96.62 755 ALA A CA 1
ATOM 5883 C C . ALA A 1 755 ? -2.660 -23.670 11.477 1.00 96.62 755 ALA A C 1
ATOM 5885 O O . ALA A 1 755 ? -1.928 -22.767 11.886 1.00 96.62 755 ALA A O 1
ATOM 5886 N N . ALA A 1 756 ? -3.100 -24.659 12.262 1.00 96.31 756 ALA A N 1
ATOM 5887 C CA . ALA A 1 756 ? -2.712 -24.826 13.659 1.00 96.31 756 ALA A CA 1
ATOM 5888 C C . ALA A 1 756 ? -1.220 -25.175 13.768 1.00 96.31 756 ALA A C 1
ATOM 5890 O O . ALA A 1 756 ? -0.486 -24.480 14.472 1.00 96.31 756 ALA A O 1
ATOM 5891 N N . CYS A 1 757 ? -0.742 -26.151 12.985 1.00 95.81 757 CYS A N 1
ATOM 5892 C CA . CYS A 1 757 ? 0.677 -26.529 12.944 1.00 95.81 757 CYS A CA 1
ATOM 5893 C C . CYS A 1 757 ? 1.581 -25.358 12.520 1.00 95.81 757 CYS A C 1
ATOM 5895 O O . CYS A 1 757 ? 2.653 -25.139 13.086 1.00 95.81 757 CYS A O 1
ATOM 5897 N N . LEU A 1 758 ? 1.151 -24.560 11.535 1.00 96.19 758 LEU A N 1
ATOM 5898 C CA . LEU A 1 758 ? 1.898 -23.373 11.114 1.00 96.19 758 LEU A CA 1
ATOM 5899 C C . LEU A 1 758 ? 1.929 -22.275 12.176 1.00 96.19 758 LEU A C 1
ATOM 5901 O O . LEU A 1 758 ? 2.950 -21.602 12.329 1.00 96.19 758 LEU A O 1
ATOM 5905 N N . LEU A 1 759 ? 0.822 -22.062 12.888 1.00 96.94 759 LEU A N 1
ATOM 5906 C CA . LEU A 1 759 ? 0.774 -21.110 13.991 1.00 96.94 759 LEU A CA 1
ATOM 5907 C C . LEU A 1 759 ? 1.684 -21.556 15.142 1.00 96.94 759 LEU A C 1
ATOM 5909 O O . LEU A 1 759 ? 2.413 -20.732 15.691 1.00 96.94 759 LEU A O 1
ATOM 5913 N N . GLU A 1 760 ? 1.699 -22.850 15.453 1.00 95.69 760 GLU A N 1
ATOM 5914 C CA . GLU A 1 760 ? 2.611 -23.428 16.437 1.00 95.69 760 GLU A CA 1
ATOM 5915 C C . GLU A 1 760 ? 4.071 -23.169 16.068 1.00 95.69 760 GLU A C 1
ATOM 5917 O O . GLU A 1 760 ? 4.822 -22.627 16.880 1.00 95.69 760 GLU A O 1
ATOM 5922 N N . LYS A 1 761 ? 4.447 -23.438 14.812 1.00 95.31 761 LYS A N 1
ATOM 5923 C CA . LYS A 1 761 ? 5.790 -23.134 14.303 1.00 95.31 761 LYS A CA 1
ATOM 5924 C C . LYS A 1 761 ? 6.104 -21.636 14.384 1.00 95.31 761 LYS A C 1
ATOM 5926 O O . LYS A 1 761 ? 7.201 -21.254 14.770 1.00 95.31 761 LYS A O 1
ATOM 5931 N N . ALA A 1 762 ? 5.147 -20.757 14.081 1.00 95.38 762 ALA A N 1
ATOM 5932 C CA . ALA A 1 762 ? 5.345 -19.307 14.184 1.00 95.38 762 ALA A CA 1
ATOM 5933 C C . ALA A 1 762 ? 5.609 -18.827 15.624 1.00 95.38 762 ALA A C 1
ATOM 5935 O O . ALA A 1 762 ? 6.346 -17.853 15.819 1.00 95.38 762 ALA A O 1
ATOM 5936 N N . LEU A 1 763 ? 4.990 -19.489 16.607 1.00 94.00 763 LEU A N 1
ATOM 5937 C CA . LEU A 1 763 ? 5.157 -19.229 18.038 1.00 94.00 763 LEU A CA 1
ATOM 5938 C C . LEU A 1 763 ? 6.446 -19.844 18.597 1.00 94.00 763 LEU A C 1
ATOM 5940 O O . LEU A 1 763 ? 7.023 -19.276 19.520 1.00 94.00 763 LEU A O 1
ATOM 5944 N N . SER A 1 764 ? 6.916 -20.965 18.038 1.00 94.25 764 SER A N 1
ATOM 5945 C CA . SER A 1 764 ? 8.176 -21.603 18.442 1.00 94.25 764 SER A CA 1
ATOM 5946 C C . SER A 1 764 ? 9.414 -20.881 17.906 1.00 94.25 764 SER A C 1
ATOM 5948 O O . SER A 1 764 ? 10.494 -20.994 18.483 1.00 94.25 764 SER A O 1
ATOM 5950 N N . LEU A 1 765 ? 9.274 -20.104 16.825 1.00 91.31 765 LEU A N 1
ATOM 5951 C CA . LEU A 1 765 ? 10.293 -19.157 16.379 1.00 91.31 765 LEU A CA 1
ATOM 5952 C C . LEU A 1 765 ? 10.469 -18.097 17.483 1.00 91.31 765 LEU A C 1
ATOM 5954 O O . LEU A 1 765 ? 9.695 -17.146 17.540 1.00 91.31 765 LEU A O 1
ATOM 5958 N N . GLY A 1 766 ? 11.456 -18.246 18.367 1.00 87.56 766 GLY A N 1
ATOM 5959 C CA . GLY A 1 766 ? 11.715 -17.307 19.467 1.00 87.56 766 GLY A CA 1
ATOM 5960 C C . GLY A 1 766 ? 12.044 -15.868 19.021 1.00 87.56 766 GLY A C 1
ATOM 5961 O O . GLY A 1 766 ? 11.774 -15.447 17.892 1.00 87.56 766 GLY A O 1
ATOM 5962 N N . ALA A 1 767 ? 12.652 -15.078 19.911 1.00 83.25 767 ALA A N 1
ATOM 5963 C CA . ALA A 1 767 ? 13.033 -13.691 19.612 1.00 83.25 767 ALA A CA 1
ATOM 5964 C C . ALA A 1 767 ? 14.071 -13.587 18.477 1.00 83.25 767 ALA A C 1
ATOM 5966 O O . ALA A 1 767 ? 13.936 -12.737 17.600 1.00 83.25 767 ALA A O 1
ATOM 5967 N N . ALA A 1 768 ? 15.055 -14.490 18.480 1.00 87.12 768 ALA A N 1
ATOM 5968 C CA . ALA A 1 768 ? 16.122 -14.597 17.489 1.00 87.12 768 ALA A CA 1
ATOM 5969 C C . ALA A 1 768 ? 16.131 -16.021 16.896 1.00 87.12 768 ALA A C 1
ATOM 5971 O O . ALA A 1 768 ? 16.929 -16.858 17.315 1.00 87.12 768 ALA A O 1
ATOM 5972 N N . PRO A 1 769 ? 15.186 -16.347 15.995 1.00 91.12 769 PRO A N 1
ATOM 5973 C CA . PRO A 1 769 ? 15.092 -17.686 15.425 1.00 91.12 769 PRO A CA 1
ATOM 5974 C C . PRO A 1 769 ? 16.257 -17.966 14.467 1.00 91.12 769 PRO A C 1
ATOM 5976 O O . PRO A 1 769 ? 16.731 -17.060 13.778 1.00 91.12 769 PRO A O 1
ATOM 5979 N N . ALA A 1 770 ? 16.682 -19.228 14.372 1.00 90.12 770 ALA A N 1
ATOM 5980 C CA . ALA A 1 770 ? 17.686 -19.627 13.394 1.00 90.12 770 ALA A CA 1
ATOM 5981 C C . ALA A 1 770 ? 17.163 -19.417 11.960 1.00 90.12 770 ALA A C 1
ATOM 5983 O O . ALA A 1 770 ? 15.983 -19.633 11.668 1.00 90.12 770 ALA A O 1
ATOM 5984 N N . ALA A 1 771 ? 18.046 -19.029 11.034 1.00 85.94 771 ALA A N 1
ATOM 5985 C CA . ALA A 1 771 ? 17.673 -18.758 9.641 1.00 85.94 771 ALA A CA 1
ATOM 5986 C C . ALA A 1 771 ? 17.037 -19.977 8.940 1.00 85.94 771 ALA A C 1
ATOM 5988 O O . ALA A 1 771 ? 16.153 -19.811 8.092 1.00 85.94 771 ALA A O 1
ATOM 5989 N N . ALA A 1 772 ? 17.450 -21.190 9.325 1.00 89.44 772 ALA A N 1
ATOM 5990 C CA . ALA A 1 772 ? 16.881 -22.445 8.842 1.00 89.44 772 ALA A CA 1
ATOM 5991 C C . ALA A 1 772 ? 15.420 -22.624 9.289 1.00 89.44 772 ALA A C 1
ATOM 5993 O O . ALA A 1 772 ? 14.561 -22.907 8.454 1.00 89.44 772 ALA A O 1
ATOM 5994 N N . ASP A 1 773 ? 15.109 -22.365 10.562 1.00 91.44 773 ASP A N 1
ATOM 5995 C CA . ASP A 1 773 ? 13.745 -22.481 11.095 1.00 91.44 773 ASP A CA 1
ATOM 5996 C C . ASP A 1 773 ? 12.809 -21.450 10.466 1.00 91.44 773 ASP A C 1
ATOM 5998 O O . ASP A 1 773 ? 11.679 -21.773 10.088 1.00 91.44 773 ASP A O 1
ATOM 6002 N N . VAL A 1 774 ? 13.298 -20.214 10.300 1.00 91.81 774 VAL A N 1
ATOM 6003 C CA . VAL A 1 774 ? 12.570 -19.156 9.590 1.00 91.81 774 VAL A CA 1
ATOM 6004 C C . VAL A 1 774 ? 12.298 -19.597 8.160 1.00 91.81 774 VAL A C 1
ATOM 6006 O O . VAL A 1 774 ? 11.154 -19.560 7.725 1.00 91.81 774 VAL A O 1
ATOM 6009 N N . THR A 1 775 ? 13.313 -20.070 7.438 1.00 90.00 775 THR A N 1
ATOM 6010 C CA . THR A 1 775 ? 13.163 -20.572 6.065 1.00 90.00 775 THR A CA 1
ATOM 6011 C C . THR A 1 775 ? 12.121 -21.685 5.987 1.00 90.00 775 THR A C 1
ATOM 6013 O O . THR A 1 775 ? 11.177 -21.577 5.206 1.00 90.00 775 THR A O 1
ATOM 6016 N N . ALA A 1 776 ? 12.209 -22.693 6.853 1.00 92.19 776 ALA A N 1
ATOM 6017 C CA . ALA A 1 776 ? 11.270 -23.807 6.869 1.00 92.19 776 ALA A CA 1
ATOM 6018 C C . ALA A 1 776 ? 9.841 -23.370 7.243 1.00 92.19 776 ALA A C 1
ATOM 6020 O O . ALA A 1 776 ? 8.867 -23.976 6.798 1.00 92.19 776 ALA A O 1
ATOM 6021 N N . PHE A 1 777 ? 9.679 -22.338 8.074 1.00 95.25 777 PHE A N 1
ATOM 6022 C CA . PHE A 1 777 ? 8.377 -21.728 8.342 1.00 95.25 777 PHE A CA 1
ATOM 6023 C C . PHE A 1 777 ? 7.840 -20.983 7.113 1.00 95.25 777 PHE A C 1
ATOM 6025 O O . PHE A 1 777 ? 6.714 -21.235 6.686 1.00 95.25 777 PHE A O 1
ATOM 6032 N N . LEU A 1 778 ? 8.647 -20.106 6.510 1.00 93.75 778 LEU A N 1
ATOM 6033 C CA . LEU A 1 778 ? 8.269 -19.322 5.333 1.00 93.75 778 LEU A CA 1
ATOM 6034 C C . LEU A 1 778 ? 7.861 -20.227 4.160 1.00 93.75 778 LEU A C 1
ATOM 6036 O O . LEU A 1 778 ? 6.865 -19.952 3.488 1.00 93.75 778 LEU A O 1
ATOM 6040 N N . ASP A 1 779 ? 8.575 -21.329 3.944 1.00 91.44 779 ASP A N 1
ATOM 6041 C CA . ASP A 1 779 ? 8.261 -22.290 2.882 1.00 91.44 779 ASP A CA 1
ATOM 6042 C C . ASP A 1 779 ? 6.977 -23.052 3.163 1.00 91.44 779 ASP A C 1
ATOM 6044 O O . ASP A 1 779 ? 6.112 -23.139 2.290 1.00 91.44 779 ASP A O 1
ATOM 6048 N N . ALA A 1 780 ? 6.777 -23.490 4.405 1.00 93.69 780 ALA A N 1
ATOM 6049 C CA . ALA A 1 780 ? 5.531 -24.127 4.796 1.00 93.69 780 ALA A CA 1
ATOM 6050 C C . ALA A 1 780 ? 4.328 -23.179 4.601 1.00 93.69 780 ALA A C 1
ATOM 6052 O O . ALA A 1 780 ? 3.293 -23.608 4.096 1.00 93.69 780 ALA A O 1
ATOM 6053 N N . THR A 1 781 ? 4.454 -21.866 4.853 1.00 95.19 781 THR A N 1
ATOM 6054 C CA . THR A 1 781 ? 3.347 -20.923 4.573 1.00 95.19 781 THR A CA 1
ATOM 6055 C C . THR A 1 781 ? 2.952 -20.866 3.092 1.00 95.19 781 THR A C 1
ATOM 6057 O O . THR A 1 781 ? 1.804 -20.533 2.778 1.00 95.19 781 THR A O 1
ATOM 6060 N N . CYS A 1 782 ? 3.852 -21.204 2.158 1.00 92.12 782 CYS A N 1
ATOM 6061 C CA . CYS A 1 782 ? 3.544 -21.220 0.725 1.00 92.12 782 CYS A CA 1
ATOM 6062 C C . CYS A 1 782 ? 2.517 -22.304 0.363 1.00 92.12 782 CYS A C 1
ATOM 6064 O O . CYS A 1 782 ? 1.804 -22.147 -0.629 1.00 92.12 782 CYS A O 1
ATOM 6066 N N . LEU A 1 783 ? 2.377 -23.352 1.184 1.00 92.06 783 LEU A N 1
ATOM 6067 C CA . LEU A 1 783 ? 1.395 -24.418 0.981 1.00 92.06 783 LEU A CA 1
ATOM 6068 C C . LEU A 1 783 ? -0.053 -23.924 1.142 1.00 92.06 783 LEU A C 1
ATOM 6070 O O . LEU A 1 783 ? -0.940 -24.481 0.506 1.00 92.06 783 LEU A O 1
ATOM 6074 N N . PHE A 1 784 ? -0.313 -22.810 1.849 1.00 93.56 784 PHE A N 1
ATOM 6075 C CA . PHE A 1 784 ? -1.660 -22.205 1.914 1.00 93.56 784 PHE A CA 1
ATOM 6076 C C . PHE A 1 784 ? -2.280 -21.941 0.531 1.00 93.56 784 PHE A C 1
ATOM 6078 O O . PHE A 1 784 ? -3.504 -21.936 0.377 1.00 93.56 784 PHE A O 1
ATOM 6085 N N . LYS A 1 785 ? -1.442 -21.757 -0.497 1.00 90.06 785 LYS A N 1
ATOM 6086 C CA . LYS A 1 785 ? -1.870 -21.591 -1.891 1.00 90.06 785 LYS A CA 1
ATOM 6087 C C . LYS A 1 785 ? -2.691 -22.779 -2.405 1.00 90.06 785 LYS A C 1
ATOM 6089 O O . LYS A 1 785 ? -3.544 -22.564 -3.261 1.00 90.06 785 LYS A O 1
ATOM 6094 N N . ALA A 1 786 ? -2.443 -23.974 -1.873 1.00 88.75 786 ALA A N 1
ATOM 6095 C CA . ALA A 1 786 ? -3.058 -25.236 -2.263 1.00 88.75 786 ALA A CA 1
ATOM 6096 C C . ALA A 1 786 ? -4.207 -25.698 -1.354 1.00 88.75 786 ALA A C 1
ATOM 6098 O O . ALA A 1 786 ? -4.737 -26.790 -1.548 1.00 88.75 786 ALA A O 1
ATOM 6099 N N . VAL A 1 787 ? -4.590 -24.904 -0.350 1.00 90.94 787 VAL A N 1
ATOM 6100 C CA . VAL A 1 787 ? -5.741 -25.244 0.495 1.00 90.94 787 VAL A CA 1
ATOM 6101 C C . VAL A 1 787 ? -7.014 -25.230 -0.349 1.00 90.94 787 VAL A C 1
ATOM 6103 O O . VAL A 1 787 ? -7.267 -24.265 -1.075 1.00 90.94 787 VAL A O 1
ATOM 6106 N N . SER A 1 788 ? -7.814 -26.286 -0.203 1.00 90.81 788 SER A N 1
ATOM 6107 C CA . SER A 1 788 ? -9.195 -26.364 -0.676 1.00 90.81 788 SER A CA 1
ATOM 6108 C C . SER A 1 788 ? -10.109 -26.571 0.523 1.00 90.81 788 SER A C 1
ATOM 6110 O O . SER A 1 788 ? -9.769 -27.317 1.438 1.00 90.81 788 SER A O 1
ATOM 6112 N N . PHE A 1 789 ? -11.258 -25.901 0.504 1.00 92.31 789 PHE A N 1
ATOM 6113 C CA . PHE A 1 789 ? -12.229 -25.906 1.605 1.00 92.31 789 PHE A CA 1
ATOM 6114 C C . PHE A 1 789 ? -13.381 -26.886 1.363 1.00 92.31 789 PHE A C 1
ATOM 6116 O O . PHE A 1 789 ? -14.365 -26.896 2.102 1.00 92.31 789 PHE A O 1
ATOM 6123 N N . GLN A 1 790 ? -13.292 -27.695 0.304 1.00 90.69 790 GLN A N 1
ATOM 6124 C CA . GLN A 1 790 ? -14.269 -28.743 0.035 1.00 90.69 790 GLN A CA 1
ATOM 6125 C C . GLN A 1 790 ? -14.348 -29.702 1.218 1.00 90.69 790 GLN A C 1
ATOM 6127 O O . GLN A 1 790 ? -13.330 -30.221 1.674 1.00 90.69 790 GLN A O 1
ATOM 6132 N N . ASN A 1 791 ? -15.578 -29.980 1.642 1.00 93.06 791 ASN A N 1
ATOM 6133 C CA . ASN A 1 791 ? -15.913 -30.945 2.689 1.00 93.06 791 ASN A CA 1
ATOM 6134 C C . ASN A 1 791 ? -15.476 -30.546 4.107 1.00 93.06 791 ASN A C 1
ATOM 6136 O O . ASN A 1 791 ? -15.502 -31.393 4.992 1.00 93.06 791 ASN A O 1
ATOM 6140 N N . TRP A 1 792 ? -15.099 -29.286 4.344 1.00 95.38 792 TRP A N 1
ATOM 6141 C CA . TRP A 1 792 ? -14.821 -28.811 5.700 1.00 95.38 792 TRP A CA 1
ATOM 6142 C C . TRP A 1 792 ? -16.116 -28.438 6.423 1.00 95.38 792 TRP A C 1
ATOM 6144 O O . TRP A 1 792 ? -16.998 -27.774 5.872 1.00 95.38 792 TRP A O 1
ATOM 6154 N N . THR A 1 793 ? -16.209 -28.832 7.684 1.00 96.06 793 THR A N 1
ATOM 6155 C CA . THR A 1 793 ? -17.260 -28.425 8.618 1.00 96.06 793 THR A CA 1
ATOM 6156 C C . THR A 1 793 ? -17.132 -26.943 8.995 1.00 96.06 793 THR A C 1
ATOM 6158 O O . THR A 1 793 ? -16.092 -26.306 8.804 1.00 96.06 793 THR A O 1
ATOM 6161 N N . GLU A 1 794 ? -18.189 -26.361 9.576 1.00 95.38 794 GLU A N 1
ATOM 6162 C CA . GLU A 1 794 ? -18.138 -24.970 10.055 1.00 95.38 794 GLU A CA 1
ATOM 6163 C C . GLU A 1 794 ? -17.056 -24.756 11.125 1.00 95.38 794 GLU A C 1
ATOM 6165 O O . GLU A 1 794 ? -16.388 -23.719 11.109 1.00 95.38 794 GLU A O 1
ATOM 6170 N N . ALA A 1 795 ? -16.860 -25.737 12.014 1.00 96.12 795 ALA A N 1
ATOM 6171 C CA . ALA A 1 795 ? -15.841 -25.693 13.058 1.00 96.12 795 ALA A CA 1
ATOM 6172 C C . ALA A 1 795 ? -14.428 -25.703 12.457 1.00 96.12 795 ALA A C 1
ATOM 6174 O O . ALA A 1 795 ? -13.624 -24.835 12.785 1.00 96.12 795 ALA A O 1
ATOM 6175 N N . GLU A 1 796 ? -14.152 -26.603 11.510 1.00 96.81 796 GLU A N 1
ATOM 6176 C CA . GLU A 1 796 ? -12.869 -26.668 10.798 1.00 96.81 796 GLU A CA 1
ATOM 6177 C C . GLU A 1 796 ? -12.561 -25.370 10.046 1.00 96.81 796 GLU A C 1
ATOM 6179 O O . GLU A 1 796 ? -11.457 -24.832 10.157 1.00 96.81 796 GLU A O 1
ATOM 6184 N N . MET A 1 797 ? -13.546 -24.813 9.333 1.00 96.19 797 MET A N 1
ATOM 6185 C CA . MET A 1 797 ? -13.385 -23.527 8.653 1.00 96.19 797 MET A CA 1
ATOM 6186 C C . MET A 1 797 ? -13.083 -22.395 9.638 1.00 96.19 797 MET A C 1
ATOM 6188 O O . MET A 1 797 ? -12.185 -21.585 9.390 1.00 96.19 797 MET A O 1
ATOM 6192 N N . LEU A 1 798 ? -13.825 -22.309 10.746 1.00 96.62 798 LEU A N 1
ATOM 6193 C CA . LEU A 1 798 ? -13.622 -21.265 11.746 1.00 96.62 798 LEU A CA 1
ATOM 6194 C C . LEU A 1 798 ? -12.234 -21.380 12.390 1.00 96.62 798 LEU A C 1
ATOM 6196 O O . LEU A 1 798 ? -11.500 -20.388 12.426 1.00 96.62 798 LEU A O 1
ATOM 6200 N N . THR A 1 799 ? -11.851 -22.585 12.816 1.00 96.69 799 THR A N 1
ATOM 6201 C CA . THR A 1 799 ? -10.533 -22.897 13.382 1.00 96.69 799 THR A CA 1
ATOM 6202 C C . THR A 1 799 ? -9.414 -22.515 12.418 1.00 96.69 799 THR A C 1
ATOM 6204 O O . THR A 1 799 ? -8.497 -21.775 12.789 1.00 96.69 799 THR A O 1
ATOM 6207 N N . PHE A 1 800 ? -9.523 -22.918 11.149 1.00 97.25 800 PHE A N 1
ATOM 6208 C CA . PHE A 1 800 ? -8.548 -22.573 10.120 1.00 97.25 800 PHE A CA 1
ATOM 6209 C C . PHE A 1 800 ? -8.369 -21.057 9.975 1.00 97.25 800 PHE A C 1
ATOM 6211 O O . PHE A 1 800 ? -7.237 -20.564 9.960 1.00 97.25 800 PHE A O 1
ATOM 6218 N N . TRP A 1 801 ? -9.461 -20.290 9.871 1.00 97.25 801 TRP A N 1
ATOM 6219 C CA . TRP A 1 801 ? -9.385 -18.845 9.634 1.00 97.25 801 TRP A CA 1
ATOM 6220 C C . TRP A 1 801 ? -8.854 -18.070 10.841 1.00 97.25 801 TRP A C 1
ATOM 6222 O O . TRP A 1 801 ? -8.113 -17.101 10.649 1.00 97.25 801 TRP A O 1
ATOM 6232 N N . VAL A 1 802 ? -9.187 -18.487 12.066 1.00 97.31 802 VAL A N 1
ATOM 6233 C CA . VAL A 1 802 ? -8.649 -17.865 13.286 1.00 97.31 802 VAL A CA 1
ATOM 6234 C C . VAL A 1 802 ? -7.149 -18.142 13.406 1.00 97.31 802 VAL A C 1
ATOM 6236 O O . VAL A 1 802 ? -6.368 -17.193 13.525 1.00 97.31 802 VAL A O 1
ATOM 6239 N N . ASN A 1 803 ? -6.726 -19.402 13.255 1.00 97.88 803 ASN A N 1
ATOM 6240 C CA . ASN A 1 803 ? -5.309 -19.772 13.312 1.00 97.88 803 ASN A CA 1
ATOM 6241 C C . ASN A 1 803 ? -4.500 -19.091 12.197 1.00 97.88 803 ASN A C 1
ATOM 6243 O O . ASN A 1 803 ? -3.420 -18.546 12.435 1.00 97.88 803 ASN A O 1
ATOM 6247 N N . THR A 1 804 ? -5.050 -19.032 10.980 1.00 97.81 804 THR A N 1
ATOM 6248 C CA . THR A 1 804 ? -4.420 -18.343 9.844 1.00 97.81 804 THR A CA 1
ATOM 6249 C C . THR A 1 804 ? -4.286 -16.843 10.099 1.00 97.81 804 THR A C 1
ATOM 6251 O O . THR A 1 804 ? -3.243 -16.264 9.791 1.00 97.81 804 THR A O 1
ATOM 6254 N N . TYR A 1 805 ? -5.293 -16.197 10.700 1.00 97.81 805 TYR A N 1
ATOM 6255 C CA . TYR A 1 805 ? -5.202 -14.787 11.081 1.00 97.81 805 TYR A CA 1
ATOM 6256 C C . TYR A 1 805 ? -4.021 -14.549 12.034 1.00 97.81 805 TYR A C 1
ATOM 6258 O O . TYR A 1 805 ? -3.215 -13.644 11.803 1.00 97.81 805 TYR A O 1
ATOM 6266 N N . HIS A 1 806 ? -3.881 -15.360 13.088 1.00 97.69 806 HIS A N 1
ATOM 6267 C CA . HIS A 1 806 ? -2.769 -15.217 14.034 1.00 97.69 806 HIS A CA 1
ATOM 6268 C C . HIS A 1 806 ? -1.422 -15.545 13.390 1.00 97.69 806 HIS A C 1
ATOM 6270 O O . HIS A 1 806 ? -0.451 -14.828 13.628 1.00 97.69 806 HIS A O 1
ATOM 6276 N N . CYS A 1 807 ? -1.367 -16.543 12.507 1.00 97.75 807 CYS A N 1
ATOM 6277 C CA . CYS A 1 807 ? -0.160 -16.885 11.759 1.00 97.75 807 CYS A CA 1
ATOM 6278 C C . CYS A 1 807 ? 0.309 -15.706 10.887 1.00 97.75 807 CYS A C 1
ATOM 6280 O O . CYS A 1 807 ? 1.474 -15.317 10.952 1.00 97.75 807 CYS A O 1
ATOM 6282 N N . ILE A 1 808 ? -0.600 -15.069 10.134 1.00 97.56 808 ILE A N 1
ATOM 6283 C CA . ILE A 1 808 ? -0.289 -13.879 9.323 1.00 97.56 808 ILE A CA 1
ATOM 6284 C C . ILE A 1 808 ? 0.175 -12.718 10.208 1.00 97.56 808 ILE A C 1
ATOM 6286 O O . ILE A 1 808 ? 1.099 -11.993 9.835 1.00 97.56 808 ILE A O 1
ATOM 6290 N N . LEU A 1 809 ? -0.454 -12.524 11.372 1.00 96.62 809 LEU A N 1
ATOM 6291 C CA . LEU A 1 809 ? -0.072 -11.477 12.318 1.00 96.62 809 LEU A CA 1
ATOM 6292 C C . LEU A 1 809 ? 1.368 -11.684 12.800 1.00 96.62 809 LEU A C 1
ATOM 6294 O O . LEU A 1 809 ? 2.177 -10.766 12.685 1.00 96.62 809 LEU A O 1
ATOM 6298 N N . LEU A 1 810 ? 1.700 -12.881 13.287 1.00 96.00 810 LEU A N 1
ATOM 6299 C CA . LEU A 1 810 ? 3.036 -13.199 13.792 1.00 96.00 810 LEU A CA 1
ATOM 6300 C C . LEU A 1 810 ? 4.097 -13.163 12.691 1.00 96.00 810 LEU A C 1
ATOM 6302 O O . LEU A 1 810 ? 5.179 -12.628 12.917 1.00 96.00 810 LEU A O 1
ATOM 6306 N N . HIS A 1 811 ? 3.782 -13.657 11.492 1.00 95.81 811 HIS A N 1
ATOM 6307 C CA . HIS A 1 811 ? 4.671 -13.571 10.335 1.00 95.81 811 HIS A CA 1
ATOM 6308 C C . HIS A 1 811 ? 4.907 -12.106 9.928 1.00 95.81 811 HIS A C 1
ATOM 6310 O O . HIS A 1 811 ? 6.043 -11.682 9.730 1.00 95.81 811 HIS A O 1
ATOM 6316 N N . GLY A 1 812 ? 3.860 -11.281 9.881 1.00 95.00 812 GLY A N 1
ATOM 6317 C CA . GLY A 1 812 ? 4.017 -9.854 9.612 1.00 95.00 812 GLY A CA 1
ATOM 6318 C C . GLY A 1 812 ? 4.888 -9.154 10.657 1.00 95.00 812 GLY A C 1
ATOM 6319 O O . GLY A 1 812 ? 5.745 -8.358 10.287 1.00 95.00 812 GLY A O 1
ATOM 6320 N N . LEU A 1 813 ? 4.711 -9.469 11.943 1.00 93.69 813 LEU A N 1
ATOM 6321 C CA . LEU A 1 813 ? 5.536 -8.921 13.023 1.00 93.69 813 LEU A CA 1
ATOM 6322 C C . LEU A 1 813 ? 6.983 -9.432 12.977 1.00 93.69 813 LEU A C 1
ATOM 6324 O O . LEU A 1 813 ? 7.887 -8.692 13.351 1.00 93.69 813 LEU A O 1
ATOM 6328 N N . LEU A 1 814 ? 7.212 -10.666 12.515 1.00 91.62 814 LEU A N 1
ATOM 6329 C CA . LEU A 1 814 ? 8.551 -11.220 12.299 1.00 91.62 814 LEU A CA 1
ATOM 6330 C C . LEU A 1 814 ? 9.315 -10.420 11.235 1.00 91.62 814 LEU A C 1
ATOM 6332 O O . LEU A 1 814 ? 10.495 -10.152 11.414 1.00 91.62 814 LEU A O 1
ATOM 6336 N N . ILE A 1 815 ? 8.644 -10.024 10.150 1.00 90.38 815 ILE A N 1
ATOM 6337 C CA . ILE A 1 815 ? 9.292 -9.332 9.025 1.00 90.38 815 ILE A CA 1
ATOM 6338 C C . ILE A 1 815 ? 9.385 -7.819 9.245 1.00 90.38 815 ILE A C 1
ATOM 6340 O O . ILE A 1 815 ? 10.401 -7.213 8.921 1.00 90.38 815 ILE A O 1
ATOM 6344 N N . PHE A 1 816 ? 8.319 -7.189 9.744 1.00 89.94 816 PHE A N 1
ATOM 6345 C CA . PHE A 1 816 ? 8.215 -5.724 9.801 1.00 89.94 816 PHE A CA 1
ATOM 6346 C C . PHE A 1 816 ? 8.390 -5.144 11.205 1.00 89.94 816 PHE A C 1
ATOM 6348 O O . PHE A 1 816 ? 8.395 -3.925 11.356 1.00 89.94 816 PHE A O 1
ATOM 6355 N N . GLY A 1 817 ? 8.498 -5.988 12.232 1.00 92.44 817 GLY A N 1
ATOM 6356 C CA . GLY A 1 817 ? 8.448 -5.545 13.618 1.00 92.44 817 GLY A CA 1
ATOM 6357 C C . GLY A 1 817 ? 7.053 -5.072 14.041 1.00 92.44 817 GLY A C 1
ATOM 6358 O O . GLY A 1 817 ? 6.062 -5.190 13.314 1.00 92.44 817 GLY A O 1
ATOM 6359 N N . ALA A 1 818 ? 6.966 -4.554 15.267 1.00 92.00 818 ALA A N 1
ATOM 6360 C CA . ALA A 1 818 ? 5.725 -4.008 15.801 1.00 92.00 818 ALA A CA 1
ATOM 6361 C C . ALA A 1 818 ? 5.447 -2.615 15.208 1.00 92.00 818 ALA A C 1
ATOM 6363 O O . ALA A 1 818 ? 6.320 -1.747 15.285 1.00 92.00 818 ALA A O 1
ATOM 6364 N N . PRO A 1 819 ? 4.242 -2.361 14.662 1.00 93.00 819 PRO A N 1
ATOM 6365 C CA . PRO A 1 819 ? 3.925 -1.052 14.111 1.00 93.00 819 PRO A CA 1
ATOM 6366 C C . PRO A 1 819 ? 3.941 0.023 15.204 1.00 93.00 819 PRO A C 1
ATOM 6368 O O . PRO A 1 819 ? 3.304 -0.127 16.245 1.00 93.00 819 PRO A O 1
ATOM 6371 N N . GLN A 1 820 ? 4.612 1.143 14.958 1.00 91.12 820 GLN A N 1
ATOM 6372 C CA . GLN A 1 820 ? 4.878 2.175 15.970 1.00 91.12 820 GLN A CA 1
ATOM 6373 C C . GLN A 1 820 ? 3.729 3.176 16.126 1.00 91.12 820 GLN A C 1
ATOM 6375 O O . GLN A 1 820 ? 3.688 3.981 17.054 1.00 91.12 820 GLN A O 1
ATOM 6380 N N . SER A 1 821 ? 2.761 3.157 15.209 1.00 90.25 821 SER A N 1
ATOM 6381 C CA . SER A 1 821 ? 1.620 4.068 15.249 1.00 90.25 821 SER A CA 1
ATOM 6382 C C . SER A 1 821 ? 0.315 3.392 14.854 1.00 90.25 821 SER A C 1
ATOM 6384 O O . SER A 1 821 ? 0.279 2.421 14.103 1.00 90.25 821 SER A O 1
ATOM 6386 N N . LYS A 1 822 ? -0.810 3.984 15.265 1.00 87.44 822 LYS A N 1
ATOM 6387 C CA . LYS A 1 822 ? -2.150 3.538 14.849 1.00 87.44 822 LYS A CA 1
ATOM 6388 C C . LYS A 1 822 ? -2.324 3.504 13.325 1.00 87.44 822 LYS A C 1
ATOM 6390 O O . LYS A 1 822 ? -3.015 2.637 12.792 1.00 87.44 822 LYS A O 1
ATOM 6395 N N . SER A 1 823 ? -1.761 4.491 12.626 1.00 88.56 823 SER A N 1
ATOM 6396 C CA . SER A 1 823 ? -1.826 4.563 11.161 1.00 88.56 823 SER A CA 1
ATOM 6397 C C . SER A 1 823 ? -1.068 3.395 10.536 1.00 88.56 823 SER A C 1
ATOM 6399 O O . SER A 1 823 ? -1.577 2.725 9.640 1.00 88.56 823 SER A O 1
ATOM 6401 N N . GLU A 1 824 ? 0.117 3.111 11.068 1.00 89.94 824 GLU A N 1
ATOM 6402 C CA . GLU A 1 824 ? 0.951 1.999 10.643 1.00 89.94 824 GLU A CA 1
ATOM 6403 C C . GLU A 1 824 ? 0.313 0.648 10.954 1.00 89.94 824 GLU A C 1
ATOM 6405 O O . GLU A 1 824 ? 0.240 -0.178 10.059 1.00 89.94 824 GLU A O 1
ATOM 6410 N N . LEU A 1 825 ? -0.271 0.457 12.141 1.00 91.75 825 LEU A N 1
ATOM 6411 C CA . LEU A 1 825 ? -1.020 -0.752 12.491 1.00 91.75 825 LEU A CA 1
ATOM 6412 C C . LEU A 1 825 ? -2.203 -0.975 11.540 1.00 91.75 825 LEU A C 1
ATOM 6414 O O . LEU A 1 825 ? -2.436 -2.085 11.064 1.00 91.75 825 LEU A O 1
ATOM 6418 N N . ASN A 1 826 ? -2.949 0.081 11.210 1.00 90.50 826 ASN A N 1
ATOM 6419 C CA . ASN A 1 826 ? -4.021 -0.022 10.222 1.00 90.50 826 ASN A CA 1
ATOM 6420 C C . ASN A 1 826 ? -3.473 -0.398 8.840 1.00 90.50 826 ASN A C 1
ATOM 6422 O O . ASN A 1 826 ? -4.044 -1.257 8.172 1.00 90.50 826 ASN A O 1
ATOM 6426 N N . ASN A 1 827 ? -2.374 0.220 8.404 1.00 90.50 827 ASN A N 1
ATOM 6427 C CA . ASN A 1 827 ? -1.723 -0.122 7.141 1.00 90.50 827 ASN A CA 1
ATOM 6428 C C . ASN A 1 827 ? -1.214 -1.565 7.149 1.00 90.50 827 ASN A C 1
ATOM 6430 O O . ASN A 1 827 ? -1.455 -2.280 6.185 1.00 90.50 827 ASN A O 1
ATOM 6434 N N . PHE A 1 828 ? -0.596 -2.011 8.237 1.00 92.81 828 PHE A N 1
ATOM 6435 C CA . PHE A 1 828 ? -0.137 -3.375 8.454 1.00 92.81 828 PHE A CA 1
ATOM 6436 C C . PHE A 1 828 ? -1.294 -4.363 8.266 1.00 92.81 828 PHE A C 1
ATOM 6438 O O . PHE A 1 828 ? -1.240 -5.206 7.375 1.00 92.81 828 PHE A O 1
ATOM 6445 N N . ARG A 1 829 ? -2.417 -4.173 8.972 1.00 93.38 829 ARG A N 1
ATOM 6446 C CA . ARG A 1 829 ? -3.599 -5.054 8.867 1.00 93.38 829 ARG A CA 1
ATOM 6447 C C . ARG A 1 829 ? -4.263 -5.044 7.487 1.00 93.38 829 ARG A C 1
ATOM 6449 O O . ARG A 1 829 ? -4.858 -6.039 7.084 1.00 93.38 829 ARG A O 1
ATOM 6456 N N . ASN A 1 830 ? -4.187 -3.923 6.770 1.00 91.69 830 ASN A N 1
ATOM 6457 C CA . ASN A 1 830 ? -4.722 -3.794 5.411 1.00 91.69 830 ASN A CA 1
ATOM 6458 C C . ASN A 1 830 ? -3.813 -4.418 4.345 1.00 91.69 830 ASN A C 1
ATOM 6460 O O . ASN A 1 830 ? -4.283 -4.740 3.256 1.00 91.69 830 ASN A O 1
ATOM 6464 N N . ARG A 1 831 ? -2.504 -4.479 4.604 1.00 91.44 831 ARG A N 1
ATOM 6465 C CA . ARG A 1 831 ? -1.505 -4.797 3.582 1.00 91.44 831 ARG A CA 1
ATOM 6466 C C . ARG A 1 831 ? -0.964 -6.203 3.726 1.00 91.44 831 ARG A C 1
ATOM 6468 O O . ARG A 1 831 ? -0.804 -6.858 2.704 1.00 91.44 831 ARG A O 1
ATOM 6475 N N . VAL A 1 832 ? -0.676 -6.645 4.944 1.00 93.88 832 VAL A N 1
ATOM 6476 C CA . VAL A 1 832 ? -0.109 -7.967 5.204 1.00 93.88 832 VAL A CA 1
ATOM 6477 C C . VAL A 1 832 ? -1.158 -9.032 4.906 1.00 93.88 832 VAL A C 1
ATOM 6479 O O . VAL A 1 832 ? -2.274 -8.973 5.426 1.00 93.88 832 VAL A O 1
ATOM 6482 N N . SER A 1 833 ? -0.808 -9.965 4.023 1.00 94.75 833 SER A N 1
ATOM 6483 C CA . SER A 1 833 ? -1.724 -10.958 3.461 1.00 94.75 833 SER A CA 1
ATOM 6484 C C . SER A 1 833 ? -1.031 -12.277 3.138 1.00 94.75 833 SER A C 1
ATOM 6486 O O . SER A 1 833 ? 0.179 -12.298 2.909 1.00 94.75 833 SER A O 1
ATOM 6488 N N . TYR A 1 834 ? -1.810 -13.356 3.061 1.00 95.50 834 TYR A N 1
ATOM 6489 C CA . TYR A 1 834 ? -1.413 -14.625 2.442 1.00 95.50 834 TYR A CA 1
ATOM 6490 C C . TYR A 1 834 ? -2.232 -14.890 1.181 1.00 95.50 834 TYR A C 1
ATOM 6492 O O . TYR A 1 834 ? -3.378 -14.466 1.085 1.00 95.50 834 TYR A O 1
ATOM 6500 N N . LEU A 1 835 ? -1.663 -15.622 0.228 1.00 91.81 835 LEU A N 1
ATOM 6501 C CA . LEU A 1 835 ? -2.407 -16.333 -0.804 1.00 91.81 835 LEU A CA 1
ATOM 6502 C C . LEU A 1 835 ? -2.933 -17.636 -0.208 1.00 91.81 835 LEU A C 1
ATOM 6504 O O . LEU A 1 835 ? -2.145 -18.518 0.127 1.00 91.81 835 LEU A O 1
ATOM 6508 N N . ILE A 1 836 ? -4.251 -17.737 -0.091 1.00 92.81 836 ILE A N 1
ATOM 6509 C CA . ILE A 1 836 ? -4.973 -18.907 0.411 1.00 92.81 836 ILE A CA 1
ATOM 6510 C C . ILE A 1 836 ? -5.905 -19.353 -0.710 1.00 92.81 836 ILE A C 1
ATOM 6512 O O . ILE A 1 836 ? -6.657 -18.516 -1.207 1.00 92.81 836 ILE A O 1
ATOM 6516 N N . GLY A 1 837 ? -5.814 -20.602 -1.172 1.00 88.94 837 GLY A N 1
ATOM 6517 C CA . GLY A 1 837 ? -6.637 -21.109 -2.286 1.00 88.94 837 GLY A CA 1
ATOM 6518 C C . GLY A 1 837 ? -6.690 -20.155 -3.490 1.00 88.94 837 GLY A C 1
ATOM 6519 O O . GLY A 1 837 ? -7.760 -19.774 -3.964 1.00 88.94 837 GLY A O 1
ATOM 6520 N N . SER A 1 838 ? -5.527 -19.671 -3.944 1.00 82.88 838 SER A N 1
ATOM 6521 C CA . SER A 1 838 ? -5.387 -18.652 -5.006 1.00 82.88 838 SER A CA 1
ATOM 6522 C C . SER A 1 838 ? -5.940 -17.241 -4.720 1.00 82.88 838 SER A C 1
ATOM 6524 O O . SER A 1 838 ? -5.950 -16.402 -5.623 1.00 82.88 838 SER A O 1
ATOM 6526 N N . ARG A 1 839 ? -6.368 -16.916 -3.495 1.00 87.12 839 ARG A N 1
ATOM 6527 C CA . ARG A 1 839 ? -6.885 -15.585 -3.133 1.00 87.12 839 ARG A CA 1
ATOM 6528 C C . ARG A 1 839 ? -5.992 -14.868 -2.119 1.00 87.12 839 ARG A C 1
ATOM 6530 O O . ARG A 1 839 ? -5.676 -15.445 -1.082 1.00 87.12 839 ARG A O 1
ATOM 6537 N N . PRO A 1 840 ? -5.597 -13.604 -2.363 1.00 90.81 840 PRO A N 1
ATOM 6538 C CA . PRO A 1 840 ? -4.863 -12.826 -1.374 1.00 90.81 840 PRO A CA 1
ATOM 6539 C C . PRO A 1 840 ? -5.811 -12.355 -0.265 1.00 90.81 840 PRO A C 1
ATOM 6541 O O . PRO A 1 840 ? -6.684 -11.523 -0.507 1.00 90.81 840 PRO A O 1
ATOM 6544 N N . MET A 1 841 ? -5.602 -12.837 0.953 1.00 93.00 841 MET A N 1
ATOM 6545 C CA . MET A 1 841 ? -6.399 -12.518 2.132 1.00 93.00 841 MET A CA 1
ATOM 6546 C C . MET A 1 841 ? -5.543 -11.760 3.144 1.00 93.00 841 MET A C 1
ATOM 6548 O O . MET A 1 841 ? -4.580 -12.297 3.690 1.00 93.00 841 MET A O 1
ATOM 6552 N N . SER A 1 842 ? -5.867 -10.487 3.368 1.00 94.69 842 SER A N 1
ATOM 6553 C CA . SER A 1 842 ? -5.247 -9.672 4.419 1.00 94.69 842 SER A CA 1
ATOM 6554 C C . SER A 1 842 ? -5.847 -9.946 5.795 1.00 94.69 842 SER A C 1
ATOM 6556 O O . SER A 1 842 ? -6.981 -10.417 5.898 1.00 94.69 842 SER A O 1
ATOM 6558 N N . LEU A 1 843 ? -5.134 -9.563 6.860 1.00 95.75 843 LEU A N 1
ATOM 6559 C CA . LEU A 1 843 ? -5.655 -9.631 8.234 1.00 95.75 843 LEU A CA 1
ATOM 6560 C C . LEU A 1 843 ? -7.045 -8.991 8.343 1.00 95.75 843 LEU A C 1
ATOM 6562 O O . LEU A 1 843 ? -7.968 -9.582 8.898 1.00 95.75 843 LEU A O 1
ATOM 6566 N N . ARG A 1 844 ? -7.230 -7.797 7.768 1.00 93.31 844 ARG A N 1
ATOM 6567 C CA . ARG A 1 844 ? -8.523 -7.100 7.816 1.00 93.31 844 ARG A CA 1
ATOM 6568 C C . ARG A 1 844 ? -9.625 -7.816 7.035 1.00 93.31 844 ARG A C 1
ATOM 6570 O O . ARG A 1 844 ? -10.794 -7.747 7.420 1.00 93.31 844 ARG A O 1
ATOM 6577 N N . GLU A 1 845 ? -9.295 -8.441 5.913 1.00 93.06 845 GLU A N 1
ATOM 6578 C CA . GLU A 1 845 ? -10.271 -9.201 5.128 1.00 93.06 845 GLU A CA 1
ATOM 6579 C C . GLU A 1 845 ? -10.682 -10.475 5.849 1.00 93.06 845 GLU A C 1
ATOM 6581 O O . GLU A 1 845 ? -11.873 -10.751 5.916 1.00 93.06 845 GLU A O 1
ATOM 6586 N N . ILE A 1 846 ? -9.738 -11.194 6.459 1.00 95.56 846 ILE A N 1
ATOM 6587 C CA . ILE A 1 846 ? -10.057 -12.368 7.275 1.00 95.56 846 ILE A CA 1
ATOM 6588 C C . ILE A 1 846 ? -10.948 -11.957 8.447 1.00 95.56 846 ILE A C 1
ATOM 6590 O O . ILE A 1 846 ? -12.033 -12.508 8.599 1.00 95.56 846 ILE A O 1
ATOM 6594 N N . GLU A 1 847 ? -10.557 -10.924 9.200 1.00 94.38 847 GLU A N 1
ATOM 6595 C CA . GLU A 1 847 ? -11.347 -10.413 10.325 1.00 94.38 847 GLU A CA 1
ATOM 6596 C C . GLU A 1 847 ? -12.779 -10.067 9.899 1.00 94.38 847 GLU A C 1
ATOM 6598 O O . GLU A 1 847 ? -13.732 -10.471 10.551 1.00 94.38 847 GLU A O 1
ATOM 6603 N N . SER A 1 848 ? -12.949 -9.335 8.796 1.00 91.19 848 SER A N 1
ATOM 6604 C CA . SER A 1 848 ? -14.259 -8.766 8.470 1.00 91.19 848 SER A CA 1
ATOM 6605 C C . SER A 1 848 ? -15.122 -9.555 7.497 1.00 91.19 848 SER A C 1
ATOM 6607 O O . SER A 1 848 ? -16.336 -9.387 7.522 1.00 91.19 848 SER A O 1
ATOM 6609 N N . ALA A 1 849 ? -14.531 -10.369 6.626 1.00 87.94 849 ALA A N 1
ATOM 6610 C CA . ALA A 1 849 ? -15.270 -11.146 5.637 1.00 87.94 849 ALA A CA 1
ATOM 6611 C C . ALA A 1 849 ? -15.406 -12.615 6.040 1.00 87.94 849 ALA A C 1
ATOM 6613 O O . ALA A 1 849 ? -16.470 -13.186 5.822 1.00 87.94 849 ALA A O 1
ATOM 6614 N N . MET A 1 850 ? -14.352 -13.214 6.608 1.00 90.88 850 MET A N 1
ATOM 6615 C CA . MET A 1 850 ? -14.355 -14.639 6.961 1.00 90.88 850 MET A CA 1
ATOM 6616 C C . MET A 1 850 ? -14.864 -14.842 8.385 1.00 90.88 850 MET A C 1
ATOM 6618 O O . MET A 1 850 ? -15.860 -15.521 8.588 1.00 90.88 850 MET A O 1
ATOM 6622 N N . LEU A 1 851 ? -14.248 -14.165 9.355 1.00 91.62 851 LEU A N 1
ATOM 6623 C CA . LEU A 1 851 ? -14.642 -14.237 10.765 1.00 91.62 851 LEU A CA 1
ATOM 6624 C C . LEU A 1 851 ? -15.860 -13.362 11.086 1.00 91.62 851 LEU A C 1
ATOM 6626 O O . LEU A 1 851 ? -16.408 -13.448 12.181 1.00 91.62 851 LEU A O 1
ATOM 6630 N N . ARG A 1 852 ? -16.265 -12.495 10.141 1.00 87.19 852 ARG A N 1
ATOM 6631 C CA . ARG A 1 852 ? -17.390 -11.553 10.269 1.00 87.19 852 ARG A CA 1
ATOM 6632 C C . ARG A 1 852 ? -17.346 -10.770 11.585 1.00 87.19 852 ARG A C 1
ATOM 6634 O O . ARG A 1 852 ? -18.376 -10.453 12.171 1.00 87.19 852 ARG A O 1
ATOM 6641 N N . VAL A 1 853 ? -16.143 -10.432 12.049 1.00 81.12 853 VAL A N 1
ATOM 6642 C CA . VAL A 1 853 ? -15.965 -9.539 13.188 1.00 81.12 853 VAL A CA 1
ATOM 6643 C C . VAL A 1 853 ? -16.515 -8.180 12.762 1.00 81.12 853 VAL A C 1
ATOM 6645 O O . VAL A 1 853 ? -16.022 -7.592 11.784 1.00 81.12 853 VAL A O 1
ATOM 6648 N N . PRO A 1 854 ? -17.539 -7.674 13.454 1.00 78.31 854 PRO A N 1
ATOM 6649 C CA . PRO A 1 854 ? -18.210 -6.478 12.996 1.00 78.31 854 PRO A CA 1
ATOM 6650 C C . PRO A 1 854 ? -17.300 -5.253 13.116 1.00 78.31 854 PRO A C 1
ATOM 6652 O O . PRO A 1 854 ? -16.276 -5.238 13.807 1.00 78.31 854 PRO A O 1
ATOM 6655 N N . LYS A 1 855 ? -17.613 -4.209 12.354 1.00 75.88 855 LYS A N 1
ATOM 6656 C CA . LYS A 1 855 ? -16.771 -3.013 12.276 1.00 75.88 855 LYS A CA 1
ATOM 6657 C C . LYS A 1 855 ? -17.414 -1.900 13.066 1.00 75.88 855 LYS A C 1
ATOM 6659 O O . LYS A 1 855 ? -18.571 -1.580 12.842 1.00 75.88 855 LYS A O 1
ATOM 6664 N N . THR A 1 856 ? -16.609 -1.213 13.871 1.00 68.56 856 THR A N 1
ATOM 6665 C CA . THR A 1 856 ? -16.997 0.101 14.380 1.00 68.56 856 THR A CA 1
ATOM 6666 C C . THR A 1 856 ? -17.054 1.042 13.187 1.00 68.56 856 THR A C 1
ATOM 6668 O O . THR A 1 856 ? -16.007 1.494 12.723 1.00 68.56 856 THR A O 1
ATOM 6671 N N . ASP A 1 857 ? -18.249 1.284 12.646 1.00 64.31 857 ASP A N 1
ATOM 6672 C CA . ASP A 1 857 ? -18.409 2.131 11.470 1.00 64.31 857 ASP A CA 1
ATOM 6673 C C . ASP A 1 857 ? -17.985 3.580 11.794 1.00 64.31 857 ASP A C 1
ATOM 6675 O O . ASP A 1 857 ? -18.677 4.304 12.527 1.00 64.31 857 ASP A O 1
ATOM 6679 N N . PRO A 1 858 ? -16.836 4.051 11.265 1.00 59.50 858 PRO A N 1
ATOM 6680 C CA . PRO A 1 858 ? -16.394 5.414 11.497 1.00 59.50 858 PRO A CA 1
ATOM 6681 C C . PRO A 1 858 ? -17.322 6.420 10.810 1.00 59.50 858 PRO A C 1
ATOM 6683 O O . PRO A 1 858 ? -17.360 7.578 11.233 1.00 59.50 858 PRO A O 1
ATOM 6686 N N . GLN A 1 859 ? -18.035 6.016 9.748 1.00 61.97 859 GLN A N 1
ATOM 6687 C CA . GLN A 1 859 ? -19.005 6.860 9.061 1.00 61.97 859 GLN A CA 1
ATOM 6688 C C . GLN A 1 859 ? -20.273 7.019 9.887 1.00 61.97 859 GLN A C 1
ATOM 6690 O O . GLN A 1 859 ? -20.630 8.168 10.117 1.00 61.97 859 GLN A O 1
ATOM 6695 N N . ALA A 1 860 ? -20.869 5.957 10.434 1.00 58.34 860 ALA A N 1
ATOM 6696 C CA . ALA A 1 860 ? -21.972 6.077 11.391 1.00 58.34 860 ALA A CA 1
ATOM 6697 C C . ALA A 1 860 ? -21.597 6.977 12.580 1.00 58.34 860 ALA A C 1
ATOM 6699 O O . ALA A 1 860 ? -22.334 7.898 12.920 1.00 58.34 860 ALA A O 1
ATOM 6700 N N . ALA A 1 861 ? -20.395 6.819 13.151 1.00 58.22 861 ALA A N 1
ATOM 6701 C CA . ALA A 1 861 ? -19.927 7.685 14.238 1.00 58.22 861 ALA A CA 1
ATOM 6702 C C . ALA A 1 861 ? -19.744 9.156 13.806 1.00 58.22 861 ALA A C 1
ATOM 6704 O O . ALA A 1 861 ? -20.007 10.081 14.582 1.00 58.22 861 ALA A O 1
ATOM 6705 N N . ARG A 1 862 ? -19.285 9.405 12.571 1.00 64.50 862 ARG A N 1
ATOM 6706 C CA . ARG A 1 862 ? -19.193 10.761 12.001 1.00 64.50 862 ARG A CA 1
ATOM 6707 C C . ARG A 1 862 ? -20.573 11.339 11.702 1.00 64.50 862 ARG A C 1
ATOM 6709 O O . ARG A 1 862 ? -20.798 12.495 12.035 1.00 64.50 862 ARG A O 1
ATOM 6716 N N . GLN A 1 863 ? -21.486 10.560 11.132 1.00 68.50 863 GLN A N 1
ATOM 6717 C CA . GLN A 1 863 ? -22.858 10.962 10.830 1.00 68.50 863 GLN A CA 1
ATOM 6718 C C . GLN A 1 863 ? -23.638 11.259 12.111 1.00 68.50 863 GLN A C 1
ATOM 6720 O O . GLN A 1 863 ? -24.290 12.292 12.182 1.00 68.50 863 GLN A O 1
ATOM 6725 N N . ALA A 1 864 ? -23.488 10.447 13.159 1.00 63.03 864 ALA A N 1
ATOM 6726 C CA . ALA A 1 864 ? -24.059 10.712 14.477 1.00 63.03 864 ALA A CA 1
ATOM 6727 C C . ALA A 1 864 ? -23.521 12.021 15.078 1.00 63.03 864 ALA A C 1
ATOM 6729 O O . ALA A 1 864 ? -24.291 12.827 15.590 1.00 63.03 864 ALA A O 1
ATOM 6730 N N . ARG A 1 865 ? -22.213 12.299 14.951 1.00 67.62 865 ARG A N 1
ATOM 6731 C CA . ARG A 1 865 ? -21.627 13.587 15.373 1.00 67.62 865 ARG A CA 1
ATOM 6732 C C . ARG A 1 865 ? -22.116 14.770 14.540 1.00 67.62 865 ARG A C 1
ATOM 6734 O O . ARG A 1 865 ? -22.276 15.857 15.087 1.00 67.62 865 ARG A O 1
ATOM 6741 N N . VAL A 1 866 ? -22.324 14.582 13.238 1.00 69.75 866 VAL A N 1
ATOM 6742 C CA . VAL A 1 866 ? -22.889 15.611 12.354 1.00 69.75 866 VAL A CA 1
ATOM 6743 C C . VAL A 1 866 ? -24.347 15.881 12.728 1.00 69.75 866 VAL A C 1
ATOM 6745 O O . VAL A 1 866 ? -24.689 17.039 12.928 1.00 69.75 866 VAL A O 1
ATOM 6748 N N . ARG A 1 867 ? -25.163 14.843 12.949 1.00 59.59 867 ARG A N 1
ATOM 6749 C CA . ARG A 1 867 ? -26.554 14.971 13.417 1.00 59.59 867 ARG A CA 1
ATOM 6750 C C . ARG A 1 867 ? -26.647 15.615 14.799 1.00 59.59 867 ARG A C 1
ATOM 6752 O O . ARG A 1 867 ? -27.443 16.522 14.988 1.00 59.59 867 ARG A O 1
ATOM 6759 N N . ALA A 1 868 ? -25.790 15.228 15.744 1.00 62.56 868 ALA A N 1
ATOM 6760 C CA . ALA A 1 868 ? -25.737 15.852 17.067 1.00 62.56 868 ALA A CA 1
ATOM 6761 C C . ALA A 1 868 ? -25.356 17.340 16.985 1.00 62.56 868 ALA A C 1
ATOM 6763 O O . ALA A 1 868 ? -25.913 18.160 17.705 1.00 62.56 868 ALA A O 1
ATOM 6764 N N . ARG A 1 869 ? -24.447 17.713 16.074 1.00 63.94 869 ARG A N 1
ATOM 6765 C CA . ARG A 1 869 ? -24.121 19.123 15.806 1.00 63.94 869 ARG A CA 1
ATOM 6766 C C . ARG A 1 869 ? -25.249 19.872 15.104 1.00 63.94 869 ARG A C 1
ATOM 6768 O O . ARG A 1 869 ? -25.419 21.048 15.386 1.00 63.94 869 ARG A O 1
ATOM 6775 N N . GLN A 1 870 ? -26.008 19.220 14.226 1.00 63.88 870 GLN A N 1
ATOM 6776 C CA . GLN A 1 870 ? -27.193 19.812 13.600 1.00 63.88 870 GLN A CA 1
ATOM 6777 C C . GLN A 1 870 ? -28.296 20.064 14.636 1.00 63.88 870 GLN A C 1
ATOM 6779 O O . GLN A 1 870 ? -28.852 21.154 14.668 1.00 63.88 870 GLN A O 1
ATOM 6784 N N . LEU A 1 871 ? -28.535 19.113 15.544 1.00 51.31 871 LEU A N 1
ATOM 6785 C CA . LEU A 1 871 ? -29.512 19.249 16.629 1.00 51.31 871 LEU A CA 1
ATOM 6786 C C . LEU A 1 871 ? -29.099 20.310 17.663 1.00 51.31 871 LEU A C 1
ATOM 6788 O O . LEU A 1 871 ? -29.920 21.125 18.070 1.00 51.31 871 LEU A O 1
ATOM 6792 N N . LEU A 1 872 ? -27.819 20.359 18.047 1.00 55.09 872 LEU A N 1
ATOM 6793 C CA . LEU A 1 872 ? -27.311 21.381 18.972 1.00 55.09 872 LEU A CA 1
ATOM 6794 C C . LEU A 1 872 ? -27.169 22.764 18.313 1.00 55.09 872 LEU A C 1
ATOM 6796 O O . LEU A 1 872 ? -27.321 23.777 18.989 1.00 55.09 872 LEU A O 1
ATOM 6800 N N . GLY A 1 873 ? -26.914 22.819 17.003 1.00 48.97 873 GLY A N 1
ATOM 6801 C CA . GLY A 1 873 ? -26.861 24.059 16.224 1.00 48.97 873 GLY A CA 1
ATOM 6802 C C . GLY A 1 873 ? -28.232 24.708 16.029 1.00 48.97 873 GLY A C 1
ATOM 6803 O O . GLY A 1 873 ? -28.316 25.931 16.001 1.00 48.97 873 GLY A O 1
ATOM 6804 N N . PHE A 1 874 ? -29.308 23.915 15.982 1.00 48.22 874 PHE A N 1
ATOM 6805 C CA . PHE A 1 874 ? -30.682 24.425 15.902 1.00 48.22 874 PHE A CA 1
ATOM 6806 C C . PHE A 1 874 ? -31.177 25.040 17.224 1.00 48.22 874 PHE A C 1
ATOM 6808 O O . PHE A 1 874 ? -32.040 25.910 17.215 1.00 48.22 874 PHE A O 1
ATOM 6815 N N . CYS A 1 875 ? -30.598 24.650 18.365 1.00 42.38 875 CYS A N 1
ATOM 6816 C CA . CYS A 1 875 ? -30.998 25.149 19.685 1.00 42.38 875 CYS A CA 1
ATOM 6817 C C . CYS A 1 875 ? -30.252 26.435 20.119 1.00 42.38 875 CYS A C 1
ATOM 6819 O O . CYS A 1 875 ? -30.550 27.010 21.166 1.00 42.38 875 CYS A O 1
ATOM 6821 N N . GLY A 1 876 ? -29.283 26.907 19.324 1.00 43.53 876 GLY A N 1
ATOM 6822 C CA . GLY A 1 876 ? -28.473 28.098 19.618 1.00 43.53 876 GLY A CA 1
ATOM 6823 C C . GLY A 1 876 ? -29.160 29.445 19.360 1.00 43.53 876 GLY A C 1
ATOM 6824 O O . GLY A 1 876 ? -28.600 30.477 19.722 1.00 43.53 876 GLY A O 1
ATOM 6825 N N . LEU A 1 877 ? -30.361 29.454 18.770 1.00 50.69 877 LEU A N 1
ATOM 6826 C CA . LEU A 1 877 ? -31.114 30.676 18.452 1.00 50.69 877 LEU A CA 1
ATOM 6827 C C . LEU A 1 877 ? -32.108 31.110 19.549 1.00 50.69 877 LEU A C 1
ATOM 6829 O O . LEU A 1 877 ? -32.709 32.170 19.425 1.00 50.69 877 LEU A O 1
ATOM 6833 N N . CYS A 1 878 ? -32.237 30.369 20.657 1.00 44.84 878 CYS A N 1
ATOM 6834 C CA . CYS A 1 878 ? -33.184 30.697 21.740 1.00 44.84 878 CYS A CA 1
ATOM 6835 C C . CYS A 1 878 ? -32.544 31.318 22.998 1.00 44.84 878 CYS A C 1
ATOM 6837 O O . CYS A 1 878 ? -33.183 31.385 24.044 1.00 44.84 878 CYS A O 1
ATOM 6839 N N . ARG A 1 879 ? -31.288 31.782 22.944 1.00 43.19 879 ARG A N 1
ATOM 6840 C CA . ARG A 1 879 ? -30.643 32.478 24.076 1.00 43.19 879 ARG A CA 1
ATOM 6841 C C . ARG A 1 879 ? -30.132 33.866 23.695 1.00 43.19 879 ARG A C 1
ATOM 6843 O O . ARG A 1 879 ? -28.944 34.138 23.815 1.00 43.19 879 ARG A O 1
ATOM 6850 N N . LYS A 1 880 ? -31.036 34.762 23.293 1.00 42.22 880 LYS A N 1
ATOM 6851 C CA . LYS A 1 880 ? -30.863 36.209 23.496 1.00 42.22 880 LYS A CA 1
ATOM 6852 C C . LYS A 1 880 ? -32.214 36.885 23.746 1.00 42.22 880 LYS A C 1
ATOM 6854 O O . LYS A 1 880 ? -33.016 36.997 22.835 1.00 42.22 880 LYS A O 1
ATOM 6859 N N . GLY A 1 881 ? -32.388 37.329 24.993 1.00 48.88 881 GLY A N 1
ATOM 6860 C CA . GLY A 1 881 ? -33.102 38.546 25.387 1.00 48.88 881 GLY A CA 1
ATOM 6861 C C . GLY A 1 881 ? -34.609 38.620 25.149 1.00 48.88 881 GLY A C 1
ATOM 6862 O O . GLY A 1 881 ? -35.034 39.037 24.082 1.00 48.88 881 GLY A O 1
ATOM 6863 N N . ALA A 1 882 ? -35.395 38.382 26.200 1.00 34.88 882 ALA A N 1
ATOM 6864 C CA . ALA A 1 882 ? -36.644 39.109 26.417 1.00 34.88 882 ALA A CA 1
ATOM 6865 C C . ALA A 1 882 ? -36.953 39.160 27.922 1.00 34.88 882 ALA A C 1
ATOM 6867 O O . ALA A 1 882 ? -36.962 38.136 28.606 1.00 34.88 882 ALA A O 1
ATOM 6868 N N . THR A 1 883 ? -37.130 40.377 28.425 1.00 44.06 883 THR A N 1
ATOM 6869 C CA . THR A 1 883 ? -37.702 40.738 29.727 1.00 44.06 883 THR A CA 1
ATOM 6870 C C . THR A 1 883 ? -39.148 40.232 29.860 1.00 44.06 883 THR A C 1
ATOM 6872 O O . THR A 1 883 ? -39.816 40.046 28.842 1.00 44.06 883 THR A O 1
ATOM 6875 N N . PRO A 1 884 ? -39.657 40.008 31.085 1.00 41.69 884 PRO A N 1
ATOM 6876 C CA . PRO A 1 884 ? -41.016 39.510 31.286 1.00 41.69 884 PRO A CA 1
ATOM 6877 C C . PRO A 1 884 ? -42.042 40.655 31.203 1.00 41.69 884 PRO A C 1
ATOM 6879 O O . PRO A 1 884 ? -41.798 41.703 31.802 1.00 41.69 884 PRO A O 1
ATOM 6882 N N . PRO A 1 885 ? -43.197 40.477 30.535 1.00 44.44 885 PRO A N 1
ATOM 6883 C CA . PRO A 1 885 ? -44.377 41.284 30.795 1.00 44.44 885 PRO A CA 1
ATOM 6884 C C . PRO A 1 885 ? -45.414 40.532 31.648 1.00 44.44 885 PRO A C 1
ATOM 6886 O O . PRO A 1 885 ? -45.446 39.302 31.699 1.00 44.44 885 PRO A O 1
ATOM 6889 N N . ASP A 1 886 ? -46.226 41.343 32.321 1.00 36.03 886 ASP A N 1
AT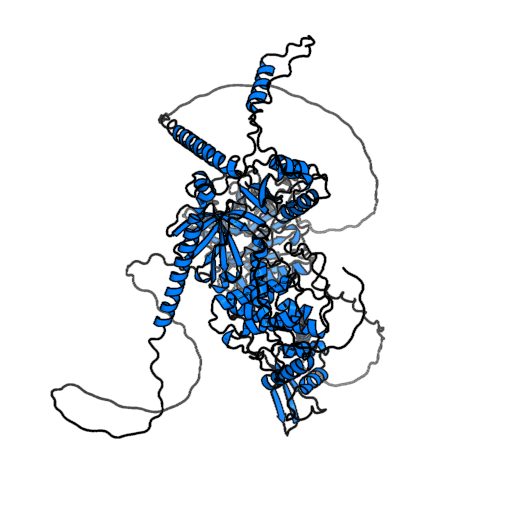OM 6890 C CA . ASP A 1 886 ? -47.259 41.047 33.316 1.00 36.03 886 ASP A CA 1
ATOM 6891 C C . ASP A 1 886 ? -48.296 39.961 32.964 1.00 36.03 886 ASP A C 1
ATOM 6893 O O . ASP A 1 886 ? -48.631 39.763 31.792 1.00 36.03 886 ASP A O 1
ATOM 6897 N N . PRO A 1 887 ? -48.919 39.330 33.984 1.00 49.38 887 PRO A N 1
ATOM 6898 C CA . PRO A 1 887 ? -50.038 38.423 33.810 1.00 49.38 887 PRO A CA 1
ATOM 6899 C C . PRO A 1 887 ? -51.376 39.163 33.974 1.00 49.38 887 PRO A C 1
ATOM 6901 O O . PRO A 1 887 ? -51.807 39.450 35.088 1.00 49.38 887 PRO A O 1
ATOM 6904 N N . SER A 1 888 ? -52.099 39.410 32.879 1.00 38.31 888 SER A N 1
ATOM 6905 C CA . SER A 1 888 ? -53.550 39.618 32.969 1.00 38.31 888 SER A CA 1
ATOM 6906 C C . SER A 1 888 ? -54.312 39.185 31.708 1.00 38.31 888 SER A C 1
ATOM 6908 O O . SER A 1 888 ? -54.138 39.724 30.622 1.00 38.31 888 SER A O 1
ATOM 6910 N N . SER A 1 889 ? -55.237 38.248 31.939 1.00 35.12 889 SER A N 1
ATOM 6911 C CA . SER A 1 889 ? -56.507 38.038 31.226 1.00 35.12 889 SER A CA 1
ATOM 6912 C C . SER A 1 889 ? -56.567 37.307 29.867 1.00 35.12 889 SER A C 1
ATOM 6914 O O . SER A 1 889 ? -55.577 37.204 29.148 1.00 35.12 889 SER A O 1
ATOM 6916 N N . PRO A 1 890 ? -57.735 36.682 29.567 1.00 53.56 890 PRO A N 1
ATOM 6917 C CA . PRO A 1 890 ? -57.792 35.352 28.964 1.00 53.56 890 PRO A CA 1
ATOM 6918 C C . PRO A 1 890 ? -58.519 35.298 27.605 1.00 53.56 890 PRO A C 1
ATOM 6920 O O . PRO A 1 890 ? -59.088 36.275 27.135 1.00 53.56 890 PRO A O 1
ATOM 6923 N N . ALA A 1 891 ? -58.583 34.073 27.073 1.00 38.41 891 ALA A N 1
ATOM 6924 C CA . ALA A 1 891 ? -59.497 33.579 26.040 1.00 38.41 891 ALA A CA 1
ATOM 6925 C C . ALA A 1 891 ? -59.195 33.953 24.577 1.00 38.41 891 ALA A C 1
ATOM 6927 O O . ALA A 1 891 ? -59.428 35.065 24.127 1.00 38.41 891 ALA A O 1
ATOM 6928 N N . SER A 1 892 ? -58.836 32.936 23.786 1.00 34.97 892 SER A N 1
ATOM 6929 C CA . SER A 1 892 ? -59.525 32.664 22.518 1.00 34.97 892 SER A CA 1
ATOM 6930 C C . SER A 1 892 ? -59.170 31.266 22.011 1.00 34.97 892 SER A C 1
ATOM 6932 O O . SER A 1 892 ? -58.027 30.958 21.678 1.00 34.97 892 SER A O 1
ATOM 6934 N N . GLN A 1 893 ? -60.182 30.403 21.992 1.00 43.12 893 GLN A N 1
ATOM 6935 C CA . GLN A 1 893 ? -60.188 29.139 21.274 1.00 43.12 893 GLN A CA 1
ATOM 6936 C C . GLN A 1 893 ? -60.178 29.421 19.767 1.00 43.12 893 GLN A C 1
ATOM 6938 O O . GLN A 1 893 ? -61.056 30.137 19.290 1.00 43.12 893 GLN A O 1
ATOM 6943 N N . ARG A 1 894 ? -59.289 28.783 18.994 1.00 33.56 894 ARG A N 1
ATOM 6944 C CA . ARG A 1 894 ? -59.608 28.385 17.611 1.00 33.56 894 ARG A CA 1
ATOM 6945 C C . ARG A 1 894 ? -58.580 27.429 17.013 1.00 33.56 894 ARG A C 1
ATOM 6947 O O . ARG A 1 894 ? -57.405 27.751 16.908 1.00 33.56 894 ARG A O 1
ATOM 6954 N N . GLY A 1 895 ? -59.094 26.303 16.518 1.00 31.52 895 GLY A N 1
ATOM 6955 C CA . GLY A 1 895 ? -58.611 25.705 15.274 1.00 31.52 895 GLY A CA 1
ATOM 6956 C C . GLY A 1 895 ? -57.588 24.583 15.391 1.00 31.52 895 GLY A C 1
ATOM 6957 O O . GLY A 1 895 ? -56.465 24.726 14.924 1.00 31.52 895 GLY A O 1
ATOM 6958 N N . GLN A 1 896 ? -58.007 23.422 15.901 1.00 37.44 896 GLN A N 1
ATOM 6959 C CA . GLN A 1 896 ? -57.402 22.152 15.494 1.00 37.44 896 GLN A CA 1
ATOM 6960 C C . GLN A 1 896 ? -57.642 21.947 13.990 1.00 37.44 896 GLN A C 1
ATOM 6962 O O . GLN A 1 896 ? -58.772 21.698 13.572 1.00 37.44 896 GLN A O 1
ATOM 6967 N N . GLN A 1 897 ? -56.584 22.002 13.184 1.00 34.56 897 GLN A N 1
ATOM 6968 C CA . GLN A 1 897 ? -56.557 21.343 11.882 1.00 34.56 897 GLN A CA 1
ATOM 6969 C C . GLN A 1 897 ? -55.594 20.160 11.953 1.00 34.56 897 GLN A C 1
ATOM 6971 O O . GLN A 1 897 ? -54.402 20.301 12.218 1.00 34.56 897 GLN A O 1
ATOM 6976 N N . ARG A 1 898 ? -56.181 18.977 11.763 1.00 38.59 898 ARG A N 1
ATOM 6977 C CA . ARG A 1 898 ? -55.510 17.689 11.608 1.00 38.59 898 ARG A CA 1
ATOM 6978 C C . ARG A 1 898 ? -54.646 17.728 10.346 1.00 38.59 898 ARG A C 1
ATOM 6980 O O . ARG A 1 898 ? -55.171 17.939 9.256 1.00 38.59 898 ARG A O 1
ATOM 6987 N N . LEU A 1 899 ? -53.348 17.484 10.500 1.00 35.38 899 LEU A N 1
ATOM 6988 C CA . LEU A 1 899 ? -52.460 17.085 9.408 1.00 35.38 899 LEU A CA 1
ATOM 6989 C C . LEU A 1 899 ? -52.522 15.554 9.263 1.00 35.38 899 LEU A C 1
ATOM 6991 O O . LEU A 1 899 ? -52.582 14.867 10.284 1.00 35.38 899 LEU A O 1
ATOM 6995 N N . PRO A 1 900 ? -52.551 15.014 8.033 1.00 38.78 900 PRO A N 1
ATOM 6996 C CA . PRO A 1 900 ? -52.744 13.591 7.803 1.00 38.78 900 PRO A CA 1
ATOM 6997 C C . PRO A 1 900 ? -51.461 12.793 8.056 1.00 38.78 900 PRO A C 1
ATOM 6999 O O . PRO A 1 900 ? -50.371 13.171 7.620 1.00 38.78 900 PRO A O 1
ATOM 7002 N N . ASP A 1 901 ? -51.633 11.653 8.722 1.00 38.44 901 ASP A N 1
ATOM 7003 C CA . ASP A 1 901 ? -50.642 10.595 8.879 1.00 38.44 901 ASP A CA 1
ATOM 7004 C C . ASP A 1 901 ? -50.242 10.029 7.509 1.00 38.44 901 ASP A C 1
ATOM 7006 O O . ASP A 1 901 ? -50.925 9.182 6.934 1.00 38.44 901 ASP A O 1
ATOM 7010 N N . ALA A 1 902 ? -49.109 10.486 6.980 1.00 35.03 902 ALA A N 1
ATOM 7011 C CA . ALA A 1 902 ? -48.412 9.810 5.894 1.00 35.03 902 ALA A CA 1
ATOM 7012 C C . ALA A 1 902 ? -47.158 9.127 6.468 1.00 35.03 902 ALA A C 1
ATOM 7014 O O . ALA A 1 902 ? -46.242 9.822 6.925 1.00 35.03 902 ALA A O 1
ATOM 7015 N N . PRO A 1 903 ? -47.059 7.784 6.453 1.00 34.28 903 PRO A N 1
ATOM 7016 C CA . PRO A 1 903 ? -45.827 7.113 6.831 1.00 34.28 903 PRO A CA 1
ATOM 7017 C C . PRO A 1 903 ? -44.780 7.413 5.756 1.00 34.28 903 PRO A C 1
ATOM 7019 O O . PRO A 1 903 ? -44.857 6.910 4.634 1.00 34.28 903 PRO A O 1
ATOM 7022 N N . MET A 1 904 ? -43.793 8.247 6.091 1.00 32.31 904 MET A N 1
ATOM 7023 C CA . MET A 1 904 ? -42.611 8.448 5.256 1.00 32.31 904 MET A CA 1
ATOM 7024 C C . MET A 1 904 ? -41.891 7.107 5.081 1.00 32.31 904 MET A C 1
ATOM 7026 O O . MET A 1 904 ? -41.087 6.689 5.916 1.00 32.31 904 MET A O 1
ATOM 7030 N N . CYS A 1 905 ? -42.180 6.427 3.973 1.00 32.28 905 CYS A N 1
ATOM 7031 C CA . CYS A 1 905 ? -41.396 5.306 3.490 1.00 32.28 905 CYS A CA 1
ATOM 7032 C C . CYS A 1 905 ? -40.014 5.835 3.107 1.00 32.28 905 CYS A C 1
ATOM 7034 O O . CYS A 1 905 ? -39.813 6.386 2.025 1.00 32.28 905 CYS A O 1
ATOM 7036 N N . LEU A 1 906 ? -39.054 5.680 4.019 1.00 31.52 906 LEU A N 1
ATOM 7037 C CA . LEU A 1 906 ? -37.642 5.837 3.704 1.00 31.52 906 LEU A CA 1
ATOM 7038 C C . LEU A 1 906 ? -37.314 4.924 2.511 1.00 31.52 906 LEU A C 1
ATOM 7040 O O . LEU A 1 906 ? -37.633 3.730 2.563 1.00 31.52 906 LEU A O 1
ATOM 7044 N N . PRO A 1 907 ? -36.676 5.434 1.443 1.00 32.41 907 PRO A N 1
ATOM 7045 C CA . PRO A 1 907 ? -36.236 4.584 0.351 1.00 32.41 907 PRO A CA 1
ATOM 7046 C C . PRO A 1 907 ? -35.299 3.524 0.930 1.00 32.41 907 PRO A C 1
ATOM 7048 O O . PRO A 1 907 ? -34.326 3.859 1.611 1.00 32.41 907 PRO A O 1
ATOM 7051 N N . LYS A 1 908 ? -35.613 2.242 0.689 1.00 28.81 908 LYS A N 1
ATOM 7052 C CA . LYS A 1 908 ? -34.743 1.111 1.028 1.00 28.81 908 LYS A CA 1
ATOM 7053 C C . LYS A 1 908 ? -33.360 1.409 0.455 1.00 28.81 908 LYS A C 1
ATOM 7055 O O . LYS A 1 908 ? -33.153 1.296 -0.752 1.00 28.81 908 LYS A O 1
ATOM 7060 N N . MET A 1 909 ? -32.425 1.824 1.310 1.00 26.20 909 MET A N 1
ATOM 7061 C CA . MET A 1 909 ? -31.035 1.968 0.906 1.00 26.20 909 MET A CA 1
ATOM 7062 C C . MET A 1 909 ? -30.570 0.589 0.437 1.00 26.20 909 MET A C 1
ATOM 7064 O O . MET A 1 909 ? -30.666 -0.365 1.215 1.00 26.20 909 MET A O 1
ATOM 7068 N N . PRO A 1 910 ? -30.097 0.443 -0.812 1.00 31.92 910 PRO A N 1
ATOM 7069 C CA . PRO A 1 910 ? -29.511 -0.813 -1.234 1.00 31.92 910 PRO A CA 1
ATOM 7070 C C . PRO A 1 910 ? -28.345 -1.114 -0.293 1.00 31.92 910 PRO A C 1
ATOM 7072 O O . PRO A 1 910 ? -27.459 -0.274 -0.104 1.00 31.92 910 PRO A O 1
ATOM 7075 N N . LEU A 1 911 ? -28.370 -2.299 0.322 1.00 29.50 911 LEU A N 1
ATOM 7076 C CA . LEU A 1 911 ? -27.245 -2.794 1.107 1.00 29.50 911 LEU A CA 1
ATOM 7077 C C . LEU A 1 911 ? -25.976 -2.655 0.249 1.00 29.50 911 LEU A C 1
ATOM 7079 O O . LEU A 1 911 ? -26.022 -2.976 -0.946 1.00 29.50 911 LEU A O 1
ATOM 7083 N N . PRO A 1 912 ? -24.860 -2.153 0.808 1.00 33.50 912 PRO A N 1
ATOM 7084 C CA . PRO A 1 912 ? -23.621 -2.054 0.060 1.00 33.50 912 PRO A CA 1
ATOM 7085 C C . PRO A 1 912 ? -23.318 -3.426 -0.534 1.00 33.50 912 PRO A C 1
ATOM 7087 O O . PRO A 1 912 ? -23.229 -4.413 0.199 1.00 33.50 912 PRO A O 1
ATOM 7090 N N . LYS A 1 913 ? -23.197 -3.487 -1.867 1.00 39.22 913 LYS A N 1
ATOM 7091 C CA . LYS A 1 913 ? -22.745 -4.691 -2.568 1.00 39.22 913 LYS A CA 1
ATOM 7092 C C . LYS A 1 913 ? -21.504 -5.186 -1.829 1.00 39.22 913 LYS A C 1
ATOM 7094 O O . LYS A 1 913 ? -20.591 -4.389 -1.590 1.00 39.22 913 LYS A O 1
ATOM 7099 N N . GLY A 1 914 ? -21.513 -6.453 -1.406 1.00 47.62 914 GLY A N 1
ATOM 7100 C CA . GLY A 1 914 ? -20.401 -7.029 -0.656 1.00 47.62 914 GLY A CA 1
ATOM 7101 C C . GLY A 1 914 ? -19.075 -6.710 -1.359 1.00 47.62 914 GLY A C 1
ATOM 7102 O O . GLY A 1 914 ? -19.049 -6.638 -2.589 1.00 47.62 914 GLY A O 1
ATOM 7103 N N . PRO A 1 915 ? -17.969 -6.500 -0.624 1.00 47.03 915 PRO A N 1
ATOM 7104 C CA . PRO A 1 915 ? -16.696 -6.039 -1.196 1.00 47.03 915 PRO A CA 1
ATOM 7105 C C . PRO A 1 915 ? -16.093 -6.984 -2.255 1.00 47.03 915 PRO A C 1
ATOM 7107 O O . PRO A 1 915 ? -15.086 -6.654 -2.877 1.00 47.03 915 PRO A O 1
ATOM 7110 N N . TRP A 1 916 ? -16.721 -8.136 -2.480 1.00 56.28 916 TRP A N 1
ATOM 7111 C CA . TRP A 1 916 ? -16.341 -9.183 -3.410 1.00 56.28 916 TRP A CA 1
ATOM 7112 C C . TRP A 1 916 ? -17.306 -9.196 -4.603 1.00 56.28 916 TRP A C 1
ATOM 7114 O O . TRP A 1 916 ? -18.197 -10.034 -4.692 1.00 56.28 916 TRP A O 1
ATOM 7124 N N . THR A 1 917 ? -17.157 -8.272 -5.555 1.00 53.12 917 THR A N 1
ATOM 7125 C CA . THR A 1 917 ? -17.689 -8.548 -6.900 1.00 53.12 917 THR A CA 1
ATOM 7126 C C . THR A 1 917 ? -16.787 -9.611 -7.525 1.00 53.12 917 THR A C 1
ATOM 7128 O O . THR A 1 917 ? -15.708 -9.280 -8.027 1.00 53.12 917 THR A O 1
ATOM 7131 N N . TYR A 1 918 ? -17.212 -10.873 -7.419 1.00 50.59 918 TYR A N 1
ATOM 7132 C CA . TYR A 1 918 ? -16.480 -12.083 -7.815 1.00 50.59 918 TYR A CA 1
ATOM 7133 C C . TYR A 1 918 ? -15.919 -12.036 -9.252 1.00 50.59 918 TYR A C 1
ATOM 7135 O O . TYR A 1 918 ? -14.855 -12.592 -9.510 1.00 50.59 918 TYR A O 1
ATOM 7143 N N . ASP A 1 919 ? -16.540 -11.275 -10.156 1.00 51.41 919 ASP A N 1
ATOM 7144 C CA . ASP A 1 919 ? -16.164 -11.225 -11.577 1.00 51.41 919 ASP A CA 1
ATOM 7145 C C . ASP A 1 919 ? -14.844 -10.508 -11.908 1.00 51.41 919 ASP A C 1
ATOM 7147 O O . ASP A 1 919 ? -14.366 -10.589 -13.040 1.00 51.41 919 ASP A O 1
ATOM 7151 N N . LYS A 1 920 ? -14.235 -9.766 -10.970 1.00 54.84 920 LYS A N 1
ATOM 7152 C CA . LYS A 1 920 ? -13.038 -8.945 -11.275 1.00 54.84 920 LYS A CA 1
ATOM 7153 C C . LYS A 1 920 ? -11.752 -9.395 -10.594 1.00 54.84 920 LYS A C 1
ATOM 7155 O O . LYS A 1 920 ? -10.686 -8.863 -10.919 1.00 54.84 920 LYS A O 1
ATOM 7160 N N . THR A 1 921 ? -11.811 -10.355 -9.674 1.00 53.47 921 THR A N 1
ATOM 7161 C CA . THR A 1 921 ? -10.600 -10.926 -9.077 1.00 53.47 921 THR A CA 1
ATOM 7162 C C . THR A 1 921 ? -9.902 -11.795 -10.110 1.00 53.47 921 THR A C 1
ATOM 7164 O O . THR A 1 921 ? -10.361 -12.884 -10.437 1.00 53.47 921 THR A O 1
ATOM 7167 N N . GLN A 1 922 ? -8.799 -11.281 -10.659 1.00 53.16 922 GLN A N 1
ATOM 7168 C CA . GLN A 1 922 ? -7.948 -12.035 -11.571 1.00 53.16 922 GLN A CA 1
ATOM 7169 C C . GLN A 1 922 ? -7.502 -13.309 -10.853 1.00 53.16 922 GLN A C 1
ATOM 7171 O O . GLN A 1 922 ? -6.951 -13.220 -9.754 1.00 53.16 922 GLN A O 1
ATOM 7176 N N . ALA A 1 923 ? -7.773 -14.470 -11.456 1.00 50.16 923 ALA A N 1
ATOM 7177 C CA . ALA A 1 923 ? -7.246 -15.735 -10.971 1.00 50.16 923 ALA A CA 1
ATOM 7178 C C . ALA A 1 923 ? -5.741 -15.580 -10.725 1.00 50.16 923 ALA A C 1
ATOM 7180 O O . ALA A 1 923 ? -5.037 -14.929 -11.505 1.00 50.16 923 ALA A O 1
ATOM 7181 N N . CYS A 1 924 ? -5.263 -16.152 -9.623 1.00 54.03 924 CYS A N 1
ATOM 7182 C CA . CYS A 1 924 ? -3.840 -16.328 -9.393 1.00 54.03 924 CYS A CA 1
ATOM 7183 C C . CYS A 1 924 ? -3.312 -17.104 -10.609 1.00 54.03 924 CYS A C 1
ATOM 7185 O O . CYS A 1 924 ? -3.567 -18.299 -10.718 1.00 54.03 924 CYS A O 1
ATOM 7187 N N . LEU A 1 925 ? -2.623 -16.427 -11.541 1.00 53.41 925 LEU A N 1
ATOM 7188 C CA . LEU A 1 925 ? -2.124 -17.016 -12.802 1.00 53.41 925 LEU A CA 1
ATOM 7189 C C . LEU A 1 925 ? -1.289 -18.295 -12.582 1.00 53.41 925 LEU A C 1
ATOM 7191 O O . LEU A 1 925 ? -1.042 -19.045 -13.514 1.00 53.41 925 LEU A O 1
ATOM 7195 N N . TYR A 1 926 ? -0.869 -18.522 -11.340 1.00 57.50 926 TYR A N 1
ATOM 7196 C CA . TYR A 1 926 ? 0.063 -19.528 -10.870 1.00 57.50 926 TYR A CA 1
ATOM 7197 C C . TYR A 1 926 ? -0.507 -20.942 -10.765 1.00 57.50 926 TYR A C 1
ATOM 7199 O O . TYR A 1 926 ? 0.245 -21.887 -10.956 1.00 57.50 926 TYR A O 1
ATOM 7207 N N . ILE A 1 927 ? -1.793 -21.104 -10.439 1.00 57.03 927 ILE A N 1
ATOM 7208 C CA . ILE A 1 927 ? -2.371 -22.443 -10.204 1.00 57.03 927 ILE A CA 1
ATOM 7209 C C . ILE A 1 927 ? -3.109 -22.951 -11.452 1.00 57.03 927 ILE A C 1
ATOM 7211 O O . ILE A 1 927 ? -3.505 -24.109 -11.524 1.00 57.03 927 ILE A O 1
ATOM 7215 N N . GLY A 1 928 ? -3.341 -22.085 -12.448 1.00 56.97 928 GLY A N 1
ATOM 7216 C CA . GLY A 1 928 ? -4.149 -22.413 -13.631 1.00 56.97 928 GLY A CA 1
ATOM 7217 C C . GLY A 1 928 ? -5.619 -22.730 -13.318 1.00 56.97 928 GLY A C 1
ATOM 7218 O O . GLY A 1 928 ? -6.427 -22.847 -14.233 1.00 56.97 928 GLY A O 1
ATOM 7219 N N . SER A 1 929 ? -5.978 -22.810 -12.036 1.00 61.59 929 SER A N 1
ATOM 7220 C CA . SER A 1 929 ? -7.309 -23.131 -11.546 1.00 61.59 929 SER A CA 1
ATOM 7221 C C . SER A 1 929 ? -8.059 -21.848 -11.182 1.00 61.59 929 SER A C 1
ATOM 7223 O O . SER A 1 929 ? -7.459 -20.918 -10.622 1.00 61.59 929 SER A O 1
ATOM 7225 N N . PRO A 1 930 ? -9.363 -21.755 -11.489 1.00 65.81 930 PRO A N 1
ATOM 7226 C CA . PRO A 1 930 ? -10.180 -20.650 -11.015 1.00 65.81 930 PRO A CA 1
ATOM 7227 C C . PRO A 1 930 ? -10.194 -20.636 -9.477 1.00 65.81 930 PRO A C 1
ATOM 7229 O O . PRO A 1 930 ? -10.152 -21.695 -8.850 1.00 65.81 930 PRO A O 1
ATOM 7232 N N . PRO A 1 931 ? -10.234 -19.453 -8.842 1.00 71.56 931 PRO A N 1
ATOM 7233 C CA . PRO A 1 931 ? -10.268 -19.370 -7.390 1.00 71.56 931 PRO A CA 1
ATOM 7234 C C . PRO A 1 931 ? -11.561 -19.999 -6.860 1.00 71.56 931 PRO A C 1
ATOM 7236 O O . PRO A 1 931 ? -12.654 -19.560 -7.225 1.00 71.56 931 PRO A O 1
ATOM 7239 N N . GLU A 1 932 ? -11.426 -20.982 -5.974 1.00 77.94 932 GLU A N 1
ATOM 7240 C CA . GLU A 1 932 ? -12.537 -21.744 -5.404 1.00 77.94 932 GLU A CA 1
ATOM 7241 C C . GLU A 1 932 ? -13.572 -20.829 -4.734 1.00 77.94 932 GLU A C 1
ATOM 7243 O O . GLU A 1 932 ? -13.234 -19.900 -3.995 1.00 77.94 932 GLU A O 1
ATOM 7248 N N . LEU A 1 933 ? -14.859 -21.037 -5.008 1.00 80.50 933 LEU A N 1
ATOM 7249 C CA . LEU A 1 933 ? -15.926 -20.354 -4.281 1.00 80.50 933 LEU A CA 1
ATOM 7250 C C . LEU A 1 933 ? -16.085 -21.037 -2.925 1.00 80.50 933 LEU A C 1
ATOM 7252 O O . LEU A 1 933 ? -16.428 -22.208 -2.859 1.00 80.50 933 LEU A O 1
ATOM 7256 N N . TRP A 1 934 ? -15.842 -20.293 -1.852 1.00 83.81 934 TRP A N 1
ATOM 7257 C CA . TRP A 1 934 ? -16.042 -20.774 -0.491 1.00 83.81 934 TRP A CA 1
ATOM 7258 C C . TRP A 1 934 ? -17.079 -19.913 0.223 1.00 83.81 934 TRP A C 1
ATOM 7260 O O . TRP A 1 934 ? -17.218 -18.715 -0.061 1.00 83.81 934 TRP A O 1
ATOM 7270 N N . LEU A 1 935 ? -17.802 -20.528 1.157 1.00 86.56 935 LEU A N 1
ATOM 7271 C CA . LEU A 1 935 ? -18.715 -19.838 2.057 1.00 86.56 935 LEU A CA 1
ATOM 7272 C C . LEU A 1 935 ? -17.961 -19.495 3.348 1.00 86.56 935 LEU A C 1
ATOM 7274 O O . LEU A 1 935 ? -17.263 -20.349 3.888 1.00 86.56 935 LEU A O 1
ATOM 7278 N N . PRO A 1 936 ? -18.048 -18.254 3.849 1.00 89.88 936 PRO A N 1
ATOM 7279 C CA . PRO A 1 936 ? -17.486 -17.931 5.156 1.00 89.88 936 PRO A CA 1
ATOM 7280 C C . PRO A 1 936 ? -18.233 -18.709 6.258 1.00 89.88 936 PRO A C 1
ATOM 7282 O O . PRO A 1 936 ? -19.451 -18.885 6.132 1.00 89.88 936 PRO A O 1
ATOM 7285 N N . PRO A 1 937 ? -17.543 -19.128 7.337 1.00 93.31 937 PRO A N 1
ATOM 7286 C CA . PRO A 1 937 ? -18.170 -19.848 8.441 1.00 93.31 937 PRO A CA 1
ATOM 7287 C C . PRO A 1 937 ? -19.266 -19.011 9.114 1.00 93.31 937 PRO A C 1
ATOM 7289 O O . PRO A 1 937 ? -19.322 -17.777 8.984 1.00 93.31 937 PRO A O 1
ATOM 7292 N N . LYS A 1 938 ? -20.147 -19.685 9.861 1.00 93.62 938 LYS A N 1
ATOM 7293 C CA . LYS A 1 938 ? -21.119 -19.013 10.722 1.00 93.62 938 LYS A CA 1
ATOM 7294 C C . LYS A 1 938 ? -20.386 -18.092 11.702 1.00 93.62 938 LYS A C 1
ATOM 7296 O O . LYS A 1 938 ? -19.336 -18.427 12.244 1.00 93.62 938 LYS A O 1
ATOM 7301 N N . GLN A 1 939 ? -20.933 -16.895 11.890 1.00 93.94 939 GLN A N 1
ATOM 7302 C CA . GLN A 1 939 ? -20.348 -15.899 12.782 1.00 93.94 939 GLN A CA 1
ATOM 7303 C C . GLN A 1 939 ? -20.477 -16.370 14.231 1.00 93.94 939 GLN A C 1
ATOM 7305 O O . GLN A 1 939 ? -21.582 -16.662 14.691 1.00 93.94 939 GLN A O 1
ATOM 7310 N N . ASP A 1 940 ? -19.359 -16.371 14.950 1.00 96.56 940 ASP A N 1
ATOM 7311 C CA . ASP A 1 940 ? -19.315 -16.589 16.390 1.00 96.56 940 ASP A CA 1
ATOM 7312 C C . ASP A 1 940 ? -18.805 -15.321 17.082 1.00 96.56 940 ASP A C 1
ATOM 7314 O O . ASP A 1 940 ? -17.672 -14.879 16.875 1.00 96.56 940 ASP A O 1
ATOM 7318 N N . LEU A 1 941 ? -19.655 -14.709 17.908 1.00 96.31 941 LEU A N 1
ATOM 7319 C CA . LEU A 1 941 ? -19.342 -13.449 18.580 1.00 96.31 941 LEU A CA 1
ATOM 7320 C C . LEU A 1 941 ? -18.195 -13.583 19.598 1.00 96.31 941 LEU A C 1
ATOM 7322 O O . LEU A 1 941 ? -17.538 -12.582 19.895 1.00 96.31 941 LEU A O 1
ATOM 7326 N N . ARG A 1 942 ? -17.889 -14.796 20.086 1.00 97.25 942 ARG A N 1
ATOM 7327 C CA . ARG A 1 942 ? -16.743 -15.050 20.978 1.00 97.25 942 ARG A CA 1
ATOM 7328 C C . ARG A 1 942 ? -15.418 -14.763 20.284 1.00 97.25 942 ARG A C 1
ATOM 7330 O O . ARG A 1 942 ? -14.500 -14.271 20.931 1.00 97.25 942 ARG A O 1
ATOM 7337 N N . VAL A 1 943 ? -15.334 -14.937 18.962 1.00 96.81 943 VAL A N 1
ATOM 7338 C CA . VAL A 1 943 ? -14.129 -14.605 18.178 1.00 96.81 943 VAL A CA 1
ATOM 7339 C C . VAL A 1 943 ? -13.723 -13.145 18.367 1.00 96.81 943 VAL A C 1
ATOM 7341 O O . VAL A 1 943 ? -12.539 -12.820 18.374 1.00 96.81 943 VAL A O 1
ATOM 7344 N N . VAL A 1 944 ? -14.679 -12.237 18.591 1.00 95.19 944 VAL A N 1
ATOM 7345 C CA . VAL A 1 944 ? -14.371 -10.825 18.852 1.00 95.19 944 VAL A CA 1
ATOM 7346 C C . VAL A 1 944 ? -13.518 -10.671 20.117 1.00 95.19 944 VAL A C 1
ATOM 7348 O O . VAL A 1 944 ? -12.622 -9.820 20.106 1.00 95.19 944 VAL A O 1
ATOM 7351 N N . LEU A 1 945 ? -13.778 -11.502 21.140 1.00 96.19 945 LEU A N 1
ATOM 7352 C CA . LEU A 1 945 ? -13.096 -11.553 22.438 1.00 96.19 945 LEU A CA 1
ATOM 7353 C C . LEU A 1 945 ? -11.737 -12.269 22.369 1.00 96.19 945 LEU A C 1
ATOM 7355 O O . LEU A 1 945 ? -10.792 -11.856 23.035 1.00 96.19 945 LEU A O 1
ATOM 7359 N N . THR A 1 946 ? -11.624 -13.310 21.541 1.00 95.94 946 THR A N 1
ATOM 7360 C CA . THR A 1 946 ? -10.432 -14.174 21.479 1.00 95.94 946 THR A CA 1
ATOM 7361 C C . THR A 1 946 ? -9.408 -13.743 20.423 1.00 95.94 946 THR A C 1
ATOM 7363 O O . THR A 1 946 ? -8.224 -14.074 20.522 1.00 95.94 946 THR A O 1
ATOM 7366 N N . LEU A 1 947 ? -9.815 -12.971 19.408 1.00 95.69 947 LEU A N 1
ATOM 7367 C CA . LEU A 1 947 ? -8.934 -12.578 18.310 1.00 95.69 947 LEU A CA 1
ATOM 7368 C C . LEU A 1 947 ? -7.863 -11.575 18.763 1.00 95.69 947 LEU A C 1
ATOM 7370 O O . LEU A 1 947 ? -8.127 -10.389 18.989 1.00 95.69 947 LEU A O 1
ATOM 7374 N N . ASN A 1 948 ? -6.613 -12.029 18.803 1.00 95.31 948 ASN A N 1
ATOM 7375 C CA . ASN A 1 948 ? -5.472 -11.164 19.058 1.00 95.31 948 ASN A CA 1
ATOM 7376 C C . ASN A 1 948 ? -5.200 -10.193 17.899 1.00 95.31 948 ASN A C 1
ATOM 7378 O O . ASN A 1 948 ? -4.814 -10.616 16.819 1.00 95.31 948 ASN A O 1
ATOM 7382 N N . ARG A 1 949 ? -5.356 -8.880 18.103 1.00 94.38 949 ARG A N 1
ATOM 7383 C CA . ARG A 1 949 ? -5.185 -7.866 17.038 1.00 94.38 949 ARG A CA 1
ATOM 7384 C C . ARG A 1 949 ? -3.788 -7.247 16.975 1.00 94.38 949 ARG A C 1
ATOM 7386 O O . ARG A 1 949 ? -3.603 -6.260 16.264 1.00 94.38 949 ARG A O 1
ATOM 7393 N N . GLY A 1 950 ? -2.828 -7.792 17.719 1.00 93.06 950 GLY A N 1
ATOM 7394 C CA . GLY A 1 950 ? -1.465 -7.271 17.774 1.00 93.06 950 GLY A CA 1
ATOM 7395 C C . GLY A 1 950 ? -1.306 -6.028 18.651 1.00 93.06 950 GLY A C 1
ATOM 7396 O O . GLY A 1 950 ? -0.352 -5.278 18.483 1.00 93.06 950 GLY A O 1
ATOM 7397 N N . THR A 1 951 ? -2.249 -5.777 19.562 1.00 93.75 951 THR A N 1
ATOM 7398 C CA . THR A 1 951 ? -2.254 -4.593 20.441 1.00 93.75 951 THR A CA 1
ATOM 7399 C C . THR A 1 951 ? -2.257 -4.999 21.905 1.00 93.75 951 THR A C 1
ATOM 7401 O O . THR A 1 951 ? -2.656 -6.116 22.233 1.00 93.75 951 THR A O 1
ATOM 7404 N N . LEU A 1 952 ? -1.924 -4.065 22.796 1.00 90.44 952 LEU A N 1
ATOM 7405 C CA . LEU A 1 952 ? -2.060 -4.268 24.244 1.00 90.44 952 LEU A CA 1
ATOM 7406 C C . LEU A 1 952 ? -3.513 -4.484 24.706 1.00 90.44 952 LEU A C 1
ATOM 7408 O O . LEU A 1 952 ? -3.741 -4.971 25.805 1.00 90.44 952 LEU A O 1
ATOM 7412 N N . SER A 1 953 ? -4.500 -4.169 23.860 1.00 89.62 953 SER A N 1
ATOM 7413 C CA . SER A 1 953 ? -5.926 -4.426 24.120 1.00 89.62 953 SER A CA 1
ATOM 7414 C C . SER A 1 953 ? -6.392 -5.848 23.774 1.00 89.62 953 SER A C 1
ATOM 7416 O O . SER A 1 953 ? -7.594 -6.104 23.702 1.00 89.62 953 SER A O 1
ATOM 7418 N N . SER A 1 954 ? -5.444 -6.744 23.509 1.00 93.31 954 SER A N 1
ATOM 7419 C CA . SER A 1 954 ? -5.642 -8.174 23.290 1.00 93.31 954 SER A CA 1
ATOM 7420 C C . SER A 1 954 ? -4.786 -8.961 24.282 1.00 93.31 954 SER A C 1
ATOM 7422 O O . SER A 1 954 ? -3.736 -8.473 24.723 1.00 93.31 954 SER A O 1
ATOM 7424 N N . LEU A 1 955 ? -5.218 -10.185 24.599 1.00 94.88 955 LEU A N 1
ATOM 7425 C CA . LEU A 1 955 ? -4.448 -11.119 25.424 1.00 94.88 955 LEU A CA 1
ATOM 7426 C C . LEU A 1 955 ? -3.029 -11.288 24.861 1.00 94.88 955 LEU A C 1
ATOM 7428 O O . LEU A 1 955 ? -2.814 -11.206 23.652 1.00 94.88 955 LEU A O 1
ATOM 7432 N N . SER A 1 956 ? -2.038 -11.460 25.733 1.00 92.19 956 SER A N 1
ATOM 7433 C CA . SER A 1 956 ? -0.663 -11.775 25.314 1.00 92.19 956 SER A CA 1
ATOM 7434 C C . SER A 1 956 ? -0.544 -13.209 24.805 1.00 92.19 956 SER A C 1
ATOM 7436 O O . SER A 1 956 ? 0.219 -13.468 23.878 1.00 92.19 956 SER A O 1
ATOM 7438 N N . ALA A 1 957 ? -1.333 -14.115 25.383 1.00 93.38 957 ALA A N 1
ATOM 7439 C CA . ALA A 1 957 ? -1.420 -15.499 24.959 1.00 93.38 957 ALA A CA 1
ATOM 7440 C C . ALA A 1 957 ? -2.122 -15.595 23.592 1.00 93.38 957 ALA A C 1
ATOM 7442 O O . ALA A 1 957 ? -3.186 -15.001 23.383 1.00 93.38 957 ALA A O 1
ATOM 7443 N N . VAL A 1 958 ? -1.514 -16.318 22.652 1.00 94.88 958 VAL A N 1
ATOM 7444 C CA . VAL A 1 958 ? -2.111 -16.632 21.348 1.00 94.88 958 VAL A CA 1
ATOM 7445 C C . VAL A 1 958 ? -2.604 -18.079 21.395 1.00 94.88 958 VAL A C 1
ATOM 7447 O O . VAL A 1 958 ? -1.772 -18.983 21.517 1.00 94.88 958 VAL A O 1
ATOM 7450 N N . PRO A 1 959 ? -3.926 -18.315 21.345 1.00 93.94 959 PRO A N 1
ATOM 7451 C CA . PRO A 1 959 ? -4.477 -19.663 21.318 1.00 93.94 959 PRO A CA 1
ATOM 7452 C C . PRO A 1 959 ? -4.218 -20.330 19.969 1.00 93.94 959 PRO A C 1
ATOM 7454 O O . PRO A 1 959 ? -4.261 -19.675 18.928 1.00 93.94 959 PRO A O 1
ATOM 7457 N N . ILE A 1 960 ? -3.979 -21.638 20.004 1.00 96.50 960 ILE A N 1
ATOM 7458 C CA . ILE A 1 960 ? -4.004 -22.493 18.820 1.00 96.50 960 ILE A CA 1
ATOM 7459 C C . ILE A 1 960 ? -5.291 -23.292 18.909 1.00 96.50 960 ILE A C 1
ATOM 7461 O O . ILE A 1 960 ? -5.440 -24.110 19.814 1.00 96.50 960 ILE A O 1
ATOM 7465 N N . PHE A 1 961 ? -6.227 -23.004 18.012 1.00 96.50 961 PHE A N 1
ATOM 7466 C CA . PHE A 1 961 ? -7.520 -23.665 18.035 1.00 96.50 961 PHE A CA 1
ATOM 7467 C C . PHE A 1 961 ? -7.457 -25.022 17.343 1.00 96.50 961 PHE A C 1
ATOM 7469 O O . PHE A 1 961 ? -6.787 -25.168 16.318 1.00 96.50 961 PHE A O 1
ATOM 7476 N N . ASP A 1 962 ? -8.199 -25.979 17.880 1.00 96.06 962 ASP A N 1
ATOM 7477 C CA . ASP A 1 962 ? -8.461 -27.280 17.282 1.00 96.06 962 ASP A CA 1
ATOM 7478 C C . ASP A 1 962 ? -9.953 -27.390 16.930 1.00 96.06 962 ASP A C 1
ATOM 7480 O O . ASP A 1 962 ? -10.811 -26.812 17.592 1.00 96.06 962 ASP A O 1
ATOM 7484 N N . ALA A 1 963 ? -10.275 -28.081 15.837 1.00 96.06 963 ALA A N 1
ATOM 7485 C CA . ALA A 1 963 ? -11.648 -28.146 15.345 1.00 96.06 963 ALA A CA 1
ATOM 7486 C C . ALA A 1 963 ? -12.561 -28.964 16.273 1.00 96.06 963 ALA A C 1
ATOM 7488 O O . ALA A 1 963 ? -13.718 -28.585 16.462 1.00 96.06 963 ALA A O 1
ATOM 7489 N N . ALA A 1 964 ? -12.046 -30.034 16.890 1.00 95.81 964 ALA A N 1
ATOM 7490 C CA . ALA A 1 964 ? -12.826 -30.895 17.780 1.00 95.81 964 ALA A CA 1
ATOM 7491 C C . ALA A 1 964 ? -13.141 -30.218 19.124 1.00 95.81 964 ALA A C 1
ATOM 7493 O O . ALA A 1 964 ? -14.167 -30.502 19.740 1.00 95.81 964 ALA A O 1
ATOM 7494 N N . SER A 1 965 ? -12.290 -29.286 19.558 1.00 95.56 965 SER A N 1
ATOM 7495 C CA . SER A 1 965 ? -12.412 -28.558 20.830 1.00 95.56 965 SER A CA 1
ATOM 7496 C C . SER A 1 965 ? -12.690 -27.055 20.670 1.00 95.56 965 SER A C 1
ATOM 7498 O O . SER A 1 965 ? -12.583 -26.289 21.628 1.00 95.56 965 SER A O 1
ATOM 7500 N N . MET A 1 966 ? -13.107 -26.613 19.479 1.00 95.44 966 MET A N 1
ATOM 7501 C CA . MET A 1 966 ? -13.250 -25.188 19.154 1.00 95.44 966 MET A CA 1
ATOM 7502 C C . MET A 1 966 ? -14.194 -24.437 20.108 1.00 95.44 966 MET A C 1
ATOM 7504 O O . MET A 1 966 ? -13.901 -23.317 20.527 1.00 95.44 966 MET A O 1
ATOM 7508 N N . ASP A 1 967 ? -15.323 -25.045 20.487 1.00 96.56 967 ASP A N 1
ATOM 7509 C CA . ASP A 1 967 ? -16.310 -24.404 21.365 1.00 96.56 967 ASP A CA 1
ATOM 7510 C C . ASP A 1 967 ? -15.766 -24.156 22.781 1.00 96.56 967 ASP A C 1
ATOM 7512 O O . ASP A 1 967 ? -15.838 -23.033 23.293 1.00 96.56 967 ASP A O 1
ATOM 7516 N N . SER A 1 968 ? -15.169 -25.183 23.397 1.00 96.00 968 SER A N 1
ATOM 7517 C CA . SER A 1 968 ? -14.602 -25.084 24.745 1.00 96.00 968 SER A CA 1
ATOM 7518 C C . SER A 1 968 ? -13.417 -24.119 24.778 1.00 96.00 968 SER A C 1
ATOM 7520 O O . SER A 1 968 ? -13.355 -23.270 25.667 1.00 96.00 968 SER A O 1
ATOM 7522 N N . GLN A 1 969 ? -12.540 -24.166 23.772 1.00 96.06 969 GLN A N 1
ATOM 7523 C CA . GLN A 1 969 ? -11.392 -23.266 23.650 1.00 96.06 969 GLN A CA 1
ATOM 7524 C C . GLN A 1 969 ? -11.814 -21.801 23.456 1.00 96.06 969 GLN A C 1
ATOM 7526 O O . GLN A 1 969 ? -11.208 -20.896 24.036 1.00 96.06 969 GLN A O 1
ATOM 7531 N N . LEU A 1 970 ? -12.871 -21.532 22.677 1.00 96.94 970 LEU A N 1
ATOM 7532 C CA . LEU A 1 970 ? -13.428 -20.181 22.552 1.00 96.94 970 LEU A CA 1
ATOM 7533 C C . LEU A 1 970 ? -14.006 -19.677 23.879 1.00 96.94 970 LEU A C 1
ATOM 7535 O O . LEU A 1 970 ? -13.804 -18.507 24.209 1.00 96.94 970 LEU A O 1
ATOM 7539 N N . ASN A 1 971 ? -14.697 -20.534 24.638 1.00 97.12 971 ASN A N 1
ATOM 7540 C CA . ASN A 1 971 ? -15.214 -20.183 25.963 1.00 97.12 971 ASN A CA 1
ATOM 7541 C C . ASN A 1 971 ? -14.076 -19.872 26.940 1.00 97.12 971 ASN A C 1
ATOM 7543 O O . ASN A 1 971 ? -14.105 -18.832 27.595 1.00 97.12 971 ASN A O 1
ATOM 7547 N N . GLU A 1 972 ? -13.050 -20.722 27.002 1.00 96.50 972 GLU A N 1
ATOM 7548 C CA . GLU A 1 972 ? -11.887 -20.531 27.874 1.00 96.50 972 GLU A CA 1
ATOM 7549 C C . GLU A 1 972 ? -11.164 -19.212 27.564 1.00 96.50 972 GLU A C 1
ATOM 7551 O O . GLU A 1 972 ? -10.924 -18.392 28.453 1.00 96.50 972 GLU A O 1
ATOM 7556 N N . MET A 1 973 ? -10.898 -18.940 26.286 1.00 96.62 973 MET A N 1
ATOM 7557 C CA . MET A 1 973 ? -10.258 -17.692 25.870 1.00 96.62 973 MET A CA 1
ATOM 7558 C C . MET A 1 973 ? -11.143 -16.462 26.111 1.00 96.62 973 MET A C 1
ATOM 7560 O O . MET A 1 973 ? -10.628 -15.388 26.431 1.00 96.62 973 MET A O 1
ATOM 7564 N N . ALA A 1 974 ? -12.468 -16.593 25.991 1.00 97.31 974 ALA A N 1
ATOM 7565 C CA . ALA A 1 974 ? -13.404 -15.530 26.346 1.00 97.31 974 ALA A CA 1
ATOM 7566 C C . ALA A 1 974 ? -13.407 -15.256 27.861 1.00 97.31 974 ALA A C 1
ATOM 7568 O O . ALA A 1 974 ? -13.389 -14.088 28.249 1.00 97.31 974 ALA A O 1
ATOM 7569 N N . HIS A 1 975 ? -13.341 -16.292 28.707 1.00 97.12 975 HIS A N 1
ATOM 7570 C CA . HIS A 1 975 ? -13.174 -16.147 30.159 1.00 97.12 975 HIS A CA 1
ATOM 7571 C C . HIS A 1 975 ? -11.883 -15.402 30.506 1.00 97.12 975 HIS A C 1
ATOM 7573 O O . HIS A 1 975 ? -11.918 -14.421 31.250 1.00 97.12 975 HIS A O 1
ATOM 7579 N N . GLN A 1 976 ? -10.750 -15.808 29.923 1.00 96.38 976 GLN A N 1
ATOM 7580 C CA . GLN A 1 976 ? -9.467 -15.131 30.142 1.00 96.38 976 GLN A CA 1
ATOM 7581 C C . GLN A 1 976 ? -9.519 -13.667 29.694 1.00 96.38 976 GLN A C 1
ATOM 7583 O O . GLN A 1 976 ? -9.037 -12.771 30.393 1.00 96.38 976 GLN A O 1
ATOM 7588 N N . PHE A 1 977 ? -10.133 -13.406 28.538 1.00 96.69 977 PHE A N 1
ATOM 7589 C CA . PHE A 1 977 ? -10.297 -12.056 28.019 1.00 96.69 977 PHE A CA 1
ATOM 7590 C C . PHE A 1 977 ? -11.112 -11.183 28.975 1.00 96.69 977 PHE A C 1
ATOM 7592 O O . PHE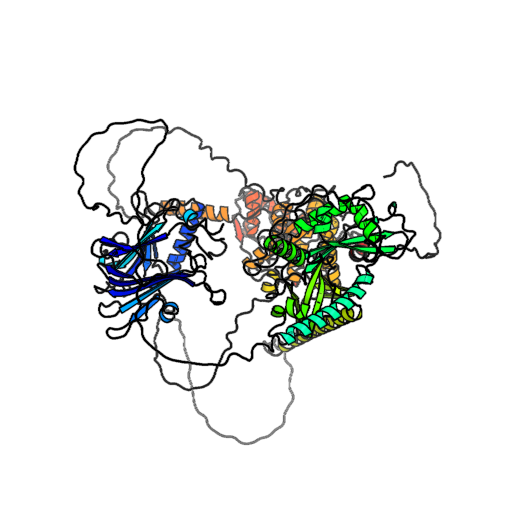 A 1 977 ? -10.688 -10.082 29.334 1.00 96.69 977 PHE A O 1
ATOM 7599 N N . VAL A 1 978 ? -12.273 -11.681 29.397 1.00 97.00 978 VAL A N 1
ATOM 7600 C CA . VAL A 1 978 ? -13.178 -10.958 30.284 1.00 97.00 978 VAL A CA 1
ATOM 7601 C C . VAL A 1 978 ? -12.521 -10.710 31.641 1.00 97.00 978 VAL A C 1
ATOM 7603 O O . VAL A 1 978 ? -12.481 -9.562 32.075 1.00 97.00 978 VAL A O 1
ATOM 7606 N N . GLY A 1 979 ? -11.891 -11.722 32.241 1.00 96.25 979 GLY A N 1
ATOM 7607 C CA . GLY A 1 979 ? -11.155 -11.571 33.500 1.00 96.25 979 GLY A CA 1
ATOM 7608 C C . GLY A 1 979 ? -9.989 -10.576 33.431 1.00 96.25 979 GLY A C 1
ATOM 7609 O O . GLY A 1 979 ? -9.681 -9.926 34.424 1.00 96.25 979 GLY A O 1
ATOM 7610 N N . THR A 1 980 ? -9.368 -10.406 32.259 1.00 96.00 980 THR A N 1
ATOM 7611 C CA . THR A 1 980 ? -8.231 -9.484 32.082 1.00 96.00 980 THR A CA 1
ATOM 7612 C C . THR A 1 980 ? -8.665 -8.041 31.818 1.00 96.00 980 THR A C 1
ATOM 7614 O O . THR A 1 980 ? -8.022 -7.103 32.286 1.00 96.00 980 THR A O 1
ATOM 7617 N N . PHE A 1 981 ? -9.710 -7.833 31.012 1.00 96.06 981 PHE A N 1
ATOM 7618 C CA . PHE A 1 981 ? -10.003 -6.515 30.435 1.00 96.06 981 PHE A CA 1
ATOM 7619 C C . PHE A 1 981 ? -11.334 -5.894 30.867 1.00 96.06 981 PHE A C 1
ATOM 7621 O O . PHE A 1 981 ? -11.568 -4.718 30.559 1.00 96.06 981 PHE A O 1
ATOM 7628 N N . VAL A 1 982 ? -12.216 -6.646 31.529 1.00 96.38 982 VAL A N 1
ATOM 7629 C CA . VAL A 1 982 ? -13.511 -6.145 32.002 1.00 96.38 982 VAL A CA 1
ATOM 7630 C C . VAL A 1 982 ? -13.399 -5.733 33.463 1.00 96.38 982 VAL A C 1
ATOM 7632 O O . VAL A 1 982 ? -13.148 -6.549 34.340 1.00 96.38 982 VAL A O 1
ATOM 7635 N N . GLU A 1 983 ? -13.614 -4.446 33.729 1.00 96.94 983 GLU A N 1
ATOM 7636 C CA . GLU A 1 983 ? -13.590 -3.901 35.088 1.00 96.94 983 GLU A CA 1
ATOM 7637 C C . GLU A 1 983 ? -15.031 -3.756 35.594 1.00 96.94 983 GLU A C 1
ATOM 7639 O O . GLU A 1 983 ? -15.821 -2.995 35.022 1.00 96.94 983 GLU A O 1
ATOM 7644 N N . VAL A 1 984 ? -15.375 -4.454 36.679 1.00 97.06 984 VAL A N 1
ATOM 7645 C CA . VAL A 1 984 ? -16.685 -4.350 37.338 1.00 97.06 984 VAL A CA 1
ATOM 7646 C C . VAL A 1 984 ? -16.537 -3.557 38.633 1.00 97.06 984 VAL A C 1
ATOM 7648 O O . VAL A 1 984 ? -15.769 -3.922 39.515 1.00 97.06 984 VAL A O 1
ATOM 7651 N N . GLN A 1 985 ? -17.273 -2.453 38.752 1.00 96.81 985 GLN A N 1
ATOM 7652 C CA . GLN A 1 985 ? -17.351 -1.660 39.977 1.00 96.81 985 GLN A CA 1
ATOM 7653 C C . GLN A 1 985 ? -18.572 -2.109 40.778 1.00 96.81 985 GLN A C 1
ATOM 7655 O O . GLN A 1 985 ? -19.715 -1.910 40.349 1.00 96.81 985 GLN A O 1
ATOM 7660 N N . LEU A 1 986 ? -18.311 -2.724 41.930 1.00 96.44 986 LEU A N 1
ATOM 7661 C CA . LEU A 1 986 ? -19.325 -3.163 42.883 1.00 96.44 986 LEU A CA 1
ATOM 7662 C C . LEU A 1 986 ? -19.617 -2.044 43.893 1.00 96.44 986 LEU A C 1
ATOM 7664 O O . LEU A 1 986 ? -18.706 -1.343 44.334 1.00 96.44 986 LEU A O 1
ATOM 7668 N N . ARG A 1 987 ? -20.882 -1.895 44.283 1.00 95.75 987 ARG A N 1
ATOM 7669 C CA . ARG A 1 987 ? -21.312 -1.106 45.444 1.00 95.75 987 ARG A CA 1
ATOM 7670 C C . ARG A 1 987 ? -22.237 -1.989 46.263 1.00 95.75 987 ARG A C 1
ATOM 7672 O O . ARG A 1 987 ? -23.216 -2.487 45.714 1.00 95.75 987 ARG A O 1
ATOM 7679 N N . ASP A 1 988 ? -21.886 -2.224 47.523 1.00 94.56 988 ASP A N 1
ATOM 7680 C CA . ASP A 1 988 ? -22.627 -3.116 48.426 1.00 94.56 988 ASP A CA 1
ATOM 7681 C C . ASP A 1 988 ? -22.801 -4.537 47.846 1.00 94.56 988 ASP A C 1
ATOM 7683 O O . ASP A 1 988 ? -23.867 -5.137 47.920 1.00 94.56 988 ASP A O 1
ATOM 7687 N N . GLY A 1 989 ? -21.761 -5.053 47.176 1.00 92.56 989 GLY A N 1
ATOM 7688 C CA . GLY A 1 989 ? -21.794 -6.362 46.509 1.00 92.56 989 GLY A CA 1
ATOM 7689 C C . GLY A 1 989 ? -22.615 -6.410 45.214 1.00 92.56 989 GLY A C 1
ATOM 7690 O O . GLY A 1 989 ? -22.702 -7.462 44.595 1.00 92.56 989 GLY A O 1
ATOM 7691 N N . ILE A 1 990 ? -23.189 -5.291 44.759 1.00 93.19 990 ILE A N 1
ATOM 7692 C CA . ILE A 1 990 ? -24.001 -5.228 43.538 1.00 93.19 990 ILE A CA 1
ATOM 7693 C C . ILE A 1 990 ? -23.208 -4.534 42.417 1.00 93.19 990 ILE A C 1
ATOM 7695 O O . ILE A 1 990 ? -22.699 -3.427 42.629 1.00 93.19 990 ILE A O 1
ATOM 7699 N N . PRO A 1 991 ? -23.122 -5.116 41.206 1.00 95.69 991 PRO A N 1
ATOM 7700 C CA . PRO A 1 991 ? -22.554 -4.447 40.037 1.00 95.69 991 PRO A CA 1
ATOM 7701 C C . PRO A 1 991 ? -23.286 -3.140 39.716 1.00 95.69 991 PRO A C 1
ATOM 7703 O O . PRO A 1 991 ? -24.455 -3.145 39.345 1.00 95.69 991 PRO A O 1
ATOM 7706 N N . GLN A 1 992 ? -22.598 -2.005 39.844 1.00 96.44 992 GLN A N 1
ATOM 7707 C CA . GLN A 1 992 ? -23.149 -0.691 39.483 1.00 96.44 992 GLN A CA 1
ATOM 7708 C C . GLN A 1 992 ? -22.686 -0.240 38.106 1.00 96.44 992 GLN A C 1
ATOM 7710 O O . GLN A 1 992 ? -23.421 0.424 37.375 1.00 96.44 992 GLN A O 1
ATOM 7715 N N . LYS A 1 993 ? -21.444 -0.573 37.748 1.00 96.62 993 LYS A N 1
ATOM 7716 C CA . LYS A 1 993 ? -20.831 -0.094 36.516 1.00 96.62 993 LYS A CA 1
ATOM 7717 C C . LYS A 1 993 ? -19.845 -1.100 35.961 1.00 96.62 993 LYS A C 1
ATOM 7719 O O . LYS A 1 993 ? -18.972 -1.582 36.676 1.00 96.62 993 LYS A O 1
ATOM 7724 N N . VAL A 1 994 ? -19.955 -1.350 34.666 1.00 97.25 994 VAL A N 1
ATOM 7725 C CA . VAL A 1 994 ? -19.114 -2.291 33.929 1.00 97.25 994 VAL A CA 1
ATOM 7726 C C . VAL A 1 994 ? -18.355 -1.513 32.873 1.00 97.25 994 VAL A C 1
ATOM 7728 O O . VAL A 1 994 ? -18.944 -0.786 32.072 1.00 97.25 994 VAL A O 1
ATOM 7731 N N . THR A 1 995 ? -17.034 -1.639 32.878 1.00 97.25 995 THR A N 1
ATOM 7732 C CA . THR A 1 995 ? -16.167 -0.985 31.903 1.00 97.25 995 THR A CA 1
ATOM 7733 C C . THR A 1 995 ? -15.577 -2.023 30.957 1.00 97.25 995 THR A C 1
ATOM 7735 O O . THR A 1 995 ? -14.780 -2.859 31.369 1.00 97.25 995 THR A O 1
ATOM 7738 N N . LEU A 1 996 ? -15.951 -1.946 29.678 1.00 96.19 996 LEU A N 1
ATOM 7739 C CA . LEU A 1 996 ? -15.458 -2.816 28.610 1.00 96.19 996 LEU A CA 1
ATOM 7740 C C . LEU A 1 996 ? -14.400 -2.108 27.748 1.00 96.19 996 LEU A C 1
ATOM 7742 O O . LEU A 1 996 ? -14.419 -0.877 27.610 1.00 96.19 996 LEU A O 1
ATOM 7746 N N . PRO A 1 997 ? -13.519 -2.850 27.063 1.00 94.88 997 PRO A N 1
ATOM 7747 C CA . PRO A 1 997 ? -12.681 -2.299 26.004 1.00 94.88 997 PRO A CA 1
ATOM 7748 C C . PRO A 1 997 ? -13.490 -1.651 24.881 1.00 94.88 997 PRO A C 1
ATOM 7750 O O . PRO A 1 997 ? -14.533 -2.145 24.465 1.00 94.88 997 PRO A O 1
ATOM 7753 N N . VAL A 1 998 ? -12.990 -0.535 24.338 1.00 91.75 998 VAL A N 1
ATOM 7754 C CA . VAL A 1 998 ? -13.697 0.260 23.314 1.00 91.75 998 VAL A CA 1
ATOM 7755 C C . VAL A 1 998 ? -14.090 -0.532 22.068 1.00 91.75 998 VAL A C 1
ATOM 7757 O O . VAL A 1 998 ? -15.054 -0.179 21.394 1.00 91.75 998 VAL A O 1
ATOM 7760 N N . TRP A 1 999 ? -13.357 -1.592 21.742 1.00 87.56 999 TRP A N 1
ATOM 7761 C CA . TRP A 1 999 ? -13.665 -2.428 20.593 1.00 87.56 999 TRP A CA 1
ATOM 7762 C C . TRP A 1 999 ? -14.841 -3.378 20.846 1.00 87.56 999 TRP A C 1
ATOM 7764 O O . TRP A 1 999 ? -15.473 -3.773 19.876 1.00 87.56 999 TRP A O 1
ATOM 7774 N N . CYS A 1 1000 ? -15.241 -3.637 22.098 1.00 93.94 1000 CYS A N 1
ATOM 7775 C CA . CYS A 1 1000 ? -16.489 -4.344 22.411 1.00 93.94 1000 CYS A CA 1
ATOM 7776 C C . CYS A 1 1000 ? -17.741 -3.555 21.985 1.00 93.94 1000 CYS A C 1
ATOM 7778 O O . CYS A 1 1000 ? -18.824 -4.124 21.924 1.00 93.94 1000 CYS A O 1
ATOM 7780 N N . ARG A 1 1001 ? -17.617 -2.270 21.605 1.00 93.00 1001 ARG A N 1
ATOM 7781 C CA . ARG A 1 1001 ? -18.708 -1.522 20.943 1.00 93.00 1001 ARG A CA 1
ATOM 7782 C C . ARG A 1 1001 ? -19.197 -2.189 19.666 1.00 93.00 1001 ARG A C 1
ATOM 7784 O O . ARG A 1 1001 ? -20.330 -1.988 19.266 1.00 93.00 1001 ARG A O 1
ATOM 7791 N N . VAL A 1 1002 ? -18.325 -2.951 19.023 1.00 90.56 1002 VAL A N 1
ATOM 7792 C CA . VAL A 1 1002 ? -18.679 -3.768 17.871 1.00 90.56 1002 VAL A CA 1
ATOM 7793 C C . VAL A 1 1002 ? -19.755 -4.794 18.240 1.00 90.56 1002 VAL A C 1
ATOM 7795 O O . VAL A 1 1002 ? -20.712 -4.947 17.499 1.00 90.56 1002 VAL A O 1
ATOM 7798 N N . LEU A 1 1003 ? -19.635 -5.443 19.402 1.00 94.44 1003 LEU A N 1
ATOM 7799 C CA . LEU A 1 1003 ? -20.650 -6.377 19.893 1.00 94.44 1003 LEU A CA 1
ATOM 7800 C C . LEU A 1 1003 ? -21.949 -5.649 20.238 1.00 94.44 1003 LEU A C 1
ATOM 7802 O O . LEU A 1 1003 ? -23.017 -6.140 19.905 1.00 94.44 1003 LEU A O 1
ATOM 7806 N N . LEU A 1 1004 ? -21.860 -4.452 20.833 1.00 94.75 1004 LEU A N 1
ATOM 7807 C CA . LEU A 1 1004 ? -23.039 -3.619 21.095 1.00 94.75 1004 LEU A CA 1
ATOM 7808 C C . LEU A 1 1004 ? -23.841 -3.356 19.808 1.00 94.75 1004 LEU A C 1
ATOM 7810 O O . LEU A 1 1004 ? -25.060 -3.469 19.812 1.00 94.75 1004 LEU A O 1
ATOM 7814 N N . GLN A 1 1005 ? -23.152 -3.075 18.699 1.00 90.94 1005 GLN A N 1
ATOM 7815 C CA . GLN A 1 1005 ? -23.790 -2.860 17.397 1.00 90.94 1005 GLN A CA 1
ATOM 7816 C C . GLN A 1 1005 ? -24.472 -4.124 16.856 1.00 90.94 1005 GLN A C 1
ATOM 7818 O O . GLN A 1 1005 ? -25.572 -4.027 16.316 1.00 90.94 1005 GLN A O 1
ATOM 7823 N N . GLU A 1 1006 ? -23.873 -5.305 17.037 1.00 92.31 1006 GLU A N 1
ATOM 7824 C CA . GLU A 1 1006 ? -24.509 -6.578 16.651 1.00 92.31 1006 GLU A CA 1
ATOM 7825 C C . GLU A 1 1006 ? -25.757 -6.872 17.475 1.00 92.31 1006 GLU A C 1
ATOM 7827 O O . GLU A 1 1006 ? -26.758 -7.346 16.941 1.00 92.31 1006 GLU A O 1
ATOM 7832 N N . PHE A 1 1007 ? -25.733 -6.509 18.756 1.00 94.81 1007 PHE A N 1
ATOM 7833 C CA . PHE A 1 1007 ? -26.901 -6.540 19.629 1.00 94.81 1007 PHE A CA 1
ATOM 7834 C C . PHE A 1 1007 ? -27.834 -5.333 19.418 1.00 94.81 1007 PHE A C 1
ATOM 7836 O O . PHE A 1 1007 ? -28.681 -5.064 20.258 1.00 94.81 1007 PHE A O 1
ATOM 7843 N N . ARG A 1 1008 ? -27.726 -4.604 18.294 1.00 94.31 1008 ARG A N 1
ATOM 7844 C CA . ARG A 1 1008 ? -28.600 -3.469 17.926 1.00 94.31 1008 ARG A CA 1
ATOM 7845 C C . ARG A 1 1008 ? -28.655 -2.365 18.986 1.00 94.31 1008 ARG A C 1
ATOM 7847 O O . ARG A 1 1008 ? -29.717 -1.815 19.265 1.00 94.31 1008 ARG A O 1
ATOM 7854 N N . ASP A 1 1009 ? -27.498 -2.056 19.558 1.00 93.81 1009 ASP A N 1
ATOM 7855 C CA . ASP A 1 1009 ? -27.325 -1.101 20.651 1.00 93.81 1009 ASP A CA 1
ATOM 7856 C C . ASP A 1 1009 ? -28.067 -1.485 21.956 1.00 93.81 1009 ASP A C 1
ATOM 7858 O O . ASP A 1 1009 ? -28.295 -0.634 22.816 1.00 93.81 1009 ASP A O 1
ATOM 7862 N N . ASP A 1 1010 ? -28.387 -2.774 22.145 1.00 95.44 1010 ASP A N 1
ATOM 7863 C CA . ASP A 1 1010 ? -28.940 -3.332 23.386 1.00 95.44 1010 ASP A CA 1
ATOM 7864 C C . ASP A 1 1010 ? -27.825 -3.644 24.405 1.00 95.44 1010 ASP A C 1
ATOM 7866 O O . ASP A 1 1010 ? -27.105 -4.648 24.320 1.00 95.44 1010 ASP A O 1
ATOM 7870 N N . GLU A 1 1011 ? -27.677 -2.763 25.398 1.00 95.75 1011 GLU A N 1
ATOM 7871 C CA . GLU A 1 1011 ? -26.687 -2.919 26.469 1.00 95.75 1011 GLU A CA 1
ATOM 7872 C C . GLU A 1 1011 ? -26.954 -4.147 27.354 1.00 95.75 1011 GLU A C 1
ATOM 7874 O O . GLU A 1 1011 ? -25.998 -4.757 27.838 1.00 95.75 1011 GLU A O 1
ATOM 7879 N N . ALA A 1 1012 ? -28.217 -4.546 27.547 1.00 94.88 1012 ALA A N 1
ATOM 7880 C CA . ALA A 1 1012 ? -28.574 -5.677 28.400 1.00 94.88 1012 ALA A CA 1
ATOM 7881 C C . ALA A 1 1012 ? -28.173 -7.007 27.752 1.00 94.88 1012 ALA A C 1
ATOM 7883 O O . ALA A 1 1012 ? -27.600 -7.868 28.420 1.00 94.88 1012 ALA A O 1
ATOM 7884 N N . GLN A 1 1013 ? -28.383 -7.153 26.440 1.00 96.06 1013 GLN A N 1
ATOM 7885 C CA . GLN A 1 1013 ? -27.909 -8.324 25.695 1.00 96.06 1013 GLN A CA 1
ATOM 7886 C C . GLN A 1 1013 ? -26.383 -8.416 25.670 1.00 96.06 1013 GLN A C 1
ATOM 7888 O O . GLN A 1 1013 ? -25.833 -9.501 25.873 1.00 96.06 1013 GLN A O 1
ATOM 7893 N N . LEU A 1 1014 ? -25.683 -7.289 25.491 1.00 96.31 1014 LEU A N 1
ATOM 7894 C CA . LEU A 1 1014 ? -24.222 -7.270 25.562 1.00 96.31 1014 LEU A CA 1
ATOM 7895 C C . LEU A 1 1014 ? -23.718 -7.673 26.952 1.00 96.31 1014 LEU A C 1
ATOM 7897 O O . LEU A 1 1014 ? -22.800 -8.487 27.056 1.00 96.31 1014 LEU A O 1
ATOM 7901 N N . LEU A 1 1015 ? -24.303 -7.117 28.016 1.00 96.50 1015 LEU A N 1
ATOM 7902 C CA . LEU A 1 1015 ? -23.939 -7.467 29.387 1.00 96.50 1015 LEU A CA 1
ATOM 7903 C C . LEU A 1 1015 ? -24.238 -8.936 29.676 1.00 96.50 1015 LEU A C 1
ATOM 7905 O O . LEU A 1 1015 ? -23.361 -9.613 30.196 1.00 96.50 1015 LEU A O 1
ATOM 7909 N N . SER A 1 1016 ? -25.402 -9.449 29.269 1.00 96.06 1016 SER A N 1
ATOM 7910 C CA . SER A 1 1016 ? -25.756 -10.869 29.381 1.00 96.06 1016 SER A CA 1
ATOM 7911 C C . SER A 1 1016 ? -24.744 -11.765 28.662 1.00 96.06 1016 SER A C 1
ATOM 7913 O O . SER A 1 1016 ? -24.288 -12.758 29.225 1.00 96.06 1016 SER A O 1
ATOM 7915 N N . PHE A 1 1017 ? -24.329 -11.395 27.447 1.00 97.06 1017 PHE A N 1
ATOM 7916 C CA . PHE A 1 1017 ? -23.304 -12.119 26.696 1.00 97.06 1017 PHE A CA 1
ATOM 7917 C C . PHE A 1 1017 ? -21.950 -12.125 27.418 1.00 97.06 1017 PHE A C 1
ATOM 7919 O O . PHE A 1 1017 ? -21.350 -13.185 27.559 1.00 97.06 1017 PHE A O 1
ATOM 7926 N N . VAL A 1 1018 ? -21.481 -10.970 27.903 1.00 97.12 1018 VAL A N 1
ATOM 7927 C CA . VAL A 1 1018 ? -20.209 -10.866 28.640 1.00 97.12 1018 VAL A CA 1
ATOM 7928 C C . VAL A 1 1018 ? -20.277 -11.612 29.977 1.00 97.12 1018 VAL A C 1
ATOM 7930 O O . VAL A 1 1018 ? -19.300 -12.258 30.353 1.00 97.12 1018 VAL A O 1
ATOM 7933 N N . TRP A 1 1019 ? -21.423 -11.589 30.670 1.00 96.75 1019 TRP A N 1
ATOM 7934 C CA . TRP A 1 1019 ? -21.590 -12.226 31.983 1.00 96.75 1019 TRP A CA 1
ATOM 7935 C C . TRP A 1 1019 ? -21.423 -13.742 31.946 1.00 96.75 1019 TRP A C 1
ATOM 7937 O O . TRP A 1 1019 ? -20.942 -14.317 32.918 1.00 96.75 1019 TRP A O 1
ATOM 7947 N N . LYS A 1 1020 ? -21.735 -14.383 30.809 1.00 97.12 1020 LYS A N 1
ATOM 7948 C CA . LYS A 1 1020 ? -21.486 -15.820 30.592 1.00 97.12 1020 LYS A CA 1
ATOM 7949 C C . LYS A 1 1020 ? -20.018 -16.203 30.790 1.00 97.12 1020 LYS A C 1
ATOM 7951 O O . LYS A 1 1020 ? -19.738 -17.355 31.097 1.00 97.12 1020 LYS A O 1
ATOM 7956 N N . PHE A 1 1021 ? -19.107 -15.242 30.628 1.00 97.50 1021 PHE A N 1
ATOM 7957 C CA . PHE A 1 1021 ? -17.665 -15.444 30.719 1.00 97.50 1021 PHE A CA 1
ATOM 7958 C C . PHE A 1 1021 ? -17.029 -14.813 31.969 1.00 97.50 1021 PHE A C 1
ATOM 7960 O O . PHE A 1 1021 ? -15.808 -14.842 32.120 1.00 97.50 1021 PHE A O 1
ATOM 7967 N N . MET A 1 1022 ? -17.818 -14.241 32.881 1.00 96.19 1022 MET A N 1
ATOM 7968 C CA . MET A 1 1022 ? -17.295 -13.735 34.156 1.00 96.19 1022 MET A CA 1
ATOM 7969 C C . MET A 1 1022 ? -16.900 -14.901 35.076 1.00 96.19 1022 MET A C 1
ATOM 7971 O O . MET A 1 1022 ? -17.403 -16.018 34.933 1.00 96.19 1022 MET A O 1
ATOM 7975 N N . SER A 1 1023 ? -15.991 -14.661 36.027 1.00 93.88 1023 SER A N 1
ATOM 7976 C CA . SER A 1 1023 ? -15.692 -15.661 37.057 1.00 93.88 1023 SER A CA 1
ATOM 7977 C C . SER A 1 1023 ? -16.923 -15.899 37.937 1.00 93.88 1023 SER A C 1
ATOM 7979 O O . SER A 1 1023 ? -17.734 -14.996 38.149 1.00 93.88 1023 SER A O 1
ATOM 7981 N N . LYS A 1 1024 ? -17.049 -17.114 38.486 1.00 92.88 1024 LYS A N 1
ATOM 7982 C CA . LYS A 1 1024 ? -18.158 -17.486 39.387 1.00 92.88 1024 LYS A CA 1
ATOM 7983 C C . LYS A 1 1024 ? -18.212 -16.642 40.670 1.00 92.88 1024 LYS A C 1
ATOM 7985 O O . LYS A 1 1024 ? -19.235 -16.630 41.340 1.00 92.88 1024 LYS A O 1
ATOM 7990 N N . GLU A 1 1025 ? -17.119 -15.960 41.005 1.00 93.19 1025 GLU A N 1
ATOM 7991 C CA . GLU A 1 1025 ? -17.010 -15.060 42.157 1.00 93.19 1025 GLU A CA 1
ATOM 7992 C C . GLU A 1 1025 ? -17.729 -13.726 41.935 1.00 93.19 1025 GLU A C 1
ATOM 7994 O O . GLU A 1 1025 ? -18.075 -13.042 42.898 1.00 93.19 1025 GLU A O 1
ATOM 7999 N N . VAL A 1 1026 ? -17.964 -13.335 40.677 1.00 90.31 1026 VAL A N 1
ATOM 8000 C CA . VAL A 1 1026 ? -18.699 -12.107 40.392 1.00 90.31 1026 VAL A CA 1
ATOM 8001 C C . VAL A 1 1026 ? -20.195 -12.358 40.600 1.00 90.31 1026 VAL A C 1
ATOM 8003 O O . VAL A 1 1026 ? -20.738 -13.299 40.017 1.00 90.31 1026 VAL A O 1
ATOM 8006 N N . PRO A 1 1027 ? -20.883 -11.508 41.388 1.00 89.44 1027 PRO A N 1
ATOM 8007 C CA . PRO A 1 1027 ? -22.324 -11.595 41.589 1.00 89.44 1027 PRO A CA 1
ATOM 8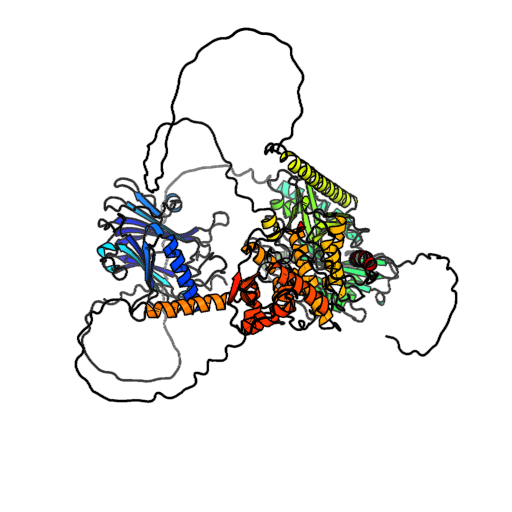008 C C . PRO A 1 1027 ? -23.088 -11.702 40.265 1.00 89.44 1027 PRO A C 1
ATOM 8010 O O . PRO A 1 1027 ? -22.681 -11.126 39.249 1.00 89.44 1027 PRO A O 1
ATOM 8013 N N . GLN A 1 1028 ? -24.217 -12.417 40.270 1.00 91.69 1028 GLN A N 1
ATOM 8014 C CA . GLN A 1 1028 ? -25.096 -12.476 39.101 1.00 91.69 1028 GLN A CA 1
ATOM 8015 C C . GLN A 1 1028 ? -25.512 -11.064 38.668 1.00 91.69 1028 GLN A C 1
ATOM 8017 O O . GLN A 1 1028 ? -25.636 -10.156 39.496 1.00 91.69 1028 GLN A O 1
ATOM 8022 N N . LEU A 1 1029 ? -25.688 -10.877 37.357 1.00 89.69 1029 LEU A N 1
ATOM 8023 C CA . LEU A 1 1029 ? -26.071 -9.591 36.789 1.00 89.69 1029 LEU A CA 1
ATOM 8024 C C . LEU A 1 1029 ? -27.399 -9.146 37.432 1.00 89.69 1029 LEU A C 1
ATOM 8026 O O . LEU A 1 1029 ? -28.385 -9.872 37.319 1.00 89.69 1029 LEU A O 1
ATOM 8030 N N . PRO A 1 1030 ? -27.443 -7.998 38.128 1.00 81.56 1030 PRO A N 1
ATOM 8031 C CA . PRO A 1 1030 ? -28.662 -7.550 38.785 1.00 81.56 1030 PRO A CA 1
ATOM 8032 C C . PRO A 1 1030 ? -29.702 -7.106 37.746 1.00 81.56 1030 PRO A C 1
ATOM 8034 O O . PRO A 1 1030 ? -29.343 -6.526 36.725 1.00 81.56 1030 PRO A O 1
ATOM 8037 N N . ASP A 1 1031 ? -30.994 -7.256 38.060 1.00 81.69 1031 ASP A N 1
ATOM 8038 C CA . ASP A 1 1031 ? -32.103 -6.746 37.224 1.00 81.69 1031 ASP A CA 1
ATOM 8039 C C . ASP A 1 1031 ? -32.103 -5.208 37.093 1.00 81.69 1031 ASP A C 1
ATOM 8041 O O . ASP A 1 1031 ? -32.767 -4.620 36.236 1.00 81.69 1031 ASP A O 1
ATOM 8045 N N . LYS A 1 1032 ? -31.358 -4.519 37.967 1.00 79.19 1032 LYS A N 1
ATOM 8046 C CA . LYS A 1 1032 ? -31.212 -3.060 37.953 1.00 79.19 1032 LYS A CA 1
ATOM 8047 C C . LYS A 1 1032 ? -30.288 -2.614 36.816 1.00 79.19 1032 LYS A C 1
ATOM 8049 O O . LYS A 1 1032 ? -29.327 -3.289 36.469 1.00 79.19 1032 LYS A O 1
ATOM 8054 N N . LYS A 1 1033 ? -30.532 -1.408 36.288 1.00 89.19 1033 LYS A N 1
ATOM 8055 C CA . LYS A 1 1033 ? -29.712 -0.795 35.227 1.00 89.19 1033 LYS A CA 1
ATOM 8056 C C . LYS A 1 1033 ? -28.252 -0.620 35.672 1.00 89.19 1033 LYS A C 1
ATOM 8058 O O . LYS A 1 1033 ? -27.933 0.327 36.389 1.00 89.19 1033 LYS A O 1
ATOM 8063 N N . VAL A 1 1034 ? -27.374 -1.507 35.208 1.00 96.06 1034 VAL A N 1
ATOM 8064 C CA . VAL A 1 1034 ? -25.914 -1.403 35.343 1.00 96.06 1034 VAL A CA 1
ATOM 8065 C C . VAL A 1 1034 ? -25.382 -0.399 34.320 1.00 96.06 1034 VAL A C 1
ATOM 8067 O O . VAL A 1 1034 ? -25.711 -0.479 33.139 1.00 96.06 1034 VAL A O 1
ATOM 8070 N N . GLN A 1 1035 ? -24.539 0.548 34.738 1.00 96.25 1035 GLN A N 1
ATOM 8071 C CA . GLN A 1 1035 ? -23.957 1.528 33.820 1.00 96.25 1035 GLN A CA 1
ATOM 8072 C C . GLN A 1 1035 ? -22.864 0.888 32.954 1.00 96.25 1035 GLN A C 1
ATOM 8074 O O . GLN A 1 1035 ? -21.807 0.504 33.460 1.00 96.25 1035 GLN A O 1
ATOM 8079 N N . LEU A 1 1036 ? -23.059 0.854 31.636 1.00 97.19 1036 LEU A N 1
ATOM 8080 C CA . LEU A 1 1036 ? -22.037 0.408 30.696 1.00 97.19 1036 LEU A CA 1
ATOM 8081 C C . LEU A 1 1036 ? -21.093 1.559 30.304 1.00 97.19 1036 LEU A C 1
ATOM 8083 O O . LEU A 1 1036 ? -21.512 2.630 29.862 1.00 97.19 1036 LEU A O 1
ATOM 8087 N N . LYS A 1 1037 ? -19.780 1.347 30.435 1.00 97.12 1037 LYS A N 1
ATOM 8088 C CA . LYS A 1 1037 ? -18.742 2.289 29.993 1.00 97.12 1037 LYS A CA 1
ATOM 8089 C C . LYS A 1 1037 ? -17.756 1.601 29.057 1.00 97.12 1037 LYS A C 1
ATOM 8091 O O . LYS A 1 1037 ? -17.400 0.446 29.239 1.00 97.12 1037 LYS A O 1
ATOM 8096 N N . PHE A 1 1038 ? -17.243 2.344 28.079 1.00 96.12 1038 PHE A N 1
ATOM 8097 C CA . PHE A 1 1038 ? -16.183 1.869 27.189 1.00 96.12 1038 PHE A CA 1
ATOM 8098 C C . PHE A 1 1038 ? -14.870 2.606 27.462 1.00 96.12 1038 PHE A C 1
ATOM 8100 O O . PHE A 1 1038 ? -14.814 3.836 27.364 1.00 96.12 1038 PHE A O 1
ATOM 8107 N N . LYS A 1 1039 ? -13.805 1.864 27.772 1.00 95.19 1039 LYS A N 1
ATOM 8108 C CA . LYS A 1 1039 ? -12.453 2.383 28.012 1.00 95.19 1039 LYS A CA 1
ATOM 8109 C C . LYS A 1 1039 ? -11.597 2.214 26.766 1.00 95.19 1039 LYS A C 1
ATOM 8111 O O . LYS A 1 1039 ? -11.538 1.148 26.150 1.00 95.19 1039 LYS A O 1
ATOM 8116 N N . LYS A 1 1040 ? -10.924 3.292 26.365 1.00 92.12 1040 LYS A N 1
ATOM 8117 C CA . LYS A 1 1040 ? -9.936 3.242 25.289 1.00 92.12 1040 LYS A CA 1
ATOM 8118 C C . LYS A 1 1040 ? -8.630 2.721 25.879 1.00 92.12 1040 LYS A C 1
ATOM 8120 O O . LYS A 1 1040 ? -7.961 3.445 26.605 1.00 92.12 1040 LYS A O 1
ATOM 8125 N N . PHE A 1 1041 ? -8.293 1.483 25.557 1.00 87.12 1041 PHE A N 1
ATOM 8126 C CA . PHE A 1 1041 ? -6.989 0.918 25.882 1.00 87.12 1041 PHE A CA 1
ATOM 8127 C C . PHE A 1 1041 ? -5.906 1.523 24.974 1.00 87.12 1041 PHE A C 1
ATOM 8129 O O . PHE A 1 1041 ? -6.233 1.967 23.858 1.00 87.12 1041 PHE A O 1
ATOM 8136 N N . PRO A 1 1042 ? -4.639 1.566 25.427 1.00 85.19 1042 PRO A N 1
ATOM 8137 C CA . PRO A 1 1042 ? -3.514 1.922 24.574 1.00 85.19 1042 PRO A CA 1
ATOM 8138 C C . PRO A 1 1042 ? -3.567 1.098 23.285 1.00 85.19 1042 PRO A C 1
ATOM 8140 O O . PRO A 1 1042 ? -3.703 -0.123 23.310 1.00 85.19 1042 PRO A O 1
ATOM 8143 N N . GLN A 1 1043 ? -3.518 1.780 22.139 1.00 81.62 1043 GLN A N 1
ATOM 8144 C CA . GLN A 1 1043 ? -3.455 1.124 20.825 1.00 81.62 1043 GLN A CA 1
ATOM 8145 C C . GLN A 1 1043 ? -2.009 0.863 20.404 1.00 81.62 1043 GLN A C 1
ATOM 8147 O O . GLN A 1 1043 ? -1.723 0.759 19.214 1.00 81.62 1043 GLN A O 1
ATOM 8152 N N . GLU A 1 1044 ? -1.112 0.820 21.383 1.00 87.12 1044 GLU A N 1
ATOM 8153 C CA . GLU A 1 1044 ? 0.275 0.446 21.188 1.00 87.12 1044 GLU A CA 1
ATOM 8154 C C . GLU A 1 1044 ? 0.331 -1.004 20.731 1.00 87.12 1044 GLU A C 1
ATOM 8156 O O . GLU A 1 1044 ? -0.429 -1.871 21.194 1.00 87.12 1044 GLU A O 1
ATOM 8161 N N . SER A 1 1045 ? 1.195 -1.233 19.754 1.00 87.06 1045 SER A N 1
ATOM 8162 C CA . SER A 1 1045 ? 1.394 -2.553 19.194 1.00 87.06 1045 SER A CA 1
ATOM 8163 C C . SER A 1 1045 ? 2.234 -3.375 20.151 1.00 87.06 1045 SER A C 1
ATOM 8165 O O . SER A 1 1045 ? 3.218 -2.895 20.711 1.00 87.06 1045 SER A O 1
ATOM 8167 N N . ARG A 1 1046 ? 1.839 -4.629 20.328 1.00 88.81 1046 ARG A N 1
ATOM 8168 C CA . ARG A 1 1046 ? 2.588 -5.579 21.140 1.00 88.81 1046 ARG A CA 1
ATOM 8169 C C . ARG A 1 1046 ? 3.826 -6.027 20.356 1.00 88.81 1046 ARG A C 1
ATOM 8171 O O . ARG A 1 1046 ? 3.733 -6.291 19.155 1.00 88.81 1046 ARG A O 1
ATOM 8178 N N . GLN A 1 1047 ? 4.978 -6.107 21.019 1.00 85.25 1047 GLN A N 1
ATOM 8179 C CA . GLN A 1 1047 ? 6.183 -6.657 20.393 1.00 85.25 1047 GLN A CA 1
ATOM 8180 C C . GLN A 1 1047 ? 6.036 -8.166 20.191 1.00 85.25 1047 GLN A C 1
ATOM 8182 O O . GLN A 1 1047 ? 5.377 -8.837 20.982 1.00 85.25 1047 GLN A O 1
ATOM 8187 N N . ARG A 1 1048 ? 6.684 -8.720 19.160 1.00 86.25 1048 ARG A N 1
ATOM 8188 C CA . ARG A 1 1048 ? 6.601 -10.156 18.847 1.00 86.25 1048 ARG A CA 1
ATOM 8189 C C . ARG A 1 1048 ? 6.991 -11.050 20.035 1.00 86.25 1048 ARG A C 1
ATOM 8191 O O . ARG A 1 1048 ? 6.328 -12.042 20.297 1.00 86.25 1048 ARG A O 1
ATOM 8198 N N . VAL A 1 1049 ? 8.015 -10.656 20.787 1.00 78.50 1049 VAL A N 1
ATOM 8199 C CA . VAL A 1 1049 ? 8.519 -11.398 21.959 1.00 78.50 1049 VAL A CA 1
ATOM 8200 C C . VAL A 1 1049 ? 7.543 -11.441 23.137 1.00 78.50 1049 VAL A C 1
ATOM 8202 O O . VAL A 1 1049 ? 7.719 -12.225 24.058 1.00 78.50 1049 VAL A O 1
ATOM 8205 N N . GLN A 1 1050 ? 6.513 -10.595 23.123 1.00 82.25 1050 GLN A N 1
ATOM 8206 C CA . GLN A 1 1050 ? 5.490 -10.547 24.166 1.00 82.25 1050 GLN A CA 1
ATOM 8207 C C . GLN A 1 1050 ? 4.295 -11.464 23.854 1.00 82.25 1050 GLN A C 1
ATOM 8209 O O . GLN A 1 1050 ? 3.341 -11.485 24.635 1.00 82.25 1050 GLN A O 1
ATOM 8214 N N . PHE A 1 1051 ? 4.304 -12.163 22.713 1.00 78.88 1051 PHE A N 1
ATOM 8215 C CA . PHE A 1 1051 ? 3.341 -13.220 22.419 1.00 78.88 1051 PHE A CA 1
ATOM 8216 C C . PHE A 1 1051 ? 3.917 -14.560 22.859 1.00 78.88 1051 PHE A C 1
ATOM 8218 O O . PHE A 1 1051 ? 5.057 -14.883 22.542 1.00 78.88 1051 PHE A O 1
ATOM 8225 N N . PHE A 1 1052 ? 3.107 -15.348 23.552 1.00 84.19 1052 PHE A N 1
ATOM 8226 C CA . PHE A 1 1052 ? 3.442 -16.717 23.929 1.00 84.19 1052 PHE A CA 1
ATOM 8227 C C . PHE A 1 1052 ? 2.274 -17.643 23.599 1.00 84.19 1052 PHE A C 1
ATOM 8229 O O . PHE A 1 1052 ? 1.127 -17.198 23.484 1.00 84.19 1052 PHE A O 1
ATOM 8236 N N . LYS A 1 1053 ? 2.568 -18.932 23.411 1.00 81.38 1053 LYS A N 1
ATOM 8237 C CA . LYS A 1 1053 ? 1.551 -19.958 23.160 1.00 81.38 1053 LYS A CA 1
ATOM 8238 C C . LYS A 1 1053 ? 0.625 -20.049 24.374 1.00 81.38 1053 LYS A C 1
ATOM 8240 O O . LYS A 1 1053 ? 1.103 -20.229 25.492 1.00 81.38 1053 LYS A O 1
ATOM 8245 N N . ALA A 1 1054 ? -0.684 -19.912 24.163 1.00 71.81 1054 ALA A N 1
ATOM 8246 C CA . ALA A 1 1054 ? -1.647 -20.216 25.216 1.00 71.81 1054 ALA A CA 1
ATOM 8247 C C . ALA A 1 1054 ? -1.667 -21.735 25.429 1.00 71.81 1054 ALA A C 1
ATOM 8249 O O . ALA A 1 1054 ? -1.868 -22.486 24.474 1.00 71.81 1054 ALA A O 1
ATOM 8250 N N . ILE A 1 1055 ? -1.450 -22.184 26.662 1.00 72.75 1055 ILE A N 1
ATOM 8251 C CA . ILE A 1 1055 ? -1.688 -23.576 27.042 1.00 72.75 1055 ILE A CA 1
ATOM 8252 C C . ILE A 1 1055 ? -3.171 -23.652 27.406 1.00 72.75 1055 ILE A C 1
ATOM 8254 O O . ILE A 1 1055 ? -3.560 -23.194 28.476 1.00 72.75 1055 ILE A O 1
ATOM 8258 N N . LEU A 1 1056 ? -3.994 -24.135 26.475 1.00 71.25 1056 LEU A N 1
ATOM 8259 C CA . LEU A 1 1056 ? -5.412 -24.412 26.717 1.00 71.25 1056 LEU A CA 1
ATOM 8260 C C . LEU A 1 1056 ? -5.533 -25.828 27.268 1.00 71.25 1056 LEU A C 1
ATOM 8262 O O . LEU A 1 1056 ? -4.826 -26.711 26.784 1.00 71.25 1056 LEU A O 1
ATOM 8266 N N . GLY A 1 1057 ? -6.369 -26.000 28.296 1.00 49.06 1057 GLY A N 1
ATOM 8267 C CA . GLY A 1 1057 ? -6.436 -27.182 29.162 1.00 49.06 1057 GLY A CA 1
ATOM 8268 C C . GLY A 1 1057 ? -6.083 -28.499 28.467 1.00 49.06 1057 GLY A C 1
ATOM 8269 O O . GLY A 1 1057 ? -6.862 -29.030 27.678 1.00 49.06 1057 GLY A O 1
ATOM 8270 N N . ALA A 1 1058 ? -4.896 -29.021 28.779 1.00 40.06 1058 ALA A N 1
ATOM 8271 C CA . ALA A 1 1058 ? -4.436 -30.310 28.296 1.00 40.06 1058 ALA A CA 1
ATOM 8272 C C . ALA A 1 1058 ? -5.286 -31.424 28.929 1.00 40.06 1058 ALA A C 1
ATOM 8274 O O . ALA A 1 1058 ? -5.050 -31.828 30.064 1.00 40.06 1058 ALA A O 1
ATOM 8275 N N . GLN A 1 1059 ? -6.252 -31.961 28.186 1.00 43.78 1059 GLN A N 1
ATOM 8276 C CA . GLN A 1 1059 ? -6.284 -33.416 28.099 1.00 43.78 1059 GLN A CA 1
ATOM 8277 C C . GLN A 1 1059 ? -5.142 -33.797 27.161 1.00 43.78 1059 GLN A C 1
ATOM 8279 O O . GLN A 1 1059 ? -4.990 -33.173 26.113 1.00 43.78 1059 GLN A O 1
ATOM 8284 N N . GLU A 1 1060 ? -4.298 -34.741 27.571 1.00 39.25 1060 GLU A N 1
ATOM 8285 C CA . GLU A 1 1060 ? -3.146 -35.245 26.818 1.00 39.25 1060 GLU A CA 1
ATOM 8286 C C . GLU A 1 1060 ? -3.577 -35.836 25.462 1.00 39.25 1060 GLU A C 1
ATOM 8288 O O . GLU A 1 1060 ? -3.648 -37.047 25.267 1.00 39.25 1060 GLU A O 1
ATOM 8293 N N . ALA A 1 1061 ? -3.890 -34.987 24.487 1.00 43.84 1061 ALA A N 1
ATOM 8294 C CA . ALA A 1 1061 ? -4.005 -35.405 23.106 1.00 43.84 1061 ALA A CA 1
ATOM 8295 C C . ALA A 1 1061 ? -2.583 -35.709 22.623 1.00 43.84 1061 ALA A C 1
ATOM 8297 O O . ALA A 1 1061 ? -1.735 -34.815 22.558 1.00 43.84 1061 ALA A O 1
ATOM 8298 N N . LYS A 1 1062 ? -2.309 -36.990 22.336 1.00 43.44 1062 LYS A N 1
ATOM 8299 C CA . LYS A 1 1062 ? -1.047 -37.438 21.731 1.00 43.44 1062 LYS A CA 1
ATOM 8300 C C . LYS A 1 1062 ? -0.720 -36.526 20.540 1.00 43.44 1062 LYS A C 1
ATOM 8302 O O . LYS A 1 1062 ? -1.608 -36.319 19.713 1.00 43.44 1062 LYS A O 1
ATOM 8307 N N . PRO A 1 1063 ? 0.512 -35.999 20.422 1.00 41.62 1063 PRO A N 1
ATOM 8308 C CA . PRO A 1 1063 ? 0.894 -35.185 19.276 1.00 41.62 1063 PRO A CA 1
ATOM 8309 C C . PRO A 1 1063 ? 0.643 -35.987 17.998 1.00 41.62 1063 PRO A C 1
ATOM 8311 O O . PRO A 1 1063 ? 1.250 -37.036 17.778 1.00 41.62 1063 PRO A O 1
ATOM 8314 N N . THR A 1 1064 ? -0.297 -35.527 17.176 1.00 45.91 1064 THR A N 1
ATOM 8315 C CA . THR A 1 1064 ? -0.621 -36.160 15.901 1.00 45.91 1064 THR A CA 1
ATOM 8316 C C . THR A 1 1064 ? 0.642 -36.141 15.039 1.00 45.91 1064 THR A C 1
ATOM 8318 O O . THR A 1 1064 ? 1.244 -35.088 14.822 1.00 45.91 1064 THR A O 1
ATOM 8321 N N . SER A 1 1065 ? 1.066 -37.304 14.543 1.00 44.28 1065 SER A N 1
ATOM 8322 C CA . SER A 1 1065 ? 2.327 -37.552 13.817 1.00 44.28 1065 SER A CA 1
ATOM 8323 C C . SER A 1 1065 ? 2.513 -36.768 12.502 1.00 44.28 1065 SER A C 1
ATOM 8325 O O . SER A 1 1065 ? 3.499 -36.965 11.790 1.00 44.28 1065 SER A O 1
ATOM 8327 N N . ALA A 1 1066 ? 1.616 -35.831 12.183 1.00 49.06 1066 ALA A N 1
ATOM 8328 C CA . ALA A 1 1066 ? 1.657 -34.966 11.007 1.00 49.06 1066 ALA A CA 1
ATOM 8329 C C . ALA A 1 1066 ? 2.898 -34.049 10.955 1.00 49.06 1066 ALA A C 1
ATOM 8331 O O . ALA A 1 1066 ? 3.269 -33.573 9.880 1.00 49.06 1066 ALA A O 1
ATOM 8332 N N . PHE A 1 1067 ? 3.578 -33.835 12.088 1.00 42.16 1067 PHE A N 1
ATOM 8333 C CA . PHE A 1 1067 ? 4.721 -32.923 12.202 1.00 42.16 1067 PHE A CA 1
ATOM 8334 C C . PHE A 1 1067 ? 5.915 -33.316 11.309 1.00 42.16 1067 PHE A C 1
ATOM 8336 O O . PHE A 1 1067 ? 6.567 -32.442 10.737 1.00 42.16 1067 PHE A O 1
ATOM 8343 N N . TYR A 1 1068 ? 6.166 -34.617 11.113 1.00 48.34 1068 TYR A N 1
ATOM 8344 C CA . TYR A 1 1068 ? 7.281 -35.102 10.285 1.00 48.34 1068 TYR A CA 1
ATOM 8345 C C . TYR A 1 1068 ? 6.990 -35.057 8.776 1.00 48.34 1068 TYR A C 1
ATOM 8347 O O . TYR A 1 1068 ? 7.913 -34.931 7.972 1.00 48.34 1068 TYR A O 1
ATOM 8355 N N . ALA A 1 1069 ? 5.716 -35.082 8.368 1.00 53.41 1069 ALA A N 1
ATOM 8356 C CA . ALA A 1 1069 ? 5.338 -35.038 6.953 1.00 53.41 1069 ALA A CA 1
ATOM 8357 C C . ALA A 1 1069 ? 5.581 -33.655 6.313 1.00 53.41 1069 ALA A C 1
ATOM 8359 O O . ALA A 1 1069 ? 5.815 -33.554 5.107 1.00 53.41 1069 ALA A O 1
ATOM 8360 N N . LEU A 1 1070 ? 5.553 -32.584 7.114 1.00 53.38 1070 LEU A N 1
ATOM 8361 C CA . LEU A 1 1070 ? 5.659 -31.205 6.630 1.00 53.38 1070 LEU A CA 1
ATOM 8362 C C . LEU A 1 1070 ? 7.058 -30.841 6.115 1.00 53.38 1070 LEU A C 1
ATOM 8364 O O . LEU A 1 1070 ? 7.164 -30.164 5.090 1.00 53.38 1070 LEU A O 1
ATOM 8368 N N . ASP A 1 1071 ? 8.121 -31.295 6.788 1.00 52.03 1071 ASP A N 1
ATOM 8369 C CA . ASP A 1 1071 ? 9.496 -30.967 6.381 1.00 52.03 1071 ASP A CA 1
ATOM 8370 C C . ASP A 1 1071 ? 9.896 -31.706 5.091 1.00 52.03 1071 ASP A C 1
ATOM 8372 O O . ASP A 1 1071 ? 10.564 -31.140 4.222 1.00 52.03 1071 ASP A O 1
ATOM 8376 N N . GLY A 1 1072 ? 9.395 -32.935 4.914 1.00 58.16 1072 GLY A N 1
ATOM 8377 C CA . GLY A 1 1072 ? 9.555 -33.704 3.678 1.00 58.16 1072 GLY A CA 1
ATOM 8378 C C . GLY A 1 1072 ? 8.769 -33.114 2.504 1.00 58.16 1072 GLY A C 1
ATOM 8379 O O . GLY A 1 1072 ? 9.326 -32.923 1.423 1.00 58.16 1072 GLY A O 1
ATOM 8380 N N . ALA A 1 1073 ? 7.495 -32.760 2.709 1.00 56.28 1073 ALA A N 1
ATOM 8381 C CA . ALA A 1 1073 ? 6.624 -32.274 1.636 1.00 56.28 1073 ALA A CA 1
ATOM 8382 C C . ALA A 1 1073 ? 7.070 -30.920 1.055 1.00 56.28 1073 ALA A C 1
ATOM 8384 O O . ALA A 1 1073 ? 7.028 -30.732 -0.161 1.00 56.28 1073 ALA A O 1
ATOM 8385 N N . ALA A 1 1074 ? 7.531 -29.982 1.894 1.00 51.94 1074 ALA A N 1
ATOM 8386 C CA . ALA A 1 1074 ? 7.999 -28.675 1.426 1.00 51.94 1074 ALA A CA 1
ATOM 8387 C C . ALA A 1 1074 ? 9.293 -28.785 0.596 1.00 51.94 1074 ALA A C 1
ATOM 8389 O O . ALA A 1 1074 ? 9.394 -28.173 -0.471 1.00 51.94 1074 ALA A O 1
ATOM 8390 N N . LYS A 1 1075 ? 10.250 -29.615 1.040 1.00 55.53 1075 LYS A N 1
ATOM 8391 C CA . LYS A 1 1075 ? 11.488 -29.900 0.294 1.00 55.53 1075 LYS A CA 1
ATOM 8392 C C . LYS A 1 1075 ? 11.200 -30.638 -1.020 1.00 55.53 1075 LYS A C 1
ATOM 8394 O O . LYS A 1 1075 ? 11.739 -30.257 -2.058 1.00 55.53 1075 LYS A O 1
ATOM 8399 N N . ALA A 1 1076 ? 10.302 -31.627 -1.004 1.00 55.03 1076 ALA A N 1
ATOM 8400 C CA . ALA A 1 1076 ? 9.920 -32.391 -2.194 1.00 55.03 1076 ALA A CA 1
ATOM 8401 C C . ALA A 1 1076 ? 9.190 -31.533 -3.247 1.00 55.03 1076 ALA A C 1
ATOM 8403 O O . ALA A 1 1076 ? 9.511 -31.610 -4.434 1.00 55.03 1076 ALA A O 1
ATOM 8404 N N . ALA A 1 1077 ? 8.255 -30.669 -2.832 1.00 51.12 1077 ALA A N 1
ATOM 8405 C CA . ALA A 1 1077 ? 7.517 -29.784 -3.739 1.00 51.12 1077 ALA A CA 1
ATOM 8406 C C . ALA A 1 1077 ? 8.429 -28.761 -4.446 1.00 51.12 1077 ALA A C 1
ATOM 8408 O O . ALA A 1 1077 ? 8.221 -28.454 -5.621 1.00 51.12 1077 ALA A O 1
ATOM 8409 N N . HIS A 1 1078 ? 9.460 -28.256 -3.754 1.00 49.06 1078 HIS A N 1
ATOM 8410 C CA . HIS A 1 1078 ? 10.417 -27.298 -4.325 1.00 49.06 1078 HIS A CA 1
ATOM 8411 C C . HIS A 1 1078 ? 11.348 -27.944 -5.359 1.00 49.06 1078 HIS A C 1
ATOM 8413 O O . HIS A 1 1078 ? 11.550 -27.381 -6.435 1.00 49.06 1078 HIS A O 1
ATOM 8419 N N . LEU A 1 1079 ? 11.856 -29.153 -5.081 1.00 48.75 1079 LEU A N 1
ATOM 8420 C CA . LEU A 1 1079 ? 12.719 -29.879 -6.020 1.00 48.75 1079 LEU A CA 1
ATOM 8421 C C . LEU A 1 1079 ? 11.948 -30.278 -7.292 1.00 48.75 1079 LEU A C 1
ATOM 8423 O O . LEU A 1 1079 ? 12.408 -30.025 -8.404 1.00 48.75 1079 LEU A O 1
ATOM 8427 N N . THR A 1 1080 ? 10.728 -30.802 -7.127 1.00 46.91 1080 THR A N 1
ATOM 8428 C CA . THR A 1 1080 ? 9.896 -31.341 -8.221 1.00 46.91 1080 THR A CA 1
ATOM 8429 C C . THR A 1 1080 ? 9.553 -30.301 -9.295 1.00 46.91 1080 THR A C 1
ATOM 8431 O O . THR A 1 1080 ? 9.411 -30.645 -10.466 1.00 46.91 1080 THR A O 1
ATOM 8434 N N . LEU A 1 1081 ? 9.444 -29.015 -8.943 1.00 46.56 1081 LEU A N 1
ATOM 8435 C CA . LEU A 1 1081 ? 9.111 -27.948 -9.898 1.00 46.56 1081 LEU A CA 1
ATOM 8436 C C . LEU A 1 1081 ? 10.276 -27.562 -10.821 1.00 46.56 1081 LEU A C 1
ATOM 8438 O O . LEU A 1 1081 ? 10.040 -27.052 -11.917 1.00 46.56 1081 LEU A O 1
ATOM 8442 N N . LEU A 1 1082 ? 11.515 -27.807 -10.392 1.00 43.53 1082 LEU A N 1
ATOM 8443 C CA . LEU A 1 1082 ? 12.727 -27.495 -11.153 1.00 43.53 1082 LEU A CA 1
ATOM 8444 C C . LEU A 1 1082 ? 13.311 -28.729 -11.854 1.00 43.53 1082 LEU A C 1
ATOM 8446 O O . LEU A 1 1082 ? 13.931 -28.582 -12.905 1.00 43.53 1082 LEU A O 1
ATOM 8450 N N . THR A 1 1083 ? 13.075 -29.936 -11.328 1.00 43.16 1083 THR A N 1
ATOM 8451 C CA . THR A 1 1083 ? 13.692 -31.181 -11.820 1.00 43.16 1083 THR A CA 1
ATOM 8452 C C . THR A 1 1083 ? 12.743 -32.129 -12.556 1.00 43.16 1083 THR A C 1
ATOM 8454 O O . THR A 1 1083 ? 13.154 -33.246 -12.865 1.00 43.16 1083 THR A O 1
ATOM 8457 N N . ARG A 1 1084 ? 11.515 -31.712 -12.917 1.00 41.25 1084 ARG A N 1
ATOM 8458 C CA . ARG A 1 1084 ? 10.494 -32.551 -13.600 1.00 41.25 1084 ARG A CA 1
ATOM 8459 C C . ARG A 1 1084 ? 10.881 -33.111 -14.992 1.00 41.25 1084 ARG A C 1
ATOM 8461 O O . ARG A 1 1084 ? 10.002 -33.496 -15.753 1.00 41.25 1084 ARG A O 1
ATOM 8468 N N . GLY A 1 1085 ? 12.167 -33.165 -15.337 1.00 39.81 1085 GLY A N 1
ATOM 8469 C CA . GLY A 1 1085 ? 12.709 -33.763 -16.557 1.00 39.81 1085 GLY A CA 1
ATOM 8470 C C . GLY A 1 1085 ? 13.936 -34.669 -16.367 1.00 39.81 1085 GLY A C 1
ATOM 8471 O O . GLY A 1 1085 ? 14.589 -34.956 -17.369 1.00 39.81 1085 GLY A O 1
ATOM 8472 N N . GLN A 1 1086 ? 14.291 -35.110 -15.147 1.00 37.31 1086 GLN A N 1
ATOM 8473 C CA . GLN A 1 1086 ? 15.446 -36.003 -14.940 1.00 37.31 1086 GLN A CA 1
ATOM 8474 C C . GLN A 1 1086 ? 15.114 -37.274 -14.133 1.00 37.31 1086 GLN A C 1
ATOM 8476 O O . GLN A 1 1086 ? 14.865 -37.218 -12.936 1.00 37.31 1086 GLN A O 1
ATOM 8481 N N . ASN A 1 1087 ? 15.156 -38.404 -14.850 1.00 36.50 1087 ASN A N 1
ATOM 8482 C CA . ASN A 1 1087 ? 15.401 -39.793 -14.440 1.00 36.50 1087 ASN A CA 1
ATOM 8483 C C . ASN A 1 1087 ? 14.721 -40.350 -13.176 1.00 36.50 1087 ASN A C 1
ATOM 8485 O O . ASN A 1 1087 ? 15.253 -40.286 -12.073 1.00 36.50 1087 ASN A O 1
ATOM 8489 N N . SER A 1 1088 ? 13.652 -41.116 -13.401 1.00 32.19 1088 SER A N 1
ATOM 8490 C CA . SER A 1 1088 ? 13.325 -42.308 -12.617 1.00 32.19 1088 SER A CA 1
ATOM 8491 C C . SER A 1 1088 ? 14.169 -43.494 -13.114 1.00 32.19 1088 SER A C 1
ATOM 8493 O O . SER A 1 1088 ? 13.763 -44.210 -14.028 1.00 32.19 1088 SER A O 1
ATOM 8495 N N . GLN A 1 1089 ? 15.352 -43.702 -12.534 1.00 34.97 1089 GLN A N 1
ATOM 8496 C CA . GLN A 1 1089 ? 15.980 -45.027 -12.509 1.00 34.97 1089 GLN A CA 1
ATOM 8497 C C . GLN A 1 1089 ? 15.966 -45.516 -11.065 1.00 34.97 1089 GLN A C 1
ATOM 8499 O O . GLN A 1 1089 ? 16.596 -44.931 -10.186 1.00 34.97 1089 GLN A O 1
ATOM 8504 N N . ALA A 1 1090 ? 15.178 -46.561 -10.832 1.00 31.28 1090 ALA A N 1
ATOM 8505 C CA . ALA A 1 1090 ? 15.117 -47.275 -9.573 1.00 31.28 1090 ALA A CA 1
ATOM 8506 C C . ALA A 1 1090 ? 16.468 -47.957 -9.307 1.00 31.28 1090 ALA A C 1
ATOM 8508 O O . ALA A 1 1090 ? 16.923 -48.773 -10.107 1.00 31.28 1090 ALA A O 1
ATOM 8509 N N . LEU A 1 1091 ? 17.096 -47.627 -8.180 1.00 30.55 1091 LEU A N 1
ATOM 8510 C CA . LEU A 1 1091 ? 18.108 -48.476 -7.555 1.00 30.55 1091 LEU A CA 1
ATOM 8511 C C . LEU A 1 1091 ? 17.376 -49.495 -6.665 1.00 30.55 1091 LEU A C 1
ATOM 8513 O O . LEU A 1 1091 ? 16.492 -49.084 -5.908 1.00 30.55 1091 LEU A O 1
ATOM 8517 N N . PRO A 1 1092 ? 17.711 -50.796 -6.718 1.00 32.94 1092 PRO A N 1
ATOM 8518 C CA . PRO A 1 1092 ? 17.102 -51.780 -5.840 1.00 32.94 1092 PRO A CA 1
ATOM 8519 C C . PRO A 1 1092 ? 17.735 -51.654 -4.450 1.00 32.94 1092 PRO A C 1
ATOM 8521 O O . PRO A 1 1092 ? 18.881 -52.041 -4.235 1.00 32.94 1092 PRO A O 1
ATOM 8524 N N . LEU A 1 1093 ? 16.993 -51.086 -3.501 1.00 28.42 1093 LEU A N 1
ATOM 8525 C CA . LEU A 1 1093 ? 17.307 -51.200 -2.079 1.00 28.42 1093 LEU A CA 1
ATOM 8526 C C . LEU A 1 1093 ? 16.702 -52.511 -1.570 1.00 28.42 1093 LEU A C 1
ATOM 8528 O O . LEU A 1 1093 ? 15.501 -52.599 -1.335 1.00 28.42 1093 LEU A O 1
ATOM 8532 N N . THR A 1 1094 ? 17.539 -53.534 -1.413 1.00 36.53 1094 THR A N 1
ATOM 8533 C CA . THR A 1 1094 ? 17.239 -54.706 -0.583 1.00 36.53 1094 THR A CA 1
ATOM 8534 C C . THR A 1 1094 ? 17.119 -54.258 0.869 1.00 36.53 1094 THR A C 1
ATOM 8536 O O . THR A 1 1094 ? 18.126 -53.978 1.519 1.00 36.53 1094 THR A O 1
ATOM 8539 N N . VAL A 1 1095 ? 15.885 -54.175 1.362 1.00 32.69 1095 VAL A N 1
ATOM 8540 C CA . VAL A 1 1095 ? 15.576 -54.048 2.787 1.00 32.69 1095 VAL A CA 1
ATOM 8541 C C . VAL A 1 1095 ? 15.138 -55.425 3.269 1.00 32.69 1095 VAL A C 1
ATOM 8543 O O . VAL A 1 1095 ? 14.182 -55.995 2.755 1.00 32.69 1095 VAL A O 1
ATOM 8546 N N . THR A 1 1096 ? 15.886 -55.971 4.220 1.00 34.81 1096 THR A N 1
ATOM 8547 C CA . THR A 1 1096 ? 15.551 -57.173 4.987 1.00 34.81 1096 THR A CA 1
ATOM 8548 C C . THR A 1 1096 ? 14.290 -56.931 5.816 1.00 34.81 1096 THR A C 1
ATOM 8550 O O . THR A 1 1096 ? 14.271 -56.023 6.649 1.00 34.81 1096 THR A O 1
ATOM 8553 N N . GLU A 1 1097 ? 13.258 -57.738 5.581 1.00 32.25 1097 GLU A N 1
ATOM 8554 C CA . GLU A 1 1097 ? 12.032 -57.802 6.385 1.00 32.25 1097 GLU A CA 1
ATOM 8555 C C . GLU A 1 1097 ? 12.297 -58.471 7.746 1.00 32.25 1097 GLU A C 1
ATOM 8557 O O . GLU A 1 1097 ? 13.039 -59.456 7.799 1.00 32.25 1097 GLU A O 1
ATOM 8562 N N . PRO A 1 1098 ? 11.683 -57.998 8.845 1.00 40.34 1098 PRO A N 1
ATOM 8563 C CA . PRO A 1 1098 ? 11.391 -58.831 10.000 1.00 40.34 1098 PRO A CA 1
ATOM 8564 C C . PRO A 1 1098 ? 9.965 -59.405 9.909 1.00 40.34 1098 PRO A C 1
ATOM 8566 O O . PRO A 1 1098 ? 9.047 -58.752 9.412 1.00 40.34 1098 PRO A O 1
ATOM 8569 N N . GLU A 1 1099 ? 9.822 -60.638 10.393 1.00 34.53 1099 GLU A N 1
ATOM 8570 C CA . GLU A 1 1099 ? 8.620 -61.480 10.356 1.00 34.53 1099 GLU A CA 1
ATOM 8571 C C . GLU A 1 1099 ? 7.351 -60.854 10.973 1.00 34.53 1099 GLU A C 1
ATOM 8573 O O . GLU A 1 1099 ? 7.452 -60.032 11.890 1.00 34.53 1099 GLU A O 1
ATOM 8578 N N . PRO A 1 1100 ? 6.147 -61.277 10.528 1.00 46.75 1100 PRO A N 1
ATOM 8579 C CA . PRO A 1 1100 ? 4.884 -60.877 11.127 1.00 46.75 1100 PRO A CA 1
ATOM 8580 C C . PRO A 1 1100 ? 4.395 -61.905 12.162 1.00 46.75 1100 PRO A C 1
ATOM 8582 O O . PRO A 1 1100 ? 4.258 -63.089 11.860 1.00 46.75 1100 PRO A O 1
ATOM 8585 N N . GLU A 1 1101 ? 4.034 -61.438 13.357 1.00 41.66 1101 GLU A N 1
ATOM 8586 C CA . GLU A 1 1101 ? 3.130 -62.173 14.247 1.00 41.66 1101 GLU A CA 1
ATOM 8587 C C . GLU A 1 1101 ? 1.675 -61.746 13.971 1.00 41.66 1101 GLU A C 1
ATOM 8589 O O . GLU A 1 1101 ? 1.322 -60.570 14.077 1.00 41.66 1101 GLU A O 1
ATOM 8594 N N . HIS A 1 1102 ? 0.894 -62.742 13.534 1.00 44.75 1102 HIS A N 1
ATOM 8595 C CA . HIS A 1 1102 ? -0.533 -63.030 13.764 1.00 44.75 1102 HIS A CA 1
ATOM 8596 C C . HIS A 1 1102 ? -1.273 -62.118 14.781 1.00 44.75 1102 HIS A C 1
ATOM 8598 O O . HIS A 1 1102 ? -0.731 -61.771 15.821 1.00 44.75 1102 HIS A O 1
ATOM 8604 N N . ASP A 1 1103 ? -2.522 -61.681 14.582 1.00 36.31 1103 ASP A N 1
ATOM 8605 C CA . ASP A 1 1103 ? -3.699 -62.492 14.250 1.00 36.31 1103 ASP A CA 1
ATOM 8606 C C . ASP A 1 1103 ? -4.869 -61.686 13.643 1.00 36.31 1103 ASP A C 1
ATOM 8608 O O . ASP A 1 1103 ? -4.968 -60.461 13.749 1.00 36.31 1103 ASP A O 1
ATOM 8612 N N . ASP A 1 1104 ? -5.740 -62.470 13.011 1.00 37.53 1104 ASP A N 1
ATOM 8613 C CA . ASP A 1 1104 ? -6.913 -62.191 12.185 1.00 37.53 1104 ASP A CA 1
ATOM 8614 C C . ASP A 1 1104 ? -8.106 -61.490 12.874 1.00 37.53 1104 ASP A C 1
ATOM 8616 O O . ASP A 1 1104 ? -8.347 -61.673 14.061 1.00 37.53 1104 ASP A O 1
ATOM 8620 N N . GLU A 1 1105 ? -8.941 -60.787 12.085 1.00 35.38 1105 GLU A N 1
ATOM 8621 C CA . GLU A 1 1105 ? -10.343 -61.205 11.845 1.00 35.38 1105 GLU A CA 1
ATOM 8622 C C . GLU A 1 1105 ? -11.092 -60.340 10.793 1.00 35.38 1105 GLU A C 1
ATOM 8624 O O . GLU A 1 1105 ? -11.291 -59.139 10.953 1.00 35.38 1105 GLU A O 1
ATOM 8629 N N . PHE A 1 1106 ? -11.544 -61.039 9.736 1.00 34.88 1106 PHE A N 1
ATOM 8630 C CA . PHE A 1 1106 ? -12.741 -60.877 8.872 1.00 34.88 1106 PHE A CA 1
ATOM 8631 C C . PHE A 1 1106 ? -13.016 -59.547 8.123 1.00 34.88 1106 PHE A C 1
ATOM 8633 O O . PHE A 1 1106 ? -13.378 -58.532 8.705 1.00 34.88 1106 PHE A O 1
ATOM 8640 N N . LYS A 1 1107 ? -12.798 -59.493 6.792 1.00 31.11 1107 LYS A N 1
ATOM 8641 C CA . LYS A 1 1107 ? -13.642 -59.973 5.649 1.00 31.11 1107 LYS A CA 1
ATOM 8642 C C . LYS A 1 1107 ? -14.883 -59.105 5.359 1.00 31.11 1107 LYS A C 1
ATOM 8644 O O . LYS A 1 1107 ? -15.856 -59.169 6.094 1.00 31.11 1107 LYS A O 1
ATOM 8649 N N . ASP A 1 1108 ? -14.883 -58.340 4.260 1.00 31.05 1108 ASP A N 1
ATOM 8650 C CA . ASP A 1 1108 ? -15.405 -58.775 2.944 1.00 31.05 1108 ASP A CA 1
ATOM 8651 C C . ASP A 1 1108 ? -15.523 -57.613 1.919 1.00 31.05 1108 ASP A C 1
ATOM 8653 O O . ASP A 1 1108 ? -16.045 -56.544 2.221 1.00 31.05 1108 ASP A O 1
ATOM 8657 N N . LEU A 1 1109 ? -15.056 -57.907 0.693 1.00 30.14 1109 LEU A N 1
ATOM 8658 C CA . LEU A 1 1109 ? -15.513 -57.469 -0.649 1.00 30.14 1109 LEU A CA 1
ATOM 8659 C C . LEU A 1 1109 ? -15.601 -55.949 -0.956 1.00 30.14 1109 LEU A C 1
ATOM 8661 O O . LEU A 1 1109 ? -16.507 -55.258 -0.516 1.00 30.14 1109 LEU A O 1
ATOM 8665 N N . SER A 1 1110 ? -14.651 -55.327 -1.672 1.00 30.17 1110 SER A N 1
ATOM 8666 C CA . SER A 1 1110 ? -14.285 -55.426 -3.111 1.00 30.17 1110 SER A CA 1
ATOM 8667 C C . SER A 1 1110 ? -15.261 -54.759 -4.100 1.00 30.17 1110 SER A C 1
ATOM 8669 O O . SER A 1 1110 ? -16.452 -55.042 -4.030 1.00 30.17 1110 SER A O 1
ATOM 8671 N N . LEU A 1 1111 ? -14.677 -54.047 -5.092 1.00 29.92 1111 LEU A N 1
ATOM 8672 C CA . LEU A 1 1111 ? -15.224 -53.418 -6.329 1.00 29.92 1111 LEU A CA 1
ATOM 8673 C C . LEU A 1 1111 ? -15.526 -51.908 -6.175 1.00 29.92 1111 LEU A C 1
ATOM 8675 O O . LEU A 1 1111 ? -16.312 -51.534 -5.322 1.00 29.92 1111 LEU A O 1
ATOM 8679 N N . ILE A 1 1112 ? -14.970 -50.942 -6.922 1.00 28.53 1112 ILE A N 1
ATOM 8680 C CA . ILE A 1 1112 ? -14.300 -50.872 -8.235 1.00 28.53 1112 ILE A CA 1
ATOM 8681 C C . ILE A 1 1112 ? -13.339 -49.664 -8.234 1.00 28.53 1112 ILE A C 1
ATOM 8683 O O . ILE A 1 1112 ? -13.603 -48.651 -7.591 1.00 28.53 1112 ILE A O 1
ATOM 8687 N N . SER A 1 1113 ? -12.243 -49.784 -8.984 1.00 28.89 1113 SER A N 1
ATOM 8688 C CA . SER A 1 1113 ? -11.227 -48.756 -9.224 1.00 28.89 1113 SER A CA 1
ATOM 8689 C C . SER A 1 1113 ? -11.754 -47.499 -9.932 1.00 28.89 1113 SER A C 1
ATOM 8691 O O . SER A 1 1113 ? -12.338 -47.610 -11.014 1.00 28.89 1113 SER A O 1
ATOM 8693 N N . LEU A 1 1114 ? -11.410 -46.327 -9.395 1.00 28.86 1114 LEU A N 1
ATOM 8694 C CA . LEU A 1 1114 ? -10.800 -45.205 -10.125 1.00 28.86 1114 LEU A CA 1
ATOM 8695 C C . LEU A 1 1114 ? -10.142 -44.240 -9.136 1.00 28.86 1114 LEU A C 1
ATOM 8697 O O . LEU A 1 1114 ? -10.834 -43.824 -8.180 1.00 28.86 1114 LEU A O 1
#